Protein AF-A0A0N4VE96-F1 (afdb_monomer)

Structure (mmCIF, N/CA/C/O backbone):
data_AF-A0A0N4VE96-F1
#
_entry.id   AF-A0A0N4VE96-F1
#
loop_
_atom_site.group_PDB
_atom_site.id
_atom_site.type_symbol
_atom_site.label_atom_id
_atom_site.label_alt_id
_atom_site.label_comp_id
_atom_site.label_asym_id
_atom_site.label_entity_id
_atom_site.label_seq_id
_atom_site.pdbx_PDB_ins_code
_atom_site.Cartn_x
_atom_site.Cartn_y
_atom_site.Cartn_z
_atom_site.occupancy
_atom_site.B_iso_or_equiv
_atom_site.auth_seq_id
_atom_site.auth_comp_id
_atom_site.auth_asym_id
_atom_site.auth_atom_id
_atom_site.pdbx_PDB_model_num
ATOM 1 N N . MET A 1 1 ? 54.335 -37.521 17.132 1.00 45.22 1 MET A N 1
ATOM 2 C CA . MET A 1 1 ? 53.773 -36.181 16.841 1.00 45.22 1 MET A CA 1
ATOM 3 C C . MET A 1 1 ? 52.335 -36.331 16.340 1.00 45.22 1 MET A C 1
ATOM 5 O O . MET A 1 1 ? 52.139 -36.526 15.152 1.00 45.22 1 MET A O 1
ATOM 9 N N . HIS A 1 2 ? 51.334 -36.245 17.227 1.00 53.91 2 HIS A N 1
ATOM 10 C CA . HIS A 1 2 ? 49.898 -36.338 16.884 1.00 53.91 2 HIS A CA 1
ATOM 11 C C . HIS A 1 2 ? 49.117 -35.073 17.296 1.00 53.91 2 HIS A C 1
ATOM 13 O O . HIS A 1 2 ? 47.971 -35.133 17.717 1.00 53.91 2 HIS A O 1
ATOM 19 N N . TYR A 1 3 ? 49.707 -33.882 17.150 1.00 52.59 3 TYR A N 1
ATOM 20 C CA . TYR A 1 3 ? 49.064 -32.615 17.549 1.00 52.59 3 TYR A CA 1
ATOM 21 C C . TYR A 1 3 ? 47.817 -32.242 16.724 1.00 52.59 3 TYR A C 1
ATOM 23 O O . TYR A 1 3 ? 47.103 -31.297 17.060 1.00 52.59 3 TYR A O 1
ATOM 31 N N . ARG A 1 4 ? 47.551 -32.964 15.628 1.00 56.44 4 ARG A N 1
ATOM 32 C CA . ARG A 1 4 ? 46.384 -32.757 14.760 1.00 56.44 4 ARG A CA 1
ATOM 33 C C . ARG A 1 4 ? 45.283 -33.809 14.921 1.00 56.44 4 ARG A C 1
ATOM 35 O O . ARG A 1 4 ? 44.207 -33.562 14.376 1.00 56.44 4 ARG A O 1
ATOM 42 N N . SER A 1 5 ? 45.510 -34.912 15.646 1.00 70.88 5 SER A N 1
ATOM 43 C CA . SER A 1 5 ? 44.501 -35.970 15.788 1.00 70.88 5 SER A CA 1
ATOM 44 C C . SER A 1 5 ? 43.314 -35.504 16.637 1.00 70.88 5 SER A C 1
ATOM 46 O O . SER A 1 5 ? 43.458 -34.682 17.550 1.00 70.88 5 SER A O 1
ATOM 48 N N . GLU A 1 6 ? 42.119 -36.002 16.317 1.00 66.81 6 GLU A N 1
ATOM 49 C CA . GLU A 1 6 ? 40.902 -35.686 17.075 1.00 66.81 6 GLU A CA 1
ATOM 50 C C . GLU A 1 6 ? 40.984 -36.226 18.512 1.00 66.81 6 GLU A C 1
ATOM 52 O O . GLU A 1 6 ? 40.579 -35.521 19.437 1.00 66.81 6 GLU A O 1
ATOM 57 N N . TRP A 1 7 ? 41.647 -37.372 18.721 1.00 82.31 7 TRP A N 1
ATOM 58 C CA . TRP A 1 7 ? 42.004 -37.913 20.038 1.00 82.31 7 TRP A CA 1
ATOM 59 C C . TRP A 1 7 ? 42.788 -36.908 20.900 1.00 82.31 7 TRP A C 1
ATOM 61 O O . TRP A 1 7 ? 42.417 -36.615 22.041 1.00 82.31 7 TRP A O 1
ATOM 71 N N . HIS A 1 8 ? 43.833 -36.286 20.339 1.00 77.44 8 HIS A N 1
ATOM 72 C CA . HIS A 1 8 ? 44.642 -35.303 21.061 1.00 77.44 8 HIS A CA 1
ATOM 73 C C . HIS A 1 8 ? 43.830 -34.050 21.427 1.00 77.44 8 HIS A C 1
ATOM 75 O O . HIS A 1 8 ? 43.904 -33.558 22.555 1.00 77.44 8 HIS A O 1
ATOM 81 N N . LYS A 1 9 ? 42.991 -33.551 20.506 1.00 79.44 9 LYS A N 1
ATOM 82 C CA . LYS A 1 9 ? 42.098 -32.407 20.773 1.00 79.44 9 LYS A CA 1
ATOM 83 C C . LYS A 1 9 ? 41.029 -32.740 21.817 1.00 79.44 9 LYS A C 1
ATOM 85 O O . LYS A 1 9 ? 40.669 -31.871 22.617 1.00 79.44 9 LYS A O 1
ATOM 90 N N . TYR A 1 10 ? 40.516 -33.969 21.812 1.00 76.94 10 TYR A N 1
ATOM 91 C CA . TYR A 1 10 ? 39.535 -34.458 22.775 1.00 76.94 10 TYR A CA 1
ATOM 92 C C . TYR A 1 10 ? 40.134 -34.513 24.184 1.00 76.94 10 TYR A C 1
ATOM 94 O O . TYR A 1 10 ? 39.591 -33.904 25.110 1.00 76.94 10 TYR A O 1
ATOM 102 N N . ASN A 1 11 ? 41.316 -35.110 24.329 1.00 83.62 11 ASN A N 1
ATOM 103 C CA . ASN A 1 11 ? 42.039 -35.163 25.597 1.00 83.62 11 ASN A CA 1
ATOM 104 C C . ASN A 1 11 ? 42.477 -33.780 26.102 1.00 83.62 11 ASN A C 1
ATOM 106 O O . ASN A 1 11 ? 42.373 -33.507 27.297 1.00 83.62 11 ASN A O 1
ATOM 110 N N . LEU A 1 12 ? 42.844 -32.855 25.209 1.00 76.50 12 LEU A N 1
ATOM 111 C CA . LEU A 1 12 ? 43.128 -31.465 25.578 1.00 76.50 12 LEU A CA 1
ATOM 112 C C . LEU A 1 12 ? 41.899 -30.778 26.201 1.00 76.50 12 LEU A C 1
ATOM 114 O O . LEU A 1 12 ? 42.003 -30.096 27.219 1.00 76.50 12 LEU A O 1
ATOM 118 N N . ARG A 1 13 ? 40.707 -30.984 25.623 1.00 71.69 13 ARG A N 1
ATOM 119 C CA . ARG A 1 13 ? 39.447 -30.443 26.165 1.00 71.69 13 ARG A CA 1
ATOM 120 C C . ARG A 1 13 ? 39.044 -31.094 27.486 1.00 71.69 13 ARG A C 1
ATOM 122 O O . ARG A 1 13 ? 38.435 -30.417 28.312 1.00 71.69 13 ARG A O 1
ATOM 129 N N . ARG A 1 14 ? 39.348 -32.380 27.685 1.00 82.25 14 ARG A N 1
ATOM 130 C CA . ARG A 1 14 ? 39.124 -33.080 28.960 1.00 82.25 14 ARG A CA 1
ATOM 131 C C . ARG A 1 14 ? 40.033 -32.539 30.053 1.00 82.25 14 ARG A C 1
ATOM 133 O O . ARG A 1 14 ? 39.535 -32.215 31.127 1.00 82.25 14 ARG A O 1
ATOM 140 N N . ASN A 1 15 ? 41.306 -32.326 29.733 1.00 76.31 15 ASN A N 1
ATOM 141 C CA . ASN A 1 15 ? 42.278 -31.762 30.659 1.00 76.31 15 ASN A CA 1
ATOM 142 C C . ASN A 1 15 ? 41.913 -30.319 31.065 1.00 76.31 15 ASN A C 1
ATOM 144 O O . ASN A 1 15 ? 41.881 -29.993 32.246 1.00 76.31 15 ASN A O 1
ATOM 148 N N . LEU A 1 16 ? 41.469 -29.485 30.112 1.00 71.38 16 LEU A N 1
ATOM 149 C CA . LEU A 1 16 ? 40.929 -28.140 30.397 1.00 71.38 16 LEU A CA 1
ATOM 150 C C . LEU A 1 16 ? 39.678 -28.141 31.295 1.00 71.38 16 LEU A C 1
ATOM 152 O O . LEU A 1 16 ? 39.302 -27.102 31.830 1.00 71.38 16 LEU A O 1
ATOM 156 N N . ARG A 1 17 ? 39.008 -29.288 31.438 1.00 71.56 17 ARG A N 1
ATOM 157 C CA . ARG A 1 17 ? 37.837 -29.490 32.304 1.00 71.56 17 ARG A CA 1
ATOM 158 C C . ARG A 1 17 ? 38.169 -30.320 33.551 1.00 71.56 17 ARG A C 1
ATOM 160 O O . ARG A 1 17 ? 37.242 -30.763 34.222 1.00 71.56 17 ARG A O 1
ATOM 167 N N . GLY A 1 18 ? 39.453 -30.565 33.830 1.00 72.06 18 GLY A N 1
ATOM 168 C CA . GLY A 1 18 ? 39.922 -31.336 34.985 1.00 72.06 18 GLY A CA 1
ATOM 169 C C . GLY A 1 18 ? 39.581 -32.829 34.944 1.00 72.06 18 GLY A C 1
ATOM 170 O O . GLY A 1 18 ? 39.541 -33.470 35.988 1.00 72.06 18 GLY A O 1
ATOM 171 N N . LYS A 1 19 ? 39.287 -33.393 33.766 1.00 80.31 19 LYS A N 1
ATOM 172 C CA . LYS A 1 19 ? 38.972 -34.822 33.602 1.00 80.31 19 LYS A CA 1
ATOM 173 C C . LYS A 1 19 ? 40.209 -35.617 33.166 1.00 80.31 19 LYS A C 1
ATOM 175 O O . LYS A 1 19 ? 41.004 -35.084 32.389 1.00 80.31 19 LYS A O 1
ATOM 180 N N . PRO A 1 20 ? 40.335 -36.894 33.579 1.00 75.75 20 PRO A N 1
ATOM 181 C CA . PRO A 1 20 ? 41.458 -37.735 33.185 1.00 75.75 20 PRO A CA 1
ATOM 182 C C . PRO A 1 20 ? 41.475 -37.982 31.671 1.00 75.75 20 PRO A C 1
ATOM 184 O O . PRO A 1 20 ? 40.425 -38.011 31.006 1.00 75.75 20 PRO A O 1
ATOM 187 N N . VAL A 1 21 ? 42.698 -38.117 31.160 1.00 80.88 21 VAL A N 1
ATOM 188 C CA . VAL A 1 21 ? 43.035 -38.421 29.764 1.00 80.88 21 VAL A CA 1
ATOM 189 C C . VAL A 1 21 ? 42.611 -39.857 29.456 1.00 80.88 21 VAL A C 1
ATOM 191 O O . VAL A 1 21 ? 42.743 -40.731 30.306 1.00 80.88 21 VAL A O 1
ATOM 194 N N . ILE A 1 22 ? 42.077 -40.082 28.258 1.00 86.00 22 ILE A N 1
ATOM 195 C CA . ILE A 1 22 ? 41.595 -41.389 27.796 1.00 86.00 22 ILE A CA 1
ATOM 196 C C . ILE A 1 22 ? 42.568 -41.954 26.749 1.00 86.00 22 ILE A C 1
ATOM 198 O O . ILE A 1 22 ? 43.164 -41.183 25.987 1.00 86.00 22 ILE A O 1
ATOM 202 N N . SER A 1 23 ? 42.748 -43.278 26.725 1.00 84.12 23 SER A N 1
ATOM 203 C CA . SER A 1 23 ? 43.587 -43.977 25.741 1.00 84.12 23 SER A CA 1
ATOM 204 C C . SER A 1 23 ? 43.018 -43.852 24.314 1.00 84.12 23 SER A C 1
ATOM 206 O O . SER A 1 23 ? 41.895 -43.385 24.124 1.00 84.12 23 SER A O 1
ATOM 208 N N . GLU A 1 24 ? 43.805 -44.165 23.284 1.00 77.75 24 GLU A N 1
ATOM 209 C CA . GLU A 1 24 ? 43.341 -44.074 21.886 1.00 77.75 24 GLU A CA 1
ATOM 210 C C . GLU A 1 24 ? 42.283 -45.144 21.570 1.00 77.75 24 GLU A C 1
ATOM 212 O O . GLU A 1 24 ? 41.258 -44.832 20.970 1.00 77.75 24 GLU A O 1
ATOM 217 N N . GLU A 1 25 ? 42.455 -46.353 22.105 1.00 74.50 25 GLU A N 1
ATOM 218 C CA . GLU A 1 25 ? 41.516 -47.474 21.962 1.00 74.50 25 GLU A CA 1
ATOM 219 C C . GLU A 1 25 ? 40.162 -47.189 22.631 1.00 74.50 25 GLU A C 1
ATOM 221 O O . GLU A 1 25 ? 39.102 -47.466 22.071 1.00 74.50 25 GLU A O 1
ATOM 226 N N . ASP A 1 26 ? 40.175 -46.576 23.818 1.00 77.12 26 ASP A N 1
ATOM 227 C CA . ASP A 1 26 ? 38.945 -46.179 24.512 1.00 77.12 26 ASP A CA 1
ATOM 228 C C . ASP A 1 26 ? 38.254 -44.996 23.817 1.00 77.12 26 ASP A C 1
ATOM 230 O O . ASP A 1 26 ? 37.035 -44.849 23.884 1.00 77.12 26 ASP A O 1
ATOM 234 N N . PHE A 1 27 ? 39.017 -44.136 23.135 1.00 79.44 27 PHE A N 1
ATOM 235 C CA . PHE A 1 27 ? 38.458 -43.056 22.326 1.00 79.44 27 PHE A CA 1
ATOM 236 C C . PHE A 1 27 ? 37.774 -43.591 21.063 1.00 79.44 27 PHE A C 1
ATOM 238 O O . PHE A 1 27 ? 36.691 -43.117 20.732 1.00 79.44 27 PHE A O 1
ATOM 245 N N . GLU A 1 28 ? 38.343 -44.597 20.397 1.00 72.19 28 GLU A N 1
ATOM 246 C CA . GLU A 1 28 ? 37.696 -45.270 19.262 1.00 72.19 28 GLU A CA 1
ATOM 247 C C . GLU A 1 28 ? 36.441 -46.046 19.680 1.00 72.19 28 GLU A C 1
ATOM 249 O O . GLU A 1 28 ? 35.437 -46.014 18.964 1.00 72.19 28 GLU A O 1
ATOM 254 N N . LYS A 1 29 ? 36.438 -46.656 20.872 1.00 72.06 29 LYS A N 1
ATOM 255 C CA . LYS A 1 29 ? 35.227 -47.258 21.459 1.00 72.06 29 LYS A CA 1
ATOM 256 C C . LYS A 1 29 ? 34.137 -46.221 21.727 1.00 72.06 29 LYS A C 1
ATOM 258 O O . LYS A 1 29 ? 32.998 -46.431 21.343 1.00 72.06 29 LYS A O 1
ATOM 263 N N . LEU A 1 30 ? 34.481 -45.059 22.283 1.00 69.81 30 LEU A N 1
ATOM 264 C CA . LEU A 1 30 ? 33.514 -43.975 22.502 1.00 69.81 30 LEU A CA 1
ATOM 265 C C . LEU A 1 30 ? 32.939 -43.410 21.195 1.00 69.81 30 LEU A C 1
ATOM 267 O O . LEU A 1 30 ? 31.769 -43.043 21.151 1.00 69.81 30 LEU A O 1
ATOM 271 N N . VAL A 1 31 ? 33.752 -43.324 20.139 1.00 64.25 31 VAL A N 1
ATOM 272 C CA . VAL A 1 31 ? 33.298 -42.857 18.819 1.00 64.25 31 VAL A CA 1
ATOM 273 C C . VAL A 1 31 ? 32.396 -43.899 18.153 1.00 64.25 31 VAL A C 1
ATOM 275 O O . VAL A 1 31 ? 31.363 -43.537 17.600 1.00 64.25 31 VAL A O 1
ATOM 278 N N . SER A 1 32 ? 32.732 -45.186 18.262 1.00 49.66 32 SER A N 1
ATOM 279 C CA . SER A 1 32 ? 31.899 -46.274 17.729 1.00 49.66 32 SER A CA 1
ATOM 280 C C . SER A 1 32 ? 30.603 -46.490 18.524 1.00 49.66 32 SER A C 1
ATOM 282 O O . SER A 1 32 ? 29.572 -46.791 17.930 1.00 49.66 32 SER A O 1
ATOM 284 N N . GLU A 1 33 ? 30.600 -46.245 19.837 1.00 51.16 33 GLU A N 1
ATOM 285 C CA . GLU A 1 33 ? 29.390 -46.249 20.671 1.00 51.16 33 GLU A CA 1
ATOM 286 C C . GLU A 1 33 ? 28.482 -45.032 20.412 1.00 51.16 33 GLU A C 1
ATOM 288 O O 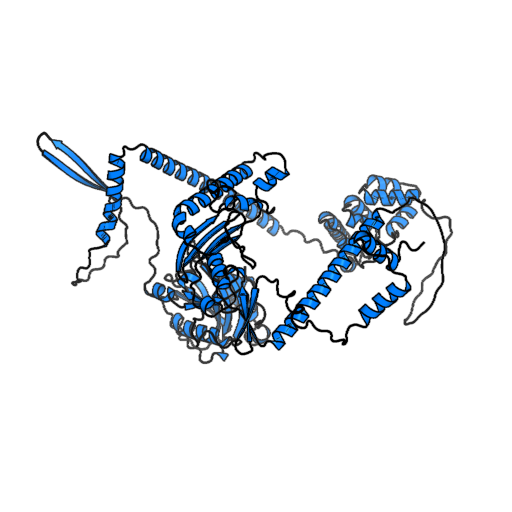. GLU A 1 33 ? 27.264 -45.161 20.524 1.00 51.16 33 GLU A O 1
ATOM 293 N N . GLU A 1 34 ? 29.015 -43.860 20.034 1.00 48.03 34 GLU A N 1
ATOM 294 C CA . GLU A 1 34 ? 28.210 -42.685 19.635 1.00 48.03 34 GLU A CA 1
ATOM 295 C C . GLU A 1 34 ? 27.515 -42.867 18.269 1.00 48.03 34 GLU A C 1
ATOM 297 O O . GLU A 1 34 ? 26.443 -42.290 18.062 1.00 48.03 34 GLU A O 1
ATOM 302 N N . ASP A 1 35 ? 28.067 -43.696 17.375 1.00 40.38 35 ASP A N 1
ATOM 303 C CA . ASP A 1 35 ? 27.464 -44.008 16.070 1.00 40.38 35 ASP A CA 1
ATOM 304 C C . ASP A 1 35 ? 26.457 -45.185 16.126 1.00 40.38 35 ASP A C 1
ATOM 306 O O . ASP A 1 35 ? 25.495 -45.201 15.356 1.00 40.38 35 ASP A O 1
ATOM 310 N N . GLU A 1 36 ? 26.588 -46.112 17.086 1.00 37.00 36 GLU A N 1
ATOM 311 C CA . GLU A 1 36 ? 25.708 -47.294 17.237 1.00 37.00 36 GLU A CA 1
ATOM 312 C C . GLU A 1 36 ? 24.651 -47.166 18.361 1.00 37.00 36 GLU A C 1
ATOM 314 O O . GLU A 1 36 ? 23.718 -47.965 18.453 1.00 37.00 36 GLU A O 1
ATOM 319 N N . SER A 1 37 ? 24.677 -46.111 19.184 1.00 36.09 37 SER A N 1
ATOM 320 C CA . SER A 1 37 ? 23.667 -45.876 20.242 1.00 36.09 37 SER A CA 1
ATOM 321 C C . SER A 1 37 ? 22.384 -45.181 19.748 1.00 36.09 37 SER A C 1
ATOM 323 O O . SER A 1 37 ? 21.740 -44.406 20.460 1.00 36.09 37 SER A O 1
ATOM 325 N N . SER A 1 38 ? 21.954 -45.521 18.527 1.00 43.38 38 SER A N 1
ATOM 326 C CA . SER A 1 38 ? 20.619 -45.218 17.992 1.00 43.38 38 SER A CA 1
ATOM 327 C C . SER A 1 38 ? 19.684 -46.433 17.979 1.00 43.38 38 SER A C 1
ATOM 329 O O . SER A 1 38 ? 18.766 -46.468 17.169 1.00 43.38 38 SER A O 1
ATOM 331 N N . SER A 1 39 ? 19.836 -47.415 18.876 1.00 36.66 39 SER A N 1
ATOM 332 C CA . SER A 1 39 ? 18.698 -48.253 19.290 1.00 36.66 39 SER A CA 1
ATOM 333 C C . SER A 1 39 ? 18.923 -48.963 20.635 1.00 36.66 39 SER A C 1
ATOM 335 O O . SER A 1 39 ? 19.798 -49.799 20.783 1.00 36.66 39 SER A O 1
ATOM 337 N N . SER A 1 40 ? 18.057 -48.627 21.598 1.00 36.75 40 SER A N 1
ATOM 338 C CA . SER A 1 40 ? 17.649 -49.416 22.773 1.00 36.75 40 SER A CA 1
ATOM 339 C C . SER A 1 40 ? 18.711 -49.925 23.770 1.00 36.75 40 SER A C 1
ATOM 341 O O . SER A 1 40 ? 19.140 -51.072 23.707 1.00 36.75 40 SER A O 1
ATOM 343 N N . SER A 1 41 ? 18.892 -49.180 24.866 1.00 32.06 41 SER A N 1
ATOM 344 C CA . SER A 1 41 ? 18.977 -49.792 26.201 1.00 32.06 41 SER A CA 1
ATOM 345 C C . SER A 1 41 ? 18.225 -48.936 27.218 1.00 32.06 41 SER A C 1
ATOM 347 O O . SER A 1 41 ? 18.542 -47.769 27.453 1.00 32.06 41 SER A O 1
ATOM 349 N N . SER A 1 42 ? 17.181 -49.531 27.776 1.00 41.47 42 SER A N 1
ATOM 350 C CA . SER A 1 42 ? 16.382 -49.018 28.877 1.00 41.47 42 SER A CA 1
ATOM 351 C C . SER A 1 42 ? 17.230 -48.904 30.140 1.00 41.47 42 SER A C 1
ATOM 353 O O . SER A 1 42 ? 17.714 -49.922 30.620 1.00 41.47 42 SER A O 1
ATOM 355 N N . ASP A 1 43 ? 17.327 -47.707 30.720 1.00 25.89 43 ASP A N 1
ATOM 356 C CA . ASP A 1 43 ? 17.435 -47.589 32.171 1.00 25.89 43 ASP A CA 1
ATOM 357 C C . ASP A 1 43 ? 16.768 -46.302 32.685 1.00 25.89 43 ASP A C 1
ATOM 359 O O . ASP A 1 43 ? 16.649 -45.286 31.996 1.00 25.89 43 ASP A O 1
ATOM 363 N N . SER A 1 44 ? 16.207 -46.423 33.877 1.00 35.44 44 SER A N 1
ATOM 364 C CA . SER A 1 44 ? 15.108 -45.648 34.447 1.00 35.44 44 SER A CA 1
ATOM 365 C C . SER A 1 44 ? 15.393 -44.152 34.672 1.00 35.44 44 SER A C 1
ATOM 367 O O . SER A 1 44 ? 16.017 -43.768 35.655 1.00 35.44 44 SER A O 1
ATOM 369 N N . SER A 1 45 ? 14.846 -43.283 33.812 1.00 30.77 45 SER A N 1
ATOM 370 C CA . SER A 1 45 ? 14.488 -41.877 34.130 1.00 30.77 45 SER A CA 1
ATOM 371 C C . SER A 1 45 ? 13.624 -41.251 33.018 1.00 30.77 45 SER A C 1
ATOM 373 O O . SER A 1 45 ? 13.897 -40.179 32.473 1.00 30.77 45 SER A O 1
ATOM 375 N N . ARG A 1 46 ? 12.544 -41.950 32.642 1.00 32.72 46 ARG A N 1
ATOM 376 C CA . ARG A 1 46 ? 11.699 -41.648 31.466 1.00 32.72 46 ARG A CA 1
ATOM 377 C C . ARG A 1 46 ? 10.830 -40.380 31.583 1.00 32.72 46 ARG A C 1
ATOM 379 O O . ARG A 1 46 ? 10.034 -40.121 30.685 1.00 32.72 46 ARG A O 1
ATOM 386 N N . GLU A 1 47 ? 11.011 -39.565 32.620 1.00 35.66 47 GLU A N 1
ATOM 387 C CA . GLU A 1 47 ? 10.257 -38.318 32.826 1.00 35.66 47 GLU A CA 1
ATOM 388 C C . GLU A 1 47 ? 11.096 -37.037 32.654 1.00 35.66 47 GLU A C 1
ATOM 390 O O . GLU A 1 47 ? 10.533 -35.973 32.402 1.00 35.66 47 GLU A O 1
ATOM 395 N N . GLU A 1 48 ? 12.434 -37.100 32.679 1.00 32.53 48 GLU A N 1
ATOM 396 C CA . GLU A 1 48 ? 13.254 -35.873 32.744 1.00 32.53 48 GLU A CA 1
ATOM 397 C C . GLU A 1 48 ? 13.805 -35.380 31.393 1.00 32.53 48 GLU A C 1
ATOM 399 O O . GLU A 1 48 ? 14.078 -34.191 31.208 1.00 32.53 48 GLU A O 1
ATOM 404 N N . ILE A 1 49 ? 13.915 -36.255 30.390 1.00 31.28 49 ILE A N 1
ATOM 405 C CA . ILE A 1 49 ? 14.499 -35.899 29.079 1.00 31.28 49 ILE A CA 1
ATOM 406 C C . ILE A 1 49 ? 13.488 -35.142 28.188 1.00 31.28 49 ILE A C 1
ATOM 408 O O . ILE A 1 49 ? 13.871 -34.455 27.237 1.00 31.28 49 ILE A O 1
ATOM 412 N N . GLY A 1 50 ? 12.199 -35.165 28.541 1.00 31.58 50 GLY A N 1
ATOM 413 C CA . GLY A 1 50 ? 11.148 -34.409 27.856 1.00 31.58 50 GLY A CA 1
ATOM 414 C C . GLY A 1 50 ? 11.178 -32.898 28.109 1.00 31.58 50 GLY A C 1
ATOM 415 O O . GLY A 1 50 ? 10.668 -32.150 27.283 1.00 31.58 50 GLY A O 1
ATOM 416 N N . LEU A 1 51 ? 11.794 -32.419 29.197 1.00 34.09 51 LEU A N 1
ATOM 417 C CA . LEU A 1 51 ? 11.596 -31.047 29.695 1.00 34.09 51 LEU A CA 1
ATOM 418 C C . LEU A 1 51 ? 12.594 -29.999 29.175 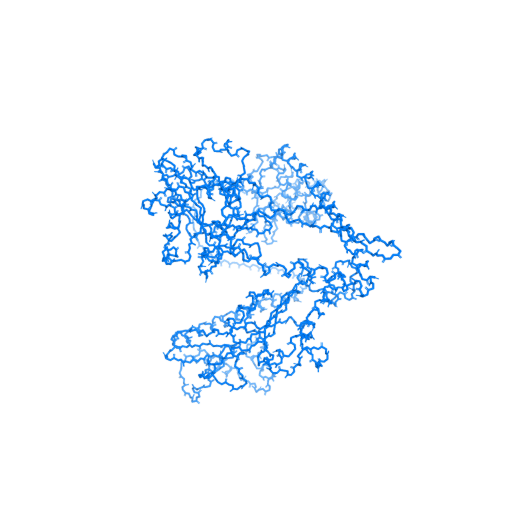1.00 34.09 51 LEU A C 1
ATOM 420 O O . LEU A 1 51 ? 12.279 -28.810 29.166 1.00 34.09 51 LEU A O 1
ATOM 424 N N . ARG A 1 52 ? 13.764 -30.390 28.651 1.00 32.66 52 ARG A N 1
ATOM 425 C CA . ARG A 1 52 ? 14.766 -29.410 28.166 1.00 32.66 52 ARG A CA 1
ATOM 426 C C . ARG A 1 52 ? 14.430 -28.758 26.820 1.00 32.66 52 ARG A C 1
ATOM 428 O O . ARG A 1 52 ? 15.052 -27.766 26.454 1.00 32.66 52 ARG A O 1
ATOM 435 N N . PHE A 1 53 ? 13.447 -29.274 26.081 1.00 36.72 53 PHE A N 1
ATOM 436 C CA . PHE A 1 53 ? 12.945 -28.626 24.859 1.00 36.72 53 PHE A CA 1
ATOM 437 C C . PHE A 1 53 ? 11.842 -27.583 25.129 1.00 36.72 53 PHE A C 1
ATOM 439 O O . PHE A 1 53 ? 11.487 -26.837 24.216 1.00 36.72 53 PHE A O 1
ATOM 446 N N . PHE A 1 54 ? 11.348 -27.479 26.372 1.00 42.22 54 PHE A N 1
ATOM 447 C CA . PHE A 1 54 ? 10.241 -26.596 26.769 1.00 42.22 54 PHE A CA 1
ATOM 448 C C . PHE A 1 54 ? 10.668 -25.260 27.410 1.00 42.22 54 PHE A C 1
ATOM 450 O O . PHE A 1 54 ? 9.815 -24.488 27.861 1.00 42.22 54 PHE A O 1
ATOM 457 N N . GLU A 1 55 ? 11.956 -24.903 27.379 1.00 44.84 55 GLU A N 1
ATOM 458 C CA . GLU A 1 55 ? 12.435 -23.545 27.707 1.00 44.84 55 GLU A CA 1
ATOM 459 C C . GLU A 1 55 ? 12.169 -22.549 26.556 1.00 44.84 55 GLU A C 1
ATOM 461 O O . GLU A 1 55 ? 13.038 -21.812 26.090 1.00 44.84 55 GLU A O 1
ATOM 466 N N . GLY A 1 56 ? 10.941 -22.554 26.039 1.00 60.78 56 GLY A N 1
ATOM 467 C CA . GLY A 1 56 ? 10.443 -21.556 25.101 1.00 60.78 56 GLY A CA 1
ATOM 468 C C . GLY A 1 56 ? 9.718 -20.419 25.820 1.00 60.78 56 GLY A C 1
ATOM 469 O O . GLY A 1 56 ? 9.388 -20.502 26.997 1.00 60.78 56 GLY A O 1
ATOM 470 N N . ALA A 1 57 ? 9.373 -19.361 25.087 1.00 70.75 57 ALA A N 1
ATOM 471 C CA . ALA A 1 57 ? 8.524 -18.285 25.608 1.00 70.75 57 ALA A CA 1
ATOM 472 C C . ALA A 1 57 ? 7.049 -18.704 25.830 1.00 70.75 57 ALA A C 1
ATOM 474 O O . ALA A 1 57 ? 6.230 -17.884 26.253 1.00 70.75 57 ALA A O 1
ATOM 475 N N . ARG A 1 58 ? 6.700 -19.960 25.517 1.00 83.38 58 ARG A N 1
ATOM 476 C CA . ARG A 1 58 ? 5.347 -20.520 25.591 1.00 83.38 58 ARG A CA 1
ATOM 477 C C . ARG A 1 58 ? 5.286 -21.725 26.523 1.00 83.38 58 ARG A C 1
ATOM 479 O O . ARG A 1 58 ? 6.214 -22.530 26.535 1.00 83.38 58 ARG A O 1
ATOM 486 N N . GLU A 1 59 ? 4.195 -21.817 27.269 1.00 83.62 59 GLU A N 1
ATOM 487 C CA . GLU A 1 59 ? 3.790 -22.972 28.065 1.00 83.62 59 GLU A CA 1
ATOM 488 C C . GLU A 1 59 ? 2.813 -23.815 27.243 1.00 83.62 59 GLU A C 1
ATOM 490 O O . GLU A 1 59 ? 1.909 -23.257 26.617 1.00 83.62 59 GLU A O 1
ATOM 495 N N . TYR A 1 60 ? 2.996 -25.134 27.237 1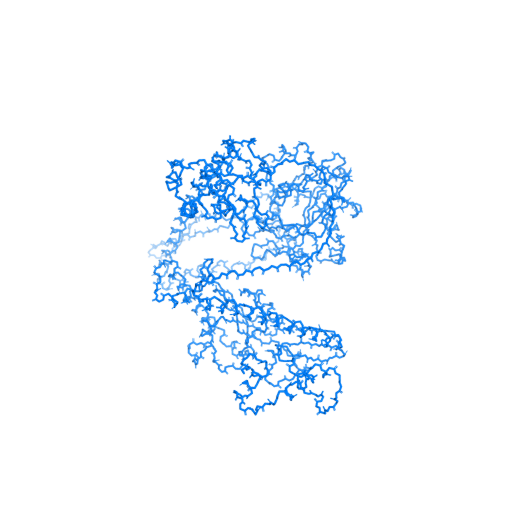.00 85.25 60 TYR A N 1
ATOM 496 C CA . TYR A 1 60 ? 2.141 -26.072 26.508 1.00 85.25 60 TYR A CA 1
ATOM 497 C C . TYR A 1 60 ? 1.347 -26.914 27.504 1.00 85.25 60 TYR A C 1
ATOM 499 O O . TYR A 1 60 ? 1.899 -27.366 28.504 1.00 85.25 60 TYR A O 1
ATOM 507 N N . PHE A 1 61 ? 0.066 -27.132 27.229 1.00 85.00 61 PHE A N 1
ATOM 508 C CA . PHE A 1 61 ? -0.819 -27.951 28.052 1.00 85.00 61 PHE A CA 1
ATOM 509 C C . PHE A 1 61 ? -1.755 -28.768 27.159 1.00 85.00 61 PHE A C 1
ATOM 511 O O . PHE A 1 61 ? -1.989 -28.418 26.004 1.00 85.00 61 PHE A O 1
ATOM 518 N N . VAL A 1 62 ? -2.265 -29.879 27.685 1.00 85.25 62 VAL A N 1
ATOM 519 C CA . VAL A 1 62 ? -3.104 -30.819 26.932 1.00 85.25 62 VAL A CA 1
ATOM 520 C C . VAL A 1 62 ? -4.530 -30.745 27.456 1.00 85.25 62 VAL A C 1
ATOM 522 O O . VAL A 1 62 ? -4.744 -30.805 28.667 1.00 85.25 62 VAL A O 1
ATOM 525 N N . HIS A 1 63 ? -5.494 -30.630 26.549 1.00 81.69 63 HIS A N 1
ATOM 526 C CA . HIS A 1 63 ? -6.918 -30.716 26.858 1.00 81.69 63 HIS A CA 1
ATOM 527 C C . HIS A 1 63 ? -7.613 -31.518 25.754 1.00 81.69 63 HIS A C 1
ATOM 529 O O . HIS A 1 63 ? -7.372 -31.272 24.576 1.00 81.69 63 HIS A O 1
ATOM 535 N N . ASP A 1 64 ? -8.401 -32.525 26.134 1.00 83.19 64 ASP A N 1
ATOM 536 C CA . ASP A 1 64 ? -9.167 -33.387 25.220 1.00 83.19 64 ASP A CA 1
ATOM 537 C C . ASP A 1 64 ? -8.350 -34.005 24.064 1.00 83.19 64 ASP A C 1
ATOM 539 O O . ASP A 1 64 ? -8.815 -34.138 22.936 1.00 83.19 64 ASP A O 1
ATOM 543 N N . GLY A 1 65 ? -7.097 -34.386 24.339 1.00 79.62 65 GLY A N 1
ATOM 544 C CA . GLY A 1 65 ? -6.195 -35.005 23.356 1.00 79.62 65 GLY A CA 1
ATOM 545 C C . GLY A 1 65 ? -5.496 -34.027 22.399 1.00 79.62 65 GLY A C 1
ATOM 546 O O . GLY A 1 65 ? -4.601 -34.448 21.659 1.00 79.62 65 GLY A O 1
ATOM 547 N N . ASN A 1 66 ? -5.831 -32.735 22.462 1.00 84.31 66 ASN A N 1
ATOM 548 C CA . ASN A 1 66 ? -5.183 -31.668 21.700 1.00 84.31 66 ASN A CA 1
ATOM 549 C C . ASN A 1 66 ? -4.186 -30.882 22.562 1.00 84.31 66 ASN A C 1
ATOM 551 O O . ASN A 1 66 ? -4.349 -30.732 23.778 1.00 84.31 66 ASN A O 1
ATOM 555 N N . VAL A 1 67 ? -3.127 -30.382 21.924 1.00 87.00 67 VAL A N 1
ATOM 556 C CA . VAL A 1 67 ? -2.079 -29.584 22.563 1.00 87.00 67 VAL A CA 1
ATOM 557 C C . VAL A 1 67 ? -2.349 -28.108 22.326 1.00 87.00 67 VAL A C 1
ATOM 559 O O . VAL A 1 67 ? -2.335 -27.622 21.198 1.00 87.00 67 VAL A O 1
ATOM 562 N N . TYR A 1 68 ? -2.496 -27.368 23.415 1.00 86.50 68 TYR A N 1
ATOM 563 C CA . TYR A 1 68 ? -2.648 -25.923 23.407 1.00 86.50 68 TYR A CA 1
ATOM 564 C C . TYR A 1 68 ? -1.387 -25.250 23.941 1.00 86.50 68 TYR A C 1
ATOM 566 O O . TYR A 1 68 ? -0.635 -25.828 24.729 1.00 86.50 68 TYR A O 1
ATOM 574 N N . SER A 1 69 ? -1.143 -24.005 23.532 1.00 87.56 69 SER A N 1
ATOM 575 C CA . SER A 1 69 ? -0.045 -23.211 24.083 1.00 87.56 69 SER A CA 1
ATOM 576 C C . SER A 1 69 ? -0.411 -21.757 24.349 1.00 87.56 69 SER A C 1
ATOM 578 O O . SER A 1 69 ? -1.126 -21.126 23.563 1.00 87.56 69 SER A O 1
ATOM 580 N N . LEU A 1 70 ? 0.143 -21.222 25.437 1.00 87.88 70 LEU A N 1
ATOM 581 C CA . LEU A 1 70 ? 0.002 -19.834 25.880 1.00 87.88 70 LEU A CA 1
ATOM 582 C C . LEU A 1 70 ? 1.368 -19.221 26.198 1.00 87.88 70 LEU A C 1
ATOM 584 O O . LEU A 1 70 ? 2.350 -19.935 26.384 1.00 87.88 70 LEU A O 1
ATOM 588 N N . TYR A 1 71 ? 1.473 -17.894 26.254 1.00 87.38 71 TYR A N 1
ATOM 589 C CA . TYR A 1 71 ? 2.744 -17.244 26.586 1.00 87.38 71 TYR A CA 1
ATOM 590 C C . TYR A 1 71 ? 3.034 -17.296 28.088 1.00 87.38 71 TYR A C 1
ATOM 592 O O . TYR A 1 71 ? 2.228 -16.832 28.895 1.00 87.38 71 TYR A O 1
ATOM 600 N N . LYS A 1 72 ? 4.239 -17.755 28.463 1.00 84.75 72 LYS A N 1
ATOM 601 C CA . LYS A 1 72 ? 4.678 -17.822 29.874 1.00 84.75 72 LYS A CA 1
ATOM 602 C C . LYS A 1 72 ? 4.669 -16.454 30.555 1.00 84.75 72 LYS A C 1
ATOM 604 O O . LYS A 1 72 ? 4.503 -16.361 31.760 1.00 84.75 72 LYS A O 1
ATOM 609 N N . SER A 1 73 ? 4.822 -15.380 29.779 1.00 82.81 73 SER A N 1
ATOM 610 C CA . SER A 1 73 ? 4.867 -14.004 30.278 1.00 82.81 73 SER A CA 1
ATOM 611 C C . SER A 1 73 ? 3.549 -13.486 30.867 1.00 82.81 73 SER A C 1
ATOM 613 O O . SER A 1 73 ? 3.546 -12.391 31.420 1.00 82.81 73 SER A O 1
ATOM 615 N N . ILE A 1 74 ? 2.444 -14.220 30.700 1.00 86.38 74 ILE A N 1
ATOM 616 C CA . ILE A 1 74 ? 1.114 -13.872 31.231 1.00 86.38 74 ILE A CA 1
ATOM 617 C C . ILE A 1 74 ? 0.855 -14.559 32.577 1.00 86.38 74 ILE A C 1
ATOM 619 O O . ILE A 1 74 ? 0.037 -14.090 33.365 1.00 86.38 74 ILE A O 1
ATOM 623 N N . LEU A 1 75 ? 1.557 -15.661 32.848 1.00 84.31 75 LEU A N 1
ATOM 624 C CA . LEU A 1 75 ? 1.439 -16.385 34.104 1.00 84.31 75 LEU A CA 1
ATOM 625 C C . LEU A 1 75 ? 2.098 -15.584 35.230 1.00 84.31 75 LEU A C 1
ATOM 627 O O . LEU A 1 75 ? 3.158 -14.970 35.044 1.00 84.31 75 LEU A O 1
ATOM 631 N N . PHE A 1 76 ? 1.471 -15.599 36.406 1.00 80.88 76 PHE A N 1
ATOM 632 C CA . PHE A 1 76 ? 2.114 -15.088 37.608 1.00 80.88 76 PHE A CA 1
ATOM 633 C C . PHE A 1 76 ? 3.174 -16.081 38.098 1.00 80.88 76 PHE A C 1
ATOM 635 O O . PHE A 1 76 ? 3.284 -17.207 37.605 1.00 80.88 76 PHE A O 1
ATOM 642 N N . ARG A 1 77 ? 4.032 -15.635 39.019 1.00 71.00 77 ARG A N 1
ATOM 643 C CA . ARG A 1 77 ? 5.158 -16.440 39.504 1.00 71.00 77 ARG A CA 1
ATOM 644 C C . ARG A 1 77 ? 4.644 -17.765 40.080 1.00 71.00 77 ARG A C 1
ATOM 646 O O . ARG A 1 77 ? 3.732 -17.757 40.894 1.00 71.00 77 ARG A O 1
ATOM 653 N N . GLU A 1 78 ? 5.237 -18.870 39.624 1.00 68.38 78 GLU A N 1
ATOM 654 C CA . GLU A 1 78 ? 4.943 -20.246 40.074 1.00 68.38 78 GLU A CA 1
ATOM 655 C C . GLU A 1 78 ? 3.507 -20.738 39.801 1.00 68.38 78 GLU A C 1
ATOM 657 O O . GLU A 1 78 ? 3.110 -21.814 40.248 1.00 68.38 78 GLU A O 1
ATOM 662 N N . GLU A 1 79 ? 2.738 -20.007 38.990 1.00 74.62 79 GLU A N 1
ATOM 663 C CA . GLU A 1 79 ? 1.382 -20.388 38.623 1.00 74.62 79 GLU A CA 1
ATOM 664 C C . GLU A 1 79 ? 1.374 -21.389 37.456 1.00 74.62 79 GLU A C 1
ATOM 666 O O . GLU A 1 79 ? 1.900 -21.122 36.373 1.00 74.62 79 GLU A O 1
ATOM 671 N N . LYS A 1 80 ? 0.751 -22.555 37.663 1.00 76.56 80 LYS A N 1
ATOM 672 C CA . LYS A 1 80 ? 0.510 -23.543 36.600 1.00 76.56 80 LYS A CA 1
ATOM 673 C C . LYS A 1 80 ? -0.742 -23.182 35.801 1.00 76.56 80 LYS A C 1
ATOM 675 O O . LYS A 1 80 ? -1.665 -22.559 36.320 1.00 76.56 80 LYS A O 1
ATOM 680 N N . VAL A 1 81 ? -0.801 -23.629 34.545 1.00 79.12 81 VAL A N 1
ATOM 681 C CA . VAL A 1 81 ? -1.982 -23.443 33.691 1.00 79.12 81 VAL A CA 1
ATOM 682 C C . VAL A 1 81 ? -3.175 -24.184 34.297 1.00 79.12 81 VAL A C 1
ATOM 684 O O . VAL A 1 81 ? -3.212 -25.411 34.318 1.00 79.12 81 VAL A O 1
ATOM 687 N N . SER A 1 82 ? -4.145 -23.433 34.809 1.00 77.31 82 SER A N 1
ATOM 688 C CA . SER A 1 82 ? -5.361 -23.945 35.442 1.00 77.31 82 SER A CA 1
ATOM 689 C C . SER A 1 82 ? -6.590 -23.193 34.919 1.00 77.31 82 SER A C 1
ATOM 691 O O . SER A 1 82 ? -6.472 -22.172 34.238 1.00 77.31 82 SER A O 1
ATOM 693 N N . ARG A 1 83 ? -7.800 -23.673 35.243 1.00 73.19 83 ARG A N 1
ATOM 694 C CA . ARG A 1 83 ? -9.056 -23.029 34.808 1.00 73.19 83 ARG A CA 1
ATOM 695 C C . ARG A 1 83 ? -9.181 -21.572 35.281 1.00 73.19 83 ARG A C 1
ATOM 697 O O . ARG A 1 83 ? -9.756 -20.763 34.560 1.00 73.19 83 ARG A O 1
ATOM 704 N N . SER A 1 84 ? -8.590 -21.218 36.427 1.00 73.00 84 SER A N 1
ATOM 705 C CA . SER A 1 84 ? -8.608 -19.845 36.955 1.00 73.00 84 SER A CA 1
ATOM 706 C C . SER A 1 84 ? -7.768 -18.863 36.130 1.00 73.00 84 SER A C 1
ATOM 708 O O . SER A 1 84 ? -8.000 -17.654 36.174 1.00 73.00 84 SER A O 1
ATOM 710 N N . VAL A 1 85 ? -6.805 -19.357 35.342 1.00 79.75 85 VAL A N 1
ATOM 711 C CA . VAL A 1 85 ? -6.032 -18.527 34.407 1.00 79.75 85 VAL A CA 1
ATOM 712 C C . VAL A 1 85 ? -6.934 -17.980 33.305 1.00 79.75 85 VAL A C 1
ATOM 714 O O . VAL A 1 85 ? -6.824 -16.811 32.953 1.00 79.75 85 VAL A O 1
ATOM 717 N N . PHE A 1 86 ? -7.854 -18.799 32.797 1.00 78.12 86 PHE A N 1
ATOM 718 C CA . PHE A 1 86 ? -8.739 -18.423 31.694 1.00 78.12 86 PHE A CA 1
ATOM 719 C C . PHE A 1 86 ? -9.920 -17.552 32.132 1.00 78.12 86 PHE A C 1
ATOM 721 O O . PHE A 1 86 ? -10.462 -16.815 31.315 1.00 78.12 86 PHE A O 1
ATOM 728 N N . SER A 1 87 ? -10.309 -17.605 33.410 1.00 77.12 87 SER A N 1
ATOM 729 C CA . SER A 1 87 ? -11.395 -16.778 33.949 1.00 77.12 87 SER A CA 1
ATOM 730 C C . SER A 1 87 ? -10.963 -15.356 34.320 1.00 77.12 87 SER A C 1
ATOM 732 O O . SER A 1 87 ? -11.819 -14.517 34.588 1.00 77.12 87 SER A O 1
ATOM 734 N N . ARG A 1 88 ? -9.655 -15.067 34.378 1.00 79.88 88 ARG A N 1
ATOM 735 C CA . ARG A 1 88 ? -9.160 -13.735 34.752 1.00 79.88 88 ARG A CA 1
ATOM 736 C C . ARG A 1 88 ? -9.175 -12.780 33.543 1.00 79.88 88 ARG A C 1
ATOM 738 O O . ARG A 1 88 ? -8.734 -13.174 32.461 1.00 79.88 88 ARG A O 1
ATOM 745 N N . PRO A 1 89 ? -9.572 -11.508 33.707 1.00 82.19 89 PRO A N 1
ATOM 746 C CA . PRO A 1 89 ? -9.336 -10.493 32.685 1.00 82.19 89 PRO A CA 1
ATOM 747 C C . PRO A 1 89 ? -7.836 -10.167 32.572 1.00 82.19 89 PRO A C 1
ATOM 749 O O . PRO A 1 89 ? -7.112 -10.118 33.571 1.00 82.19 89 PRO A O 1
ATOM 752 N N . LEU A 1 90 ? -7.352 -9.940 31.346 1.00 85.38 90 LEU A N 1
ATOM 753 C CA . LEU A 1 90 ? -5.953 -9.580 31.097 1.00 85.38 90 LEU A CA 1
ATOM 754 C C . LEU A 1 90 ? -5.724 -8.089 31.375 1.00 85.38 90 LEU A C 1
ATOM 756 O O . LEU A 1 90 ? -5.794 -7.254 30.474 1.00 85.38 90 LEU A O 1
ATOM 760 N N . ASN A 1 91 ? -5.418 -7.769 32.630 1.00 89.81 91 ASN A N 1
ATOM 761 C CA . ASN A 1 91 ? -5.089 -6.409 33.048 1.00 89.81 91 ASN A CA 1
ATOM 762 C C . ASN A 1 91 ? -3.590 -6.173 32.864 1.00 89.81 91 ASN A C 1
ATOM 764 O O . ASN A 1 91 ? -2.772 -6.795 33.546 1.00 89.81 91 ASN A O 1
ATOM 768 N N . CYS A 1 92 ? -3.206 -5.308 31.924 1.00 91.31 92 CYS A N 1
ATOM 769 C CA . CYS A 1 92 ? -1.792 -5.058 31.653 1.00 91.31 92 CYS A CA 1
ATOM 770 C C . CYS A 1 92 ? -1.501 -3.674 31.064 1.00 91.31 92 CYS A C 1
ATOM 772 O O . CYS A 1 92 ? -2.282 -3.133 30.283 1.00 91.31 92 CYS A O 1
ATOM 774 N N . GLY A 1 93 ? -0.322 -3.138 31.379 1.00 93.25 93 GLY A N 1
ATOM 775 C CA . GLY A 1 93 ? 0.266 -1.996 30.678 1.00 93.25 93 GLY A CA 1
ATOM 776 C C . GLY A 1 93 ? 1.193 -2.465 29.558 1.00 93.25 93 GLY A C 1
ATOM 777 O O . GLY A 1 93 ? 2.031 -3.332 29.786 1.00 93.25 93 GLY A O 1
ATOM 778 N N . ILE A 1 94 ? 1.079 -1.905 28.355 1.00 94.44 94 ILE A N 1
ATOM 779 C CA . ILE A 1 94 ? 1.952 -2.205 27.211 1.00 94.44 94 ILE A CA 1
ATOM 780 C C . ILE A 1 94 ? 2.631 -0.914 26.756 1.00 94.44 94 ILE A C 1
ATOM 782 O O . ILE A 1 94 ? 1.962 0.044 26.373 1.00 94.44 94 ILE A O 1
ATOM 786 N N . PHE A 1 95 ? 3.965 -0.906 26.752 1.00 93.62 95 PHE A N 1
ATOM 787 C CA . PHE A 1 95 ? 4.791 0.246 26.392 1.00 93.62 95 PHE A CA 1
ATOM 788 C C . PHE A 1 95 ? 5.829 -0.128 25.331 1.00 93.62 95 PHE A C 1
ATOM 790 O O . PHE A 1 95 ? 6.678 -1.002 25.531 1.00 93.62 95 PHE A O 1
ATOM 797 N N . LEU A 1 96 ? 5.780 0.566 24.197 1.00 93.88 96 LEU A N 1
ATOM 798 C CA . LEU A 1 96 ? 6.626 0.346 23.030 1.00 93.88 96 LEU A CA 1
ATOM 799 C C . LEU A 1 96 ? 7.391 1.629 22.695 1.00 93.88 96 LEU A C 1
ATOM 801 O O . LEU A 1 96 ? 6.790 2.684 22.489 1.00 93.88 96 LEU A O 1
ATOM 805 N N . LEU A 1 97 ? 8.716 1.533 22.584 1.00 90.56 97 LEU A N 1
ATOM 806 C CA . LEU A 1 97 ? 9.571 2.633 22.145 1.00 90.56 97 LEU A CA 1
ATOM 807 C C . LEU A 1 97 ? 10.553 2.149 21.080 1.00 90.56 97 LEU A C 1
ATOM 809 O O . LEU A 1 97 ? 11.393 1.300 21.358 1.00 90.56 97 LEU A O 1
ATOM 813 N N . GLU A 1 98 ? 10.519 2.732 19.884 1.00 87.75 98 GLU A N 1
ATOM 814 C CA . GLU A 1 98 ? 11.462 2.403 18.810 1.00 87.75 98 GLU A CA 1
ATOM 815 C C . GLU A 1 98 ? 11.679 3.596 17.873 1.00 87.75 98 GLU A C 1
ATOM 817 O O . GLU A 1 98 ? 10.726 4.219 17.418 1.00 87.75 98 GLU A O 1
ATOM 822 N N . ALA A 1 99 ? 12.941 3.931 17.580 1.00 83.31 99 ALA A N 1
ATOM 823 C CA . ALA A 1 99 ? 13.324 4.967 16.607 1.00 83.31 99 ALA A CA 1
ATOM 824 C C . ALA A 1 99 ? 12.617 6.342 16.758 1.00 83.31 99 ALA A C 1
ATOM 826 O O . ALA A 1 99 ? 12.440 7.059 15.776 1.00 83.31 99 ALA A O 1
ATOM 827 N N . GLY A 1 100 ? 12.224 6.724 17.980 1.00 84.38 100 GLY A N 1
ATOM 828 C CA . GLY A 1 100 ? 11.506 7.977 18.258 1.00 84.38 100 GLY A CA 1
ATOM 829 C C . GLY A 1 100 ? 9.978 7.879 18.208 1.00 84.38 100 GLY A C 1
ATOM 830 O O . GLY A 1 100 ? 9.307 8.888 18.407 1.00 84.38 100 GLY A O 1
ATOM 831 N N . HIS A 1 101 ? 9.429 6.689 17.962 1.00 91.00 101 HIS A N 1
ATOM 832 C CA . HIS A 1 101 ? 8.014 6.376 18.142 1.00 91.00 101 HIS A CA 1
ATOM 833 C C . HIS A 1 101 ? 7.779 5.832 19.535 1.00 91.00 101 HIS A C 1
ATOM 835 O O . HIS A 1 101 ? 8.419 4.850 19.912 1.00 91.00 101 HIS A O 1
ATOM 841 N N . PHE A 1 102 ? 6.840 6.432 20.252 1.00 94.00 102 PHE A N 1
ATOM 842 C CA . PHE A 1 102 ? 6.333 5.918 21.510 1.00 94.00 102 PHE A CA 1
ATOM 843 C C . PHE A 1 102 ? 4.856 5.560 21.357 1.00 94.00 102 PHE A C 1
ATOM 845 O O . PHE A 1 102 ? 4.067 6.345 20.824 1.00 94.00 102 PHE A O 1
ATOM 852 N N . ALA A 1 103 ? 4.491 4.378 21.838 1.00 95.38 103 ALA A N 1
ATOM 853 C CA . ALA A 1 103 ? 3.111 3.943 21.970 1.00 95.38 103 ALA A CA 1
ATOM 854 C C . ALA A 1 103 ? 2.951 3.271 23.336 1.00 95.38 103 ALA A C 1
ATOM 856 O O . ALA A 1 103 ? 3.663 2.314 23.639 1.00 95.38 103 ALA A O 1
ATOM 857 N N . GLY A 1 104 ? 2.044 3.786 24.161 1.00 94.56 104 GLY A N 1
ATOM 858 C CA . GLY A 1 104 ? 1.718 3.234 25.471 1.00 94.56 104 GLY A CA 1
ATOM 859 C C . GLY A 1 104 ? 0.214 3.078 25.635 1.00 94.56 104 GLY A C 1
ATOM 860 O O . GLY A 1 104 ? -0.531 3.992 25.283 1.00 94.56 104 GLY A O 1
ATOM 861 N N . ALA A 1 105 ? -0.233 1.947 26.173 1.00 94.31 105 ALA A N 1
ATOM 862 C CA . ALA A 1 105 ? -1.622 1.752 26.569 1.00 94.31 105 ALA A CA 1
ATOM 863 C C . ALA A 1 105 ? -1.746 0.905 27.835 1.00 94.31 105 ALA A C 1
ATOM 865 O O . ALA A 1 105 ? -0.908 0.047 28.106 1.00 94.31 105 ALA A O 1
ATOM 866 N N . VAL A 1 106 ? -2.808 1.156 28.591 1.00 93.19 106 VAL A N 1
ATOM 867 C CA . VAL A 1 106 ? -3.205 0.402 29.776 1.00 93.19 106 VAL A CA 1
ATOM 868 C C . VAL A 1 106 ? -4.550 -0.258 29.500 1.00 93.19 106 VAL A C 1
ATOM 870 O O . VAL A 1 106 ? -5.518 0.417 29.140 1.00 93.19 106 VAL A O 1
ATOM 873 N N . PHE A 1 107 ? -4.585 -1.575 29.664 1.00 92.06 107 PHE A N 1
ATOM 874 C CA . PHE A 1 107 ? -5.732 -2.435 29.401 1.00 92.06 107 PHE A CA 1
ATOM 875 C C . PHE A 1 107 ? -6.283 -2.987 30.713 1.00 92.06 107 PHE A C 1
ATOM 877 O O . PHE A 1 107 ? -5.515 -3.447 31.562 1.00 92.06 107 PHE A O 1
ATOM 884 N N . ASN A 1 108 ? -7.607 -2.978 30.848 1.00 89.56 108 ASN A N 1
ATOM 885 C CA . ASN A 1 108 ? -8.339 -3.673 31.902 1.00 89.56 108 ASN A CA 1
ATOM 886 C C . ASN A 1 108 ? -9.360 -4.594 31.234 1.00 89.56 108 ASN A C 1
ATOM 888 O O . ASN A 1 108 ? -10.364 -4.134 30.685 1.00 89.56 108 ASN A O 1
ATOM 892 N N . GLY A 1 109 ? -9.040 -5.886 31.191 1.00 84.81 109 GLY A N 1
ATOM 893 C CA . GLY A 1 109 ? -9.732 -6.855 30.354 1.00 84.81 109 GLY A CA 1
ATOM 894 C C . GLY A 1 109 ? -9.765 -6.388 28.901 1.00 84.81 109 GLY A C 1
ATOM 895 O O . GLY A 1 109 ? -8.716 -6.169 28.298 1.00 84.81 109 GLY A O 1
ATOM 896 N N . ASP A 1 110 ? -10.975 -6.207 28.374 1.00 82.81 110 ASP A N 1
ATOM 897 C CA . ASP A 1 110 ? -11.229 -5.844 26.975 1.00 82.81 110 ASP A CA 1
ATOM 898 C C . ASP A 1 110 ? -11.322 -4.323 26.735 1.00 82.81 110 ASP A C 1
ATOM 900 O O . ASP A 1 110 ? -11.500 -3.888 25.596 1.00 82.81 110 ASP A O 1
ATOM 904 N N . VAL A 1 111 ? -11.171 -3.499 27.780 1.00 86.62 111 VAL A N 1
ATOM 905 C CA . VAL A 1 111 ? -11.291 -2.036 27.693 1.00 86.62 111 VAL A CA 1
ATOM 906 C C . VAL A 1 111 ? -9.925 -1.364 27.806 1.00 86.62 111 VAL A C 1
ATOM 908 O O . VAL A 1 111 ? -9.127 -1.643 28.705 1.00 86.62 111 VAL A O 1
ATOM 911 N N . VAL A 1 112 ? -9.666 -0.418 26.902 1.00 90.50 112 VAL A N 1
ATOM 912 C CA . VAL A 1 112 ? -8.491 0.459 26.957 1.00 90.50 112 VAL A CA 1
ATOM 913 C C . VAL A 1 112 ? -8.806 1.639 27.874 1.00 90.50 112 VAL A C 1
ATOM 915 O O . VAL A 1 112 ? -9.591 2.508 27.508 1.00 90.50 112 VAL A O 1
ATOM 918 N N . ILE A 1 113 ? -8.185 1.686 29.055 1.00 89.31 113 ILE A N 1
ATOM 919 C CA . ILE A 1 113 ? -8.402 2.772 30.029 1.00 89.31 113 ILE A CA 1
ATOM 920 C C . ILE A 1 113 ? -7.648 4.032 29.604 1.00 89.31 113 ILE A C 1
ATOM 922 O O . ILE A 1 113 ? -8.164 5.146 29.663 1.00 89.31 113 ILE A O 1
ATOM 926 N N . ALA A 1 114 ? -6.399 3.861 29.183 1.00 88.94 114 ALA A N 1
ATOM 927 C CA . ALA A 1 114 ? -5.544 4.959 28.771 1.00 88.94 114 ALA A CA 1
ATOM 928 C C . ALA A 1 114 ? -4.700 4.515 27.588 1.00 88.94 114 ALA A C 1
ATOM 930 O O . ALA A 1 114 ? -4.104 3.442 27.615 1.00 88.94 114 ALA A O 1
ATOM 931 N N . SER A 1 115 ? -4.608 5.349 26.558 1.00 92.38 115 SER A N 1
ATOM 932 C CA . SER A 1 115 ? -3.661 5.148 25.469 1.00 92.38 115 SER A CA 1
ATOM 933 C C . SER A 1 115 ? -3.069 6.475 25.022 1.00 92.38 115 SER A C 1
ATOM 935 O O . SER A 1 115 ? -3.712 7.527 25.070 1.00 92.38 115 SER A O 1
ATOM 937 N N . LYS A 1 116 ? -1.801 6.442 24.621 1.00 93.12 116 LYS A N 1
ATOM 938 C CA . LYS A 1 116 ? -1.100 7.595 24.070 1.00 93.12 116 LYS A CA 1
ATOM 939 C C . LYS A 1 116 ? -0.066 7.128 23.061 1.00 93.12 116 LYS A C 1
ATOM 941 O O . LYS A 1 116 ? 0.731 6.228 23.323 1.00 93.12 116 LYS A O 1
ATOM 946 N N . THR A 1 117 ? -0.044 7.799 21.921 1.00 94.12 117 THR A N 1
ATOM 947 C CA . THR A 1 117 ? 0.955 7.587 20.877 1.00 94.12 117 THR A CA 1
ATOM 948 C C . THR A 1 117 ? 1.516 8.926 20.437 1.00 94.12 117 THR A C 1
ATOM 950 O O . THR A 1 117 ? 0.755 9.862 20.198 1.00 94.12 117 THR A O 1
ATOM 953 N N . PHE A 1 118 ? 2.834 9.027 20.307 1.00 92.50 118 PHE A N 1
ATOM 954 C CA . PHE A 1 118 ? 3.491 10.200 19.733 1.00 92.50 118 PHE A CA 1
ATOM 955 C C . PHE A 1 118 ? 4.791 9.810 19.037 1.00 92.50 118 PHE A C 1
ATOM 957 O O . PHE A 1 118 ? 5.391 8.765 19.298 1.00 92.50 118 PHE A O 1
ATOM 964 N N . HIS A 1 119 ? 5.226 10.658 18.111 1.00 90.06 119 HIS A N 1
ATOM 965 C CA . HIS A 1 119 ? 6.433 10.440 17.330 1.00 90.06 119 HIS A CA 1
ATOM 966 C C . HIS A 1 119 ? 7.253 11.719 17.239 1.00 90.06 119 HIS A C 1
ATOM 968 O O . HIS A 1 119 ? 6.740 12.774 16.869 1.00 90.06 119 HIS A O 1
ATOM 974 N N . ARG A 1 120 ? 8.557 11.591 17.492 1.00 87.38 120 ARG A N 1
ATOM 975 C CA . ARG A 1 120 ? 9.539 12.639 17.219 1.00 87.38 120 ARG A CA 1
ATOM 976 C C . ARG A 1 120 ? 10.678 12.090 16.378 1.00 87.38 120 ARG A C 1
ATOM 978 O O . ARG A 1 120 ? 11.210 11.008 16.628 1.00 87.38 120 ARG A O 1
ATOM 985 N N . TYR A 1 121 ? 11.100 12.878 15.397 1.00 81.00 121 TYR A N 1
ATOM 986 C CA . TYR A 1 121 ? 12.156 12.477 14.479 1.00 81.00 121 TYR A CA 1
ATOM 987 C C . TYR A 1 121 ? 13.533 12.548 15.160 1.00 81.00 121 TYR A C 1
ATOM 989 O O . TYR A 1 121 ? 14.109 13.629 15.317 1.00 81.00 121 TYR A O 1
ATOM 997 N N . THR A 1 122 ? 14.057 11.388 15.570 1.00 78.44 122 THR A N 1
ATOM 998 C CA . THR A 1 122 ? 15.326 11.252 16.321 1.00 78.44 122 THR A CA 1
ATOM 999 C C . THR A 1 122 ? 16.438 10.556 15.524 1.00 78.44 122 THR A C 1
ATOM 1001 O O . THR A 1 122 ? 17.621 10.719 15.825 1.00 78.44 122 THR A O 1
ATOM 1004 N N . VAL A 1 123 ? 16.092 9.832 14.454 1.00 75.94 123 VAL A N 1
ATOM 1005 C CA . VAL A 1 123 ? 17.039 9.049 13.643 1.00 75.94 123 VAL A CA 1
ATOM 1006 C C . VAL A 1 123 ? 17.495 9.767 12.369 1.00 75.94 123 VAL A C 1
ATOM 1008 O O . VAL A 1 123 ? 16.857 10.672 11.834 1.00 75.94 123 VAL A O 1
ATOM 1011 N N . ARG A 1 124 ? 18.668 9.372 11.872 1.00 65.81 124 ARG A N 1
ATOM 1012 C CA . ARG A 1 124 ? 19.323 9.936 10.684 1.00 65.81 124 ARG A CA 1
ATOM 1013 C C . ARG A 1 124 ? 18.842 9.192 9.422 1.00 65.81 124 ARG A C 1
ATOM 1015 O O . ARG A 1 124 ? 19.001 7.975 9.335 1.00 65.81 124 ARG A O 1
ATOM 1022 N N . ALA A 1 125 ? 18.282 9.907 8.437 1.00 48.25 125 ALA A N 1
ATOM 1023 C CA . ALA A 1 125 ? 17.820 9.300 7.180 1.00 48.25 125 ALA A CA 1
ATOM 1024 C C . ALA A 1 125 ? 18.963 8.515 6.504 1.00 48.25 125 ALA A C 1
ATOM 1026 O O . ALA A 1 125 ? 20.090 9.007 6.446 1.00 48.25 125 ALA A O 1
ATOM 1027 N N . LYS A 1 126 ? 18.667 7.307 6.004 1.00 50.38 126 LYS A N 1
ATOM 1028 C CA . LYS A 1 126 ? 19.590 6.366 5.328 1.00 50.38 126 LYS A CA 1
ATOM 1029 C C . LYS A 1 126 ? 20.684 5.694 6.180 1.00 50.38 126 LYS A C 1
ATOM 1031 O O . LYS A 1 126 ? 21.296 4.757 5.686 1.00 50.38 126 LYS A O 1
ATOM 1036 N N . GLN A 1 127 ? 20.927 6.112 7.427 1.00 53.62 127 GLN A N 1
ATOM 1037 C CA . GLN A 1 127 ? 21.972 5.521 8.292 1.00 53.62 127 GLN A CA 1
ATOM 1038 C C . GLN A 1 127 ? 21.443 4.789 9.538 1.00 53.62 127 GLN A C 1
ATOM 1040 O O . GLN A 1 127 ? 22.223 4.121 10.207 1.00 53.62 127 GLN A O 1
ATOM 1045 N N . GLY A 1 128 ? 20.147 4.889 9.861 1.00 55.78 128 GLY A N 1
ATOM 1046 C CA . GLY A 1 128 ? 19.488 4.021 10.854 1.00 55.78 128 GLY A CA 1
ATOM 1047 C C . GLY A 1 128 ? 19.965 4.145 12.311 1.00 55.78 128 GLY A C 1
ATOM 1048 O O . GLY A 1 128 ? 19.640 3.286 13.121 1.00 55.78 128 GLY A O 1
ATOM 1049 N N . GLY A 1 129 ? 20.727 5.187 12.666 1.00 65.31 129 GLY A N 1
ATOM 1050 C CA . GLY A 1 129 ? 21.262 5.393 14.020 1.00 65.31 129 GLY A CA 1
ATOM 1051 C C . GLY A 1 129 ? 20.645 6.587 14.758 1.00 65.31 129 GLY A C 1
ATOM 1052 O O . GLY A 1 129 ? 20.352 7.618 14.141 1.00 65.31 129 GLY A O 1
ATOM 1053 N N . VAL A 1 130 ? 20.491 6.446 16.080 1.00 67.31 130 VAL A N 1
ATOM 1054 C CA . VAL A 1 130 ? 20.090 7.509 17.027 1.00 67.31 130 VAL A CA 1
ATOM 1055 C C . VAL A 1 130 ? 21.249 8.491 17.229 1.00 67.31 130 VAL A C 1
ATOM 1057 O O . VAL A 1 130 ? 22.412 8.071 17.243 1.00 67.31 130 VAL A O 1
ATOM 1060 N N . GLN A 1 131 ? 20.970 9.792 17.366 1.00 73.62 131 GLN A N 1
ATOM 1061 C CA . GLN A 1 131 ? 22.012 10.825 17.351 1.00 73.62 131 GLN A CA 1
ATOM 1062 C C . GLN A 1 131 ? 22.949 10.719 18.560 1.00 73.62 131 GLN A C 1
ATOM 1064 O O . GLN A 1 131 ? 24.163 10.784 18.372 1.00 73.62 131 GLN A O 1
ATOM 1069 N N . SER A 1 132 ? 22.419 10.458 19.756 1.00 70.25 132 SER A N 1
ATOM 1070 C CA . SER A 1 132 ? 23.218 10.235 20.974 1.00 70.25 132 SER A CA 1
ATOM 1071 C C . SER A 1 132 ? 24.231 9.090 20.835 1.00 70.25 132 SER A C 1
ATOM 1073 O O . SER A 1 132 ? 25.388 9.234 21.225 1.00 70.25 132 SER A O 1
ATOM 1075 N N . SER A 1 133 ? 23.854 7.982 20.190 1.00 70.62 133 SER A N 1
ATOM 1076 C CA . SER A 1 133 ? 24.775 6.861 19.935 1.00 70.62 133 SER A CA 1
ATOM 1077 C C . SER A 1 133 ? 25.903 7.213 18.955 1.00 70.62 133 SER A C 1
ATOM 1079 O O . SER A 1 133 ? 27.013 6.691 19.060 1.00 70.62 133 SER A O 1
ATOM 1081 N N . ALA A 1 134 ? 25.637 8.109 18.000 1.00 67.81 134 ALA A N 1
ATOM 1082 C CA . ALA A 1 134 ? 26.639 8.593 17.058 1.00 67.81 134 ALA A CA 1
ATOM 1083 C C . ALA A 1 134 ? 27.585 9.611 17.709 1.00 67.81 134 ALA A C 1
ATOM 1085 O O . ALA A 1 134 ? 28.781 9.584 17.428 1.00 67.81 134 ALA A O 1
ATOM 1086 N N . ASP A 1 135 ? 27.062 10.475 18.582 1.00 71.56 135 ASP A N 1
ATOM 1087 C CA . ASP A 1 135 ? 27.862 11.429 19.354 1.00 71.56 135 ASP A CA 1
ATOM 1088 C C . ASP A 1 135 ? 28.818 10.683 20.305 1.00 71.56 135 ASP A C 1
ATOM 1090 O O . ASP A 1 135 ? 30.009 10.989 20.324 1.00 71.56 135 ASP A O 1
ATOM 1094 N N . ALA A 1 136 ? 28.341 9.627 20.979 1.00 69.44 136 ALA A N 1
ATOM 1095 C CA . ALA A 1 136 ? 29.168 8.767 21.832 1.00 69.44 136 ALA A CA 1
ATOM 1096 C C . ALA A 1 136 ? 30.287 8.041 21.059 1.00 69.44 136 ALA A C 1
ATOM 1098 O O . ALA A 1 136 ? 31.402 7.920 21.554 1.00 69.44 136 ALA A O 1
ATOM 1099 N N . LYS A 1 137 ? 30.019 7.585 19.826 1.00 69.56 137 LYS A N 1
ATOM 1100 C CA . LYS A 1 137 ? 31.027 6.917 18.977 1.00 69.56 137 LYS A CA 1
ATOM 1101 C C . LYS A 1 137 ? 32.043 7.874 18.360 1.00 69.56 137 LYS A C 1
ATOM 1103 O O . LYS A 1 137 ? 33.166 7.470 18.088 1.00 69.56 137 LYS A O 1
ATOM 1108 N N . SER A 1 138 ? 31.634 9.106 18.059 1.00 61.94 138 SER A N 1
ATOM 1109 C CA . SER A 1 138 ? 32.469 10.067 17.331 1.00 61.94 138 SER A CA 1
ATOM 1110 C C . SER A 1 138 ? 33.377 10.891 18.248 1.00 61.94 138 SER A C 1
ATOM 1112 O O . SER A 1 138 ? 34.189 11.645 17.717 1.00 61.94 138 SER A O 1
ATOM 1114 N N . GLY A 1 139 ? 33.199 10.831 19.576 1.00 57.31 139 GLY A N 1
ATOM 1115 C CA . GLY A 1 139 ? 33.949 11.627 20.565 1.00 57.31 139 GLY A CA 1
ATOM 1116 C C . GLY A 1 139 ? 33.781 13.151 20.435 1.00 57.31 139 GLY A C 1
ATOM 1117 O O . GLY A 1 139 ? 34.353 13.910 21.207 1.00 57.31 139 GLY A O 1
ATOM 1118 N N . SER A 1 140 ? 32.999 13.611 19.456 1.00 56.88 140 SER A N 1
ATOM 1119 C CA . SER A 1 140 ? 32.857 15.002 19.040 1.00 56.88 140 SER A CA 1
ATOM 1120 C C . SER A 1 140 ? 31.399 15.284 18.689 1.00 56.88 140 SER A C 1
ATOM 1122 O O . SER A 1 140 ? 30.779 14.630 17.842 1.00 56.88 140 SER A O 1
ATOM 1124 N N . VAL A 1 141 ? 30.847 16.287 19.365 1.00 64.25 141 VAL A N 1
ATOM 1125 C CA . VAL A 1 141 ? 29.476 16.768 19.211 1.00 64.25 141 VAL A CA 1
ATOM 1126 C C . VAL A 1 141 ? 29.372 17.493 17.868 1.00 64.25 141 VAL A C 1
ATOM 1128 O O . VAL A 1 141 ? 29.736 18.662 17.744 1.00 64.25 141 VAL A O 1
ATOM 1131 N N . LYS A 1 142 ? 28.846 16.823 16.833 1.00 62.31 142 LYS A N 1
ATOM 1132 C CA . LYS A 1 142 ? 28.615 17.476 15.530 1.00 62.31 142 LYS A CA 1
ATOM 1133 C C . LYS A 1 142 ? 27.643 18.650 15.726 1.00 62.31 142 LYS A C 1
ATOM 1135 O O . LYS A 1 142 ? 26.501 18.430 16.125 1.00 62.31 142 LYS A O 1
ATOM 1140 N N . LYS A 1 143 ? 28.093 19.883 15.455 1.00 70.44 143 LYS A N 1
ATOM 1141 C CA . LYS A 1 143 ? 27.345 21.146 15.652 1.00 70.44 143 LYS A CA 1
ATOM 1142 C C . LYS A 1 143 ? 26.426 21.512 14.474 1.00 70.44 143 LYS A C 1
ATOM 1144 O O . LYS A 1 143 ? 26.175 22.684 14.219 1.00 70.44 143 LYS A O 1
ATOM 1149 N N . SER A 1 144 ? 25.953 20.536 13.698 1.00 75.94 144 SER A N 1
ATOM 1150 C CA . SER A 1 144 ? 25.056 20.838 12.576 1.00 75.94 144 SER A CA 1
ATOM 1151 C C . SER A 1 144 ? 23.627 21.091 13.064 1.00 75.94 144 SER A C 1
ATOM 1153 O O . SER A 1 144 ? 23.170 20.452 14.013 1.00 75.94 144 SER A O 1
ATOM 1155 N N . ALA A 1 145 ? 22.886 21.962 12.371 1.00 73.88 145 ALA A N 1
ATOM 1156 C CA . ALA A 1 145 ? 21.485 22.259 12.690 1.00 73.88 145 ALA A CA 1
ATOM 1157 C C . ALA A 1 145 ? 20.620 20.983 12.782 1.00 73.88 145 ALA A C 1
ATOM 1159 O O . ALA A 1 145 ? 19.834 20.815 13.711 1.00 73.88 145 ALA A O 1
ATOM 1160 N N . GLY A 1 146 ? 20.841 20.021 11.878 1.00 78.50 146 GLY A N 1
ATOM 1161 C CA . GLY A 1 146 ? 20.137 18.735 11.895 1.00 78.50 146 GLY A CA 1
ATOM 1162 C C . GLY A 1 146 ? 20.535 17.795 13.042 1.00 78.50 146 GLY A C 1
ATOM 1163 O O . GLY A 1 146 ? 19.740 16.935 13.410 1.00 78.50 146 GLY A O 1
ATOM 1164 N N . ALA A 1 147 ? 21.740 17.926 13.610 1.00 75.62 147 ALA A N 1
ATOM 1165 C CA . ALA A 1 147 ? 22.135 17.180 14.806 1.00 75.62 147 ALA A CA 1
ATOM 1166 C C . ALA A 1 147 ? 21.514 17.798 16.069 1.00 75.62 147 ALA A C 1
ATOM 1168 O O . ALA A 1 147 ? 20.974 17.064 16.893 1.00 75.62 147 ALA A O 1
ATOM 1169 N N . ASN A 1 148 ? 21.509 19.131 16.177 1.00 82.81 148 ASN A N 1
ATOM 1170 C CA . ASN A 1 148 ? 20.884 19.842 17.296 1.00 82.81 148 ASN A CA 1
ATOM 1171 C C . ASN A 1 148 ? 19.369 19.606 17.362 1.00 82.81 148 ASN A C 1
ATOM 1173 O O . ASN A 1 148 ? 18.862 19.300 18.438 1.00 82.81 148 ASN A O 1
ATOM 1177 N N . LEU A 1 149 ? 18.662 19.637 16.224 1.00 83.50 149 LEU A N 1
ATOM 1178 C CA . LEU A 1 149 ? 17.223 19.351 16.186 1.00 83.50 149 LEU A CA 1
ATOM 1179 C C . LEU A 1 149 ? 16.900 17.938 16.693 1.00 83.50 149 LEU A C 1
ATOM 1181 O O . LEU A 1 149 ? 15.930 17.743 17.416 1.00 83.50 149 LEU A O 1
ATOM 1185 N N . ARG A 1 150 ? 17.734 16.941 16.366 1.00 83.50 150 ARG A N 1
ATOM 1186 C CA . ARG A 1 150 ? 17.537 15.571 16.864 1.00 83.50 150 ARG A CA 1
ATOM 1187 C C . ARG A 1 150 ? 17.832 15.440 18.351 1.00 83.50 150 ARG A C 1
ATOM 1189 O O . ARG A 1 150 ? 17.115 14.708 19.014 1.00 83.50 150 ARG A O 1
ATOM 1196 N N . ARG A 1 151 ? 18.818 16.166 18.890 1.00 82.19 151 ARG A N 1
ATOM 1197 C CA . ARG A 1 151 ? 19.055 16.217 20.345 1.00 82.19 151 ARG A CA 1
ATOM 1198 C C . ARG A 1 151 ? 17.884 16.854 21.082 1.00 82.19 151 ARG A C 1
ATOM 1200 O O . ARG A 1 151 ? 17.450 16.319 22.095 1.00 82.19 151 ARG A O 1
ATOM 1207 N N . TYR A 1 152 ? 17.358 17.956 20.550 1.00 87.12 152 TYR A N 1
ATOM 1208 C CA . TYR A 1 152 ? 16.158 18.593 21.081 1.00 87.12 152 TYR A CA 1
ATOM 1209 C C . TYR A 1 152 ? 14.966 17.629 21.043 1.00 87.12 152 TYR A C 1
ATOM 1211 O O . TYR A 1 152 ? 14.330 17.410 22.065 1.00 87.12 152 TYR A O 1
ATOM 1219 N N . ASN A 1 153 ? 14.736 16.960 19.909 1.00 88.38 153 ASN A N 1
ATOM 1220 C CA . ASN A 1 153 ? 13.678 15.959 19.777 1.00 88.38 153 ASN A CA 1
ATOM 1221 C C . ASN A 1 153 ? 13.870 14.755 20.711 1.00 88.38 153 ASN A C 1
ATOM 1223 O O . ASN A 1 153 ? 12.886 14.253 21.239 1.00 88.38 153 ASN A O 1
ATOM 1227 N N . GLU A 1 154 ? 15.104 14.288 20.927 1.00 84.88 154 GLU A N 1
ATOM 1228 C CA . GLU A 1 154 ? 15.413 13.232 21.901 1.00 84.88 154 GLU A CA 1
ATOM 1229 C C . GLU A 1 154 ? 15.120 13.692 23.335 1.00 84.88 154 GLU A C 1
ATOM 1231 O O . GLU A 1 154 ? 14.591 12.908 24.117 1.00 84.88 154 GLU A O 1
ATOM 1236 N N . LYS A 1 155 ? 15.429 14.948 23.686 1.00 87.44 155 LYS A N 1
ATOM 1237 C CA . LYS A 1 155 ? 15.121 15.520 25.004 1.00 87.44 155 LYS A CA 1
ATOM 1238 C C . LYS A 1 155 ? 13.611 15.670 25.207 1.00 87.44 155 LYS A C 1
ATOM 1240 O O . LYS A 1 155 ? 13.090 15.144 26.183 1.00 87.44 155 LYS A O 1
ATOM 1245 N N . ALA A 1 156 ? 12.918 16.280 24.248 1.00 88.69 156 ALA A N 1
ATOM 1246 C CA . ALA A 1 156 ? 11.471 16.462 24.289 1.00 88.69 156 ALA A CA 1
ATOM 1247 C C . ALA A 1 156 ? 10.729 15.117 24.342 1.00 88.69 156 ALA A C 1
ATOM 1249 O O . ALA A 1 156 ? 9.791 14.960 25.108 1.00 88.69 156 ALA A O 1
ATOM 1250 N N . LEU A 1 157 ? 11.200 14.096 23.611 1.00 89.50 157 LEU A N 1
ATOM 1251 C CA . LEU A 1 157 ? 10.628 12.748 23.689 1.00 89.50 157 LEU A CA 1
ATOM 1252 C C . LEU A 1 157 ? 10.726 12.166 25.108 1.00 89.50 157 LEU A C 1
ATOM 1254 O O . LEU A 1 157 ? 9.805 11.496 25.559 1.00 89.50 157 LEU A O 1
ATOM 1258 N N . LYS A 1 158 ? 11.840 12.400 25.814 1.00 87.50 158 LYS A N 1
ATOM 1259 C CA . LYS A 1 158 ? 12.007 11.942 27.202 1.00 87.50 158 LYS A CA 1
ATOM 1260 C C . LYS A 1 158 ? 11.076 12.686 28.158 1.00 87.50 158 LYS A C 1
ATOM 1262 O O . LYS A 1 158 ? 10.543 12.056 29.065 1.00 87.50 158 LYS A O 1
ATOM 1267 N N . GLU A 1 159 ? 10.898 13.989 27.963 1.00 88.94 159 GLU A N 1
ATOM 1268 C CA . GLU A 1 159 ? 9.981 14.821 28.752 1.00 88.94 159 GLU A CA 1
ATOM 1269 C C . GLU A 1 159 ? 8.524 14.375 28.549 1.00 88.94 159 GLU A C 1
ATOM 1271 O O . GLU A 1 159 ? 7.858 14.066 29.533 1.00 88.94 159 GLU A O 1
ATOM 1276 N N . ASP A 1 160 ? 8.088 14.186 27.298 1.00 89.88 160 ASP A N 1
ATOM 1277 C CA . ASP A 1 160 ? 6.740 13.702 26.961 1.00 89.88 160 ASP A CA 1
ATOM 1278 C C . ASP A 1 160 ? 6.453 12.314 27.579 1.00 89.88 160 ASP A C 1
ATOM 1280 O O . ASP A 1 160 ? 5.353 12.041 28.064 1.00 89.88 160 ASP A O 1
ATOM 1284 N N . ILE A 1 161 ? 7.447 11.412 27.579 1.00 89.56 161 ILE A N 1
ATOM 1285 C CA . ILE A 1 161 ? 7.318 10.088 28.212 1.00 89.56 161 ILE A CA 1
ATOM 1286 C C . ILE A 1 161 ? 7.165 10.235 29.731 1.00 89.56 161 ILE A C 1
ATOM 1288 O O . ILE A 1 161 ? 6.293 9.593 30.314 1.00 89.56 161 ILE A O 1
ATOM 1292 N N . LYS A 1 162 ? 7.979 11.077 30.382 1.00 88.19 162 LYS A N 1
ATOM 1293 C CA . LYS A 1 162 ? 7.876 11.316 31.830 1.00 88.19 162 LYS A CA 1
ATOM 1294 C C . LYS A 1 162 ? 6.522 11.916 32.206 1.00 88.19 162 LYS A C 1
ATOM 1296 O O . LYS A 1 162 ? 5.907 11.442 33.154 1.00 88.19 162 LYS A O 1
ATOM 1301 N N . GLU A 1 163 ? 6.031 12.888 31.439 1.00 89.31 163 GLU A N 1
ATOM 1302 C CA . GLU A 1 163 ? 4.706 13.484 31.640 1.00 89.31 163 GLU A CA 1
ATOM 1303 C C . GLU A 1 163 ? 3.596 12.428 31.558 1.00 89.31 163 GLU A C 1
ATOM 1305 O O . GLU A 1 163 ? 2.719 12.372 32.421 1.00 89.31 163 GLU A O 1
ATOM 1310 N N . PHE A 1 164 ? 3.668 11.540 30.562 1.00 90.12 164 PHE A N 1
ATOM 1311 C CA . PHE A 1 164 ? 2.721 10.439 30.413 1.00 90.12 164 PHE A CA 1
ATOM 1312 C C . PHE A 1 164 ? 2.705 9.520 31.648 1.00 90.12 164 PHE A C 1
ATOM 1314 O O . PHE A 1 164 ? 1.629 9.230 32.174 1.00 90.12 164 PHE A O 1
ATOM 1321 N N . PHE A 1 165 ? 3.869 9.096 32.151 1.00 88.31 165 PHE A N 1
ATOM 1322 C CA . PHE A 1 165 ? 3.927 8.241 33.343 1.00 88.31 165 PHE A CA 1
ATOM 1323 C C . PHE A 1 165 ? 3.479 8.961 34.616 1.00 88.31 165 PHE A C 1
ATOM 1325 O O . PHE A 1 165 ? 2.813 8.340 35.438 1.00 88.31 165 PHE A O 1
ATOM 1332 N N . SER A 1 166 ? 3.770 10.255 34.768 1.00 88.31 166 SER A N 1
ATOM 1333 C CA . SER A 1 166 ? 3.266 11.044 35.898 1.00 88.31 166 SER A CA 1
ATOM 1334 C C . SER A 1 166 ? 1.739 11.132 35.879 1.00 88.31 166 SER A C 1
ATOM 1336 O O . SER A 1 166 ? 1.096 10.883 36.900 1.00 88.31 166 SER A O 1
ATOM 1338 N N . LYS A 1 167 ? 1.152 11.410 34.706 1.00 90.06 167 LYS A N 1
ATOM 1339 C CA . LYS A 1 167 ? -0.300 11.553 34.523 1.00 90.06 167 LYS A CA 1
ATOM 1340 C C . LYS A 1 167 ? -1.070 10.259 34.789 1.00 90.06 167 LYS A C 1
ATOM 1342 O O . LYS A 1 167 ? -2.152 10.309 35.361 1.00 90.06 167 LYS A O 1
ATOM 1347 N N . TYR A 1 168 ? -0.531 9.117 34.364 1.00 88.50 168 TYR A N 1
ATOM 1348 C CA . TYR A 1 168 ? -1.193 7.812 34.485 1.00 88.50 168 TYR A CA 1
ATOM 1349 C C . TYR A 1 168 ? -0.609 6.930 35.599 1.00 88.50 168 TYR A C 1
ATOM 1351 O O . TYR A 1 168 ? -0.892 5.735 35.643 1.00 88.50 168 TYR A O 1
ATOM 1359 N N . SER A 1 169 ? 0.184 7.506 36.506 1.00 85.69 169 SER A N 1
ATOM 1360 C CA . SER A 1 169 ? 0.894 6.784 37.572 1.00 85.69 169 SER A CA 1
ATOM 1361 C C . SER A 1 169 ? -0.027 5.908 38.426 1.00 85.69 169 SER A C 1
ATOM 1363 O O . SER A 1 169 ? 0.276 4.731 38.605 1.00 85.69 169 SER A O 1
ATOM 1365 N N . GLY A 1 170 ? -1.173 6.438 38.874 1.00 85.00 170 GLY A N 1
ATOM 1366 C CA . GLY A 1 170 ? -2.144 5.684 39.680 1.00 85.00 170 GLY A CA 1
ATOM 1367 C C . GLY A 1 170 ? -2.658 4.425 38.973 1.00 85.00 170 GLY A C 1
ATOM 1368 O O . GLY A 1 170 ? -2.581 3.330 39.515 1.00 85.00 170 GLY A O 1
ATOM 1369 N N . ILE A 1 171 ? -3.060 4.555 37.706 1.00 87.44 171 ILE A N 1
ATOM 1370 C CA . ILE A 1 171 ? -3.602 3.439 36.910 1.00 87.44 171 ILE A CA 1
ATOM 1371 C C . ILE A 1 171 ? -2.510 2.401 36.600 1.00 87.44 171 ILE A C 1
ATOM 1373 O O . ILE A 1 171 ? -2.747 1.195 36.599 1.00 87.44 171 ILE A O 1
ATOM 1377 N N . ILE A 1 172 ? -1.282 2.857 36.336 1.00 87.56 172 ILE A N 1
ATOM 1378 C CA . ILE A 1 172 ? -0.148 1.971 36.036 1.00 87.56 172 ILE A CA 1
ATOM 1379 C C . ILE A 1 172 ? 0.264 1.167 37.276 1.00 87.56 172 ILE A C 1
ATOM 1381 O O . ILE A 1 172 ? 0.687 0.019 37.142 1.00 87.56 172 ILE A O 1
ATOM 1385 N N . GLN A 1 173 ? 0.131 1.731 38.479 1.00 85.62 173 GLN A N 1
ATOM 1386 C CA . GLN A 1 173 ? 0.437 1.024 39.723 1.00 85.62 173 GLN A CA 1
ATOM 1387 C C . GLN A 1 173 ? -0.551 -0.109 40.019 1.00 85.62 173 GLN A C 1
ATOM 1389 O O . GLN A 1 173 ? -0.116 -1.145 40.516 1.00 85.62 173 GLN A O 1
ATOM 1394 N N . GLU A 1 174 ? -1.824 0.043 39.651 1.00 86.56 174 GLU A N 1
ATOM 1395 C CA . GLU A 1 174 ? -2.853 -1.000 39.785 1.00 86.56 174 GLU A CA 1
ATOM 1396 C C . GLU A 1 174 ? -2.669 -2.164 38.796 1.00 86.56 174 GLU A C 1
ATOM 1398 O O . GLU A 1 174 ? -3.237 -3.242 38.975 1.00 86.56 174 GLU A O 1
ATOM 1403 N N . CYS A 1 175 ? -1.862 -1.980 37.746 1.00 87.25 175 CYS A N 1
ATOM 1404 C CA . CYS A 1 175 ? -1.643 -3.015 36.745 1.00 87.25 175 CYS A CA 1
ATOM 1405 C C . CYS A 1 175 ? -0.797 -4.169 37.310 1.00 87.25 175 CYS A C 1
ATOM 1407 O O . CYS A 1 175 ? 0.331 -3.937 37.763 1.00 87.25 175 CYS A O 1
ATOM 1409 N N . PRO A 1 176 ? -1.267 -5.427 37.206 1.00 86.94 176 PRO A N 1
ATOM 1410 C CA . PRO A 1 176 ? -0.514 -6.581 37.689 1.00 86.94 176 PRO A CA 1
ATOM 1411 C C . PRO A 1 176 ? 0.600 -7.007 36.720 1.00 86.94 176 PRO A C 1
ATOM 1413 O O . PRO A 1 176 ? 1.589 -7.603 37.140 1.00 86.94 176 PRO A O 1
ATOM 1416 N N . LEU A 1 177 ? 0.468 -6.700 35.424 1.00 89.38 177 LEU A N 1
ATOM 1417 C CA . LEU A 1 177 ? 1.439 -7.049 34.384 1.00 89.38 177 LEU A CA 1
ATOM 1418 C C . LEU A 1 177 ? 1.844 -5.819 33.574 1.00 89.38 177 LEU A C 1
ATOM 1420 O O . LEU A 1 177 ? 0.996 -5.034 33.149 1.00 89.38 177 LEU A O 1
ATOM 1424 N N . ILE A 1 178 ? 3.143 -5.671 33.308 1.00 91.06 178 ILE A N 1
ATOM 1425 C CA . ILE A 1 178 ? 3.685 -4.552 32.535 1.00 91.06 178 ILE A CA 1
ATOM 1426 C C . ILE A 1 178 ? 4.624 -5.077 31.453 1.00 91.06 178 ILE A C 1
ATOM 1428 O O . ILE A 1 178 ? 5.702 -5.593 31.728 1.00 91.06 178 ILE A O 1
ATOM 1432 N N . PHE A 1 179 ? 4.243 -4.900 30.194 1.00 91.31 179 PHE A N 1
ATOM 1433 C CA . PHE A 1 179 ? 5.030 -5.277 29.031 1.00 91.31 179 PHE A CA 1
ATOM 1434 C C . PHE A 1 179 ? 5.793 -4.076 28.487 1.00 91.31 179 PHE A C 1
ATOM 1436 O O . PHE A 1 179 ? 5.200 -3.125 27.980 1.00 91.31 179 PHE A O 1
ATOM 1443 N N . LEU A 1 180 ? 7.123 -4.139 28.533 1.00 90.00 180 LEU A N 1
ATOM 1444 C CA . LEU A 1 180 ? 7.991 -3.080 28.027 1.00 90.00 180 LEU A CA 1
ATOM 1445 C C . LEU A 1 180 ? 8.882 -3.588 26.892 1.00 90.00 180 LEU A C 1
ATOM 1447 O O . LEU A 1 180 ? 9.649 -4.546 27.038 1.00 90.00 180 LEU A O 1
ATOM 1451 N N . ARG A 1 181 ? 8.855 -2.871 25.767 1.00 89.38 181 ARG A N 1
ATOM 1452 C CA . ARG A 1 181 ? 9.789 -3.044 24.655 1.00 89.38 181 ARG A CA 1
ATOM 1453 C C . ARG A 1 181 ? 10.504 -1.731 24.373 1.00 89.38 181 ARG A C 1
ATOM 1455 O O . ARG A 1 181 ? 9.948 -0.820 23.770 1.00 89.38 181 ARG A O 1
ATOM 1462 N N . ALA A 1 182 ? 11.774 -1.674 24.761 1.00 85.12 182 ALA A N 1
ATOM 1463 C CA . ALA A 1 182 ? 12.663 -0.562 24.455 1.00 85.12 182 ALA A CA 1
ATOM 1464 C C . ALA A 1 182 ? 14.063 -1.072 24.050 1.00 85.12 182 ALA A C 1
ATOM 1466 O O . ALA A 1 182 ? 14.523 -2.098 24.565 1.00 85.12 182 ALA A O 1
ATOM 1467 N N . PRO A 1 183 ? 14.766 -0.377 23.138 1.00 79.56 183 PRO A N 1
ATOM 1468 C CA . PRO A 1 183 ? 16.181 -0.592 22.868 1.00 79.56 183 PRO A CA 1
ATOM 1469 C C . PRO A 1 183 ? 17.034 -0.390 24.123 1.00 79.56 183 PRO A C 1
ATOM 1471 O O . PRO A 1 183 ? 16.707 0.445 24.964 1.00 79.56 183 PRO A O 1
ATOM 1474 N N . MET A 1 184 ? 18.171 -1.089 24.220 1.00 73.50 184 MET A N 1
ATOM 1475 C CA . MET A 1 184 ? 19.027 -1.049 25.419 1.00 73.50 184 MET A CA 1
ATOM 1476 C C . MET A 1 184 ? 19.436 0.372 25.832 1.00 73.50 184 MET A C 1
ATOM 1478 O O . MET A 1 184 ? 19.399 0.694 27.012 1.00 73.50 184 MET A O 1
ATOM 1482 N N . TYR A 1 185 ? 19.749 1.241 24.867 1.00 71.25 185 TYR A N 1
ATOM 1483 C CA . TYR A 1 185 ? 20.177 2.621 25.127 1.00 71.25 185 TYR A CA 1
ATOM 1484 C C . TYR A 1 185 ? 19.072 3.521 25.711 1.00 71.25 185 TYR A C 1
ATOM 1486 O O . TYR A 1 185 ? 19.384 4.534 26.326 1.00 71.25 185 TYR A O 1
ATOM 1494 N N . ASN A 1 186 ? 17.797 3.158 25.536 1.00 76.44 186 ASN A N 1
ATOM 1495 C CA . ASN A 1 186 ? 16.650 3.882 26.090 1.00 76.44 186 ASN A CA 1
ATOM 1496 C C . ASN A 1 186 ? 16.031 3.168 27.298 1.00 76.44 186 ASN A C 1
ATOM 1498 O O . ASN A 1 186 ? 15.077 3.676 27.880 1.00 76.44 186 ASN A O 1
ATOM 1502 N N . ARG A 1 187 ? 16.543 1.994 27.686 1.00 76.75 187 ARG A N 1
ATOM 1503 C CA . ARG A 1 187 ? 15.968 1.204 28.779 1.00 76.75 187 ARG A CA 1
ATOM 1504 C C . ARG A 1 187 ? 16.085 1.918 30.128 1.00 76.75 187 ARG A C 1
ATOM 1506 O O . ARG A 1 187 ? 15.171 1.803 30.935 1.00 76.75 187 ARG A O 1
ATOM 1513 N N . SER A 1 188 ? 17.130 2.727 30.312 1.00 73.56 188 SER A N 1
ATOM 1514 C CA . SER A 1 188 ? 17.327 3.574 31.496 1.00 73.56 188 SER A CA 1
ATOM 1515 C C . SER A 1 188 ? 16.268 4.668 31.678 1.00 73.56 188 SER A C 1
ATOM 1517 O O . SER A 1 188 ? 16.145 5.210 32.769 1.00 73.56 188 SER A O 1
ATOM 1519 N N . LEU A 1 189 ? 15.490 4.997 30.637 1.00 77.44 189 LEU A N 1
ATOM 1520 C CA . LEU A 1 189 ? 14.370 5.942 30.747 1.00 77.44 189 LEU A CA 1
ATOM 1521 C C . LEU A 1 189 ? 13.175 5.349 31.486 1.00 77.44 189 LEU A C 1
ATOM 1523 O O . LEU A 1 189 ? 12.392 6.087 32.072 1.00 77.44 189 LEU A O 1
ATOM 1527 N N . PHE A 1 190 ? 13.024 4.028 31.414 1.00 77.94 190 PHE A N 1
ATOM 1528 C CA . PHE A 1 190 ? 11.907 3.312 32.015 1.00 77.94 190 PHE A CA 1
ATOM 1529 C C . PHE A 1 190 ? 12.320 2.580 33.288 1.00 77.94 190 PHE A C 1
ATOM 1531 O O . PHE A 1 190 ? 11.490 2.424 34.171 1.00 77.94 190 PHE A O 1
ATOM 1538 N N . ILE A 1 191 ? 13.576 2.125 33.361 1.00 78.56 191 ILE A N 1
ATOM 1539 C CA . ILE A 1 191 ? 14.092 1.287 34.443 1.00 78.56 191 ILE A CA 1
ATOM 1540 C C . ILE A 1 191 ? 15.375 1.908 34.995 1.00 78.56 191 ILE A C 1
ATOM 1542 O O . ILE A 1 191 ? 16.389 1.950 34.293 1.00 78.56 191 ILE A O 1
ATOM 1546 N N . SER A 1 192 ? 15.356 2.328 36.254 1.00 72.06 192 SER A N 1
ATOM 1547 C CA . SER A 1 192 ? 16.551 2.743 36.995 1.00 72.06 192 SER A CA 1
ATOM 1548 C C . SER A 1 192 ? 16.513 2.231 38.438 1.00 72.06 192 SER A C 1
ATOM 1550 O O . SER A 1 192 ? 15.536 1.620 38.875 1.00 72.06 192 SER A O 1
ATOM 1552 N N . ASP A 1 193 ? 17.599 2.459 39.177 1.00 61.28 193 ASP A N 1
ATOM 1553 C CA . ASP A 1 193 ? 17.701 2.075 40.589 1.00 61.28 193 ASP A CA 1
ATOM 1554 C C . ASP A 1 193 ? 16.947 3.053 41.520 1.00 61.28 193 ASP A C 1
ATOM 1556 O O . ASP A 1 193 ? 16.782 2.777 42.704 1.00 61.28 193 ASP A O 1
ATOM 1560 N N . SER A 1 194 ? 16.450 4.183 40.992 1.00 65.50 194 SER A N 1
ATOM 1561 C CA . SER A 1 194 ? 15.739 5.224 41.747 1.00 65.50 194 SER A CA 1
ATOM 1562 C C . SER A 1 194 ? 14.409 5.599 41.087 1.00 65.50 194 SER A C 1
ATOM 1564 O O . SER A 1 194 ? 14.377 6.096 39.959 1.00 65.50 194 SER A O 1
ATOM 1566 N N . LEU A 1 195 ? 13.314 5.460 41.841 1.00 62.44 195 LEU A N 1
ATOM 1567 C CA . LEU A 1 195 ? 11.954 5.873 41.453 1.00 62.44 195 LEU A CA 1
ATOM 1568 C C . LEU A 1 195 ? 11.810 7.384 41.194 1.00 62.44 195 LEU A C 1
ATOM 1570 O O . LEU A 1 195 ? 10.823 7.808 40.602 1.00 62.44 195 LEU A O 1
ATOM 1574 N N . LYS A 1 196 ? 12.775 8.212 41.625 1.00 60.59 196 LYS A N 1
ATOM 1575 C CA . LYS A 1 196 ? 12.768 9.656 41.326 1.00 60.59 196 LYS A CA 1
ATOM 1576 C C . LYS A 1 196 ? 13.061 9.948 39.852 1.00 60.59 196 LYS A C 1
ATOM 1578 O O . LYS A 1 196 ? 12.597 10.956 39.328 1.00 60.59 196 LYS A O 1
ATOM 1583 N N . ASP A 1 197 ? 13.820 9.076 39.188 1.00 60.25 197 ASP A N 1
ATOM 1584 C CA . ASP A 1 197 ? 14.318 9.319 37.831 1.00 60.25 197 ASP A CA 1
ATOM 1585 C C . ASP A 1 197 ? 13.606 8.496 36.753 1.00 60.25 197 ASP A C 1
ATOM 1587 O O . ASP A 1 197 ? 13.641 8.883 35.577 1.00 60.25 197 ASP A O 1
ATOM 1591 N N . SER A 1 198 ? 12.961 7.389 37.134 1.00 70.69 198 SER A N 1
ATOM 1592 C CA . SER A 1 198 ? 12.287 6.467 36.219 1.00 70.69 198 SER A CA 1
ATOM 1593 C C . SER A 1 198 ? 10.960 5.939 36.787 1.00 70.69 198 SER A C 1
ATOM 1595 O O . SER A 1 198 ? 10.791 5.878 38.005 1.00 70.69 198 SER A O 1
ATOM 1597 N N . PRO A 1 199 ? 10.009 5.549 35.915 1.00 74.38 199 PRO A N 1
ATOM 1598 C CA . PRO A 1 199 ? 8.702 5.053 36.338 1.00 74.38 199 PRO A CA 1
ATOM 1599 C C . PRO A 1 199 ? 8.738 3.664 36.992 1.00 74.38 199 PRO A C 1
ATOM 1601 O O . PRO A 1 199 ? 7.796 3.326 37.705 1.00 74.38 199 PRO A O 1
ATOM 1604 N N . PHE A 1 200 ? 9.785 2.859 36.769 1.00 81.31 200 PHE A N 1
ATOM 1605 C CA . PHE A 1 200 ? 9.869 1.495 37.294 1.00 81.31 200 PHE A CA 1
ATOM 1606 C C . PHE A 1 200 ? 11.240 1.171 37.891 1.00 81.31 200 PHE A C 1
ATOM 1608 O O . PHE A 1 200 ? 12.283 1.527 37.340 1.00 81.31 200 PHE A O 1
ATOM 1615 N N . LEU A 1 201 ? 11.241 0.410 38.986 1.00 79.00 201 LEU A N 1
ATOM 1616 C CA . LEU A 1 201 ? 12.463 -0.124 39.583 1.00 79.00 201 LEU A CA 1
ATOM 1617 C C . LEU A 1 201 ? 13.003 -1.303 38.775 1.00 79.00 201 LEU A C 1
ATOM 1619 O O . LEU A 1 201 ? 12.252 -2.100 38.212 1.00 79.00 201 LEU A O 1
ATOM 1623 N N . LYS A 1 202 ? 14.325 -1.483 38.797 1.00 74.50 202 LYS A N 1
ATOM 1624 C CA . LYS A 1 202 ? 14.979 -2.667 38.215 1.00 74.50 202 LYS A CA 1
ATOM 1625 C C . LYS A 1 202 ? 14.496 -3.992 38.822 1.00 74.50 202 LYS A C 1
ATOM 1627 O O . LYS A 1 202 ? 14.509 -5.003 38.125 1.00 74.50 202 LYS A O 1
ATOM 1632 N N . SER A 1 203 ? 14.061 -3.964 40.080 1.00 74.94 203 SER A N 1
ATOM 1633 C CA . SER A 1 203 ? 13.543 -5.119 40.821 1.00 74.94 203 SER A CA 1
ATOM 1634 C C . SER A 1 203 ? 12.025 -5.318 40.692 1.00 74.94 203 SER A C 1
ATOM 1636 O O . SER A 1 203 ? 11.489 -6.189 41.367 1.00 74.94 203 SER A O 1
ATOM 1638 N N . ASP A 1 204 ? 11.315 -4.523 39.879 1.00 79.88 204 ASP A N 1
ATOM 1639 C CA . ASP A 1 204 ? 9.861 -4.670 39.715 1.00 79.88 204 ASP A CA 1
ATOM 1640 C C . ASP A 1 204 ? 9.532 -5.967 38.953 1.00 79.88 204 ASP A C 1
ATOM 1642 O O . ASP A 1 204 ? 9.826 -6.110 37.763 1.00 79.88 204 ASP A O 1
ATOM 1646 N N . GLU A 1 205 ? 8.913 -6.923 39.649 1.00 78.56 205 GLU A N 1
ATOM 1647 C CA . GLU A 1 205 ? 8.582 -8.247 39.112 1.00 78.56 205 GLU A CA 1
ATOM 1648 C C . GLU A 1 205 ? 7.508 -8.208 38.011 1.00 78.56 205 GLU A C 1
ATOM 1650 O O . GLU A 1 205 ? 7.410 -9.141 37.205 1.00 78.56 205 GLU A O 1
ATOM 1655 N N . ARG A 1 206 ? 6.724 -7.124 37.938 1.00 86.31 206 ARG A N 1
ATOM 1656 C CA . ARG A 1 206 ? 5.652 -6.948 36.945 1.00 86.31 206 ARG A CA 1
ATOM 1657 C C . ARG A 1 206 ? 6.197 -6.647 35.555 1.00 86.31 206 ARG A C 1
ATOM 1659 O O . ARG A 1 206 ? 5.483 -6.830 34.568 1.00 86.31 206 ARG A O 1
ATOM 1666 N N . LEU A 1 207 ? 7.449 -6.190 35.462 1.00 86.00 207 LEU A N 1
ATOM 1667 C CA . LEU A 1 207 ? 8.104 -5.871 34.199 1.00 86.00 207 LEU A CA 1
ATOM 1668 C C . LEU A 1 207 ? 8.450 -7.142 33.418 1.00 86.00 207 LEU A C 1
ATOM 1670 O O . LEU A 1 207 ? 9.326 -7.928 33.783 1.00 86.00 207 LEU A O 1
ATOM 1674 N N . ARG A 1 208 ? 7.812 -7.300 32.261 1.00 86.38 208 ARG A N 1
ATOM 1675 C CA . ARG A 1 208 ? 8.018 -8.399 31.318 1.00 86.38 208 ARG A CA 1
ATOM 1676 C C . ARG A 1 208 ? 8.420 -7.864 29.946 1.00 86.38 208 ARG A C 1
ATOM 1678 O O . ARG A 1 208 ? 8.042 -6.770 29.527 1.00 86.38 208 ARG A O 1
ATOM 1685 N N . THR A 1 209 ? 9.193 -8.656 29.210 1.00 85.81 209 THR A N 1
ATOM 1686 C CA . THR A 1 209 ? 9.480 -8.395 27.793 1.00 85.81 209 THR A CA 1
ATOM 1687 C C . THR A 1 209 ? 8.448 -9.082 26.912 1.00 85.81 209 THR A C 1
ATOM 1689 O O . THR A 1 209 ? 8.047 -10.208 27.197 1.00 85.81 209 THR A O 1
ATOM 1692 N N . ILE A 1 210 ? 8.070 -8.443 25.806 1.00 87.12 210 ILE A N 1
ATOM 1693 C CA . ILE A 1 210 ? 7.140 -9.033 24.836 1.00 87.12 210 ILE A CA 1
ATOM 1694 C C . ILE A 1 210 ? 7.806 -10.254 24.164 1.00 87.12 210 ILE A C 1
ATOM 1696 O O . ILE A 1 210 ? 8.902 -10.107 23.616 1.00 87.12 210 ILE A O 1
ATOM 1700 N N . PRO A 1 211 ? 7.179 -11.449 24.189 1.00 84.56 211 PRO A N 1
ATOM 1701 C CA . PRO A 1 211 ? 7.802 -12.715 23.778 1.00 84.56 211 PRO A CA 1
ATOM 1702 C C . PRO A 1 211 ? 7.853 -12.955 22.258 1.00 84.56 211 PRO A C 1
ATOM 1704 O O . PRO A 1 211 ? 8.273 -14.022 21.812 1.00 84.56 211 PRO A O 1
ATOM 1707 N N . PHE A 1 212 ? 7.424 -11.990 21.446 1.00 85.50 212 PHE A N 1
ATOM 1708 C CA . PHE A 1 212 ? 7.377 -12.089 19.986 1.00 85.50 212 PHE A CA 1
ATOM 1709 C C . PHE A 1 212 ? 7.809 -10.779 19.317 1.00 85.50 212 PHE A C 1
ATOM 1711 O O . PHE A 1 212 ? 8.000 -9.748 19.963 1.00 85.50 212 PHE A O 1
ATOM 1718 N N . ALA A 1 213 ? 7.986 -10.821 17.995 1.00 85.50 213 ALA A N 1
ATOM 1719 C CA . ALA A 1 213 ? 8.426 -9.669 17.218 1.00 85.50 213 ALA A CA 1
ATOM 1720 C C . ALA A 1 213 ? 7.341 -8.580 17.143 1.00 85.50 213 ALA A C 1
ATOM 1722 O O . ALA A 1 213 ? 6.235 -8.803 16.636 1.00 85.50 213 ALA A O 1
ATOM 1723 N N . THR A 1 214 ? 7.695 -7.384 17.608 1.00 87.6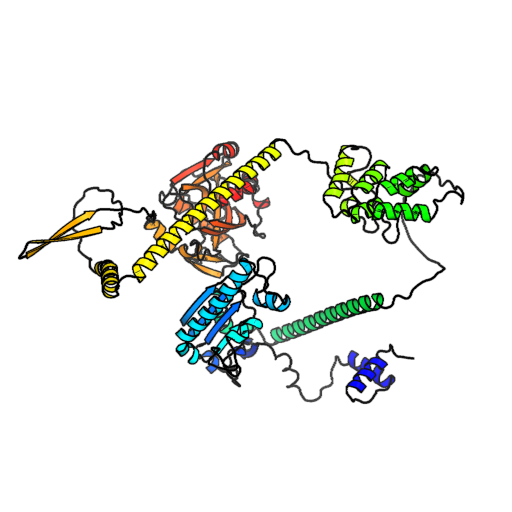2 214 THR A N 1
ATOM 1724 C CA . THR A 1 214 ? 6.872 -6.174 17.530 1.00 87.62 214 THR A CA 1
ATOM 1725 C C . THR A 1 214 ? 7.172 -5.386 16.255 1.00 87.62 214 THR A C 1
ATOM 1727 O O . THR A 1 214 ? 8.310 -5.378 15.783 1.00 87.62 214 THR A O 1
ATOM 1730 N N . ARG A 1 215 ? 6.157 -4.726 15.693 1.00 90.75 215 ARG A N 1
ATOM 1731 C CA . ARG A 1 215 ? 6.286 -3.761 14.588 1.00 90.75 215 ARG A CA 1
ATOM 1732 C C . ARG A 1 215 ? 6.556 -2.358 15.146 1.00 90.75 215 ARG A C 1
ATOM 1734 O O . ARG A 1 215 ? 6.711 -2.173 16.352 1.00 90.75 215 ARG A O 1
ATOM 1741 N N . ARG A 1 216 ? 6.585 -1.360 14.254 1.00 87.50 216 ARG A N 1
ATOM 1742 C CA . ARG A 1 216 ? 6.721 0.057 14.615 1.00 87.50 216 ARG A CA 1
ATOM 1743 C C . ARG A 1 216 ? 5.641 0.454 15.644 1.00 87.50 216 ARG A C 1
ATOM 1745 O O . ARG A 1 216 ? 4.464 0.186 15.384 1.00 87.50 216 ARG A O 1
ATOM 1752 N N . PRO A 1 217 ? 6.005 1.126 16.755 1.00 93.62 217 PRO A N 1
ATOM 1753 C CA . PRO A 1 217 ? 5.050 1.550 17.777 1.00 93.62 217 PRO A CA 1
ATOM 1754 C C . PRO A 1 217 ? 3.928 2.416 17.189 1.00 93.62 217 PRO A C 1
ATOM 1756 O O . PRO A 1 217 ? 4.184 3.471 16.606 1.00 93.62 217 PRO A O 1
ATOM 1759 N N . SER A 1 218 ? 2.693 1.942 17.327 1.00 92.31 218 SER A N 1
ATOM 1760 C CA . SER A 1 218 ? 1.446 2.570 16.871 1.00 92.31 218 SER A CA 1
ATOM 1761 C C . SER A 1 218 ? 0.283 2.059 17.728 1.00 92.31 218 SER A C 1
ATOM 1763 O O . SER A 1 218 ? 0.449 1.073 18.450 1.00 92.31 218 SER A O 1
ATOM 1765 N N . ALA A 1 219 ? -0.882 2.707 17.656 1.00 90.44 219 ALA A N 1
ATOM 1766 C CA . ALA A 1 219 ? -2.080 2.240 18.358 1.00 90.44 219 ALA A CA 1
ATOM 1767 C C . ALA A 1 219 ? -2.485 0.827 17.893 1.00 90.44 219 ALA A C 1
ATOM 1769 O O . ALA A 1 219 ? -2.725 -0.051 18.719 1.00 90.44 219 ALA A O 1
ATOM 1770 N N . ASP A 1 220 ? -2.422 0.573 16.583 1.00 91.69 220 ASP A N 1
ATOM 1771 C CA . ASP A 1 220 ? -2.682 -0.746 15.997 1.00 91.69 220 ASP A CA 1
ATOM 1772 C C . ASP A 1 220 ? -1.725 -1.818 16.520 1.00 91.69 220 ASP A C 1
ATOM 1774 O O . ASP A 1 220 ? -2.125 -2.953 16.777 1.00 91.69 220 ASP A O 1
ATOM 1778 N N . GLU A 1 221 ? -0.448 -1.469 16.701 1.00 94.06 221 GLU A N 1
ATOM 1779 C CA . GLU A 1 221 ? 0.534 -2.404 17.240 1.00 94.06 221 GLU A CA 1
ATOM 1780 C C . GLU A 1 221 ? 0.263 -2.729 18.712 1.00 94.06 221 GLU A C 1
ATOM 1782 O O . GLU A 1 221 ? 0.418 -3.883 19.103 1.00 94.06 221 GLU A O 1
ATOM 1787 N N . LEU A 1 222 ? -0.190 -1.761 19.517 1.00 93.38 222 LEU A N 1
ATOM 1788 C CA . LEU A 1 222 ? -0.603 -2.019 20.902 1.00 93.38 222 LEU A CA 1
ATOM 1789 C C . LEU A 1 222 ? -1.769 -3.012 20.950 1.00 93.38 222 LEU A C 1
ATOM 1791 O O . LEU A 1 222 ? -1.698 -3.997 21.685 1.00 93.38 222 LEU A O 1
ATOM 1795 N N . MET A 1 223 ? -2.787 -2.809 20.107 1.00 91.44 223 MET A N 1
ATOM 1796 C CA . MET A 1 223 ? -3.929 -3.723 20.000 1.00 91.44 223 MET A CA 1
ATOM 1797 C C . MET A 1 223 ? -3.505 -5.110 19.508 1.00 91.44 223 MET A C 1
ATOM 1799 O O . MET A 1 223 ? -3.951 -6.121 20.050 1.00 91.44 223 MET A O 1
ATOM 1803 N N . ARG A 1 224 ? -2.596 -5.187 18.526 1.00 93.50 224 ARG A N 1
ATOM 1804 C CA . ARG A 1 224 ? -2.054 -6.459 18.025 1.00 93.50 224 ARG A CA 1
ATOM 1805 C C . ARG A 1 224 ? -1.299 -7.217 19.110 1.00 93.50 224 ARG A C 1
ATOM 1807 O O . ARG A 1 224 ? -1.468 -8.432 19.222 1.00 93.50 224 ARG A O 1
ATOM 1814 N N . VAL A 1 225 ? -0.453 -6.527 19.879 1.00 91.94 225 VAL A N 1
ATOM 1815 C CA . VAL A 1 225 ? 0.315 -7.135 20.974 1.00 91.94 225 VAL A CA 1
ATOM 1816 C C . VAL A 1 225 ? -0.637 -7.655 22.047 1.00 91.94 225 VAL A C 1
ATOM 1818 O O . VAL A 1 225 ? -0.516 -8.816 22.430 1.00 91.94 225 VAL A O 1
ATOM 1821 N N . TRP A 1 226 ? -1.603 -6.839 22.477 1.00 92.12 226 TRP A N 1
ATOM 1822 C CA . TRP A 1 226 ? -2.609 -7.235 23.463 1.00 92.12 226 TRP A CA 1
ATOM 1823 C C . TRP A 1 226 ? -3.418 -8.458 22.999 1.00 92.12 226 TRP A C 1
ATOM 1825 O O . TRP A 1 226 ? -3.482 -9.462 23.707 1.00 92.12 226 TRP A O 1
ATOM 1835 N N . HIS A 1 227 ? -3.928 -8.439 21.763 1.00 89.88 227 HIS A N 1
ATOM 1836 C CA . HIS A 1 227 ? -4.670 -9.565 21.191 1.00 89.88 227 HIS A CA 1
ATOM 1837 C C . HIS A 1 227 ? -3.808 -10.833 21.103 1.00 89.88 227 HIS A C 1
ATOM 1839 O O . HIS A 1 227 ? -4.241 -11.913 21.491 1.00 89.88 227 HIS A O 1
ATOM 1845 N N . SER A 1 228 ? -2.554 -10.703 20.660 1.00 90.19 228 SER A N 1
ATOM 1846 C CA . SER A 1 228 ? -1.635 -11.842 20.542 1.00 90.19 228 SER A CA 1
ATOM 1847 C C . SER A 1 228 ? -1.296 -12.467 21.893 1.00 90.19 228 SER A C 1
ATOM 1849 O O . SER A 1 228 ? -1.064 -13.668 21.949 1.00 90.19 228 SER A O 1
ATOM 1851 N N . LEU A 1 229 ? -1.237 -11.673 22.968 1.00 88.62 229 LEU A N 1
ATOM 1852 C CA . LEU A 1 229 ? -1.031 -12.193 24.320 1.00 88.62 229 LEU A CA 1
ATOM 1853 C C . LEU A 1 229 ? -2.261 -12.982 24.796 1.00 88.62 229 LEU A C 1
ATOM 1855 O O . LEU A 1 229 ? -2.099 -14.067 25.340 1.00 88.62 229 LEU A O 1
ATOM 1859 N N . ARG A 1 230 ? -3.478 -12.492 24.541 1.00 86.56 230 ARG A N 1
ATOM 1860 C CA . ARG A 1 230 ? -4.726 -13.148 24.973 1.00 86.56 230 ARG A CA 1
ATOM 1861 C C . ARG A 1 230 ? -4.992 -14.493 24.283 1.00 86.56 230 ARG A C 1
ATOM 1863 O O . ARG A 1 230 ? -5.612 -15.368 24.881 1.00 86.56 230 ARG A O 1
ATOM 1870 N N . VAL A 1 231 ? -4.582 -14.649 23.026 1.00 86.38 231 VAL A N 1
ATOM 1871 C CA . VAL A 1 231 ? -4.940 -15.821 22.214 1.00 86.38 231 VAL A CA 1
ATOM 1872 C C . VAL A 1 231 ? -4.186 -17.079 22.661 1.00 86.38 231 VAL A C 1
ATOM 1874 O O . VAL A 1 231 ? -2.955 -17.126 22.661 1.00 86.38 231 VAL A O 1
ATOM 1877 N N . VAL A 1 232 ? -4.947 -18.133 22.966 1.00 87.56 232 VAL A N 1
ATOM 1878 C CA . VAL A 1 232 ? -4.437 -19.501 23.117 1.00 87.56 232 VAL A CA 1
ATOM 1879 C C . VAL A 1 232 ? -4.282 -20.111 21.728 1.00 87.56 232 VAL A C 1
ATOM 1881 O O . VAL A 1 232 ? -5.169 -19.996 20.888 1.00 87.56 232 VAL A O 1
ATOM 1884 N N . THR A 1 233 ? -3.142 -20.742 21.475 1.00 87.12 233 THR A N 1
ATOM 1885 C CA . THR A 1 233 ? -2.843 -21.353 20.170 1.00 87.12 233 THR A CA 1
ATOM 1886 C C . THR A 1 233 ? -3.061 -22.855 20.223 1.00 87.12 233 THR A C 1
ATOM 1888 O O . THR A 1 233 ? -2.529 -23.509 21.117 1.00 87.12 233 THR A O 1
ATOM 1891 N N . ASP A 1 234 ? -3.834 -23.371 19.273 1.00 87.12 234 ASP A N 1
ATOM 1892 C CA . ASP A 1 234 ? -4.076 -24.800 19.069 1.00 87.12 234 ASP A CA 1
ATOM 1893 C C . ASP A 1 234 ? -2.997 -25.383 18.144 1.00 87.12 234 ASP A C 1
ATOM 1895 O O . ASP A 1 234 ? -2.694 -24.800 17.099 1.00 87.12 234 ASP A O 1
ATOM 1899 N N . HIS A 1 235 ? -2.391 -26.497 18.554 1.00 84.75 235 HIS A N 1
ATOM 1900 C CA . HIS A 1 235 ? -1.382 -27.235 17.788 1.00 84.75 235 HIS A CA 1
ATOM 1901 C C . HIS A 1 235 ? -1.877 -28.609 17.313 1.00 84.75 235 HIS A C 1
ATOM 1903 O O . HIS A 1 235 ? -1.096 -29.370 16.746 1.00 84.75 235 HIS A O 1
ATOM 1909 N N . GLY A 1 236 ? -3.156 -28.933 17.517 1.00 85.94 236 GLY A N 1
ATOM 1910 C CA . GLY A 1 236 ? -3.750 -30.205 17.119 1.00 85.94 236 GLY A CA 1
ATOM 1911 C C . GLY A 1 236 ? -3.364 -31.368 18.036 1.00 85.94 236 GLY A C 1
ATOM 1912 O O . GLY A 1 236 ? -3.074 -31.185 19.221 1.00 85.94 236 GLY A O 1
ATOM 1913 N N . LYS A 1 237 ? -3.383 -32.591 17.493 1.00 86.44 237 LYS A N 1
ATOM 1914 C CA . LYS A 1 237 ? -3.157 -33.827 18.257 1.00 86.44 237 LYS A CA 1
ATOM 1915 C C . LYS A 1 237 ? -1.727 -33.923 18.790 1.00 86.44 237 LYS A C 1
ATOM 1917 O O . LYS A 1 237 ? -0.764 -33.490 18.158 1.00 86.44 237 LYS A O 1
ATOM 1922 N N . ILE A 1 238 ? -1.582 -34.571 19.945 1.00 82.25 238 ILE A N 1
ATOM 1923 C CA . ILE A 1 238 ? -0.294 -34.688 20.643 1.00 82.25 238 ILE A CA 1
ATOM 1924 C C . ILE A 1 238 ? 0.808 -35.380 19.827 1.00 82.25 238 ILE A C 1
ATOM 1926 O O . ILE A 1 238 ? 1.976 -35.001 19.940 1.00 82.25 238 ILE A O 1
ATOM 1930 N N . ASP A 1 239 ? 0.459 -36.364 18.999 1.00 79.19 239 ASP A N 1
ATOM 1931 C CA . ASP A 1 239 ? 1.437 -37.137 18.227 1.00 79.19 239 ASP A CA 1
ATOM 1932 C C . ASP A 1 239 ? 1.988 -36.348 17.034 1.00 79.19 239 ASP A C 1
ATOM 1934 O O . ASP A 1 239 ? 3.207 -36.331 16.821 1.00 79.19 239 ASP A O 1
ATOM 1938 N N . ASP A 1 240 ? 1.116 -35.613 16.342 1.00 82.00 240 ASP A N 1
ATOM 1939 C CA . ASP A 1 240 ? 1.480 -34.712 15.244 1.00 82.00 240 ASP A CA 1
ATOM 1940 C C . ASP A 1 240 ? 2.334 -33.547 15.759 1.00 82.00 240 ASP A C 1
ATOM 1942 O O . ASP A 1 240 ? 3.361 -33.190 15.182 1.00 82.00 240 ASP A O 1
ATOM 1946 N N . PHE A 1 241 ? 1.984 -32.998 16.922 1.00 82.19 241 PHE A N 1
ATOM 1947 C CA . PHE A 1 241 ? 2.775 -31.939 17.538 1.00 82.19 241 PHE A CA 1
ATOM 1948 C C . PHE A 1 241 ? 4.183 -32.417 17.940 1.00 82.19 241 PHE A C 1
ATOM 1950 O O . PHE A 1 241 ? 5.184 -31.715 17.754 1.00 82.19 241 PHE A O 1
ATOM 1957 N N . ARG A 1 242 ? 4.300 -33.642 18.469 1.00 80.62 242 ARG A N 1
ATOM 1958 C CA . ARG A 1 242 ? 5.596 -34.235 18.843 1.00 80.62 242 ARG A CA 1
ATOM 1959 C C . ARG A 1 242 ? 6.487 -34.503 17.631 1.00 80.62 242 ARG A C 1
ATOM 1961 O O . ARG A 1 242 ? 7.705 -34.344 17.748 1.00 80.62 242 ARG A O 1
ATOM 1968 N N . SER A 1 243 ? 5.924 -34.925 16.499 1.00 78.50 243 SER A N 1
ATOM 1969 C CA . SER A 1 243 ? 6.695 -35.136 15.267 1.00 78.50 243 SER A CA 1
ATOM 1970 C C . SER A 1 243 ? 7.201 -33.807 14.699 1.00 78.50 243 SER A C 1
ATOM 1972 O O . SER A 1 243 ? 8.398 -33.684 14.431 1.00 78.50 243 SER A O 1
ATOM 1974 N N . GLU A 1 244 ? 6.351 -32.780 14.664 1.00 80.81 244 GLU A N 1
ATOM 1975 C CA . GLU A 1 244 ? 6.713 -31.444 14.184 1.00 80.81 244 GLU A CA 1
ATOM 1976 C C . GLU A 1 244 ? 7.832 -30.807 15.034 1.00 80.81 244 GLU A C 1
ATOM 1978 O O . GLU A 1 244 ? 8.766 -30.183 14.518 1.00 80.81 244 GLU A O 1
ATOM 1983 N N . LEU A 1 245 ? 7.797 -30.997 16.359 1.00 78.69 245 LEU A N 1
ATOM 1984 C CA . LEU A 1 245 ? 8.867 -30.539 17.250 1.00 78.69 245 LEU A CA 1
ATOM 1985 C C . LEU A 1 245 ? 10.205 -31.235 16.974 1.00 78.69 245 LEU A C 1
ATOM 1987 O O . LEU A 1 245 ? 11.250 -30.571 16.987 1.00 78.69 245 LEU A O 1
ATOM 1991 N N . ARG A 1 246 ? 10.192 -32.550 16.716 1.00 76.31 246 ARG A N 1
ATOM 1992 C CA . ARG A 1 246 ? 11.404 -33.310 16.368 1.00 76.31 246 ARG A CA 1
ATOM 1993 C C . ARG A 1 246 ? 12.006 -32.809 15.060 1.00 76.31 246 ARG A C 1
ATOM 1995 O O . ARG A 1 246 ? 13.207 -32.542 15.012 1.00 76.31 246 ARG A O 1
ATOM 2002 N N . GLU A 1 247 ? 11.174 -32.577 14.053 1.00 78.31 247 GLU A N 1
ATOM 2003 C CA . GLU A 1 247 ? 11.608 -32.050 12.759 1.00 78.31 247 GLU A CA 1
ATOM 2004 C C . GLU A 1 247 ? 12.215 -30.642 12.892 1.00 78.31 247 GLU A C 1
ATOM 2006 O O . GLU A 1 247 ? 13.325 -30.375 12.418 1.00 78.31 247 GLU A O 1
ATOM 2011 N N . LYS A 1 248 ? 11.553 -29.742 13.636 1.00 78.38 248 LYS A N 1
ATOM 2012 C CA . LYS A 1 248 ? 12.073 -28.393 13.930 1.00 78.38 248 LYS A CA 1
ATOM 2013 C C . LYS A 1 248 ? 13.415 -28.443 14.670 1.00 78.38 248 LYS A C 1
ATOM 2015 O O . LYS A 1 248 ? 14.313 -27.640 14.384 1.00 78.38 248 LYS A O 1
ATOM 2020 N N . ALA A 1 249 ? 13.577 -29.370 15.615 1.00 74.06 249 ALA A N 1
ATOM 2021 C CA . ALA A 1 249 ? 14.829 -29.566 16.342 1.00 74.06 249 ALA A CA 1
ATOM 2022 C C . ALA A 1 249 ? 15.958 -30.054 15.418 1.00 74.06 249 ALA A C 1
ATOM 2024 O O . ALA A 1 249 ? 17.078 -29.532 15.480 1.00 74.06 249 ALA A O 1
ATOM 2025 N N . GLU A 1 250 ? 15.664 -31.000 14.528 1.00 75.75 250 GLU A N 1
ATOM 2026 C CA . GLU A 1 250 ? 16.620 -31.536 13.561 1.00 75.75 250 GLU A CA 1
ATOM 2027 C C . GLU A 1 250 ? 17.044 -30.476 12.530 1.00 75.75 250 GLU A C 1
ATOM 2029 O O . GLU A 1 250 ? 18.239 -30.270 12.296 1.00 75.75 250 GLU A O 1
ATOM 2034 N N . ALA A 1 251 ? 16.095 -29.702 11.997 1.00 74.31 251 ALA A N 1
ATOM 2035 C CA . ALA A 1 251 ? 16.371 -28.592 11.086 1.00 74.31 251 ALA A CA 1
ATOM 2036 C C . ALA A 1 251 ? 17.274 -27.524 11.732 1.00 74.31 251 ALA A C 1
ATOM 2038 O O . ALA A 1 251 ? 18.217 -27.019 11.107 1.00 74.31 251 ALA A O 1
ATOM 2039 N N . LYS A 1 252 ? 17.046 -27.203 13.014 1.00 76.00 252 LYS A N 1
ATOM 2040 C CA . LYS A 1 252 ? 17.898 -26.275 13.777 1.00 76.00 252 LYS A CA 1
ATOM 2041 C C . LYS A 1 252 ? 19.312 -26.831 13.968 1.00 76.00 252 LYS A C 1
ATOM 2043 O O . LYS A 1 252 ? 20.277 -26.079 13.811 1.00 76.00 252 LYS A O 1
ATOM 2048 N N . ARG A 1 253 ? 19.457 -28.131 14.259 1.00 75.00 253 ARG A N 1
ATOM 2049 C CA . ARG A 1 253 ? 20.766 -28.808 14.348 1.00 75.00 253 ARG A CA 1
ATOM 2050 C C . ARG A 1 253 ? 21.514 -28.742 13.013 1.00 75.00 253 ARG A C 1
ATOM 2052 O O . ARG A 1 253 ? 22.655 -28.275 12.995 1.00 75.00 253 ARG A O 1
ATOM 2059 N N . LYS A 1 254 ? 20.855 -29.077 11.898 1.00 75.31 254 LYS A N 1
ATOM 2060 C CA . LYS A 1 254 ? 21.420 -28.975 10.537 1.00 75.31 254 LYS A CA 1
ATOM 2061 C C . LYS A 1 254 ? 21.882 -27.546 10.223 1.00 75.31 254 LYS A C 1
ATOM 2063 O O . LYS A 1 254 ? 23.026 -27.337 9.818 1.00 75.31 254 LYS A O 1
ATOM 2068 N N . ARG A 1 255 ? 21.052 -26.534 10.502 1.00 72.75 255 ARG A N 1
ATOM 2069 C CA . ARG A 1 255 ? 21.392 -25.114 10.280 1.00 72.75 255 ARG A CA 1
ATOM 2070 C C . ARG A 1 255 ? 22.592 -24.651 11.110 1.00 72.75 255 ARG A C 1
ATOM 2072 O O . ARG A 1 255 ? 23.459 -23.943 10.592 1.00 72.75 255 ARG A O 1
ATOM 2079 N N . ASN A 1 256 ? 22.660 -25.056 12.377 1.00 75.00 256 ASN A N 1
ATOM 2080 C CA . ASN A 1 256 ? 23.781 -24.730 13.256 1.00 75.00 256 ASN A CA 1
ATOM 2081 C C . ASN A 1 256 ? 25.081 -25.394 12.783 1.00 75.00 256 ASN A C 1
ATOM 2083 O O . ASN A 1 256 ? 26.130 -24.751 12.817 1.00 75.00 256 ASN A O 1
ATOM 2087 N N . ASN A 1 257 ? 25.019 -26.632 12.288 1.00 72.88 257 ASN A N 1
ATOM 2088 C CA . ASN A 1 257 ? 26.175 -27.313 11.704 1.00 72.88 257 ASN A CA 1
ATOM 2089 C C . ASN A 1 257 ? 26.674 -26.593 10.445 1.00 72.88 257 ASN A C 1
ATOM 2091 O O . ASN A 1 257 ? 27.864 -26.303 10.352 1.00 72.88 257 ASN A O 1
ATOM 2095 N N . VAL A 1 258 ? 25.781 -26.177 9.541 1.00 69.88 258 VAL A N 1
ATOM 2096 C CA . VAL A 1 258 ? 26.153 -25.382 8.354 1.00 69.88 258 VAL A CA 1
ATOM 2097 C C . VAL A 1 258 ? 26.787 -24.040 8.741 1.00 69.88 258 VAL A C 1
ATOM 2099 O O . VAL A 1 258 ? 27.776 -23.621 8.139 1.00 69.88 258 VAL A O 1
ATOM 2102 N N . GLN A 1 259 ? 26.264 -23.353 9.762 1.00 68.69 259 GLN A N 1
ATOM 2103 C CA . GLN A 1 259 ? 26.865 -22.107 10.255 1.00 68.69 259 GLN A CA 1
ATOM 2104 C C . GLN A 1 259 ? 28.241 -22.331 10.897 1.00 68.69 259 GLN A C 1
ATOM 2106 O O . GLN A 1 259 ? 29.149 -21.532 10.657 1.00 68.69 259 GLN A O 1
ATOM 2111 N N . LYS A 1 260 ? 28.425 -23.420 11.656 1.00 71.19 260 LYS A N 1
ATOM 2112 C CA . LYS A 1 260 ? 29.729 -23.812 12.214 1.00 71.19 260 LYS A CA 1
ATOM 2113 C C . LYS A 1 260 ? 30.738 -24.142 11.113 1.00 71.19 260 LYS A C 1
ATOM 2115 O O . LYS A 1 260 ? 31.851 -23.628 11.167 1.00 71.19 260 LYS A O 1
ATOM 2120 N N . LEU A 1 261 ? 30.338 -24.899 10.089 1.00 63.66 261 LEU A N 1
ATOM 2121 C CA . LEU A 1 261 ? 31.153 -25.191 8.903 1.00 63.66 261 LEU A CA 1
ATOM 2122 C C . LEU A 1 261 ? 31.566 -23.901 8.183 1.00 63.66 261 LEU A C 1
ATOM 2124 O O . LEU A 1 261 ? 32.752 -23.677 7.967 1.00 63.66 261 LEU A O 1
ATOM 2128 N N . ARG A 1 262 ? 30.625 -22.986 7.908 1.00 58.84 262 ARG A N 1
ATOM 2129 C CA . ARG A 1 262 ? 30.928 -21.672 7.303 1.00 58.84 262 ARG A CA 1
ATOM 2130 C C . ARG A 1 262 ? 31.891 -20.838 8.148 1.00 58.84 262 ARG A C 1
ATOM 2132 O O . ARG A 1 262 ? 32.757 -20.158 7.601 1.00 58.84 262 ARG A O 1
ATOM 2139 N N . HIS A 1 263 ? 31.746 -20.870 9.472 1.00 58.94 263 HIS A N 1
ATOM 2140 C CA . HIS A 1 263 ? 32.659 -20.173 10.374 1.00 58.94 263 HIS A CA 1
ATOM 2141 C C . HIS A 1 263 ? 34.053 -20.820 10.384 1.00 58.94 263 HIS A C 1
ATOM 2143 O O . HIS A 1 263 ? 35.047 -20.096 10.388 1.00 58.94 263 HIS A O 1
ATOM 2149 N N . CYS A 1 264 ? 34.131 -22.152 10.301 1.00 55.38 264 CYS A N 1
ATOM 2150 C CA . CYS A 1 264 ? 35.381 -22.899 10.169 1.00 55.38 264 CYS A CA 1
ATOM 2151 C C . CYS A 1 264 ? 36.103 -22.553 8.857 1.00 55.38 264 CYS A C 1
ATOM 2153 O O . CYS A 1 264 ? 37.249 -22.120 8.899 1.00 55.38 264 CYS A O 1
ATOM 2155 N N . PHE A 1 265 ? 35.404 -22.582 7.714 1.00 48.41 265 PHE A N 1
ATOM 2156 C CA . PHE A 1 265 ? 35.960 -22.195 6.409 1.00 48.41 265 PHE A CA 1
ATOM 2157 C C . PHE A 1 265 ? 36.458 -20.746 6.379 1.00 48.41 265 PHE A C 1
ATOM 2159 O O . PHE A 1 265 ? 37.521 -20.452 5.833 1.00 48.41 265 PHE A O 1
ATOM 2166 N N . LYS A 1 266 ? 35.728 -19.819 7.011 1.00 53.66 266 LYS A N 1
ATOM 2167 C CA . LYS A 1 266 ? 36.141 -18.410 7.106 1.00 53.66 266 LYS A CA 1
ATOM 2168 C C . LYS A 1 266 ? 37.352 -18.216 8.028 1.00 53.66 266 LYS A C 1
ATOM 2170 O O . LYS A 1 266 ? 38.134 -17.287 7.829 1.00 53.66 266 LYS A O 1
ATOM 2175 N N . LYS A 1 267 ? 37.510 -19.085 9.031 1.00 47.53 267 LYS A N 1
ATOM 2176 C CA . LYS A 1 267 ? 38.669 -19.116 9.928 1.00 47.53 267 LYS A CA 1
ATOM 2177 C C . LYS A 1 267 ? 39.888 -19.743 9.244 1.00 47.53 267 LYS A C 1
ATOM 2179 O O . LYS A 1 267 ? 40.970 -19.188 9.378 1.00 47.53 267 LYS A O 1
ATOM 2184 N N . GLU A 1 268 ? 39.712 -20.810 8.463 1.00 49.47 268 GLU A N 1
ATOM 2185 C CA . GLU A 1 268 ? 40.774 -21.415 7.646 1.00 49.47 268 GLU A CA 1
ATOM 2186 C C . GLU A 1 268 ? 41.267 -20.486 6.536 1.00 49.47 268 GLU A C 1
ATOM 2188 O O . GLU A 1 268 ? 42.472 -20.380 6.336 1.00 49.47 268 GLU A O 1
ATOM 2193 N N . SER A 1 269 ? 40.367 -19.770 5.855 1.00 47.84 269 SER A N 1
ATOM 2194 C CA . SER A 1 269 ? 40.736 -18.738 4.874 1.00 47.84 269 SER A CA 1
ATOM 2195 C C . SER A 1 269 ? 41.602 -17.650 5.516 1.00 47.84 269 SER A C 1
ATOM 2197 O O . SER A 1 269 ? 42.669 -17.340 5.000 1.00 47.84 269 SER A O 1
ATOM 2199 N N . ARG A 1 270 ? 41.209 -17.147 6.694 1.00 49.22 270 ARG A N 1
ATOM 2200 C CA . ARG A 1 270 ? 42.019 -16.177 7.448 1.00 49.22 270 ARG A CA 1
ATOM 2201 C C . ARG A 1 270 ? 43.350 -16.744 7.942 1.00 49.22 270 ARG A C 1
ATOM 2203 O O . ARG A 1 270 ? 44.309 -15.991 8.042 1.00 49.22 270 ARG A O 1
ATOM 2210 N N . LEU A 1 271 ? 43.419 -18.037 8.268 1.00 43.06 271 LEU A N 1
ATOM 2211 C CA . LEU A 1 271 ? 44.665 -18.685 8.688 1.00 43.06 271 LEU A CA 1
ATOM 2212 C C . LEU A 1 271 ? 45.631 -18.875 7.506 1.00 43.06 271 LEU A C 1
ATOM 2214 O O . LEU A 1 271 ? 46.830 -18.677 7.673 1.00 43.06 271 LEU A O 1
ATOM 2218 N N . ARG A 1 272 ? 45.116 -19.207 6.312 1.00 44.72 272 ARG A N 1
ATOM 2219 C CA . ARG A 1 272 ? 45.911 -19.303 5.071 1.00 44.72 272 ARG A CA 1
ATOM 2220 C C . ARG A 1 272 ? 46.464 -17.951 4.625 1.00 44.72 272 ARG A C 1
ATOM 2222 O O . ARG A 1 272 ? 47.569 -17.909 4.097 1.00 44.72 272 ARG A O 1
ATOM 2229 N N . ASP A 1 273 ? 45.741 -16.863 4.884 1.00 47.22 273 ASP A N 1
ATOM 2230 C CA . ASP A 1 273 ? 46.214 -15.504 4.589 1.00 47.22 273 ASP A CA 1
ATOM 2231 C C . ASP A 1 273 ? 47.320 -15.025 5.553 1.00 47.22 273 ASP A C 1
ATOM 2233 O O . ASP A 1 273 ? 48.087 -14.132 5.202 1.00 47.22 273 ASP A O 1
ATOM 2237 N N . LEU A 1 274 ? 47.436 -15.624 6.747 1.00 40.88 274 LEU A N 1
ATOM 2238 C CA . LEU A 1 274 ? 48.447 -15.279 7.760 1.00 40.88 274 LEU A CA 1
ATOM 2239 C C . LEU A 1 274 ? 49.718 -16.150 7.700 1.00 40.88 274 LEU A C 1
ATOM 2241 O O . LEU A 1 274 ? 50.738 -15.757 8.258 1.00 40.88 274 LEU A O 1
ATOM 2245 N N . LEU A 1 275 ? 49.681 -17.310 7.031 1.00 37.72 275 LEU A N 1
ATOM 2246 C CA . LEU A 1 275 ? 50.815 -18.238 6.878 1.00 37.72 275 LEU A CA 1
ATOM 2247 C C . LEU A 1 275 ? 51.307 -18.320 5.422 1.00 37.72 275 LEU A C 1
ATOM 2249 O O . LEU A 1 275 ? 51.374 -19.403 4.845 1.00 37.72 275 LEU A O 1
ATOM 2253 N N . ARG A 1 276 ? 51.669 -17.189 4.809 1.00 30.94 276 ARG A N 1
ATOM 2254 C CA . ARG A 1 276 ? 52.380 -17.190 3.520 1.00 30.94 276 ARG A CA 1
ATOM 2255 C C . ARG A 1 276 ? 53.863 -16.845 3.738 1.00 30.94 276 ARG A C 1
ATOM 2257 O O . ARG A 1 276 ? 54.157 -15.668 3.932 1.00 30.94 276 ARG A O 1
ATOM 2264 N N . PRO A 1 277 ? 54.790 -17.822 3.710 1.00 32.59 277 PRO A N 1
ATOM 2265 C CA . PRO A 1 277 ? 56.222 -17.547 3.651 1.00 32.59 277 PRO A CA 1
ATOM 2266 C C . PRO A 1 277 ? 56.633 -17.066 2.255 1.00 32.59 277 PRO A C 1
ATOM 2268 O O . PRO A 1 277 ? 56.022 -17.430 1.246 1.00 32.59 277 PRO A O 1
ATOM 2271 N N . GLU A 1 278 ? 57.674 -16.238 2.214 1.00 32.09 278 GLU A N 1
ATOM 2272 C CA . GLU A 1 278 ? 58.321 -15.764 0.995 1.00 32.09 278 GLU A CA 1
ATOM 2273 C C . GLU A 1 278 ? 59.079 -16.879 0.252 1.00 32.09 278 GLU A C 1
ATOM 2275 O O . GLU A 1 278 ? 59.818 -17.648 0.853 1.00 32.09 278 GLU A O 1
ATOM 2280 N N . LYS A 1 279 ? 58.942 -16.821 -1.080 1.00 31.34 279 LYS A N 1
ATOM 2281 C CA . LYS A 1 279 ? 59.859 -17.237 -2.160 1.00 31.34 279 LYS A CA 1
ATOM 2282 C C . LYS A 1 279 ? 60.235 -18.717 -2.394 1.00 31.34 279 LYS A C 1
ATOM 2284 O O . LYS A 1 279 ? 60.715 -19.430 -1.529 1.00 31.34 279 LYS A O 1
ATOM 2289 N N . LEU A 1 280 ? 60.228 -18.978 -3.711 1.00 23.09 280 LEU A N 1
ATOM 2290 C CA . LEU A 1 280 ? 61.174 -19.727 -4.557 1.00 23.09 280 LEU A CA 1
ATOM 2291 C C . LEU A 1 280 ? 60.730 -21.105 -5.091 1.00 23.09 280 LEU A C 1
ATOM 2293 O O . LEU A 1 280 ? 60.413 -22.006 -4.328 1.00 23.09 280 LEU A O 1
ATOM 2297 N N . SER A 1 281 ? 60.688 -21.147 -6.437 1.00 25.66 281 SER A N 1
ATOM 2298 C CA . SER A 1 281 ? 61.013 -22.212 -7.415 1.00 25.66 281 SER A CA 1
ATOM 2299 C C . SER A 1 281 ? 61.136 -23.654 -6.908 1.00 25.66 281 SER A C 1
ATOM 2301 O O . SER A 1 281 ? 61.744 -23.890 -5.877 1.00 25.66 281 SER A O 1
ATOM 2303 N N . SER A 1 282 ? 60.733 -24.700 -7.622 1.00 25.69 282 SER A N 1
ATOM 2304 C CA . SER A 1 282 ? 60.468 -24.917 -9.051 1.00 25.69 282 SER A CA 1
ATOM 2305 C C . SER A 1 282 ? 60.060 -26.394 -9.193 1.00 25.69 282 SER A C 1
ATOM 2307 O O . SER A 1 282 ? 60.505 -27.194 -8.380 1.00 25.69 282 SER A O 1
ATOM 2309 N N . GLU A 1 283 ? 59.302 -26.709 -10.256 1.00 27.00 283 GLU A N 1
ATOM 2310 C CA . GLU A 1 283 ? 59.334 -27.980 -11.028 1.00 27.00 283 GLU A CA 1
ATOM 2311 C C . GLU A 1 283 ? 58.928 -29.309 -10.313 1.00 27.00 283 GLU A C 1
ATOM 2313 O O . GLU A 1 283 ? 59.141 -29.476 -9.126 1.00 27.00 283 GLU A O 1
ATOM 2318 N N . VAL A 1 284 ? 58.306 -30.345 -10.904 1.00 25.98 284 VAL A N 1
ATOM 2319 C CA . VAL A 1 284 ? 57.921 -30.720 -12.283 1.00 25.98 284 VAL A CA 1
ATOM 2320 C C . VAL A 1 284 ? 56.961 -31.943 -12.210 1.00 25.98 284 VAL A C 1
ATOM 2322 O O . VAL A 1 284 ? 57.233 -32.856 -11.445 1.00 25.98 284 VAL A O 1
ATOM 2325 N N . SER A 1 285 ? 55.840 -31.891 -12.963 1.00 23.83 285 SER A N 1
ATOM 2326 C CA . SER A 1 285 ? 55.160 -32.887 -13.862 1.00 23.83 285 SER A CA 1
ATOM 2327 C C . SER A 1 285 ? 55.086 -34.423 -13.550 1.00 23.83 285 SER A C 1
ATOM 2329 O O . SER A 1 285 ? 55.797 -34.880 -12.668 1.00 23.83 285 SER A O 1
ATOM 2331 N N . PRO A 1 286 ? 54.436 -35.303 -14.367 1.00 46.06 286 PRO A N 1
ATOM 2332 C CA . PRO A 1 286 ? 53.125 -35.311 -15.071 1.00 46.06 286 PRO A CA 1
ATOM 2333 C C . PRO A 1 286 ? 52.426 -36.725 -15.044 1.00 46.06 286 PRO A C 1
ATOM 2335 O O . PRO A 1 286 ? 52.848 -37.599 -14.297 1.00 46.06 286 PRO A O 1
ATOM 2338 N N . ILE A 1 287 ? 51.442 -36.949 -15.947 1.00 27.12 287 ILE A N 1
ATOM 2339 C CA . ILE A 1 287 ? 50.967 -38.235 -16.561 1.00 27.12 287 ILE A CA 1
ATOM 2340 C C . ILE A 1 287 ? 49.649 -38.793 -15.975 1.00 27.12 287 ILE A C 1
ATOM 2342 O O . ILE A 1 287 ? 49.619 -39.290 -14.859 1.00 27.12 287 ILE A O 1
ATOM 2346 N N . GLU A 1 288 ? 48.498 -38.470 -16.597 1.00 27.59 288 GLU A N 1
ATOM 2347 C CA . GLU A 1 288 ? 47.700 -39.256 -17.590 1.00 27.59 288 GLU A CA 1
ATOM 2348 C C . GLU A 1 288 ? 46.702 -40.227 -16.900 1.00 27.59 288 GLU A C 1
ATOM 2350 O O . GLU A 1 288 ? 46.979 -40.714 -15.819 1.00 27.59 288 GLU A O 1
ATOM 2355 N N . GLN A 1 289 ? 45.486 -40.536 -17.380 1.00 30.84 289 GLN A N 1
ATOM 2356 C CA . GLN A 1 289 ? 45.090 -40.888 -18.747 1.00 30.84 289 GLN A CA 1
ATOM 2357 C C . GLN A 1 289 ? 43.545 -41.021 -18.892 1.00 30.84 289 GLN A C 1
ATOM 2359 O O . GLN A 1 289 ? 42.864 -41.468 -17.972 1.00 30.84 289 GLN A O 1
ATOM 2364 N N . THR A 1 290 ? 43.060 -40.786 -20.124 1.00 25.22 290 THR A N 1
ATOM 2365 C CA . THR A 1 290 ? 41.860 -41.349 -20.816 1.00 25.22 290 THR A CA 1
ATOM 2366 C C . THR A 1 290 ? 40.424 -40.961 -20.404 1.00 25.22 290 THR A C 1
ATOM 2368 O O . THR A 1 290 ? 40.142 -40.807 -19.229 1.00 25.22 290 THR A O 1
ATOM 2371 N N . CYS A 1 291 ? 39.383 -40.920 -21.262 1.00 22.88 291 CYS A N 1
ATOM 2372 C CA . CYS A 1 291 ? 39.109 -40.829 -22.725 1.00 22.88 291 CYS A CA 1
ATOM 2373 C C . CYS A 1 291 ? 37.548 -40.971 -22.846 1.00 22.88 291 CYS A C 1
ATOM 2375 O O . CYS A 1 291 ? 36.990 -41.764 -22.094 1.00 22.88 291 CYS A O 1
ATOM 2377 N N . LYS A 1 292 ? 36.747 -40.261 -23.672 1.00 25.83 292 LYS A N 1
ATOM 2378 C CA . LYS A 1 292 ? 36.363 -40.624 -25.065 1.00 25.83 292 LYS A CA 1
ATOM 2379 C C . LYS A 1 292 ? 35.215 -39.731 -25.627 1.00 25.83 292 LYS A C 1
ATOM 2381 O O . LYS A 1 292 ? 34.183 -39.624 -24.976 1.00 25.83 292 LYS A O 1
ATOM 2386 N N . LYS A 1 293 ? 35.413 -39.289 -26.891 1.00 25.16 293 LYS A N 1
ATOM 2387 C CA . LYS A 1 293 ? 34.524 -39.228 -28.102 1.00 25.16 293 LYS A CA 1
ATOM 2388 C C . LYS A 1 293 ? 33.270 -38.305 -28.112 1.00 25.16 293 LYS A C 1
ATOM 2390 O O . LYS A 1 293 ? 32.579 -38.233 -27.113 1.00 25.16 293 LYS A O 1
ATOM 2395 N N . ALA A 1 294 ? 32.877 -37.605 -29.197 1.00 24.02 294 ALA A N 1
ATOM 2396 C CA . ALA A 1 294 ? 33.103 -37.775 -30.651 1.00 24.02 294 ALA A CA 1
ATOM 2397 C C . ALA A 1 294 ? 33.024 -36.450 -31.483 1.00 24.02 294 ALA A C 1
ATOM 2399 O O . ALA A 1 294 ? 32.394 -35.489 -31.050 1.00 24.02 294 ALA A O 1
ATOM 2400 N N . LEU A 1 295 ? 33.662 -36.474 -32.671 1.00 22.25 295 LEU A N 1
ATOM 2401 C CA . LEU A 1 295 ? 33.772 -35.492 -33.788 1.00 22.25 295 LEU A CA 1
ATOM 2402 C C . LEU A 1 295 ? 32.610 -35.629 -34.821 1.00 22.25 295 LEU A C 1
ATOM 2404 O O . LEU A 1 295 ? 31.789 -36.528 -34.616 1.00 22.25 295 LEU A O 1
ATOM 2408 N N . PRO A 1 296 ? 32.468 -34.761 -35.864 1.00 29.75 296 PRO A N 1
ATOM 2409 C CA . PRO A 1 296 ? 33.305 -34.707 -37.110 1.00 29.75 296 PRO A CA 1
ATOM 2410 C C . PRO A 1 296 ? 33.906 -33.292 -37.392 1.00 29.75 296 PRO A C 1
ATOM 2412 O O . PRO A 1 296 ? 33.263 -32.304 -37.046 1.00 29.75 296 PRO A O 1
ATOM 2415 N N . GLU A 1 297 ? 35.187 -33.095 -37.775 1.00 26.47 297 GLU A N 1
ATOM 2416 C CA . GLU A 1 297 ? 35.850 -33.218 -39.118 1.00 26.47 297 GLU A CA 1
ATOM 2417 C C . GLU A 1 297 ? 35.311 -32.213 -40.169 1.00 26.47 297 GLU A C 1
ATOM 2419 O O . GLU A 1 297 ? 34.100 -32.114 -40.309 1.00 26.47 297 GLU A O 1
ATOM 2424 N N . GLU A 1 298 ? 36.044 -31.394 -40.947 1.00 25.09 298 GLU A N 1
ATOM 2425 C CA . GLU A 1 298 ? 37.456 -31.092 -41.309 1.00 25.09 298 GLU A CA 1
ATOM 2426 C C . GLU A 1 298 ? 37.458 -29.611 -41.814 1.00 25.09 298 GLU A C 1
ATOM 2428 O O . GLU A 1 298 ? 36.419 -29.121 -42.249 1.00 25.09 298 GLU A O 1
ATOM 2433 N N . SER A 1 299 ? 38.500 -28.776 -41.714 1.00 25.06 299 SER A N 1
ATOM 2434 C CA . SER A 1 299 ? 39.646 -28.757 -42.635 1.00 25.06 299 SER A CA 1
ATOM 2435 C C . SER A 1 299 ? 40.809 -27.914 -42.089 1.00 25.06 299 SER A C 1
ATOM 2437 O O . SER A 1 299 ? 40.625 -26.816 -41.557 1.00 25.06 299 SER A O 1
ATOM 2439 N N . GLU A 1 300 ? 42.009 -28.444 -42.277 1.00 28.62 300 GLU A N 1
ATOM 2440 C CA . GLU A 1 300 ? 43.311 -27.925 -41.876 1.00 28.62 300 GLU A CA 1
ATOM 2441 C C . GLU A 1 300 ? 43.695 -26.587 -42.533 1.00 28.62 300 GLU A C 1
ATOM 2443 O O . GLU A 1 300 ? 43.451 -26.377 -43.716 1.00 28.62 300 GLU A O 1
ATOM 2448 N N . HIS A 1 301 ? 44.430 -25.742 -41.800 1.00 24.53 301 HIS A N 1
ATOM 2449 C CA . HIS A 1 301 ? 45.597 -25.055 -42.364 1.00 24.53 301 HIS A CA 1
ATOM 2450 C C . HIS A 1 301 ? 46.651 -24.750 -41.280 1.00 24.53 301 HIS A C 1
ATOM 2452 O O . HIS A 1 301 ? 46.538 -23.812 -40.498 1.00 24.53 301 HIS A O 1
ATOM 2458 N N . VAL A 1 302 ? 47.688 -25.594 -41.299 1.00 24.47 302 VAL A N 1
ATOM 2459 C CA . VAL A 1 302 ? 49.127 -25.294 -41.165 1.00 24.47 302 VAL A CA 1
ATOM 2460 C C . VAL A 1 302 ? 49.618 -24.619 -39.876 1.00 24.47 302 VAL A C 1
ATOM 2462 O O . VAL A 1 302 ? 49.670 -23.401 -39.728 1.00 24.47 302 VAL A O 1
ATOM 2465 N N . PHE A 1 303 ? 50.163 -25.468 -39.003 1.00 27.44 303 PHE A N 1
ATOM 2466 C CA . PHE A 1 303 ? 51.205 -25.130 -38.037 1.00 27.44 303 PHE A CA 1
ATOM 2467 C C . PHE A 1 303 ? 52.512 -24.820 -38.790 1.00 27.44 303 PHE A C 1
ATOM 2469 O O . PHE A 1 303 ? 53.129 -25.720 -39.358 1.00 27.44 303 PHE A O 1
ATOM 2476 N N . ALA A 1 304 ? 52.966 -23.567 -38.766 1.00 25.06 304 ALA A N 1
ATOM 2477 C CA . ALA A 1 304 ? 54.345 -23.225 -39.102 1.00 25.06 304 ALA A CA 1
ATOM 2478 C C . ALA A 1 304 ? 55.140 -23.035 -37.804 1.00 25.06 304 ALA A C 1
ATOM 2480 O O . ALA A 1 304 ? 54.889 -22.119 -37.023 1.00 25.06 304 ALA A O 1
ATOM 2481 N N . LYS A 1 305 ? 56.108 -23.929 -37.574 1.00 39.22 305 LYS A N 1
ATOM 2482 C CA . LYS A 1 305 ? 57.214 -23.714 -36.637 1.00 39.22 305 LYS A CA 1
ATOM 2483 C C . LYS A 1 305 ? 58.002 -22.474 -37.075 1.00 39.22 305 LYS A C 1
ATOM 2485 O O . LYS A 1 305 ? 58.485 -22.445 -38.203 1.00 39.22 305 LYS A O 1
ATOM 2490 N N . SER A 1 306 ? 58.258 -21.540 -36.163 1.00 26.12 306 SER A N 1
ATOM 2491 C CA . SER A 1 306 ? 59.434 -20.669 -36.255 1.00 26.12 306 SER A CA 1
ATOM 2492 C C . SER A 1 306 ? 60.013 -20.368 -34.869 1.00 26.12 306 SER A C 1
ATOM 2494 O O . SER A 1 306 ? 59.378 -19.715 -34.049 1.00 26.12 306 SER A O 1
ATOM 2496 N N . ALA A 1 307 ? 61.220 -20.896 -34.663 1.00 30.47 307 ALA A N 1
ATOM 2497 C CA . ALA A 1 307 ? 62.370 -20.328 -33.957 1.00 30.47 307 ALA A CA 1
ATOM 2498 C C . ALA A 1 307 ? 62.199 -19.682 -32.562 1.00 30.47 307 ALA A C 1
ATOM 2500 O O . ALA A 1 307 ? 61.585 -18.635 -32.372 1.00 30.47 307 ALA A O 1
ATOM 2501 N N . GLU A 1 308 ? 62.930 -20.247 -31.601 1.00 42.78 308 GLU A N 1
ATOM 2502 C CA . GLU A 1 308 ? 63.212 -19.738 -30.252 1.00 42.78 308 GLU A CA 1
ATOM 2503 C C . GLU A 1 308 ? 64.090 -18.457 -30.214 1.00 42.78 308 GLU A C 1
ATOM 2505 O O . GLU A 1 308 ? 64.962 -18.323 -29.362 1.00 42.78 308 GLU A O 1
ATOM 2510 N N . SER A 1 309 ? 63.862 -17.462 -31.082 1.00 42.78 309 SER A N 1
ATOM 2511 C CA . SER A 1 309 ? 64.607 -16.182 -31.049 1.00 42.78 309 SER A CA 1
ATOM 2512 C C . SER A 1 309 ? 63.751 -14.909 -31.134 1.00 42.78 309 SER A C 1
ATOM 2514 O O . SER A 1 309 ? 64.294 -13.818 -31.290 1.00 42.78 309 SER A O 1
ATOM 2516 N N . ASP A 1 310 ? 62.424 -15.005 -30.987 1.00 46.69 310 ASP A N 1
ATOM 2517 C CA . ASP A 1 310 ? 61.493 -13.913 -31.328 1.00 46.69 310 ASP A CA 1
ATOM 2518 C C . ASP A 1 310 ? 60.499 -13.493 -30.226 1.00 46.69 310 ASP A C 1
ATOM 2520 O O . ASP A 1 310 ? 59.421 -12.969 -30.504 1.00 46.69 310 ASP A O 1
ATOM 2524 N N . GLN A 1 311 ? 60.839 -13.661 -28.945 1.00 62.56 311 GLN A N 1
ATOM 2525 C CA . GLN A 1 311 ? 59.949 -13.258 -27.846 1.00 62.56 311 GLN A CA 1
ATOM 2526 C C . GLN A 1 311 ? 60.348 -11.910 -27.223 1.00 62.56 311 GLN A C 1
ATOM 2528 O O . GLN A 1 311 ? 61.511 -11.693 -26.892 1.00 62.56 311 GLN A O 1
ATOM 2533 N N . LEU A 1 312 ? 59.364 -11.017 -27.015 1.00 67.12 312 LEU A N 1
ATOM 2534 C CA . LEU A 1 312 ? 59.522 -9.792 -26.209 1.00 67.12 312 LEU A CA 1
ATOM 2535 C C . LEU A 1 312 ? 60.200 -10.102 -24.871 1.00 67.12 312 LEU A C 1
ATOM 2537 O O . LEU A 1 312 ? 59.869 -11.115 -24.235 1.00 67.12 312 LEU A O 1
ATOM 2541 N N . THR A 1 313 ? 61.064 -9.197 -24.404 1.00 78.75 313 THR A N 1
ATOM 2542 C CA . THR A 1 313 ? 61.723 -9.385 -23.110 1.00 78.75 313 THR A CA 1
ATOM 2543 C C . THR A 1 313 ? 60.680 -9.391 -21.983 1.00 78.75 313 THR A C 1
ATOM 2545 O O . THR A 1 313 ? 59.646 -8.714 -22.074 1.00 78.75 313 THR A O 1
ATOM 2548 N N . PRO A 1 314 ? 60.908 -10.140 -20.888 1.00 75.25 314 PRO A N 1
ATOM 2549 C CA . PRO A 1 314 ? 60.015 -10.126 -19.727 1.00 75.25 314 PRO A CA 1
ATOM 2550 C C . PRO A 1 314 ? 59.759 -8.712 -19.176 1.00 75.25 314 PRO A C 1
ATOM 2552 O O . PRO A 1 314 ? 58.662 -8.415 -18.703 1.00 75.25 314 PRO A O 1
ATOM 2555 N N . GLU A 1 315 ? 60.738 -7.814 -19.303 1.00 76.50 315 GLU A N 1
ATOM 2556 C CA . GLU A 1 315 ? 60.639 -6.409 -18.897 1.00 76.50 315 GLU A CA 1
ATOM 2557 C C . GLU A 1 315 ? 59.691 -5.595 -19.790 1.00 76.50 315 GLU A C 1
ATOM 2559 O O . GLU A 1 315 ? 58.908 -4.786 -19.292 1.00 76.50 315 GLU A O 1
ATOM 2564 N N . GLU A 1 316 ? 59.710 -5.807 -21.108 1.00 77.00 316 GLU A N 1
ATOM 2565 C CA . GLU A 1 316 ? 58.776 -5.176 -22.055 1.00 77.00 316 GLU A CA 1
ATOM 2566 C C . GLU A 1 316 ? 57.332 -5.642 -21.808 1.00 77.00 316 GLU A C 1
ATOM 2568 O O . GLU A 1 316 ? 56.414 -4.819 -21.751 1.00 77.00 316 GLU A O 1
ATOM 2573 N N . LYS A 1 317 ? 57.138 -6.945 -21.555 1.00 80.69 317 LYS A N 1
ATOM 2574 C CA . LYS A 1 317 ? 55.833 -7.534 -21.198 1.00 80.69 317 LYS A CA 1
ATOM 2575 C C . LYS A 1 317 ? 55.284 -6.943 -19.895 1.00 80.69 317 LYS A C 1
ATOM 2577 O O . LYS A 1 317 ? 54.116 -6.553 -19.822 1.00 80.69 317 LYS A O 1
ATOM 2582 N N . GLN A 1 318 ? 56.141 -6.809 -18.881 1.00 81.00 318 GLN A N 1
ATOM 2583 C CA . GLN A 1 318 ? 55.770 -6.210 -17.600 1.00 81.00 318 GLN A CA 1
ATOM 2584 C C . GLN A 1 318 ? 55.430 -4.720 -17.741 1.00 81.00 318 GLN A C 1
ATOM 2586 O O . GLN A 1 318 ? 54.459 -4.256 -17.139 1.00 81.00 318 GLN A O 1
ATOM 2591 N N . ARG A 1 319 ? 56.174 -3.962 -18.557 1.00 81.44 319 ARG A N 1
ATOM 2592 C CA . ARG A 1 319 ? 55.881 -2.545 -18.828 1.00 81.44 319 ARG A CA 1
ATOM 2593 C C . ARG A 1 319 ? 54.529 -2.359 -19.519 1.00 81.44 319 ARG A C 1
ATOM 2595 O O . ARG A 1 319 ? 53.761 -1.499 -19.086 1.00 81.44 319 ARG A O 1
ATOM 2602 N N . ALA A 1 320 ? 54.197 -3.195 -20.505 1.00 80.06 320 ALA A N 1
ATOM 2603 C CA . ALA A 1 320 ? 52.890 -3.172 -21.168 1.00 80.06 320 ALA A CA 1
ATOM 2604 C C . ALA A 1 320 ? 51.744 -3.466 -20.182 1.00 80.06 320 ALA A C 1
ATOM 2606 O O . ALA A 1 320 ? 50.759 -2.729 -20.123 1.00 80.06 320 ALA A O 1
ATOM 2607 N N . TYR A 1 321 ? 51.901 -4.488 -19.335 1.00 83.06 321 TYR A N 1
ATOM 2608 C CA . TYR A 1 321 ? 50.917 -4.822 -18.302 1.00 83.06 321 TYR A CA 1
ATOM 2609 C C . TYR A 1 321 ? 50.726 -3.686 -17.281 1.00 83.06 321 TYR A C 1
ATOM 2611 O O . TYR A 1 321 ? 49.598 -3.352 -16.907 1.00 83.06 321 TYR A O 1
ATOM 2619 N N . VAL A 1 322 ? 51.819 -3.053 -16.840 1.00 84.50 322 VAL A N 1
ATOM 2620 C CA . VAL A 1 322 ? 51.769 -1.920 -15.905 1.00 84.50 322 VAL A CA 1
ATOM 2621 C C . VAL A 1 322 ? 51.083 -0.711 -16.540 1.00 84.50 322 VAL A C 1
ATOM 2623 O O . VAL A 1 322 ? 50.237 -0.116 -15.877 1.00 84.50 322 VAL A O 1
ATOM 2626 N N . ALA A 1 323 ? 51.372 -0.388 -17.804 1.00 84.25 323 ALA A N 1
ATOM 2627 C CA . ALA A 1 323 ? 50.739 0.724 -18.517 1.00 84.25 323 ALA A CA 1
ATOM 2628 C C . ALA A 1 323 ? 49.209 0.569 -18.587 1.00 84.25 323 ALA A C 1
ATOM 2630 O O . ALA A 1 323 ? 48.474 1.513 -18.282 1.00 84.25 323 ALA A O 1
ATOM 2631 N N . VAL A 1 324 ? 48.727 -0.647 -18.878 1.00 83.44 324 VAL A N 1
ATOM 2632 C CA . VAL A 1 324 ? 47.292 -0.981 -18.867 1.00 83.44 324 VAL A CA 1
ATOM 2633 C C . VAL A 1 324 ? 46.703 -0.875 -17.460 1.00 83.44 324 VAL A C 1
ATOM 2635 O O . VAL A 1 324 ? 45.610 -0.338 -17.280 1.00 83.44 324 VAL A O 1
ATOM 2638 N N . ARG A 1 325 ? 47.435 -1.320 -16.433 1.00 83.12 325 ARG A N 1
ATOM 2639 C CA . ARG A 1 325 ? 46.972 -1.258 -15.039 1.00 83.12 325 ARG A CA 1
ATOM 2640 C C . ARG A 1 325 ? 46.908 0.168 -14.484 1.00 83.12 325 ARG A C 1
ATOM 2642 O O . ARG A 1 325 ? 46.061 0.433 -13.634 1.00 83.12 325 ARG A O 1
ATOM 2649 N N . THR A 1 326 ? 47.802 1.059 -14.911 1.00 83.50 326 THR A N 1
ATOM 2650 C CA . THR A 1 326 ? 47.874 2.452 -14.434 1.00 83.50 326 THR A CA 1
ATOM 2651 C C . THR A 1 326 ? 47.142 3.448 -15.333 1.00 83.50 326 THR A C 1
ATOM 2653 O O . THR A 1 326 ? 47.166 4.637 -15.030 1.00 83.50 326 THR A O 1
ATOM 2656 N N . ASN A 1 327 ? 46.478 2.984 -16.401 1.00 85.38 327 ASN A N 1
ATOM 2657 C CA . ASN A 1 327 ? 45.797 3.820 -17.397 1.00 85.38 327 ASN A CA 1
ATOM 2658 C C . ASN A 1 327 ? 46.708 4.923 -17.983 1.00 85.38 327 ASN A C 1
ATOM 2660 O O . ASN A 1 327 ? 46.281 6.063 -18.149 1.00 85.38 327 ASN A O 1
ATOM 2664 N N . SER A 1 328 ? 47.975 4.598 -18.254 1.00 86.88 328 SER A N 1
ATOM 2665 C CA . SER A 1 328 ? 48.967 5.549 -18.779 1.00 86.88 328 SER A CA 1
ATOM 2666 C C . SER A 1 328 ? 49.198 5.298 -20.269 1.00 86.88 328 SER A C 1
ATOM 2668 O O . SER A 1 328 ? 49.802 4.289 -20.634 1.00 86.88 328 SER A O 1
ATOM 2670 N N . VAL A 1 329 ? 48.717 6.204 -21.121 1.00 81.50 329 VAL A N 1
ATOM 2671 C CA . VAL A 1 329 ? 48.827 6.090 -22.589 1.00 81.50 329 VAL A CA 1
ATOM 2672 C C . VAL A 1 329 ? 50.246 6.399 -23.058 1.00 81.50 329 VAL A C 1
ATOM 2674 O O . VAL A 1 329 ? 50.741 5.783 -23.995 1.00 81.50 329 VAL A O 1
ATOM 2677 N N . GLU A 1 330 ? 50.939 7.285 -22.350 1.00 83.12 330 GLU A N 1
ATOM 2678 C CA . GLU A 1 330 ? 52.299 7.728 -22.651 1.00 83.12 330 GLU A CA 1
ATOM 2679 C C . GLU A 1 330 ? 53.267 6.541 -22.605 1.00 83.12 330 GLU A C 1
ATOM 2681 O O . GLU A 1 330 ? 53.982 6.278 -23.565 1.00 83.12 330 GLU A O 1
ATOM 2686 N N . LYS A 1 331 ? 53.179 5.731 -21.542 1.00 82.38 331 LYS A N 1
ATOM 2687 C CA . LYS A 1 331 ? 53.995 4.519 -21.361 1.00 82.38 331 LYS A CA 1
ATOM 2688 C C . LYS A 1 331 ? 53.695 3.434 -22.394 1.00 82.38 331 LYS A C 1
ATOM 2690 O O . LYS A 1 331 ? 54.570 2.636 -22.715 1.00 82.38 331 LYS A O 1
ATOM 2695 N N . LEU A 1 332 ? 52.459 3.370 -22.891 1.00 81.69 332 LEU A N 1
ATOM 2696 C CA . LEU A 1 332 ? 52.090 2.433 -23.951 1.00 81.69 332 LEU A CA 1
ATOM 2697 C C . LEU A 1 332 ? 52.643 2.902 -25.304 1.00 81.69 332 LEU A C 1
ATOM 2699 O O . LEU A 1 332 ? 53.197 2.098 -26.048 1.00 81.69 332 LEU A O 1
ATOM 2703 N N . ASN A 1 333 ? 52.571 4.203 -25.586 1.00 82.06 333 ASN A N 1
ATOM 2704 C CA . ASN A 1 333 ? 53.115 4.801 -26.803 1.00 82.06 333 ASN A CA 1
ATOM 2705 C C . ASN A 1 333 ? 54.648 4.759 -26.845 1.00 82.06 333 ASN A C 1
ATOM 2707 O O . ASN A 1 333 ? 55.212 4.483 -27.898 1.00 82.06 333 ASN A O 1
ATOM 2711 N N . GLU A 1 334 ? 55.329 4.928 -25.709 1.00 81.81 334 GLU A N 1
ATOM 2712 C CA . GLU A 1 334 ? 56.780 4.723 -25.589 1.00 81.81 334 GLU A CA 1
ATOM 2713 C C . GLU A 1 334 ? 57.201 3.304 -26.007 1.00 81.81 334 GLU A C 1
ATOM 2715 O O . GLU A 1 334 ? 58.197 3.133 -26.707 1.00 81.81 334 GLU A O 1
ATOM 2720 N N . LEU A 1 335 ? 56.418 2.278 -25.649 1.00 78.12 335 LEU A N 1
ATOM 2721 C CA . LEU A 1 335 ? 56.671 0.895 -26.075 1.00 78.12 335 LEU A CA 1
ATOM 2722 C C . LEU A 1 335 ? 56.390 0.687 -27.571 1.00 78.12 335 LEU A C 1
ATOM 2724 O O . LEU A 1 335 ? 57.103 -0.063 -28.240 1.00 78.12 335 LEU A O 1
ATOM 2728 N N . LEU A 1 336 ? 55.373 1.367 -28.103 1.00 77.62 336 LEU A N 1
ATOM 2729 C CA . LEU A 1 336 ? 54.971 1.308 -29.513 1.00 77.62 336 LEU A CA 1
ATOM 2730 C C . LEU A 1 336 ? 55.896 2.091 -30.460 1.00 77.62 336 LEU A C 1
ATOM 2732 O O . LEU A 1 336 ? 55.840 1.854 -31.670 1.00 77.62 336 LEU A O 1
ATOM 2736 N N . ASN A 1 337 ? 56.717 2.994 -29.919 1.00 78.69 337 ASN A N 1
ATOM 2737 C CA . ASN A 1 337 ? 57.731 3.772 -30.637 1.00 78.69 337 ASN A CA 1
ATOM 2738 C C . ASN A 1 337 ? 59.113 3.095 -30.656 1.00 78.69 337 ASN A C 1
ATOM 2740 O O . ASN A 1 337 ? 60.048 3.641 -31.230 1.00 78.69 337 ASN A O 1
ATOM 2744 N N . SER A 1 338 ? 59.256 1.922 -30.033 1.00 76.50 338 SER A N 1
ATOM 2745 C CA . SER A 1 338 ? 60.485 1.128 -30.115 1.00 76.50 338 SER A CA 1
ATOM 2746 C C . SER A 1 338 ? 60.622 0.432 -31.476 1.00 76.50 338 SER A C 1
ATOM 2748 O O . SER A 1 338 ? 59.620 0.073 -32.102 1.00 76.50 338 SER A O 1
ATOM 2750 N N . ASP A 1 339 ? 61.856 0.127 -31.888 1.00 69.94 339 ASP A N 1
ATOM 2751 C CA . ASP A 1 339 ? 62.166 -0.604 -33.135 1.00 69.94 339 ASP A CA 1
ATOM 2752 C C . ASP A 1 339 ? 61.491 -1.992 -33.220 1.00 69.94 339 ASP A C 1
ATOM 2754 O O . ASP A 1 339 ? 61.419 -2.614 -34.279 1.00 69.94 339 ASP A O 1
ATOM 2758 N N . ARG A 1 340 ? 60.948 -2.489 -32.100 1.00 73.38 340 ARG A N 1
ATOM 2759 C CA . ARG A 1 340 ? 60.256 -3.781 -31.965 1.00 73.38 340 ARG A CA 1
ATOM 2760 C C . ARG A 1 340 ? 58.728 -3.683 -32.055 1.00 73.38 340 ARG A C 1
ATOM 2762 O O . ARG A 1 340 ? 58.037 -4.648 -31.721 1.00 73.38 340 ARG A O 1
ATOM 2769 N N . ARG A 1 341 ? 58.187 -2.562 -32.546 1.00 76.44 341 ARG A N 1
ATOM 2770 C CA . ARG A 1 341 ? 56.745 -2.296 -32.725 1.00 76.44 341 ARG A CA 1
ATOM 2771 C C . ARG A 1 341 ? 55.894 -3.489 -33.207 1.00 76.44 341 ARG A C 1
ATOM 2773 O O . ARG A 1 341 ? 54.893 -3.756 -32.544 1.00 76.44 341 ARG A O 1
ATOM 2780 N N . PRO A 1 342 ? 56.221 -4.222 -34.293 1.00 75.00 342 PRO A N 1
ATOM 2781 C CA . PRO A 1 342 ? 55.363 -5.317 -34.766 1.00 75.00 342 PRO A CA 1
ATOM 2782 C C . PRO A 1 342 ? 55.206 -6.430 -33.721 1.00 75.00 342 PRO A C 1
ATOM 2784 O O . PRO A 1 342 ? 54.097 -6.891 -33.468 1.00 75.00 342 PRO A O 1
ATOM 2787 N N . LYS A 1 343 ? 56.285 -6.765 -33.008 1.00 79.25 343 LYS A N 1
ATOM 2788 C CA . LYS A 1 343 ? 56.269 -7.794 -31.960 1.00 79.25 343 LYS A CA 1
ATOM 2789 C C . LYS A 1 343 ? 55.457 -7.343 -30.741 1.00 79.25 343 LYS A C 1
ATOM 2791 O O . LYS A 1 343 ? 54.755 -8.139 -30.120 1.00 79.25 343 LYS A O 1
ATOM 2796 N N . VAL A 1 344 ? 55.535 -6.053 -30.397 1.00 77.81 344 VAL A N 1
ATOM 2797 C CA . VAL A 1 344 ? 54.740 -5.456 -29.310 1.00 77.81 344 VAL A CA 1
ATOM 2798 C C . VAL A 1 344 ? 53.249 -5.500 -29.656 1.00 77.81 344 VAL A C 1
ATOM 2800 O O . VAL A 1 344 ? 52.437 -5.838 -28.798 1.00 77.81 344 VAL A O 1
ATOM 2803 N N . LEU A 1 345 ? 52.880 -5.213 -30.908 1.00 79.75 345 LEU A N 1
ATOM 2804 C CA . LEU A 1 345 ? 51.492 -5.280 -31.375 1.00 79.75 345 LEU A CA 1
ATOM 2805 C C . LEU A 1 345 ? 50.935 -6.707 -31.319 1.00 79.75 345 LEU A C 1
ATOM 2807 O O . LEU A 1 345 ? 49.810 -6.892 -30.854 1.00 79.75 345 LEU A O 1
ATOM 2811 N N . ASP A 1 346 ? 51.723 -7.707 -31.714 1.00 79.12 346 ASP A N 1
ATOM 2812 C CA . ASP A 1 346 ? 51.321 -9.114 -31.613 1.00 79.12 346 ASP A CA 1
ATOM 2813 C C . ASP A 1 346 ? 51.127 -9.539 -30.154 1.00 79.12 346 ASP A C 1
ATOM 2815 O O . ASP A 1 346 ? 50.124 -10.168 -29.808 1.00 79.12 346 ASP A O 1
ATOM 2819 N N . TYR A 1 347 ? 52.020 -9.107 -29.258 1.00 81.75 347 TYR A N 1
ATOM 2820 C CA . TYR A 1 347 ? 51.848 -9.337 -27.826 1.00 81.75 347 TYR A CA 1
ATOM 2821 C C . TYR A 1 347 ? 50.562 -8.688 -27.289 1.00 81.75 347 TYR A C 1
ATOM 2823 O O . TYR A 1 347 ? 49.804 -9.336 -26.572 1.00 81.75 347 TYR A O 1
ATOM 2831 N N . LEU A 1 348 ? 50.264 -7.438 -27.655 1.00 80.56 348 LEU A N 1
ATOM 2832 C CA . LEU A 1 348 ? 49.058 -6.748 -27.182 1.00 80.56 348 LEU A CA 1
ATOM 2833 C C . LEU A 1 348 ? 47.757 -7.402 -27.682 1.00 80.56 348 LEU A C 1
ATOM 2835 O O . LEU A 1 348 ? 46.755 -7.394 -26.963 1.00 80.56 348 LEU A O 1
ATOM 2839 N N . LYS A 1 349 ? 47.768 -7.984 -28.886 1.00 80.25 349 LYS A N 1
ATOM 2840 C CA . LYS A 1 349 ? 46.603 -8.653 -29.488 1.00 80.25 349 LYS A CA 1
ATOM 2841 C C . LYS A 1 349 ? 46.344 -10.043 -28.914 1.00 80.25 349 LYS A C 1
ATOM 2843 O O . LYS A 1 349 ? 45.188 -10.387 -28.684 1.00 80.25 349 LYS A O 1
ATOM 2848 N N . PHE A 1 350 ? 47.397 -10.821 -28.664 1.00 78.75 350 PHE A N 1
ATOM 2849 C CA . PHE A 1 350 ? 47.276 -12.251 -28.357 1.00 78.75 350 PHE A CA 1
ATOM 2850 C C . PHE A 1 350 ? 47.698 -12.637 -26.929 1.00 78.75 350 PHE A C 1
ATOM 2852 O O . PHE A 1 350 ? 47.697 -13.821 -26.594 1.00 78.75 350 PHE A O 1
ATOM 2859 N N . ALA A 1 351 ? 48.052 -11.681 -26.062 1.00 79.00 351 ALA A N 1
ATOM 2860 C CA . ALA A 1 351 ? 48.411 -11.981 -24.675 1.00 79.00 351 ALA A CA 1
ATOM 2861 C C . ALA A 1 351 ? 47.204 -12.420 -23.826 1.00 79.00 351 ALA A C 1
ATOM 2863 O O . ALA A 1 351 ? 46.220 -11.690 -23.673 1.00 79.00 351 ALA A O 1
ATOM 2864 N N . TYR A 1 352 ? 47.353 -13.578 -23.179 1.00 78.12 352 TYR A N 1
ATOM 2865 C CA . TYR A 1 352 ? 46.415 -14.128 -22.199 1.00 78.12 352 TYR A CA 1
ATOM 2866 C C . TYR A 1 352 ? 47.103 -14.310 -20.843 1.00 78.12 352 TYR A C 1
ATOM 2868 O O . TYR A 1 352 ? 48.210 -14.845 -20.772 1.00 78.12 352 TYR A O 1
ATOM 2876 N N . PHE A 1 353 ? 46.438 -13.905 -19.758 1.00 79.06 353 PHE A N 1
ATOM 2877 C CA . PHE A 1 353 ? 46.974 -14.003 -18.396 1.00 79.06 353 PHE A CA 1
ATOM 2878 C C . PHE A 1 353 ? 46.249 -15.091 -17.590 1.00 79.06 353 PHE A C 1
ATOM 2880 O O . PHE A 1 353 ? 45.029 -15.055 -17.426 1.00 79.06 353 PHE A O 1
ATOM 2887 N N . LEU A 1 354 ? 47.003 -16.065 -17.074 1.00 59.47 354 LEU A N 1
ATOM 2888 C CA . LEU A 1 354 ? 46.507 -17.131 -16.191 1.00 59.47 354 LEU A CA 1
ATOM 2889 C C . LEU A 1 354 ? 46.381 -16.620 -14.738 1.00 59.47 354 LEU A C 1
ATOM 2891 O O . LEU A 1 354 ? 47.165 -15.753 -14.344 1.00 59.47 354 LEU A O 1
ATOM 2895 N N . PRO A 1 355 ? 45.418 -17.112 -13.925 1.00 59.16 355 PRO A N 1
ATOM 2896 C CA . PRO A 1 355 ? 44.581 -18.307 -14.118 1.00 59.16 355 PRO A CA 1
ATOM 2897 C C . PRO A 1 355 ? 43.249 -18.067 -14.855 1.00 59.16 355 PRO A C 1
ATOM 2899 O O . PRO A 1 355 ? 42.604 -19.027 -15.254 1.00 59.16 355 PRO A O 1
ATOM 2902 N N . GLU A 1 356 ? 42.834 -16.811 -15.054 1.00 67.06 356 GLU A N 1
ATOM 2903 C CA . GLU A 1 356 ? 41.510 -16.448 -15.607 1.00 67.06 356 GLU A CA 1
ATOM 2904 C C . GLU A 1 356 ? 41.460 -16.418 -17.153 1.00 67.06 356 GLU A C 1
ATOM 2906 O O . GLU A 1 356 ? 40.402 -16.163 -17.725 1.00 67.06 356 GLU A O 1
ATOM 2911 N N . ARG A 1 357 ? 42.589 -16.657 -17.843 1.00 74.81 357 ARG A N 1
ATOM 2912 C CA . ARG A 1 357 ? 42.772 -16.490 -19.305 1.00 74.81 357 ARG A CA 1
ATOM 2913 C C . ARG A 1 357 ? 42.287 -15.119 -19.814 1.00 74.81 357 ARG A C 1
ATOM 2915 O O . ARG A 1 357 ? 41.819 -14.987 -20.940 1.00 74.81 357 ARG A O 1
ATOM 2922 N N . SER A 1 358 ? 42.423 -14.089 -18.981 1.00 81.56 358 SER A N 1
ATOM 2923 C CA . SER A 1 358 ? 41.971 -12.724 -19.265 1.00 81.56 358 SER A CA 1
ATOM 2924 C C . SER A 1 358 ? 42.883 -12.057 -20.293 1.00 81.56 358 SER A C 1
ATOM 2926 O O . SER A 1 358 ? 44.105 -12.118 -20.153 1.00 81.56 358 SER A O 1
ATOM 2928 N N . SER A 1 359 ? 42.312 -11.392 -21.299 1.00 85.38 359 SER A N 1
ATOM 2929 C CA . SER A 1 359 ? 43.083 -10.543 -22.222 1.00 85.38 359 SER A CA 1
ATOM 2930 C C . SER A 1 359 ? 43.405 -9.179 -21.595 1.00 85.38 359 SER A C 1
ATOM 2932 O O . SER A 1 359 ? 42.792 -8.773 -20.600 1.00 85.38 359 SER A O 1
ATOM 2934 N N . LEU A 1 360 ? 44.329 -8.419 -22.194 1.00 86.06 360 LEU A N 1
ATOM 2935 C CA . LEU A 1 360 ? 44.608 -7.035 -21.769 1.00 86.06 360 LEU A CA 1
ATOM 2936 C C . LEU A 1 360 ? 43.353 -6.149 -21.796 1.00 86.06 360 LEU A C 1
ATOM 2938 O O . LEU A 1 360 ? 43.202 -5.274 -20.942 1.00 86.06 360 LEU A O 1
ATOM 2942 N N . LEU A 1 361 ? 42.419 -6.428 -22.710 1.00 88.62 361 LEU A N 1
ATOM 2943 C CA . LEU A 1 361 ? 41.144 -5.725 -22.820 1.00 88.62 361 LEU A CA 1
ATOM 2944 C C . LEU A 1 361 ? 40.241 -5.967 -21.598 1.00 88.62 361 LEU A C 1
ATOM 2946 O O . LEU A 1 361 ? 39.638 -5.026 -21.083 1.00 88.62 361 LEU A O 1
ATOM 2950 N N . HIS A 1 362 ? 40.211 -7.197 -21.070 1.00 88.69 362 HIS A N 1
ATOM 2951 C CA . HIS A 1 362 ? 39.488 -7.526 -19.834 1.00 88.69 362 HIS A CA 1
ATOM 2952 C C . HIS A 1 362 ? 40.095 -6.811 -18.625 1.00 88.69 362 HIS A C 1
ATOM 2954 O O . HIS A 1 362 ? 39.370 -6.300 -17.772 1.00 88.69 362 HIS A O 1
ATOM 2960 N N . ILE A 1 363 ? 41.427 -6.736 -18.554 1.00 87.12 363 ILE A N 1
ATOM 2961 C CA . ILE A 1 363 ? 42.136 -6.073 -17.452 1.00 87.12 363 ILE A CA 1
ATOM 2962 C C . ILE A 1 363 ? 41.872 -4.562 -17.472 1.00 87.12 363 ILE A C 1
ATOM 2964 O O . ILE A 1 363 ? 41.561 -3.986 -16.425 1.00 87.12 363 ILE A O 1
ATOM 2968 N N . ALA A 1 364 ? 41.936 -3.935 -18.652 1.00 88.81 364 ALA A N 1
ATOM 2969 C CA . ALA A 1 364 ? 41.616 -2.521 -18.839 1.00 88.81 364 ALA A CA 1
ATOM 2970 C C . ALA A 1 364 ? 40.156 -2.215 -18.454 1.00 88.81 364 ALA A C 1
ATOM 2972 O O . ALA A 1 364 ? 39.891 -1.272 -17.701 1.00 88.81 364 ALA A O 1
ATOM 2973 N N . ALA A 1 365 ? 39.216 -3.058 -18.898 1.00 90.38 365 ALA A N 1
ATOM 2974 C CA . ALA A 1 365 ? 37.791 -2.916 -18.612 1.00 90.38 365 ALA A CA 1
ATOM 2975 C C . ALA A 1 365 ? 37.451 -3.101 -17.120 1.00 90.38 365 ALA A C 1
ATOM 2977 O O . ALA A 1 365 ? 36.707 -2.299 -16.555 1.00 90.38 365 ALA A O 1
ATOM 2978 N N . LYS A 1 366 ? 38.048 -4.102 -16.455 1.00 88.50 366 LYS A N 1
ATOM 2979 C CA . LYS A 1 366 ? 37.868 -4.397 -15.017 1.00 88.50 366 LYS A CA 1
ATOM 2980 C C . LYS A 1 366 ? 38.396 -3.281 -14.111 1.00 88.50 366 LYS A C 1
ATOM 2982 O O . LYS A 1 366 ? 37.936 -3.137 -12.981 1.00 88.50 366 LYS A O 1
ATOM 2987 N N . ARG A 1 367 ? 39.398 -2.522 -14.571 1.00 86.06 367 ARG A N 1
ATOM 2988 C CA . ARG A 1 367 ? 40.073 -1.468 -13.791 1.00 86.06 367 ARG A CA 1
ATOM 2989 C C . ARG A 1 367 ? 39.585 -0.051 -14.073 1.00 86.06 367 ARG A C 1
ATOM 2991 O O . ARG A 1 367 ? 39.973 0.843 -13.328 1.00 86.06 367 ARG A O 1
ATOM 2998 N N . GLY A 1 368 ? 38.764 0.163 -15.099 1.00 85.94 368 GLY A N 1
ATOM 2999 C CA . GLY A 1 368 ? 38.288 1.508 -15.432 1.00 85.94 368 GLY A CA 1
ATOM 3000 C C . GLY A 1 368 ? 39.259 2.329 -16.294 1.00 85.94 368 GLY A C 1
ATOM 3001 O O . GLY A 1 368 ? 39.181 3.555 -16.293 1.00 85.94 368 GLY A O 1
ATOM 3002 N N . ALA A 1 369 ? 40.203 1.690 -16.998 1.00 86.81 369 ALA A N 1
ATOM 3003 C CA . ALA A 1 369 ? 41.259 2.374 -17.750 1.00 86.81 369 ALA A CA 1
ATOM 3004 C C . ALA A 1 369 ? 40.765 2.881 -19.123 1.00 86.81 369 ALA A C 1
ATOM 3006 O O . ALA A 1 369 ? 40.999 2.245 -20.146 1.00 86.81 369 ALA A O 1
ATOM 3007 N N . GLU A 1 370 ? 40.050 4.013 -19.143 1.00 89.56 370 GLU A N 1
ATOM 3008 C CA . GLU A 1 370 ? 39.378 4.558 -20.341 1.00 89.56 370 GLU A CA 1
ATOM 3009 C C . GLU A 1 370 ? 40.333 4.841 -21.515 1.00 89.56 370 GLU A C 1
ATOM 3011 O O . GLU A 1 370 ? 40.073 4.429 -22.646 1.00 89.56 370 GLU A O 1
ATOM 3016 N N . SER A 1 371 ? 41.431 5.549 -21.250 1.00 87.00 371 SER A N 1
ATOM 3017 C CA . SER A 1 371 ? 42.327 6.066 -22.286 1.00 87.00 371 SER A CA 1
ATOM 3018 C C . SER A 1 371 ? 43.126 4.945 -22.945 1.00 87.00 371 SER A C 1
ATOM 3020 O O . SER A 1 371 ? 43.196 4.868 -24.168 1.00 87.00 371 SER A O 1
ATOM 3022 N N . VAL A 1 372 ? 43.665 4.024 -22.140 1.00 87.31 372 VAL A N 1
ATOM 3023 C CA . VAL A 1 372 ? 44.412 2.867 -22.652 1.00 87.31 372 VAL A CA 1
ATOM 3024 C C . VAL A 1 372 ? 43.494 1.885 -23.379 1.00 87.31 372 VAL A C 1
ATOM 3026 O O . VAL A 1 372 ? 43.882 1.316 -24.394 1.00 87.31 372 VAL A O 1
ATOM 3029 N N . LEU A 1 373 ? 42.254 1.714 -22.916 1.00 89.69 373 LEU A N 1
ATOM 3030 C CA . LEU A 1 373 ? 41.276 0.868 -23.595 1.00 89.69 373 LEU A CA 1
ATOM 3031 C C . LEU A 1 373 ? 40.951 1.366 -25.012 1.00 89.69 373 LEU A C 1
ATOM 3033 O O . LEU A 1 373 ? 40.811 0.550 -25.920 1.00 89.69 373 LEU A O 1
ATOM 3037 N N . ARG A 1 374 ? 40.853 2.689 -25.209 1.00 89.38 374 ARG A N 1
ATOM 3038 C CA . ARG A 1 374 ? 40.632 3.289 -26.534 1.00 89.38 374 ARG A CA 1
ATOM 3039 C C . ARG A 1 374 ? 41.779 2.956 -27.491 1.00 89.38 374 ARG A C 1
ATOM 3041 O O . ARG A 1 374 ? 41.519 2.535 -28.615 1.00 89.38 374 ARG A O 1
ATOM 3048 N N . GLU A 1 375 ? 43.019 3.060 -27.020 1.00 86.56 375 GLU A N 1
ATOM 3049 C CA . GLU A 1 375 ? 44.199 2.708 -27.816 1.00 86.56 375 GLU A CA 1
ATOM 3050 C C . GLU A 1 375 ? 44.282 1.207 -28.117 1.00 86.56 375 GLU A C 1
ATOM 3052 O O . GLU A 1 375 ? 44.551 0.826 -29.252 1.00 86.56 375 GLU A O 1
ATOM 3057 N N . LEU A 1 376 ? 43.970 0.330 -27.155 1.00 87.81 376 LEU A N 1
ATOM 3058 C CA . LEU A 1 376 ? 43.938 -1.122 -27.391 1.00 87.81 376 LEU A CA 1
ATOM 3059 C C . LEU A 1 376 ? 42.897 -1.522 -28.452 1.00 87.81 376 LEU A C 1
ATOM 3061 O O . LEU A 1 376 ? 43.153 -2.403 -29.273 1.00 87.81 376 LEU A O 1
ATOM 3065 N N . LEU A 1 377 ? 41.739 -0.855 -28.478 1.00 88.12 377 LEU A N 1
ATOM 3066 C CA . LEU A 1 377 ? 40.732 -1.064 -29.522 1.00 88.12 377 LEU A CA 1
ATOM 3067 C C . LEU A 1 377 ? 41.205 -0.538 -30.888 1.00 88.12 377 LEU A C 1
ATOM 3069 O O . LEU A 1 377 ? 41.006 -1.217 -31.891 1.00 88.12 377 LEU A O 1
ATOM 3073 N N . HIS A 1 378 ? 41.884 0.616 -30.943 1.00 84.69 378 HIS A N 1
ATOM 3074 C CA . HIS A 1 378 ? 42.496 1.123 -32.184 1.00 84.69 378 HIS A CA 1
ATOM 3075 C C . HIS A 1 378 ? 43.612 0.213 -32.718 1.00 84.69 378 HIS A C 1
ATOM 3077 O O . HIS A 1 378 ? 43.750 0.057 -33.929 1.00 84.69 378 HIS A O 1
ATOM 3083 N N . ILE A 1 379 ? 44.376 -0.426 -31.827 1.00 84.50 379 ILE A N 1
ATOM 3084 C CA . ILE A 1 379 ? 45.412 -1.414 -32.166 1.00 84.50 379 ILE A CA 1
ATOM 3085 C C . ILE A 1 379 ? 44.804 -2.696 -32.770 1.00 84.50 379 ILE A C 1
ATOM 3087 O O . ILE A 1 379 ? 45.492 -3.433 -33.483 1.00 84.50 379 ILE A O 1
ATOM 3091 N N . GLY A 1 380 ? 43.511 -2.948 -32.537 1.00 82.00 380 GLY A N 1
ATOM 3092 C CA . GLY A 1 380 ? 42.783 -4.100 -33.066 1.00 82.00 380 GLY A CA 1
ATOM 3093 C C . GLY A 1 380 ? 42.783 -5.311 -32.133 1.00 82.00 380 GLY A C 1
ATOM 3094 O O . GLY A 1 380 ? 42.803 -6.442 -32.614 1.00 82.00 380 GLY A O 1
ATOM 3095 N N . CYS A 1 381 ? 42.790 -5.101 -30.813 1.00 86.25 381 CYS A N 1
ATOM 3096 C CA . CYS A 1 381 ? 42.512 -6.169 -29.851 1.00 86.25 381 CYS A CA 1
ATOM 3097 C C . CYS A 1 381 ? 41.045 -6.623 -29.973 1.00 86.25 381 CYS A C 1
ATOM 3099 O O . CYS A 1 381 ? 40.140 -5.790 -29.932 1.00 86.25 381 CYS A O 1
ATOM 3101 N N . ASP A 1 382 ? 40.810 -7.934 -30.074 1.00 83.69 382 ASP A N 1
ATOM 3102 C CA . ASP A 1 382 ? 39.472 -8.493 -30.293 1.00 83.69 382 ASP A CA 1
ATOM 3103 C C . ASP A 1 382 ? 38.576 -8.374 -29.034 1.00 83.69 382 ASP A C 1
ATOM 3105 O O . ASP A 1 382 ? 38.905 -8.938 -27.980 1.00 83.69 382 ASP A O 1
ATOM 3109 N N . PRO A 1 383 ? 37.434 -7.658 -29.108 1.00 85.69 383 PRO A N 1
ATOM 3110 C CA . PRO A 1 383 ? 36.476 -7.545 -28.011 1.00 85.69 383 PRO A CA 1
ATOM 3111 C C . PRO A 1 383 ? 35.565 -8.772 -27.834 1.00 85.69 383 PRO A C 1
ATOM 3113 O O . PRO A 1 383 ? 34.837 -8.830 -26.843 1.00 85.69 383 PRO A O 1
ATOM 3116 N N . CYS A 1 384 ? 35.582 -9.735 -28.761 1.00 84.31 384 CYS A N 1
ATOM 3117 C CA . CYS A 1 384 ? 34.759 -10.950 -28.731 1.00 84.31 384 CYS A CA 1
ATOM 3118 C C . CYS A 1 384 ? 35.366 -12.070 -27.871 1.00 84.31 384 CYS A C 1
ATOM 3120 O O . CYS A 1 384 ? 34.693 -13.063 -27.585 1.00 84.31 384 CYS A O 1
ATOM 3122 N N . VAL A 1 385 ? 36.630 -11.922 -27.465 1.00 84.75 385 VAL A N 1
ATOM 3123 C CA . VAL A 1 385 ? 37.340 -12.879 -26.611 1.00 84.75 385 VAL A CA 1
ATOM 3124 C C . VAL A 1 385 ? 36.630 -13.004 -25.264 1.00 84.75 385 VAL A C 1
ATOM 3126 O O . VAL A 1 385 ? 36.271 -11.997 -24.654 1.00 84.75 385 VAL A O 1
ATOM 3129 N N . LYS A 1 386 ? 36.468 -14.243 -24.790 1.00 83.06 386 LYS A N 1
ATOM 3130 C CA . LYS A 1 386 ? 35.856 -14.575 -23.497 1.00 83.06 386 LYS A CA 1
ATOM 3131 C C . LYS A 1 386 ? 36.907 -15.039 -22.491 1.00 83.06 386 LYS A C 1
ATOM 3133 O O . LYS A 1 386 ? 37.845 -15.744 -22.867 1.00 83.06 386 LYS A O 1
ATOM 3138 N N . ASP A 1 387 ? 36.740 -14.660 -21.228 1.00 82.75 387 ASP A N 1
ATOM 3139 C CA . ASP A 1 387 ? 37.543 -15.171 -20.111 1.00 82.75 387 ASP A CA 1
ATOM 3140 C C . ASP A 1 387 ? 37.133 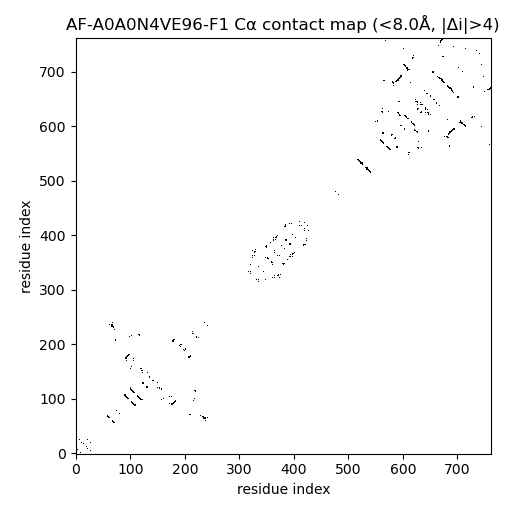-16.610 -19.708 1.00 82.75 387 ASP A C 1
ATOM 3142 O O . ASP A 1 387 ? 36.214 -17.200 -2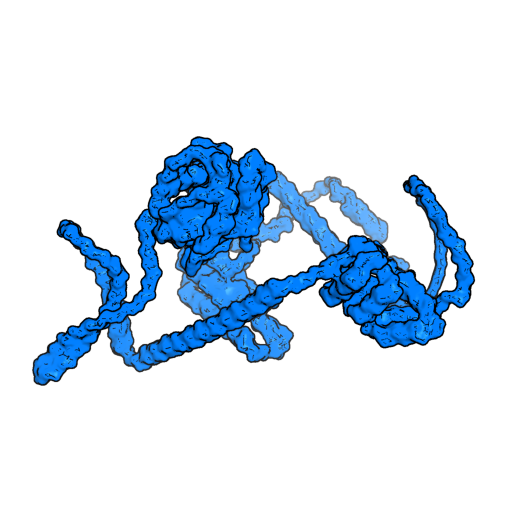0.282 1.00 82.75 387 ASP A O 1
ATOM 3146 N N . VAL A 1 388 ? 37.801 -17.203 -18.708 1.00 81.19 388 VAL A N 1
ATOM 3147 C CA . VAL A 1 388 ? 37.448 -18.541 -18.166 1.00 81.19 388 VAL A CA 1
ATOM 3148 C C . VAL A 1 388 ? 36.033 -18.578 -17.567 1.00 81.19 388 VAL A C 1
ATOM 3150 O O . VAL A 1 388 ? 35.426 -19.644 -17.483 1.00 81.19 388 VAL A O 1
ATOM 3153 N N . SER A 1 389 ? 35.482 -17.422 -17.191 1.00 79.56 389 SER A N 1
ATOM 3154 C CA . SER A 1 389 ? 34.104 -17.282 -16.705 1.00 79.56 389 SER A CA 1
ATOM 3155 C C . SER A 1 389 ? 33.080 -17.181 -17.846 1.00 79.56 389 SER A C 1
ATOM 3157 O O . SER A 1 389 ? 31.880 -17.129 -17.580 1.00 79.56 389 SER A O 1
ATOM 3159 N N . GLY A 1 390 ? 33.530 -17.150 -19.106 1.00 81.75 390 GLY A N 1
ATOM 3160 C CA . GLY A 1 390 ? 32.691 -17.012 -20.294 1.00 81.75 390 GLY A CA 1
ATOM 3161 C C . GLY A 1 390 ? 32.241 -15.579 -20.598 1.00 81.75 390 GLY A C 1
ATOM 3162 O O . GLY A 1 390 ? 31.405 -15.401 -21.485 1.00 81.75 390 GLY A O 1
ATOM 3163 N N . LEU A 1 391 ? 32.776 -14.576 -19.893 1.00 86.69 391 LEU A N 1
ATOM 3164 C CA . LEU A 1 391 ? 32.404 -13.167 -20.029 1.00 86.69 391 LEU A CA 1
ATOM 3165 C C . LEU A 1 391 ? 33.301 -12.458 -21.040 1.00 86.69 391 LEU A C 1
ATOM 3167 O O . LEU A 1 391 ? 34.504 -12.709 -21.093 1.00 86.69 391 LEU A O 1
ATOM 3171 N N . VAL A 1 392 ? 32.719 -11.535 -21.807 1.00 88.94 392 VAL A N 1
ATOM 3172 C CA . VAL A 1 392 ? 33.468 -10.643 -22.711 1.00 88.94 392 VAL A CA 1
ATOM 3173 C C . VAL A 1 392 ? 33.916 -9.368 -21.991 1.00 88.94 392 VAL A C 1
ATOM 3175 O O . VAL A 1 392 ? 33.316 -8.942 -21.000 1.00 88.94 392 VAL A O 1
ATOM 3178 N N . ALA A 1 393 ? 34.932 -8.683 -22.524 1.00 87.44 393 ALA A N 1
ATOM 3179 C CA . ALA A 1 393 ? 35.508 -7.486 -21.900 1.00 87.44 393 ALA A CA 1
ATOM 3180 C C . ALA A 1 393 ? 34.474 -6.375 -21.606 1.00 87.44 393 ALA A C 1
ATOM 3182 O O . ALA A 1 393 ? 34.602 -5.661 -20.610 1.00 87.44 393 ALA A O 1
ATOM 3183 N N . TYR A 1 394 ? 33.423 -6.251 -22.427 1.00 89.12 394 TYR A N 1
ATOM 3184 C CA . TYR A 1 394 ? 32.318 -5.314 -22.194 1.00 89.12 394 TYR A CA 1
ATOM 3185 C C . TYR A 1 394 ? 31.510 -5.636 -20.925 1.00 89.12 394 TYR A C 1
ATOM 3187 O O . TYR A 1 394 ? 31.136 -4.728 -20.181 1.00 89.12 394 TYR A O 1
ATOM 3195 N N . GLU A 1 395 ? 31.254 -6.917 -20.657 1.00 86.69 395 GLU A N 1
ATOM 3196 C CA . GLU A 1 395 ? 30.454 -7.378 -19.514 1.00 86.69 395 GLU A CA 1
ATOM 3197 C C . GLU A 1 395 ? 31.225 -7.270 -18.197 1.00 86.69 395 GLU A C 1
ATOM 3199 O O . GLU A 1 395 ? 30.642 -6.981 -17.151 1.00 86.69 395 GLU A O 1
ATOM 3204 N N . VAL A 1 396 ? 32.551 -7.414 -18.257 1.00 87.94 396 VAL A N 1
ATOM 3205 C CA . VAL A 1 396 ? 33.447 -7.230 -17.106 1.00 87.94 396 VAL A CA 1
ATOM 3206 C C . VAL A 1 396 ? 33.558 -5.751 -16.688 1.00 87.94 396 VAL A C 1
ATOM 3208 O O . VAL A 1 396 ? 33.920 -5.452 -15.547 1.00 87.94 396 VAL A O 1
ATOM 3211 N N . ALA A 1 397 ? 33.209 -4.800 -17.563 1.00 87.12 397 ALA A N 1
ATOM 3212 C CA . ALA A 1 397 ? 33.290 -3.370 -17.267 1.00 87.12 397 ALA A CA 1
ATOM 3213 C C . ALA A 1 397 ? 32.240 -2.914 -16.232 1.00 87.12 397 ALA A C 1
ATOM 3215 O O . ALA A 1 397 ? 31.033 -2.893 -16.503 1.00 87.12 397 ALA A O 1
ATOM 3216 N N . SER A 1 398 ? 32.685 -2.432 -15.067 1.00 80.31 398 SER A N 1
ATOM 3217 C CA . SER A 1 398 ? 31.807 -1.818 -14.053 1.00 80.31 398 SER A CA 1
ATOM 3218 C C . SER A 1 398 ? 31.381 -0.392 -14.411 1.00 80.31 398 SER A C 1
ATOM 3220 O O . SER A 1 398 ? 30.276 0.034 -14.071 1.00 80.31 398 SER A O 1
ATOM 3222 N N . ASP A 1 399 ? 32.242 0.343 -15.116 1.00 85.00 399 ASP A N 1
ATOM 3223 C CA . ASP A 1 399 ? 32.108 1.787 -15.280 1.00 85.00 399 ASP A CA 1
ATOM 3224 C C . ASP A 1 399 ? 31.353 2.173 -16.557 1.00 85.00 399 ASP A C 1
ATOM 3226 O O . ASP A 1 399 ? 31.648 1.718 -17.663 1.00 85.00 399 ASP A O 1
ATOM 3230 N N . SER A 1 400 ? 30.403 3.103 -16.418 1.00 82.56 400 SER A N 1
ATOM 3231 C CA . SER A 1 400 ? 29.584 3.604 -17.536 1.00 82.56 400 SER A CA 1
ATOM 3232 C C . SER A 1 400 ? 30.421 4.285 -18.631 1.00 82.56 400 SER A C 1
ATOM 3234 O O . SER A 1 400 ? 30.130 4.148 -19.818 1.00 82.56 400 SER A O 1
ATOM 3236 N N . LYS A 1 401 ? 31.511 4.965 -18.247 1.00 84.44 401 LYS A N 1
ATOM 3237 C CA . LYS A 1 401 ? 32.447 5.606 -19.186 1.00 84.44 401 LYS A CA 1
ATOM 3238 C C . LYS A 1 401 ? 33.188 4.583 -20.053 1.00 84.44 401 LYS A C 1
ATOM 3240 O O . LYS A 1 401 ? 33.274 4.757 -21.260 1.00 84.44 401 LYS A O 1
ATOM 3245 N N . VAL A 1 402 ? 33.628 3.475 -19.459 1.00 86.94 402 VAL A N 1
ATOM 3246 C CA . VAL A 1 402 ? 34.306 2.374 -20.161 1.00 86.94 402 VAL A CA 1
ATOM 3247 C C . VAL A 1 402 ? 33.378 1.704 -21.174 1.00 86.94 402 VAL A C 1
ATOM 3249 O O . VAL A 1 402 ? 33.745 1.519 -22.331 1.00 86.94 402 VAL A O 1
ATOM 3252 N N . ARG A 1 403 ? 32.131 1.410 -20.783 1.00 87.81 403 ARG A N 1
ATOM 3253 C CA . ARG A 1 403 ? 31.120 0.849 -21.702 1.00 87.81 403 ARG A CA 1
ATOM 3254 C C . ARG A 1 403 ? 30.797 1.784 -22.868 1.00 87.81 403 ARG A C 1
ATOM 3256 O O . ARG A 1 403 ? 30.487 1.324 -23.969 1.00 87.81 403 ARG A O 1
ATOM 3263 N N . ARG A 1 404 ? 30.873 3.096 -22.630 1.00 85.94 404 ARG A N 1
ATOM 3264 C CA . ARG A 1 404 ? 30.691 4.115 -23.662 1.00 85.94 404 ARG A CA 1
ATOM 3265 C C . ARG A 1 404 ? 31.819 4.079 -24.697 1.00 85.94 404 ARG A C 1
ATOM 3267 O O . ARG A 1 404 ? 31.494 4.140 -25.873 1.00 85.94 404 ARG A O 1
ATOM 3274 N N . VAL A 1 405 ? 33.077 3.861 -24.300 1.00 88.50 405 VAL A N 1
ATOM 3275 C CA . VAL A 1 405 ? 34.208 3.709 -25.243 1.00 88.50 405 VAL A CA 1
ATOM 3276 C C . VAL A 1 405 ? 33.981 2.554 -26.222 1.00 88.50 405 VAL A C 1
ATOM 3278 O O . VAL A 1 405 ? 34.139 2.741 -27.425 1.00 88.50 405 VAL A O 1
ATOM 3281 N N . PHE A 1 406 ? 33.523 1.389 -25.747 1.00 88.44 406 PHE A N 1
ATOM 3282 C CA . PHE A 1 406 ? 33.166 0.269 -26.632 1.00 88.44 406 PHE A CA 1
ATOM 3283 C C . PHE A 1 406 ? 32.047 0.635 -27.617 1.00 88.44 406 PHE A C 1
ATOM 3285 O O . PHE A 1 406 ? 32.090 0.260 -28.786 1.00 88.44 406 PHE A O 1
ATOM 3292 N N . SER A 1 407 ? 31.048 1.389 -27.152 1.00 86.81 407 SER A N 1
ATOM 3293 C CA . SER A 1 407 ? 29.898 1.789 -27.970 1.00 86.81 407 SER A CA 1
ATOM 3294 C C . SER A 1 407 ? 30.262 2.864 -29.006 1.00 86.81 407 SER A C 1
ATOM 3296 O O . SER A 1 407 ? 29.748 2.837 -30.120 1.00 86.81 407 SER A O 1
ATOM 3298 N N . GLU A 1 408 ? 31.157 3.793 -28.656 1.00 85.62 408 GLU A N 1
ATOM 3299 C CA . GLU A 1 408 ? 31.723 4.804 -29.562 1.00 85.62 408 GLU A CA 1
ATOM 3300 C C . GLU A 1 408 ? 32.604 4.146 -30.630 1.00 85.62 408 GLU A C 1
ATOM 3302 O O . GLU A 1 408 ? 32.463 4.441 -31.814 1.00 85.62 408 GLU A O 1
ATOM 3307 N N . HIS A 1 409 ? 33.446 3.187 -30.237 1.00 85.81 409 HIS A N 1
ATOM 3308 C CA . HIS A 1 409 ? 34.283 2.446 -31.177 1.00 85.81 409 HIS A CA 1
ATOM 3309 C C . HIS A 1 409 ? 33.445 1.570 -32.126 1.00 85.81 409 HIS A C 1
ATOM 3311 O O . HIS A 1 409 ? 33.715 1.529 -33.324 1.00 85.81 409 HIS A O 1
ATOM 3317 N N . ARG A 1 410 ? 32.361 0.949 -31.632 1.00 84.88 410 ARG A N 1
ATOM 3318 C CA . ARG A 1 410 ? 31.367 0.260 -32.475 1.00 84.88 410 ARG A CA 1
ATOM 3319 C C . ARG A 1 410 ? 30.718 1.203 -33.495 1.00 84.88 410 ARG A C 1
ATOM 3321 O O . ARG A 1 410 ? 30.446 0.780 -34.615 1.00 84.88 410 ARG A O 1
ATOM 3328 N N . ALA A 1 411 ? 30.426 2.445 -33.105 1.00 82.50 411 ALA A N 1
ATOM 3329 C CA . ALA A 1 411 ? 29.824 3.433 -33.999 1.00 82.50 411 ALA A CA 1
ATOM 3330 C C . ALA A 1 411 ? 30.789 3.861 -35.119 1.00 82.50 411 ALA A C 1
ATOM 3332 O O . ALA A 1 411 ? 30.347 4.039 -36.250 1.00 82.50 411 ALA A O 1
ATOM 3333 N N . GLY A 1 412 ? 32.090 3.969 -34.820 1.00 81.94 412 GLY A N 1
ATOM 3334 C CA . GLY A 1 412 ? 33.129 4.239 -35.819 1.00 81.94 412 GLY A CA 1
ATOM 3335 C C . GLY A 1 412 ? 33.445 3.047 -36.731 1.00 81.94 412 GLY A C 1
ATOM 3336 O O . GLY A 1 412 ? 33.722 3.249 -37.908 1.00 81.94 412 GLY A O 1
ATOM 3337 N N . ASN A 1 413 ? 33.353 1.814 -36.215 1.00 83.12 413 ASN A N 1
ATOM 3338 C CA . ASN A 1 413 ? 33.751 0.586 -36.917 1.00 83.12 413 ASN A CA 1
ATOM 3339 C C . ASN A 1 413 ? 32.647 -0.498 -36.908 1.00 83.12 413 ASN A C 1
ATOM 3341 O O . ASN A 1 413 ? 32.804 -1.559 -36.288 1.00 83.12 413 ASN A O 1
ATOM 3345 N N . PRO A 1 414 ? 31.514 -0.287 -37.602 1.00 77.19 414 PRO A N 1
ATOM 3346 C CA . PRO A 1 414 ? 30.348 -1.170 -37.511 1.00 77.19 414 PRO A CA 1
ATOM 3347 C C . PRO A 1 414 ? 30.574 -2.589 -38.059 1.00 77.19 414 PRO A C 1
ATOM 3349 O O . PRO A 1 414 ? 29.908 -3.511 -37.590 1.00 77.19 414 PRO A O 1
ATOM 3352 N N . ASN A 1 415 ? 31.524 -2.776 -38.985 1.00 82.06 415 ASN A N 1
ATOM 3353 C CA . ASN A 1 415 ? 31.771 -4.052 -39.676 1.00 82.06 415 ASN A CA 1
ATOM 3354 C C . ASN A 1 415 ? 33.065 -4.765 -39.237 1.00 82.06 415 ASN A C 1
ATOM 3356 O O . ASN A 1 415 ? 33.392 -5.810 -39.787 1.00 82.06 415 ASN A O 1
ATOM 3360 N N . GLN A 1 416 ? 33.821 -4.208 -38.284 1.00 78.56 416 GLN A N 1
ATOM 3361 C CA . GLN A 1 416 ? 35.154 -4.722 -37.939 1.00 78.56 416 GLN A CA 1
ATOM 3362 C C . GLN A 1 416 ? 35.116 -5.990 -37.071 1.00 78.56 416 GLN A C 1
ATOM 3364 O O . GLN A 1 416 ? 35.984 -6.844 -37.202 1.00 78.56 416 GLN A O 1
ATOM 3369 N N . TRP A 1 417 ? 34.108 -6.123 -36.204 1.00 81.38 417 TRP A N 1
ATOM 3370 C CA . TRP A 1 417 ? 33.955 -7.254 -35.288 1.00 81.38 417 TRP A CA 1
ATOM 3371 C C . TRP A 1 417 ? 32.506 -7.726 -35.248 1.00 81.38 417 TRP A C 1
ATOM 3373 O O . TRP A 1 417 ? 31.577 -6.970 -35.551 1.00 81.38 417 TRP A O 1
ATOM 3383 N N . ASN A 1 418 ? 32.290 -8.964 -34.799 1.00 82.25 418 ASN A N 1
ATOM 3384 C CA . ASN A 1 418 ? 30.945 -9.457 -34.547 1.00 82.25 418 ASN A CA 1
ATOM 3385 C C . ASN A 1 418 ? 30.393 -8.870 -33.233 1.00 82.25 418 ASN A C 1
ATOM 3387 O O . ASN A 1 418 ? 30.425 -9.486 -32.168 1.00 82.25 418 ASN A O 1
ATOM 3391 N N . TRP A 1 419 ? 29.880 -7.641 -33.312 1.00 81.94 419 TRP A N 1
ATOM 3392 C CA . TRP A 1 419 ? 29.418 -6.866 -32.157 1.00 81.94 419 TRP A CA 1
ATOM 3393 C C . TRP A 1 419 ? 28.240 -7.486 -31.394 1.00 81.94 419 TRP A C 1
ATOM 3395 O O . TRP A 1 419 ? 27.951 -7.046 -30.280 1.00 81.94 419 TRP A O 1
ATOM 3405 N N . THR A 1 420 ? 27.543 -8.475 -31.965 1.00 76.69 420 THR A N 1
ATOM 3406 C CA . THR A 1 420 ? 26.519 -9.239 -31.234 1.00 76.69 420 THR A CA 1
ATOM 3407 C C . THR A 1 420 ? 27.157 -10.225 -30.256 1.00 76.69 420 THR A C 1
ATOM 3409 O O . THR A 1 420 ? 26.653 -10.367 -29.148 1.00 76.69 420 THR A O 1
ATOM 3412 N N . VAL A 1 421 ? 28.299 -10.823 -30.614 1.00 79.19 421 VAL A N 1
ATOM 3413 C CA . VAL A 1 421 ? 29.081 -11.726 -29.749 1.00 79.19 421 VAL A CA 1
ATOM 3414 C C . VAL A 1 421 ? 29.813 -10.951 -28.652 1.00 79.19 421 VAL A C 1
ATOM 3416 O O . VAL A 1 421 ? 29.899 -11.426 -27.526 1.00 79.19 421 VAL A O 1
ATOM 3419 N N . ALA A 1 422 ? 30.277 -9.732 -28.946 1.00 77.88 422 ALA A N 1
ATOM 3420 C CA . ALA A 1 422 ? 30.924 -8.850 -27.970 1.00 77.88 422 ALA A CA 1
ATOM 3421 C C . ALA A 1 422 ? 29.948 -8.163 -26.982 1.00 77.88 422 ALA A C 1
ATOM 3423 O O . ALA A 1 422 ? 30.381 -7.366 -26.150 1.00 77.88 422 ALA A O 1
ATOM 3424 N N . CYS A 1 423 ? 28.635 -8.421 -27.077 1.00 79.12 423 CYS A N 1
ATOM 3425 C CA . CYS A 1 423 ? 27.582 -7.856 -26.216 1.00 79.12 423 CYS A CA 1
ATOM 3426 C C . CYS A 1 423 ? 27.539 -6.310 -26.123 1.00 79.12 423 CYS A C 1
ATOM 3428 O O . CYS A 1 423 ? 26.907 -5.764 -25.218 1.00 79.12 423 CYS A O 1
ATOM 3430 N N . VAL A 1 424 ? 28.161 -5.571 -27.052 1.00 82.00 424 VAL A N 1
ATOM 3431 C CA . VAL A 1 424 ? 28.221 -4.095 -27.029 1.00 82.00 424 VAL A CA 1
ATOM 3432 C C . VAL A 1 424 ? 26.972 -3.510 -27.703 1.00 82.00 424 VAL A C 1
ATOM 3434 O O . VAL A 1 424 ? 26.794 -3.760 -28.889 1.00 82.00 424 VAL A O 1
ATOM 3437 N N . PRO A 1 425 ? 26.113 -2.699 -27.053 1.00 78.38 425 PRO A N 1
ATOM 3438 C CA . PRO A 1 425 ? 24.919 -2.096 -27.673 1.00 78.38 425 PRO A CA 1
ATOM 3439 C C . PRO A 1 425 ? 25.223 -1.028 -28.745 1.00 78.38 425 PRO A C 1
ATOM 3441 O O . PRO A 1 425 ? 26.294 -0.426 -28.744 1.00 78.38 425 PRO A O 1
ATOM 3444 N N . LYS A 1 426 ? 24.274 -0.755 -29.660 1.00 75.06 426 LYS A N 1
ATOM 3445 C CA . LYS A 1 426 ? 24.378 0.375 -30.613 1.00 75.06 426 LYS A CA 1
ATOM 3446 C C . LYS A 1 426 ? 24.218 1.693 -29.846 1.00 75.06 426 LYS A C 1
ATOM 3448 O O . LYS A 1 426 ? 23.306 1.802 -29.020 1.00 75.06 426 LYS A O 1
ATOM 3453 N N . LEU A 1 427 ? 25.073 2.681 -30.120 1.00 68.31 427 LEU A N 1
ATOM 3454 C CA . LEU A 1 427 ? 24.951 4.021 -29.541 1.00 68.31 427 LEU A CA 1
ATOM 3455 C C . LEU A 1 427 ? 23.584 4.606 -29.953 1.00 68.31 427 LEU A C 1
ATOM 3457 O O . LEU A 1 427 ? 23.275 4.681 -31.138 1.00 68.31 427 LEU A O 1
ATOM 3461 N N . LYS A 1 428 ? 22.725 4.945 -28.984 1.00 58.38 428 LYS A N 1
ATOM 3462 C CA . LYS A 1 428 ? 21.444 5.619 -29.254 1.00 58.38 428 LYS A CA 1
ATOM 3463 C C . LYS A 1 428 ? 21.707 7.118 -29.326 1.00 58.38 428 LYS A C 1
ATOM 3465 O O . LYS A 1 428 ? 21.966 7.718 -28.281 1.00 58.38 428 LYS A O 1
ATOM 3470 N N . ASP A 1 429 ? 21.609 7.717 -30.507 1.00 51.19 429 ASP A N 1
ATOM 3471 C CA . ASP A 1 429 ? 21.702 9.170 -30.637 1.00 51.19 429 ASP A CA 1
ATOM 3472 C C . ASP A 1 429 ? 20.570 9.845 -29.841 1.00 51.19 429 ASP A C 1
ATOM 3474 O O . ASP A 1 429 ? 19.397 9.478 -29.986 1.00 51.19 429 ASP A O 1
ATOM 3478 N N . PRO A 1 430 ? 20.873 10.810 -28.955 1.00 50.03 430 PRO A N 1
ATOM 3479 C CA . PRO A 1 430 ? 19.835 11.574 -28.287 1.00 50.03 430 PRO A CA 1
ATOM 3480 C C . PRO A 1 430 ? 19.149 12.484 -29.313 1.00 50.03 430 PRO A C 1
ATOM 3482 O O . PRO A 1 430 ? 19.708 13.482 -29.761 1.00 50.03 430 PRO A O 1
ATOM 3485 N N . THR A 1 431 ? 17.907 12.159 -29.669 1.00 57.06 431 THR A N 1
ATOM 3486 C CA . THR A 1 431 ? 17.043 13.017 -30.487 1.00 57.06 431 THR A CA 1
ATOM 3487 C C . THR A 1 431 ? 16.891 14.403 -29.849 1.00 57.06 431 THR A C 1
ATOM 3489 O O . THR A 1 431 ? 16.745 14.525 -28.628 1.00 57.06 431 THR A O 1
ATOM 3492 N N . LYS A 1 432 ? 16.879 15.464 -30.675 1.00 58.19 432 LYS A N 1
ATOM 3493 C CA . LYS A 1 432 ? 16.701 16.874 -30.248 1.00 58.19 432 LYS A CA 1
ATOM 3494 C C . LYS A 1 432 ? 15.506 17.064 -29.295 1.00 58.19 432 LYS A C 1
ATOM 3496 O O . LYS A 1 432 ? 15.570 17.862 -28.364 1.00 58.19 432 LYS A O 1
ATOM 3501 N N . GLU A 1 433 ? 14.465 16.255 -29.463 1.00 57.16 433 GLU A N 1
ATOM 3502 C CA . GLU A 1 433 ? 13.258 16.210 -28.634 1.00 57.16 433 GLU A CA 1
ATOM 3503 C C . GLU A 1 433 ? 13.523 15.793 -27.171 1.00 57.16 433 GLU A C 1
ATOM 3505 O O . GLU A 1 433 ? 12.920 16.321 -26.235 1.00 57.16 433 GLU A O 1
ATOM 3510 N N . LYS A 1 434 ? 14.473 14.880 -26.925 1.00 62.72 434 LYS A N 1
ATOM 3511 C CA . LYS A 1 434 ? 14.813 14.429 -25.567 1.00 62.72 434 LYS A CA 1
ATOM 3512 C C . LYS A 1 434 ? 15.583 15.500 -24.791 1.00 62.72 434 LYS A C 1
ATOM 3514 O O . LYS A 1 434 ? 15.327 15.694 -23.604 1.00 62.72 434 LYS A O 1
ATOM 3519 N N . LEU A 1 435 ? 16.461 16.239 -25.473 1.00 67.19 435 LEU A N 1
ATOM 3520 C CA . LEU A 1 435 ? 17.172 17.390 -24.905 1.00 67.19 435 LEU A CA 1
ATOM 3521 C C . LEU A 1 435 ? 16.209 18.535 -24.560 1.00 67.19 435 LEU A C 1
ATOM 3523 O O . LEU A 1 435 ? 16.330 19.139 -23.493 1.00 67.19 435 LEU A O 1
ATOM 3527 N N . GLN A 1 436 ? 15.208 18.787 -25.410 1.00 72.25 436 GLN A N 1
ATOM 3528 C CA . GLN A 1 436 ? 14.150 19.765 -25.135 1.00 72.25 436 GLN A CA 1
ATOM 3529 C C . GLN A 1 436 ? 13.304 19.358 -23.919 1.00 72.25 436 GLN A C 1
ATOM 3531 O O . GLN A 1 436 ? 13.130 20.165 -23.006 1.00 72.25 436 GLN A O 1
ATOM 3536 N N . ARG A 1 437 ? 12.890 18.085 -23.825 1.00 71.69 437 ARG A N 1
ATOM 3537 C CA . ARG A 1 437 ? 12.161 17.552 -22.657 1.00 71.69 437 ARG A CA 1
ATOM 3538 C C . ARG A 1 437 ? 12.966 17.636 -21.358 1.00 71.69 437 ARG A C 1
ATOM 3540 O O . ARG A 1 437 ? 12.403 17.894 -20.296 1.00 71.69 437 ARG A O 1
ATOM 3547 N N . GLU A 1 438 ? 14.278 17.414 -21.397 1.00 71.31 438 GLU A N 1
ATOM 3548 C CA . GLU A 1 438 ? 15.133 17.564 -20.211 1.00 71.31 438 GLU A CA 1
ATOM 3549 C C . GLU A 1 438 ? 15.310 19.031 -19.797 1.00 71.31 438 GLU A C 1
ATOM 3551 O O . GLU A 1 438 ? 15.287 19.339 -18.600 1.00 71.31 438 GLU A O 1
ATOM 3556 N N . ALA A 1 439 ? 15.428 19.949 -20.759 1.00 75.12 439 ALA A N 1
ATOM 3557 C CA . ALA A 1 439 ? 15.480 21.385 -20.494 1.00 75.12 439 ALA A CA 1
ATOM 3558 C C . ALA A 1 439 ? 14.156 21.909 -19.906 1.00 75.12 439 ALA A C 1
ATOM 3560 O O . ALA A 1 439 ? 14.165 22.683 -18.945 1.00 75.12 439 ALA A O 1
ATOM 3561 N N . GLU A 1 440 ? 13.023 21.439 -20.421 1.00 79.44 440 GLU A N 1
ATOM 3562 C CA . GLU A 1 440 ? 11.686 21.770 -19.929 1.00 79.44 440 GLU A CA 1
ATOM 3563 C C . GLU A 1 440 ? 11.454 21.234 -18.509 1.00 79.44 440 GLU A C 1
ATOM 3565 O O . GLU A 1 440 ? 11.081 21.988 -17.609 1.00 79.44 440 GLU A O 1
ATOM 3570 N N . LYS A 1 441 ? 11.826 19.974 -18.240 1.00 75.31 441 LYS A N 1
ATOM 3571 C CA . LYS A 1 441 ? 11.803 19.403 -16.881 1.00 75.31 441 LYS A CA 1
ATOM 3572 C C . LYS A 1 441 ? 12.647 20.212 -15.894 1.00 75.31 441 LYS A C 1
ATOM 3574 O O . LYS A 1 441 ? 12.224 20.420 -14.756 1.00 75.31 441 LYS A O 1
ATOM 3579 N N . ARG A 1 442 ? 13.819 20.707 -16.311 1.00 80.94 442 ARG A N 1
ATOM 3580 C CA . ARG A 1 442 ? 14.669 21.578 -15.477 1.00 80.94 442 ARG A CA 1
ATOM 3581 C C . ARG A 1 442 ? 14.019 22.939 -15.208 1.00 80.94 442 ARG A C 1
ATOM 3583 O O . ARG A 1 442 ? 14.134 23.436 -14.085 1.00 80.94 442 ARG A O 1
ATOM 3590 N N . LYS A 1 443 ? 13.314 23.527 -16.183 1.00 88.88 443 LYS A N 1
ATOM 3591 C CA . LYS A 1 443 ? 12.536 24.766 -15.988 1.00 88.88 443 LYS A CA 1
ATOM 3592 C C . LYS A 1 443 ? 11.403 24.555 -14.979 1.00 88.88 443 LYS A C 1
ATOM 3594 O O . LYS A 1 443 ? 11.370 25.260 -13.970 1.00 88.88 443 LYS A O 1
ATOM 3599 N N . ILE A 1 444 ? 10.588 23.515 -15.166 1.00 80.38 444 ILE A N 1
ATOM 3600 C CA . ILE A 1 444 ? 9.486 23.148 -14.258 1.00 80.38 444 ILE A CA 1
ATOM 3601 C C . ILE A 1 444 ? 10.008 22.898 -12.834 1.00 80.38 444 ILE A C 1
ATOM 3603 O O . ILE A 1 444 ? 9.446 23.373 -11.844 1.00 80.38 444 ILE A O 1
ATOM 3607 N N . GLN A 1 445 ? 11.139 22.199 -12.695 1.00 77.62 445 GLN A N 1
ATOM 3608 C CA . GLN A 1 445 ? 11.748 21.939 -11.389 1.00 77.62 445 GLN A CA 1
ATOM 3609 C C . GLN A 1 445 ? 12.231 23.228 -10.699 1.00 77.62 445 GLN A C 1
ATOM 3611 O O . GLN A 1 445 ? 12.082 23.372 -9.480 1.00 77.62 445 GLN A O 1
ATOM 3616 N N . LYS A 1 446 ? 12.786 24.181 -11.461 1.00 86.50 446 LYS A N 1
ATOM 3617 C CA . LYS A 1 446 ? 13.233 25.486 -10.948 1.00 86.50 446 LYS A CA 1
ATOM 3618 C C . LYS A 1 446 ? 12.049 26.337 -10.480 1.00 86.50 446 LYS A C 1
ATOM 3620 O O . LYS A 1 446 ? 12.144 26.961 -9.423 1.00 86.50 446 LYS A O 1
ATOM 3625 N N . GLU A 1 447 ? 10.933 26.321 -11.203 1.00 84.81 447 GLU A N 1
ATOM 3626 C CA . GLU A 1 447 ? 9.700 27.016 -10.808 1.00 84.81 447 GLU A CA 1
ATOM 3627 C C . GLU A 1 447 ? 9.061 26.405 -9.564 1.00 84.81 447 GLU A C 1
ATOM 3629 O O . GLU A 1 447 ? 8.780 27.122 -8.603 1.00 84.81 447 GLU A O 1
ATOM 3634 N N . ARG A 1 448 ? 8.956 25.073 -9.494 1.00 78.94 448 ARG A N 1
ATOM 3635 C CA . ARG A 1 448 ? 8.439 24.380 -8.305 1.00 78.94 448 ARG A CA 1
ATOM 3636 C C . ARG A 1 448 ? 9.282 24.668 -7.059 1.00 78.94 448 ARG A C 1
ATOM 3638 O O . ARG A 1 448 ? 8.744 24.819 -5.962 1.00 78.94 448 ARG A O 1
ATOM 3645 N N . ARG A 1 449 ? 10.607 24.796 -7.216 1.00 79.62 449 ARG A N 1
ATOM 3646 C CA . ARG A 1 449 ? 11.514 25.203 -6.129 1.00 79.62 449 ARG A CA 1
ATOM 3647 C C . ARG A 1 449 ? 11.273 26.651 -5.691 1.00 79.62 449 ARG A C 1
ATOM 3649 O O . ARG A 1 449 ? 11.287 26.912 -4.491 1.00 79.62 449 ARG A O 1
ATOM 3656 N N . LYS A 1 450 ? 11.026 27.573 -6.629 1.00 89.94 450 LYS A N 1
ATOM 3657 C CA . LYS A 1 450 ? 10.666 28.967 -6.315 1.00 89.94 450 LYS A CA 1
ATOM 3658 C C . LYS A 1 450 ? 9.319 29.057 -5.588 1.00 89.94 450 LYS A C 1
ATOM 3660 O O . LYS A 1 450 ? 9.243 29.755 -4.584 1.00 89.94 450 LYS A O 1
ATOM 3665 N N . MET A 1 451 ? 8.302 28.319 -6.038 1.00 82.00 451 MET A N 1
ATOM 3666 C CA . MET A 1 451 ? 6.978 28.283 -5.398 1.00 82.00 451 MET A CA 1
ATOM 3667 C C . MET A 1 451 ? 7.047 27.749 -3.965 1.00 82.00 451 MET A C 1
ATOM 3669 O O . MET A 1 451 ? 6.521 28.380 -3.056 1.00 82.00 451 MET A O 1
ATOM 3673 N N . ARG A 1 452 ? 7.788 26.657 -3.727 1.00 79.19 452 ARG A N 1
ATOM 3674 C CA . ARG A 1 452 ? 8.010 26.128 -2.367 1.00 79.19 452 ARG A CA 1
ATOM 3675 C C . ARG A 1 452 ? 8.714 27.122 -1.447 1.00 79.19 452 ARG A C 1
ATOM 3677 O O . ARG A 1 452 ? 8.370 27.214 -0.277 1.00 79.19 452 ARG A O 1
ATOM 3684 N N . LEU A 1 453 ? 9.697 27.863 -1.962 1.00 83.50 453 LEU A N 1
ATOM 3685 C CA . LEU A 1 453 ? 10.396 28.873 -1.169 1.00 83.50 453 LEU A CA 1
ATOM 3686 C C . LEU A 1 453 ? 9.486 30.063 -0.824 1.00 83.50 453 LEU A C 1
ATOM 3688 O O . LEU A 1 453 ? 9.610 30.615 0.263 1.00 83.50 453 LEU A O 1
ATOM 3692 N N . ARG A 1 454 ? 8.575 30.447 -1.730 1.00 87.81 454 ARG A N 1
ATOM 3693 C CA . ARG A 1 454 ? 7.561 31.481 -1.472 1.00 87.81 454 ARG A CA 1
ATOM 3694 C C . ARG A 1 454 ? 6.546 31.023 -0.425 1.00 87.81 454 ARG A C 1
ATOM 3696 O O . ARG A 1 454 ? 6.349 31.749 0.535 1.00 87.81 454 ARG A O 1
ATOM 3703 N N . ALA A 1 455 ? 6.006 29.811 -0.561 1.00 83.44 455 ALA A N 1
ATOM 3704 C CA . ALA A 1 455 ? 5.081 29.232 0.417 1.00 83.44 455 ALA A CA 1
ATOM 3705 C C . ALA A 1 455 ? 5.703 29.169 1.820 1.00 83.44 455 ALA A C 1
ATOM 3707 O O . ALA A 1 455 ? 5.105 29.645 2.774 1.00 83.44 455 ALA A O 1
ATOM 3708 N N . LYS A 1 456 ? 6.959 28.713 1.926 1.00 85.69 456 LYS A N 1
ATOM 3709 C CA . LYS A 1 456 ? 7.668 28.657 3.211 1.00 85.69 456 LYS A CA 1
ATOM 3710 C C . LYS A 1 456 ? 7.861 30.036 3.857 1.00 85.69 456 LYS A C 1
ATOM 3712 O O . LYS A 1 456 ? 7.756 30.165 5.067 1.00 85.69 456 LYS A O 1
ATOM 3717 N N . ARG A 1 457 ? 8.163 31.070 3.061 1.00 88.50 457 ARG A N 1
ATOM 3718 C CA . ARG A 1 457 ? 8.287 32.448 3.571 1.00 88.50 457 ARG A CA 1
ATOM 3719 C C . ARG A 1 457 ? 6.954 32.999 4.068 1.00 88.50 457 ARG A C 1
ATOM 3721 O O . ARG A 1 457 ? 6.962 33.809 4.984 1.00 88.50 457 ARG A O 1
ATOM 3728 N N . GLU A 1 458 ? 5.849 32.593 3.452 1.00 86.19 458 GLU A N 1
ATOM 3729 C CA . GLU A 1 458 ? 4.511 33.013 3.862 1.00 86.19 458 GLU A CA 1
ATOM 3730 C C . GLU A 1 458 ? 4.068 32.285 5.139 1.00 86.19 458 GLU A C 1
ATOM 3732 O O . GLU A 1 458 ? 3.599 32.928 6.069 1.00 86.19 458 GLU A O 1
ATOM 3737 N N . GLU A 1 459 ? 4.340 30.980 5.250 1.00 82.50 459 GLU A N 1
ATOM 3738 C CA . GLU A 1 459 ? 4.155 30.216 6.494 1.00 82.50 459 GLU A CA 1
ATOM 3739 C C . GLU A 1 459 ? 4.968 30.810 7.655 1.00 82.50 459 GLU A C 1
ATOM 3741 O O . GLU A 1 459 ? 4.425 31.028 8.733 1.00 82.50 459 GLU A O 1
ATOM 3746 N N . GLU A 1 460 ? 6.243 31.153 7.429 1.00 87.75 460 GLU A N 1
ATOM 3747 C CA . GLU A 1 460 ? 7.096 31.793 8.444 1.00 87.75 460 GLU A CA 1
ATOM 3748 C C . GLU A 1 460 ? 6.593 33.193 8.858 1.00 87.75 460 GLU A C 1
ATOM 3750 O O . GLU A 1 460 ? 6.896 33.642 9.963 1.00 87.75 460 GLU A O 1
ATOM 3755 N N . LYS A 1 461 ? 5.847 33.907 8.000 1.00 91.06 461 LYS A N 1
ATOM 3756 C CA . LYS A 1 461 ? 5.191 35.171 8.381 1.00 91.06 461 LYS A CA 1
ATOM 3757 C C . LYS A 1 461 ? 3.945 34.920 9.222 1.00 91.06 461 LYS A C 1
ATOM 3759 O O . LYS A 1 461 ? 3.827 35.529 10.277 1.00 91.06 461 LYS A O 1
ATOM 3764 N N . ILE A 1 462 ? 3.078 34.002 8.789 1.00 86.62 462 ILE A N 1
ATOM 3765 C CA . ILE A 1 462 ? 1.850 33.642 9.514 1.00 86.62 462 ILE A CA 1
ATOM 3766 C C . ILE A 1 462 ? 2.199 33.120 10.913 1.00 86.62 462 ILE A C 1
ATOM 3768 O O . ILE A 1 462 ? 1.562 33.490 11.891 1.00 86.62 462 ILE A O 1
ATOM 3772 N N . GLU A 1 463 ? 3.248 32.303 11.038 1.00 81.06 463 GLU A N 1
ATOM 3773 C CA . GLU A 1 463 ? 3.707 31.799 12.336 1.00 81.06 463 GLU A CA 1
ATOM 3774 C C . GLU A 1 463 ? 4.207 32.928 13.248 1.00 81.06 463 GLU A C 1
ATOM 3776 O O . GLU A 1 463 ? 3.891 32.935 14.436 1.00 81.06 463 GLU A O 1
ATOM 3781 N N . LYS A 1 464 ? 4.924 33.919 12.701 1.00 87.00 464 LYS A N 1
ATOM 3782 C CA . LYS A 1 464 ? 5.350 35.105 13.460 1.00 87.00 464 LYS A CA 1
ATOM 3783 C C . LYS A 1 464 ? 4.178 35.987 13.880 1.00 87.00 464 LYS A C 1
ATOM 3785 O O . LYS A 1 464 ? 4.202 36.495 14.994 1.00 87.00 464 LYS A O 1
ATOM 3790 N N . GLU A 1 465 ? 3.176 36.160 13.023 1.00 85.94 465 GLU A N 1
ATOM 3791 C CA . GLU A 1 465 ? 1.951 36.902 13.350 1.00 85.94 465 GLU A CA 1
ATOM 3792 C C . GLU A 1 465 ? 1.160 36.190 14.456 1.00 85.94 465 GLU A C 1
ATOM 3794 O O . GLU A 1 465 ? 0.850 36.805 15.472 1.00 85.94 465 GLU A O 1
ATOM 3799 N N . LEU A 1 466 ? 0.955 34.873 14.343 1.00 82.38 466 LEU A N 1
ATOM 3800 C CA . LEU A 1 466 ? 0.310 34.058 15.381 1.00 82.38 466 LEU A CA 1
ATOM 3801 C C . LEU A 1 466 ? 1.089 34.059 16.702 1.00 82.38 466 LEU A C 1
ATOM 3803 O O . LEU A 1 466 ? 0.497 34.003 17.782 1.00 82.38 466 LEU A O 1
ATOM 3807 N N . GLN A 1 467 ? 2.421 34.084 16.638 1.00 77.88 467 GLN A N 1
ATOM 3808 C CA . GLN A 1 467 ? 3.262 34.159 17.826 1.00 77.88 467 GLN A CA 1
ATOM 3809 C C . GLN A 1 467 ? 3.176 35.543 18.481 1.00 77.88 467 GLN A C 1
ATOM 3811 O O . GLN A 1 467 ? 3.009 35.614 19.694 1.00 77.88 467 GLN A O 1
ATOM 3816 N N . ALA A 1 468 ? 3.175 36.620 17.693 1.00 88.25 468 ALA A N 1
ATOM 3817 C CA . ALA A 1 468 ? 2.952 37.971 18.198 1.00 88.25 468 ALA A CA 1
ATOM 3818 C C . ALA A 1 468 ? 1.560 38.121 18.839 1.00 88.25 468 ALA A C 1
ATOM 3820 O O . ALA A 1 468 ? 1.450 38.679 19.926 1.00 88.25 468 ALA A O 1
ATOM 3821 N N . GLU A 1 469 ? 0.506 37.563 18.234 1.00 80.19 469 GLU A N 1
ATOM 3822 C CA . GLU A 1 469 ? -0.840 37.544 18.827 1.00 80.19 469 GLU A CA 1
ATOM 3823 C C . GLU A 1 469 ? -0.883 36.779 20.157 1.00 80.19 469 GLU A C 1
ATOM 3825 O O . GLU A 1 469 ? -1.531 37.215 21.112 1.00 80.19 469 GLU A O 1
ATOM 3830 N N . ARG A 1 470 ? -0.173 35.648 20.251 1.00 76.94 470 ARG A N 1
ATOM 3831 C CA . ARG A 1 470 ? -0.049 34.885 21.502 1.00 76.94 470 ARG A CA 1
ATOM 3832 C C . ARG A 1 470 ? 0.686 35.664 22.582 1.00 76.94 470 ARG A C 1
ATOM 3834 O O . ARG A 1 470 ? 0.237 35.652 23.724 1.00 76.94 470 ARG A O 1
ATOM 3841 N N . ASP A 1 471 ? 1.776 36.334 22.232 1.00 80.06 471 ASP A N 1
ATOM 3842 C CA . ASP A 1 471 ? 2.561 37.124 23.179 1.00 80.06 471 ASP A CA 1
ATOM 3843 C C . ASP A 1 471 ? 1.753 38.332 23.683 1.00 80.06 471 ASP A C 1
ATOM 3845 O O . ASP A 1 471 ? 1.750 38.614 24.883 1.00 80.06 471 ASP A O 1
ATOM 3849 N N . VAL A 1 472 ? 0.969 38.972 22.805 1.00 84.31 472 VAL A N 1
ATOM 3850 C CA . VAL A 1 472 ? 0.001 40.017 23.182 1.00 84.31 472 VAL A CA 1
ATOM 3851 C C . VAL A 1 472 ? -1.068 39.458 24.124 1.00 84.31 472 VAL A C 1
ATOM 3853 O O . VAL A 1 472 ? -1.333 40.058 25.163 1.00 84.31 472 VAL A O 1
ATOM 3856 N N . PHE A 1 473 ? -1.644 38.288 23.828 1.00 77.94 473 PHE A N 1
ATOM 3857 C CA . PHE A 1 473 ? -2.636 37.652 24.701 1.00 77.94 473 PHE A CA 1
ATOM 3858 C C . PHE A 1 473 ? -2.061 37.281 26.076 1.00 77.94 473 PHE A C 1
ATOM 3860 O O . PHE A 1 473 ? -2.730 37.437 27.097 1.00 77.94 473 PHE A O 1
ATOM 3867 N N . LEU A 1 474 ? -0.814 36.807 26.131 1.00 75.31 474 LEU A N 1
ATOM 3868 C CA . LEU A 1 474 ? -0.133 36.476 27.384 1.00 75.31 474 LEU A CA 1
ATOM 3869 C C . LEU A 1 474 ? 0.171 37.720 28.229 1.00 75.31 474 LEU A C 1
ATOM 3871 O O . LEU A 1 474 ? 0.137 37.618 29.457 1.00 75.31 474 LEU A O 1
ATOM 3875 N N . ALA A 1 475 ? 0.394 38.873 27.595 1.00 80.31 475 ALA A N 1
ATOM 3876 C CA . ALA A 1 475 ? 0.625 40.154 28.259 1.00 80.31 475 ALA A CA 1
ATOM 3877 C C . ALA A 1 475 ? -0.651 40.815 28.825 1.00 80.31 475 ALA A C 1
ATOM 3879 O O . ALA A 1 475 ? -0.536 41.757 29.609 1.00 80.31 475 ALA A O 1
ATOM 3880 N N . LEU A 1 476 ? -1.854 40.331 28.479 1.00 83.06 476 LEU A N 1
ATOM 3881 C CA . LEU A 1 476 ? -3.109 40.862 29.028 1.00 83.06 476 LEU A CA 1
ATOM 3882 C C . LEU A 1 476 ? -3.279 40.510 30.524 1.00 83.06 476 LEU A C 1
ATOM 3884 O O . LEU A 1 476 ? -2.929 39.397 30.938 1.00 83.06 476 LEU A O 1
ATOM 3888 N N . PRO A 1 477 ? -3.860 41.401 31.347 1.00 84.69 477 PRO A N 1
ATOM 3889 C CA . PRO A 1 477 ? -4.214 41.108 32.735 1.00 84.69 477 PRO A CA 1
ATOM 3890 C C . PRO A 1 477 ? -5.204 39.937 32.854 1.00 84.69 477 PRO A C 1
ATOM 3892 O O . PRO A 1 477 ? -6.108 39.779 32.032 1.00 84.69 477 PRO A O 1
ATOM 3895 N N . ASP A 1 478 ? -5.099 39.137 33.917 1.00 68.62 478 ASP A N 1
ATOM 3896 C CA . ASP A 1 478 ? -5.895 37.904 34.080 1.00 68.62 478 ASP A CA 1
ATOM 3897 C C . ASP A 1 478 ? -7.416 38.135 34.095 1.00 68.62 478 ASP A C 1
ATOM 3899 O O . ASP A 1 478 ? -8.187 37.281 33.650 1.00 68.62 478 ASP A O 1
ATOM 3903 N N . LYS A 1 479 ? -7.862 39.325 34.518 1.00 72.88 479 LYS A N 1
ATOM 3904 C CA . LYS A 1 479 ? -9.274 39.731 34.469 1.00 72.88 479 LYS A CA 1
ATOM 3905 C C . LYS A 1 479 ? -9.814 39.795 33.031 1.00 72.88 479 LYS A C 1
ATOM 3907 O O . LYS A 1 479 ? -10.946 39.384 32.788 1.00 72.88 479 LYS A O 1
ATOM 3912 N N . GLU A 1 480 ? -9.001 40.249 32.078 1.00 72.31 480 GLU A N 1
ATOM 3913 C CA . GLU A 1 480 ? -9.367 40.350 30.657 1.00 72.31 480 GLU A CA 1
ATOM 3914 C C . GLU A 1 480 ? -9.260 38.999 29.942 1.00 72.31 480 GLU A C 1
ATOM 3916 O O . GLU A 1 480 ? -10.114 38.662 29.122 1.00 72.31 480 GLU A O 1
ATOM 3921 N N . LYS A 1 481 ? -8.286 38.161 30.321 1.00 69.31 481 LYS A N 1
ATOM 3922 C CA . LYS A 1 481 ? -8.185 36.772 29.835 1.00 69.31 481 LYS A CA 1
ATOM 3923 C C . LYS A 1 481 ? -9.424 35.948 30.199 1.00 69.31 481 LYS A C 1
ATOM 3925 O O . LYS A 1 481 ? -9.921 35.188 29.366 1.00 69.31 481 LYS A O 1
ATOM 3930 N N . CYS A 1 482 ? -9.952 36.121 31.413 1.00 65.38 482 CYS A N 1
ATOM 3931 C CA . CYS A 1 482 ? -11.193 35.480 31.853 1.00 65.38 482 CYS A CA 1
ATOM 3932 C C . CYS A 1 482 ? -12.423 35.988 31.086 1.00 65.38 482 CYS A C 1
ATOM 3934 O O . CYS A 1 482 ? -13.272 35.179 30.711 1.00 65.38 482 CYS A O 1
ATOM 3936 N N . ALA A 1 483 ? -12.502 37.292 30.802 1.00 67.81 483 ALA A N 1
ATOM 3937 C CA . ALA A 1 483 ? -13.585 37.869 30.005 1.00 67.81 483 ALA A CA 1
ATOM 3938 C C . ALA A 1 483 ? -13.572 37.348 28.554 1.00 67.81 483 ALA A C 1
ATOM 3940 O O . ALA A 1 483 ? -14.599 36.884 28.065 1.00 67.81 483 ALA A O 1
ATOM 3941 N N . LEU A 1 484 ? -12.400 37.300 27.907 1.00 67.62 484 LEU A N 1
ATOM 3942 C CA . LEU A 1 484 ? -12.232 36.753 26.551 1.00 67.62 484 LEU A CA 1
ATOM 3943 C C . LEU A 1 484 ? -12.516 35.242 26.477 1.00 67.62 484 LEU A C 1
ATOM 3945 O O . LEU A 1 484 ? -13.049 34.744 25.484 1.00 67.62 484 LEU A O 1
ATOM 3949 N N . ALA A 1 485 ? -12.180 34.483 27.525 1.00 60.66 485 ALA A N 1
ATOM 3950 C CA . ALA A 1 485 ? -12.513 33.061 27.614 1.00 60.66 485 ALA A CA 1
ATOM 3951 C C . ALA A 1 485 ? -14.018 32.819 27.832 1.00 60.66 485 ALA A C 1
ATOM 3953 O O . ALA A 1 485 ? -14.558 31.832 27.325 1.00 60.66 485 ALA A O 1
ATOM 3954 N N . PHE A 1 486 ? -14.696 33.710 28.562 1.00 55.31 486 PHE A N 1
ATOM 3955 C CA . PHE A 1 486 ? -16.149 33.692 28.738 1.00 55.31 486 PHE A CA 1
ATOM 3956 C C . PHE A 1 486 ? -16.870 34.031 27.426 1.00 55.31 486 PHE A C 1
ATOM 3958 O O . PHE A 1 486 ? -17.773 33.305 27.013 1.00 55.31 486 PHE A O 1
ATOM 3965 N N . GLU A 1 487 ? -16.396 35.052 26.710 1.00 54.78 487 GLU A N 1
ATOM 3966 C CA . GLU A 1 487 ? -16.923 35.466 25.407 1.00 54.78 487 GLU A CA 1
ATOM 3967 C C . GLU A 1 487 ? -16.806 34.348 24.354 1.00 54.78 487 GLU A C 1
ATOM 3969 O O . GLU A 1 487 ? -17.761 34.051 23.638 1.00 54.78 487 GLU A O 1
ATOM 3974 N N . ARG A 1 488 ? -15.683 33.615 24.343 1.00 58.44 488 ARG A N 1
ATOM 3975 C CA . ARG A 1 488 ? -15.479 32.438 23.476 1.00 58.44 488 ARG A CA 1
ATOM 3976 C C . ARG A 1 488 ? -16.315 31.207 23.858 1.00 58.44 488 ARG A C 1
ATOM 3978 O O . ARG A 1 488 ? -16.422 30.291 23.046 1.00 58.44 488 ARG A O 1
ATOM 3985 N N . ARG A 1 489 ? -16.895 31.151 25.065 1.00 51.22 489 ARG A N 1
ATOM 3986 C CA . ARG A 1 489 ? -17.750 30.037 25.534 1.00 51.22 489 ARG A CA 1
ATOM 3987 C C . ARG A 1 489 ? -19.241 30.242 25.257 1.00 51.22 489 ARG A C 1
ATOM 3989 O O . ARG A 1 489 ? -19.971 29.254 25.205 1.00 51.22 489 ARG A O 1
ATOM 3996 N N . LEU A 1 490 ? -19.692 31.477 25.037 1.00 43.41 490 LEU A N 1
ATOM 3997 C CA . LEU A 1 490 ? -21.096 31.795 24.738 1.00 43.41 490 LEU A CA 1
ATOM 3998 C C . LEU A 1 490 ? -21.692 31.049 23.517 1.00 43.41 490 LEU A C 1
ATOM 4000 O O . LEU A 1 490 ? -22.848 30.634 23.613 1.00 43.41 490 LEU A O 1
ATOM 4004 N N . PRO A 1 491 ? -20.960 30.776 22.414 1.00 46.66 491 PRO A N 1
ATOM 4005 C CA . PRO A 1 491 ? -21.538 30.102 21.245 1.00 46.66 491 PRO A CA 1
ATOM 4006 C C . PRO A 1 491 ? -21.858 28.611 21.447 1.00 46.66 491 PRO A C 1
ATOM 4008 O O . PRO A 1 491 ? -22.643 28.054 20.686 1.00 46.66 491 PRO A O 1
ATOM 4011 N N . VAL A 1 492 ? -21.262 27.948 22.447 1.00 41.16 492 VAL A N 1
ATOM 4012 C CA . VAL A 1 492 ? -21.415 26.491 22.658 1.00 41.16 492 VAL A CA 1
ATOM 4013 C C . VAL A 1 492 ? -22.672 26.162 23.477 1.00 41.16 492 VAL A C 1
ATOM 4015 O O . VAL A 1 492 ? -23.263 25.102 23.309 1.00 41.16 492 VAL A O 1
ATOM 4018 N N . SER A 1 493 ? -23.129 27.092 24.322 1.00 34.72 493 SER A N 1
ATOM 4019 C CA . SER A 1 493 ? -24.321 26.921 25.170 1.00 34.72 493 SER A CA 1
ATOM 4020 C C . SER A 1 493 ? -25.637 26.957 24.374 1.00 34.72 493 SER A C 1
ATOM 4022 O O . SER A 1 493 ? -26.581 26.234 24.681 1.00 34.72 493 SER A O 1
ATOM 4024 N N . LEU A 1 494 ? -25.696 27.753 23.301 1.00 37.88 494 LEU A N 1
ATOM 4025 C CA . LEU A 1 494 ? -26.921 27.976 22.520 1.00 37.88 494 LEU A CA 1
ATOM 4026 C C . LEU A 1 494 ? -27.250 26.857 21.514 1.00 37.88 494 LEU A C 1
ATOM 4028 O O . LEU A 1 494 ? -28.318 26.884 20.911 1.00 37.88 494 LEU A O 1
ATOM 4032 N N . GLN A 1 495 ? -26.378 25.858 21.336 1.00 38.41 495 GLN A N 1
ATOM 4033 C CA . GLN A 1 495 ? -26.628 24.743 20.409 1.00 38.41 495 GLN A CA 1
ATOM 4034 C C . GLN A 1 495 ? -27.536 23.644 20.989 1.00 38.41 495 GLN A C 1
ATOM 4036 O O . GLN A 1 495 ? -28.004 22.797 20.234 1.00 38.41 495 GLN A O 1
ATOM 4041 N N . HIS A 1 496 ? -27.830 23.657 22.296 1.00 35.16 496 HIS A N 1
ATOM 4042 C CA . HIS A 1 496 ? -28.612 22.598 22.950 1.00 35.16 496 HIS A CA 1
ATOM 4043 C C . HIS A 1 496 ? -30.108 22.891 23.147 1.00 35.16 496 HIS A C 1
ATOM 4045 O O . HIS A 1 496 ? -30.816 22.047 23.690 1.00 35.16 496 HIS A O 1
ATOM 4051 N N . THR A 1 497 ? -30.630 24.027 22.677 1.00 33.66 497 THR A N 1
ATOM 4052 C CA . THR A 1 497 ? -32.065 24.338 22.796 1.00 33.66 497 THR A CA 1
ATOM 4053 C C . THR A 1 497 ? -32.613 24.968 21.517 1.00 33.66 497 THR A C 1
ATOM 4055 O O . THR A 1 497 ? -32.657 26.189 21.394 1.00 33.66 497 THR A O 1
ATOM 4058 N N . SER A 1 498 ? -33.028 24.147 20.549 1.00 31.03 498 SER A N 1
ATOM 4059 C CA . SER A 1 498 ? -34.031 24.535 19.539 1.00 31.03 498 SER A CA 1
ATOM 4060 C C . SER 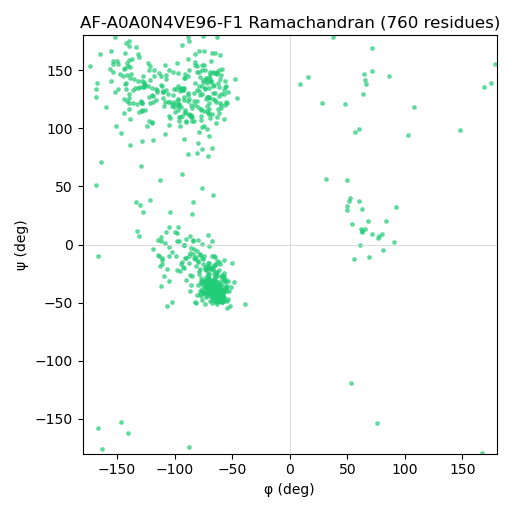A 1 498 ? -34.608 23.313 18.810 1.00 31.03 498 SER A C 1
ATOM 4062 O O . SER A 1 498 ? -34.361 23.085 17.632 1.00 31.03 498 SER A O 1
ATOM 4064 N N . GLU A 1 499 ? -35.424 22.526 19.512 1.00 32.22 499 GLU A N 1
ATOM 4065 C CA . GLU A 1 499 ? -36.532 21.815 18.865 1.00 32.22 499 GLU A CA 1
ATOM 4066 C C . GLU A 1 499 ? -37.754 22.736 18.916 1.00 32.22 499 GLU A C 1
ATOM 4068 O O . GLU A 1 499 ? -38.353 22.912 19.974 1.00 32.22 499 GLU A O 1
ATOM 4073 N N . LEU A 1 500 ? -38.117 23.346 17.786 1.00 30.48 500 LEU A N 1
ATOM 4074 C CA . LEU A 1 500 ? -39.428 23.966 17.595 1.00 30.48 500 LEU A CA 1
ATOM 4075 C C . LEU A 1 500 ? -39.945 23.646 16.186 1.00 30.48 500 LEU A C 1
ATOM 4077 O O . LEU A 1 500 ? -39.409 24.105 15.183 1.00 30.48 500 LEU A O 1
ATOM 4081 N N . VAL A 1 501 ? -40.948 22.765 16.183 1.00 29.08 501 VAL A N 1
ATOM 4082 C CA . VAL A 1 501 ? -42.202 22.751 15.408 1.00 29.08 501 VAL A CA 1
ATOM 4083 C C . VAL A 1 501 ? -42.202 23.449 14.038 1.00 29.08 501 VAL A C 1
ATOM 4085 O O . VAL A 1 501 ? -41.996 24.652 13.910 1.00 29.08 501 VAL A O 1
ATOM 4088 N N . ARG A 1 502 ? -42.534 22.652 13.014 1.00 35.69 502 ARG A N 1
ATOM 4089 C CA . ARG A 1 502 ? -42.808 23.057 11.627 1.00 35.69 502 ARG A CA 1
ATOM 4090 C C . ARG A 1 502 ? -44.223 23.635 11.519 1.00 35.69 502 ARG A C 1
ATOM 4092 O O . ARG A 1 502 ? -45.155 22.941 11.904 1.00 35.69 502 ARG A O 1
ATOM 4099 N N . GLU A 1 503 ? -44.367 24.791 10.875 1.00 30.33 503 GLU A N 1
ATOM 4100 C CA . GLU A 1 503 ? -45.582 25.183 10.147 1.00 30.33 503 GLU A CA 1
ATOM 4101 C C . GLU A 1 503 ? -45.207 25.882 8.825 1.00 30.33 503 GLU A C 1
ATOM 4103 O O . GLU A 1 503 ? -44.374 26.783 8.776 1.00 30.33 503 GLU A O 1
ATOM 4108 N N . ASP A 1 504 ? -45.783 25.328 7.761 1.00 31.88 504 ASP A N 1
ATOM 4109 C CA . ASP A 1 504 ? -46.054 25.761 6.386 1.00 31.88 504 ASP A CA 1
ATOM 4110 C C . ASP A 1 504 ? -45.489 27.071 5.800 1.00 31.88 504 ASP A C 1
ATOM 4112 O O . ASP A 1 504 ? -45.621 28.164 6.343 1.00 31.88 504 ASP A O 1
ATOM 4116 N N . GLY A 1 505 ? -45.040 26.971 4.538 1.00 25.55 505 GLY A N 1
ATOM 4117 C CA . GLY A 1 505 ? -45.052 28.103 3.603 1.00 25.55 505 GLY A CA 1
ATOM 4118 C C . GLY A 1 505 ? -43.915 28.125 2.583 1.00 25.55 505 GLY A C 1
ATOM 4119 O O . GLY A 1 505 ? -42.824 28.613 2.856 1.00 25.55 505 GLY A O 1
ATOM 4120 N N . ASN A 1 506 ? -44.193 27.662 1.362 1.00 31.69 506 ASN A N 1
ATOM 4121 C CA . ASN A 1 506 ? -43.340 27.825 0.182 1.00 31.69 506 ASN A CA 1
ATOM 4122 C C . ASN A 1 506 ? -42.809 29.263 0.016 1.00 31.69 506 ASN A C 1
ATOM 4124 O O . ASN A 1 506 ? -43.608 30.187 -0.139 1.00 31.69 506 ASN A O 1
ATOM 4128 N N . ARG A 1 507 ? -41.482 29.419 -0.107 1.00 26.58 507 ARG A N 1
ATOM 4129 C CA . ARG A 1 507 ? -40.813 30.367 -1.023 1.00 26.58 507 ARG A CA 1
ATOM 4130 C C . ARG A 1 507 ? -39.311 30.081 -1.101 1.00 26.58 507 ARG A C 1
ATOM 4132 O O . ARG A 1 507 ? -38.615 30.004 -0.096 1.00 26.58 507 ARG A O 1
ATOM 4139 N N . CYS A 1 508 ? -38.832 29.923 -2.330 1.00 32.94 508 CYS A N 1
ATOM 4140 C CA . CYS A 1 508 ? -37.438 29.720 -2.691 1.00 32.94 508 CYS A CA 1
ATOM 4141 C C . CYS A 1 508 ? -36.528 30.823 -2.136 1.00 32.94 508 CYS A C 1
ATOM 4143 O O . CYS A 1 508 ? -36.663 31.974 -2.537 1.00 32.94 508 CYS A O 1
ATOM 4145 N N . PHE A 1 509 ? -35.533 30.447 -1.334 1.00 23.84 509 PHE A N 1
ATOM 4146 C CA . PHE A 1 509 ? -34.247 31.138 -1.274 1.00 23.84 509 PHE A CA 1
ATOM 4147 C C . PHE A 1 509 ? -33.137 30.090 -1.154 1.00 23.84 509 PHE A C 1
ATOM 4149 O O . PHE A 1 509 ? -33.140 29.254 -0.254 1.00 23.84 509 PHE A O 1
ATOM 4156 N N . GLN A 1 510 ? -32.205 30.113 -2.109 1.00 30.30 510 GLN A N 1
ATOM 4157 C CA . GLN A 1 510 ? -30.955 29.358 -2.070 1.00 30.30 510 GLN A CA 1
ATOM 4158 C C . GLN A 1 510 ? -30.182 29.737 -0.799 1.00 30.30 510 GLN A C 1
ATOM 4160 O O . GLN A 1 510 ? -29.657 30.845 -0.689 1.00 30.30 510 GLN A O 1
ATOM 4165 N N . GLY A 1 511 ? -30.120 28.824 0.168 1.00 25.69 511 GLY A N 1
ATOM 4166 C CA . GLY A 1 511 ? -29.362 29.009 1.399 1.00 25.69 511 GLY A CA 1
ATOM 4167 C C . GLY A 1 511 ? -27.874 28.770 1.169 1.00 25.69 511 GLY A C 1
ATOM 4168 O O . GLY A 1 511 ? -27.406 27.636 1.218 1.00 25.69 511 GLY A O 1
ATOM 4169 N N . PHE A 1 512 ? -27.110 29.840 0.952 1.00 26.11 512 PHE A N 1
ATOM 4170 C CA . PHE A 1 512 ? -25.696 29.843 1.310 1.00 26.11 512 PHE A CA 1
ATOM 4171 C C . PHE A 1 512 ? -25.605 29.638 2.826 1.00 26.11 512 PHE A C 1
ATOM 4173 O O . PHE A 1 512 ? -26.000 30.515 3.592 1.00 26.11 512 PHE A O 1
ATOM 4180 N N . GLY A 1 513 ? -25.072 28.499 3.266 1.00 25.20 513 GLY A N 1
ATOM 4181 C CA . GLY A 1 513 ? -24.635 28.326 4.648 1.00 25.20 513 GLY A CA 1
ATOM 4182 C C . GLY A 1 513 ? -23.433 29.228 4.921 1.00 25.20 513 GLY A C 1
ATOM 4183 O O . GLY A 1 513 ? -22.289 28.797 4.808 1.00 25.20 513 GLY A O 1
ATOM 4184 N N . PHE A 1 514 ? -23.679 30.501 5.224 1.00 26.44 514 PHE A N 1
ATOM 4185 C CA . PHE A 1 514 ? -22.674 31.374 5.812 1.00 26.44 514 PHE A CA 1
ATOM 4186 C C . PHE A 1 514 ? -22.553 31.014 7.292 1.00 26.44 514 PHE A C 1
ATOM 4188 O O . PHE A 1 514 ? -23.480 31.246 8.064 1.00 26.44 514 PHE A O 1
ATOM 4195 N N . VAL A 1 515 ? -21.392 30.515 7.718 1.00 30.59 515 VAL A N 1
ATOM 4196 C CA . VAL A 1 515 ? -20.990 30.693 9.117 1.00 30.59 515 VAL A CA 1
ATOM 4197 C C . VAL A 1 515 ? -20.665 32.179 9.258 1.00 30.59 515 VAL A C 1
ATOM 4199 O O . VAL A 1 515 ? -19.589 32.634 8.870 1.00 30.59 515 VAL A O 1
ATOM 4202 N N . MET A 1 516 ? -21.653 32.966 9.686 1.00 31.59 516 MET A N 1
ATOM 4203 C CA . MET A 1 516 ? -21.465 34.388 9.939 1.00 31.59 516 MET A CA 1
ATOM 4204 C C . MET A 1 516 ? -20.747 34.559 11.274 1.00 31.59 516 MET A C 1
ATOM 4206 O O . MET A 1 516 ? -21.331 34.334 12.330 1.00 31.59 516 MET A O 1
ATOM 4210 N N . ASN A 1 517 ? -19.494 35.004 11.228 1.00 33.59 517 ASN A N 1
ATOM 4211 C CA . ASN A 1 517 ? -18.884 35.636 12.388 1.00 33.59 517 ASN A CA 1
ATOM 4212 C C . ASN A 1 517 ? -19.467 37.051 12.483 1.00 33.59 517 ASN A C 1
ATOM 4214 O O . ASN A 1 517 ? -19.108 37.934 11.702 1.00 33.59 517 ASN A O 1
ATOM 4218 N N . LEU A 1 518 ? -20.429 37.237 13.391 1.00 33.38 518 LEU A N 1
ATOM 4219 C CA . LEU A 1 518 ? -20.895 38.561 13.790 1.00 33.38 518 LEU A CA 1
ATOM 4220 C C . LEU A 1 518 ? -19.859 39.168 14.733 1.00 33.38 518 LEU A C 1
ATOM 4222 O O . LEU A 1 518 ? -19.667 38.670 15.840 1.00 33.38 518 LEU A O 1
ATOM 4226 N N . GLU A 1 519 ? -19.242 40.270 14.326 1.00 33.41 519 GLU A N 1
ATOM 4227 C CA . GLU A 1 519 ? -18.501 41.119 15.252 1.00 33.41 519 GLU A CA 1
ATOM 4228 C C . GLU A 1 519 ? -19.443 42.242 15.713 1.00 33.41 519 GLU A C 1
ATOM 4230 O O . GLU A 1 519 ? -19.859 43.096 14.921 1.00 33.41 519 GLU A O 1
ATOM 4235 N N . VAL A 1 520 ? -19.852 42.193 16.986 1.00 35.50 520 VAL A N 1
ATOM 4236 C CA . VAL A 1 520 ? -20.716 43.205 17.607 1.00 35.50 520 VAL A CA 1
ATOM 4237 C C . VAL A 1 520 ? -19.827 44.195 18.342 1.00 35.50 520 VAL A C 1
ATOM 4239 O O . VAL A 1 520 ? -19.246 43.874 19.374 1.00 35.50 520 VAL A O 1
ATOM 4242 N N . LYS A 1 521 ? -19.732 45.423 17.830 1.00 38.50 521 LYS A N 1
ATOM 4243 C CA . LYS A 1 521 ? -19.002 46.491 18.516 1.00 38.50 521 LYS A CA 1
ATOM 4244 C C . LYS A 1 521 ? -19.982 47.291 19.369 1.00 38.50 521 LYS A C 1
ATOM 4246 O O . LYS A 1 521 ? -20.841 47.986 18.822 1.00 38.50 521 LYS A O 1
ATOM 4251 N N . LEU A 1 522 ? -19.865 47.162 20.691 1.00 35.59 522 LEU A N 1
ATOM 4252 C CA . LEU A 1 522 ? -20.610 47.949 21.674 1.00 35.59 522 LEU A CA 1
ATOM 4253 C C . LEU A 1 522 ? -19.800 49.193 22.034 1.00 35.59 522 LEU A C 1
ATOM 4255 O O . LEU A 1 522 ? -18.716 49.090 22.605 1.00 35.59 522 LEU A O 1
ATOM 4259 N N . THR A 1 523 ? -20.320 50.372 21.707 1.00 40.97 523 THR A N 1
ATOM 4260 C CA . THR A 1 523 ? -19.776 51.636 22.210 1.00 40.97 523 THR A CA 1
ATOM 4261 C C . THR A 1 523 ? -20.628 52.136 23.366 1.00 40.97 523 THR A C 1
ATOM 4263 O O . THR A 1 523 ? -21.840 52.329 23.242 1.00 40.97 523 THR A O 1
ATOM 4266 N N . VAL A 1 524 ? -19.968 52.330 24.507 1.00 43.44 524 VAL A N 1
ATOM 4267 C CA . VAL A 1 524 ? -20.530 52.981 25.688 1.00 43.44 524 VAL A CA 1
ATOM 4268 C C . VAL A 1 524 ? -20.363 54.483 25.505 1.00 43.44 524 VAL A C 1
ATOM 4270 O O . VAL A 1 524 ? -19.241 54.971 25.390 1.00 43.44 524 VAL A O 1
ATOM 4273 N N . VAL A 1 525 ? -21.477 55.209 25.444 1.00 50.84 525 VAL A N 1
ATOM 4274 C CA . VAL A 1 525 ? -21.467 56.674 25.455 1.00 50.84 525 VAL A CA 1
ATOM 4275 C C . VAL A 1 525 ? -21.925 57.115 26.838 1.00 50.84 525 VAL A C 1
ATOM 4277 O O . VAL A 1 525 ? -23.084 56.914 27.205 1.00 50.84 525 VAL A O 1
ATOM 4280 N N . GLU A 1 526 ? -21.005 57.677 27.620 1.00 46.31 526 GLU A N 1
ATOM 4281 C CA . GLU A 1 526 ? -21.317 58.273 28.916 1.00 46.31 526 GLU A CA 1
ATOM 4282 C C . GLU A 1 526 ? -21.755 59.723 28.728 1.00 46.31 526 GLU A C 1
ATOM 4284 O O . GLU A 1 526 ? -20.959 60.602 28.405 1.00 46.31 526 GLU A O 1
ATOM 4289 N N . SER A 1 527 ? -23.035 59.987 28.976 1.00 45.22 527 SER A N 1
ATOM 4290 C CA . SER A 1 527 ? -23.540 61.342 29.165 1.00 45.22 527 SER A CA 1
ATOM 4291 C C . SER A 1 527 ? -24.120 61.458 30.568 1.00 45.22 527 SER A C 1
ATOM 4293 O O . SER A 1 527 ? -25.295 61.166 30.784 1.00 45.22 527 SER A O 1
ATOM 4295 N N . GLY A 1 528 ? -23.260 61.844 31.514 1.00 51.41 528 GLY A N 1
ATOM 4296 C CA . GLY A 1 528 ? -23.537 62.590 32.751 1.00 51.41 528 GLY A CA 1
ATOM 4297 C C . GLY A 1 528 ? -24.567 62.087 33.770 1.00 51.41 528 GLY A C 1
ATOM 4298 O O . GLY A 1 528 ? -24.595 62.647 34.860 1.00 51.41 528 GLY A O 1
ATOM 4299 N N . LYS A 1 529 ? -25.413 61.096 33.467 1.00 50.59 529 LYS A N 1
ATOM 4300 C CA . LYS A 1 529 ? -26.394 60.500 34.395 1.00 50.59 529 LYS A CA 1
ATOM 4301 C C . LYS A 1 529 ? -27.015 59.174 33.928 1.00 50.59 529 LYS A C 1
ATOM 4303 O O . LYS A 1 529 ? -27.642 58.520 34.750 1.00 50.59 529 LYS A O 1
ATOM 4308 N N . TYR A 1 530 ? -26.812 58.739 32.678 1.00 38.03 530 TYR A N 1
ATOM 4309 C CA . TYR A 1 530 ? -27.192 57.396 32.211 1.00 38.03 530 TYR A CA 1
ATOM 4310 C C . TYR A 1 530 ? -26.184 56.853 31.188 1.00 38.03 530 TYR A C 1
ATOM 4312 O O . TYR A 1 530 ? -25.652 57.608 30.373 1.00 38.03 530 TYR A O 1
ATOM 4320 N N . VAL A 1 531 ? -25.951 55.538 31.227 1.00 37.88 531 VAL A N 1
ATOM 4321 C CA . VAL A 1 531 ? -25.135 54.793 30.258 1.00 37.88 531 VAL A CA 1
ATOM 4322 C C . VAL A 1 531 ? -26.065 54.163 29.220 1.00 37.88 531 VAL A C 1
ATOM 4324 O O . VAL A 1 531 ? -26.909 53.348 29.582 1.00 37.88 531 VAL A O 1
ATOM 4327 N N . SER A 1 532 ? -25.917 54.509 27.936 1.00 38.00 532 SER A N 1
ATOM 4328 C CA . SER A 1 532 ? -26.609 53.808 26.840 1.00 38.00 532 SER A CA 1
ATOM 4329 C C . SER A 1 532 ? -25.595 53.121 25.924 1.00 38.00 532 SER A C 1
ATOM 4331 O O . SER A 1 532 ? -24.585 53.722 25.547 1.00 38.00 532 SER A O 1
ATOM 4333 N N . MET A 1 533 ? -25.856 51.857 25.583 1.00 33.31 533 MET A N 1
ATOM 4334 C CA . MET A 1 533 ? -25.016 51.052 24.695 1.00 33.31 533 MET A CA 1
ATOM 4335 C C . MET A 1 533 ? -25.575 51.076 23.272 1.00 33.31 533 MET A C 1
ATOM 4337 O O . MET A 1 533 ? -26.731 50.716 23.051 1.00 33.31 533 MET A O 1
ATOM 4341 N N . LYS A 1 534 ? -24.746 51.454 22.293 1.00 35.69 534 LYS A N 1
ATOM 4342 C CA . LYS A 1 534 ? -25.069 51.314 20.866 1.00 35.69 534 LYS A CA 1
ATOM 4343 C C . LYS A 1 534 ? -24.259 50.163 20.275 1.00 35.69 534 LYS A C 1
ATOM 4345 O O . LYS A 1 534 ? -23.033 50.172 20.339 1.00 35.69 534 LYS A O 1
ATOM 4350 N N . ALA A 1 535 ? -24.950 49.183 19.698 1.00 32.91 535 ALA A N 1
ATOM 4351 C CA . ALA A 1 535 ? -24.339 48.077 18.971 1.00 32.91 535 ALA A CA 1
ATOM 4352 C C . ALA A 1 535 ? -24.300 48.396 17.472 1.00 32.91 535 ALA A C 1
ATOM 4354 O O . ALA A 1 535 ? -25.310 48.796 16.891 1.00 32.91 535 ALA A O 1
ATOM 4355 N N . SER A 1 536 ? -23.147 48.199 16.837 1.00 33.78 536 SER A N 1
ATOM 4356 C CA . SER A 1 536 ? -23.028 48.210 15.374 1.00 33.78 536 SER A CA 1
ATOM 4357 C C . SER A 1 536 ? -22.443 46.887 14.887 1.00 33.78 536 SER A C 1
ATOM 4359 O O . SER A 1 536 ? -21.515 46.353 15.497 1.00 33.78 536 SER A O 1
ATOM 4361 N N . LEU A 1 537 ? -23.026 46.347 13.814 1.00 30.69 537 LEU A N 1
ATOM 4362 C CA . LEU A 1 537 ? -22.666 45.059 13.220 1.00 30.69 537 LEU A CA 1
ATOM 4363 C C . LEU A 1 537 ? -21.746 45.264 12.013 1.00 30.69 537 LEU A C 1
ATOM 4365 O O . LEU A 1 537 ? -22.066 46.049 11.116 1.00 30.69 537 LEU A O 1
ATOM 4369 N N . ARG A 1 538 ? -20.663 44.488 11.928 1.00 34.12 538 ARG A N 1
ATOM 4370 C CA . ARG A 1 538 ? -19.937 44.264 10.668 1.00 34.12 538 ARG A CA 1
ATOM 4371 C C . ARG A 1 538 ? -19.787 42.772 10.393 1.00 34.12 538 ARG A C 1
ATOM 4373 O O . ARG A 1 538 ? -19.524 41.988 11.297 1.00 34.12 538 ARG A O 1
ATOM 4380 N N . VAL A 1 539 ? -19.946 42.409 9.121 1.00 34.78 539 VAL A N 1
ATOM 4381 C CA . VAL A 1 539 ? -19.803 41.040 8.612 1.00 34.78 539 VAL A CA 1
ATOM 4382 C C . VAL A 1 539 ? -18.435 40.910 7.946 1.00 34.78 539 VAL A C 1
ATOM 4384 O O . VAL A 1 539 ? -18.150 41.628 6.986 1.00 34.78 539 VAL A O 1
ATOM 4387 N N . VAL A 1 540 ? -17.595 39.993 8.431 1.00 35.47 540 VAL A N 1
ATOM 4388 C CA . VAL A 1 540 ? -16.301 39.653 7.813 1.00 35.47 540 VAL A CA 1
ATOM 4389 C C . VAL A 1 540 ? -16.263 38.144 7.565 1.00 35.47 540 VAL A C 1
ATOM 4391 O O . VAL A 1 540 ? -16.328 37.352 8.500 1.00 35.47 540 VAL A O 1
ATOM 4394 N N . GLY A 1 541 ? -16.200 37.733 6.295 1.00 30.98 541 GLY A N 1
ATOM 4395 C CA . GLY A 1 541 ? -16.230 36.322 5.893 1.00 30.98 541 GLY A CA 1
ATOM 4396 C C . GLY A 1 541 ? -14.866 35.790 5.446 1.00 30.98 541 GLY A C 1
ATOM 4397 O O . GLY A 1 541 ? -14.242 36.365 4.555 1.00 30.98 541 GLY A O 1
ATOM 4398 N N . GLN A 1 542 ? -14.446 34.646 5.996 1.00 31.95 542 GLN A N 1
ATOM 4399 C CA . GLN A 1 542 ? -13.368 33.802 5.462 1.00 31.95 542 GLN A CA 1
ATOM 4400 C C . GLN A 1 542 ? -13.982 32.498 4.922 1.00 31.95 542 GLN A C 1
ATOM 4402 O O . GLN A 1 542 ? -14.738 31.825 5.618 1.00 31.95 542 GLN A O 1
ATOM 4407 N N . LYS A 1 543 ? -13.697 32.152 3.659 1.00 27.84 543 LYS A N 1
ATOM 4408 C CA . LYS A 1 543 ? -14.272 30.982 2.972 1.00 27.84 543 LYS A CA 1
ATOM 4409 C C . LYS A 1 543 ? -13.466 29.714 3.280 1.00 27.84 543 LYS A C 1
ATOM 4411 O O . LYS A 1 543 ? -12.406 29.520 2.693 1.00 27.84 543 LYS A O 1
ATOM 4416 N N . TYR A 1 544 ? -14.004 28.819 4.106 1.00 31.52 544 TYR A N 1
ATOM 4417 C CA . TYR A 1 544 ? -13.629 27.401 4.103 1.00 31.52 544 TYR A CA 1
ATOM 4418 C C . TYR A 1 544 ? -14.700 26.627 3.333 1.00 31.52 544 TYR A C 1
ATOM 4420 O O . TYR A 1 544 ? -15.874 26.656 3.687 1.00 31.52 544 TYR A O 1
ATOM 4428 N N . PHE A 1 545 ? -14.310 25.989 2.231 1.00 31.03 545 PHE A N 1
ATOM 4429 C CA . PHE A 1 545 ? -15.224 25.261 1.351 1.00 31.03 545 PHE A CA 1
ATOM 4430 C C . PHE A 1 545 ? -15.350 23.811 1.842 1.00 31.03 545 PHE A C 1
ATOM 4432 O O . PHE A 1 545 ? -14.714 22.907 1.308 1.00 31.03 545 PHE A O 1
ATOM 4439 N N . THR A 1 546 ? -16.131 23.567 2.894 1.00 36.03 546 THR A N 1
ATOM 4440 C CA . THR A 1 546 ? -16.594 22.206 3.197 1.00 36.03 546 THR A CA 1
ATOM 4441 C C . THR A 1 546 ? -17.721 21.884 2.226 1.00 36.03 546 THR A C 1
ATOM 4443 O O . THR A 1 546 ? -18.806 22.457 2.315 1.00 36.03 546 THR A O 1
ATOM 4446 N N . ARG A 1 547 ? -17.452 21.015 1.249 1.00 48.72 547 ARG A N 1
ATOM 4447 C CA . ARG A 1 547 ? -18.476 20.519 0.326 1.00 48.72 547 ARG A CA 1
ATOM 4448 C C . ARG A 1 547 ? -19.540 19.786 1.147 1.00 48.72 547 ARG A C 1
ATOM 4450 O O . ARG A 1 547 ? -19.207 18.846 1.861 1.00 48.72 547 ARG A O 1
ATOM 4457 N N . SER A 1 548 ? -20.795 20.219 1.064 1.00 54.22 548 SER A N 1
ATOM 4458 C CA . SER A 1 548 ? -21.919 19.493 1.657 1.00 54.22 548 SER A CA 1
ATOM 4459 C C . SER A 1 548 ? -22.020 18.120 0.988 1.00 54.22 548 SER A C 1
ATOM 4461 O O . SER A 1 548 ? -22.212 18.044 -0.228 1.00 54.22 548 SER A O 1
ATOM 4463 N N . ILE A 1 549 ? -21.835 17.047 1.755 1.00 64.75 549 ILE A N 1
ATOM 4464 C CA . ILE A 1 549 ? -22.026 15.676 1.272 1.00 64.75 549 ILE A CA 1
ATOM 4465 C C . ILE A 1 549 ? -23.536 15.442 1.148 1.00 64.75 549 ILE A C 1
ATOM 4467 O O . ILE A 1 549 ? -24.291 15.810 2.043 1.00 64.75 549 ILE A O 1
ATOM 4471 N N . SER A 1 550 ? -23.984 14.872 0.027 1.00 76.06 550 SER A N 1
ATOM 4472 C CA . SER A 1 550 ? -25.391 14.484 -0.144 1.00 76.06 550 SER A CA 1
ATOM 4473 C C . SER A 1 550 ? -25.772 13.413 0.885 1.00 76.06 550 SER A C 1
ATOM 4475 O O . SER A 1 550 ? -25.006 12.469 1.089 1.00 76.06 550 SER A O 1
ATOM 4477 N N . GLU A 1 551 ? -26.966 13.512 1.478 1.00 78.00 551 GLU A N 1
ATOM 4478 C CA . GLU A 1 551 ? -27.493 12.546 2.460 1.00 78.00 551 GLU A CA 1
ATOM 4479 C C . GLU A 1 551 ? -27.404 11.094 1.954 1.00 78.00 551 GLU A C 1
ATOM 4481 O O . GLU A 1 551 ? -27.064 10.171 2.698 1.00 78.00 551 GLU A O 1
ATOM 4486 N N . MET A 1 552 ? -27.626 10.888 0.652 1.00 77.06 552 MET A N 1
ATOM 4487 C CA . MET A 1 552 ? -27.524 9.572 0.015 1.00 77.06 552 MET A CA 1
ATOM 4488 C C . MET A 1 552 ? -26.087 9.036 -0.010 1.00 77.06 552 MET A C 1
ATOM 4490 O O . MET A 1 552 ? -25.857 7.860 0.269 1.00 77.06 552 MET A O 1
ATOM 4494 N N . GLN A 1 553 ? -25.101 9.890 -0.296 1.00 80.56 553 GLN A N 1
ATOM 4495 C CA . GLN A 1 553 ? -23.687 9.496 -0.313 1.00 80.56 553 GLN A CA 1
ATOM 4496 C C . GLN A 1 553 ? -23.153 9.262 1.104 1.00 80.56 553 GLN A C 1
ATOM 4498 O O . GLN A 1 553 ? -22.328 8.372 1.312 1.00 80.56 553 GLN A O 1
ATOM 4503 N N . GLU A 1 554 ? -23.676 9.982 2.097 1.00 83.88 554 GLU A N 1
ATOM 4504 C CA . GLU A 1 554 ? -23.389 9.715 3.506 1.00 83.88 554 GLU A CA 1
ATOM 4505 C C . GLU A 1 554 ? -23.937 8.359 3.964 1.00 83.88 554 GLU A C 1
ATOM 4507 O O . GLU A 1 554 ? -23.245 7.617 4.664 1.00 83.88 554 GLU A O 1
ATOM 4512 N N . LYS A 1 555 ? -25.122 7.963 3.491 1.00 86.69 555 LYS A N 1
ATOM 4513 C CA . LYS A 1 555 ? -25.642 6.614 3.741 1.00 86.69 555 LYS A CA 1
ATOM 4514 C C . LYS A 1 555 ? -24.718 5.538 3.163 1.00 86.69 555 LYS A C 1
ATOM 4516 O O . LYS A 1 555 ? -24.412 4.567 3.857 1.00 86.69 555 LYS A O 1
ATOM 4521 N N . TYR A 1 556 ? -24.198 5.727 1.947 1.00 87.38 556 TYR A N 1
ATOM 4522 C CA . TYR A 1 556 ? -23.259 4.776 1.332 1.00 87.38 556 TYR A CA 1
ATOM 4523 C C . TYR A 1 556 ? -21.931 4.654 2.084 1.00 87.38 556 TYR A C 1
ATOM 4525 O O . TYR A 1 556 ? -21.276 3.619 2.004 1.00 87.38 556 TYR A O 1
ATOM 4533 N N . LEU A 1 557 ? -21.522 5.661 2.857 1.00 89.06 557 LEU A N 1
ATOM 4534 C CA . LEU A 1 557 ? -20.304 5.580 3.667 1.00 89.06 557 LEU A CA 1
ATOM 4535 C C . LEU A 1 557 ? -20.381 4.542 4.798 1.00 89.06 557 LEU A C 1
ATOM 4537 O O . LEU A 1 557 ? -19.340 4.132 5.318 1.00 89.06 557 LEU A O 1
ATOM 4541 N N . THR A 1 558 ? -21.588 4.103 5.162 1.00 90.44 558 THR A N 1
ATOM 4542 C CA . THR A 1 558 ? -21.809 3.055 6.172 1.00 90.44 558 THR A CA 1
ATOM 4543 C C . THR A 1 558 ? -21.704 1.634 5.611 1.00 90.44 558 THR A C 1
ATOM 4545 O O . THR A 1 558 ? -21.684 0.679 6.387 1.00 90.44 558 THR A O 1
ATOM 4548 N N . GLU A 1 559 ? -21.600 1.478 4.284 1.00 92.12 559 GLU A N 1
ATOM 4549 C CA . GLU A 1 559 ? -21.487 0.172 3.628 1.00 92.12 559 GLU A CA 1
ATOM 4550 C C . GLU A 1 559 ? -20.275 -0.619 4.163 1.00 92.12 559 GLU A C 1
ATOM 4552 O O . GLU A 1 559 ? -19.179 -0.057 4.275 1.00 92.12 559 GLU A O 1
ATOM 4557 N N . PRO A 1 560 ? -20.440 -1.913 4.500 1.00 94.31 560 PRO A N 1
ATOM 4558 C CA . PRO A 1 560 ? -19.356 -2.718 5.045 1.00 94.31 560 PRO A CA 1
ATOM 4559 C C . PRO A 1 560 ? -18.470 -3.273 3.923 1.00 94.31 560 PRO A C 1
ATOM 4561 O O . PRO A 1 560 ? -18.845 -4.221 3.237 1.00 94.31 560 PRO A O 1
ATOM 4564 N N . CYS A 1 561 ? -17.273 -2.723 3.763 1.00 95.38 561 CYS A N 1
ATOM 4565 C CA . CYS A 1 561 ? -16.258 -3.198 2.827 1.00 95.38 561 CYS A CA 1
ATOM 4566 C C . CYS A 1 561 ? -15.454 -4.379 3.402 1.00 95.38 561 CYS A C 1
ATOM 4568 O O . CYS A 1 561 ? -15.329 -4.553 4.621 1.00 95.38 561 CYS A O 1
ATOM 4570 N N . ILE A 1 562 ? -14.861 -5.171 2.504 1.00 94.94 562 ILE A N 1
ATOM 4571 C CA . ILE A 1 562 ? -13.977 -6.292 2.846 1.00 94.94 562 ILE A CA 1
ATOM 4572 C C . ILE A 1 562 ? -12.531 -5.796 2.924 1.00 94.94 562 ILE A C 1
ATOM 4574 O O . ILE A 1 562 ? -11.898 -5.557 1.894 1.00 94.94 562 ILE A O 1
ATOM 4578 N N . CYS A 1 563 ? -11.981 -5.668 4.132 1.00 94.81 563 CYS A N 1
ATOM 4579 C CA . CYS A 1 563 ? -10.561 -5.357 4.303 1.00 94.81 563 CYS A CA 1
ATOM 4580 C C . CYS A 1 563 ? -9.711 -6.598 4.046 1.00 94.81 563 CYS A C 1
ATOM 4582 O O . CYS A 1 563 ? -10.023 -7.679 4.552 1.00 94.81 563 CYS A O 1
ATOM 4584 N N . VAL A 1 564 ? -8.613 -6.427 3.314 1.00 94.25 564 VAL A N 1
ATOM 4585 C CA . VAL A 1 564 ? -7.733 -7.523 2.889 1.00 94.25 564 VAL A CA 1
ATOM 4586 C C . VAL A 1 564 ? -6.264 -7.208 3.166 1.00 94.25 564 VAL A C 1
ATOM 4588 O O . VAL A 1 564 ? -5.892 -6.062 3.421 1.00 94.25 564 VAL A O 1
ATOM 4591 N N . ASP A 1 565 ? -5.415 -8.234 3.134 1.00 92.75 565 ASP A N 1
ATOM 4592 C CA . ASP A 1 565 ? -3.963 -8.053 3.078 1.00 92.75 565 ASP A CA 1
ATOM 4593 C C . ASP A 1 565 ? -3.440 -7.941 1.629 1.00 92.75 565 ASP A C 1
ATOM 4595 O O . ASP A 1 565 ? -4.192 -8.029 0.661 1.00 92.75 565 ASP A O 1
ATOM 4599 N N . GLU A 1 566 ? -2.127 -7.745 1.457 1.00 91.12 566 GLU A N 1
ATOM 4600 C CA . GLU A 1 566 ? -1.500 -7.640 0.124 1.00 91.12 566 GLU A CA 1
ATOM 4601 C C . GLU A 1 566 ? -1.575 -8.937 -0.705 1.00 91.12 566 GLU A C 1
ATOM 4603 O O . GLU A 1 566 ? -1.241 -8.917 -1.888 1.00 91.12 566 GLU A O 1
ATOM 4608 N N . LEU A 1 567 ? -1.981 -10.055 -0.095 1.00 90.25 567 LEU A N 1
ATOM 4609 C CA . LEU A 1 567 ? -2.213 -11.340 -0.757 1.00 90.25 567 LEU A CA 1
ATOM 4610 C C . LEU A 1 567 ? -3.704 -11.580 -1.027 1.00 90.25 567 LEU A C 1
ATOM 4612 O O . LEU A 1 567 ? -4.072 -12.687 -1.413 1.00 90.25 567 LEU A O 1
ATOM 4616 N N . ASP A 1 568 ? -4.537 -10.551 -0.839 1.00 91.81 568 ASP A N 1
ATOM 4617 C CA . ASP A 1 568 ? -5.981 -10.579 -1.058 1.00 91.81 568 ASP A CA 1
ATOM 4618 C C . ASP A 1 568 ? -6.728 -11.566 -0.141 1.00 91.81 568 ASP A C 1
ATOM 4620 O O . ASP A 1 568 ? -7.772 -12.120 -0.487 1.00 91.81 568 ASP A O 1
ATOM 4624 N N . ARG A 1 569 ? -6.214 -11.786 1.075 1.00 91.00 569 ARG A N 1
ATOM 4625 C CA . ARG A 1 569 ? -6.915 -12.580 2.091 1.00 91.00 569 ARG A CA 1
ATOM 4626 C C . ARG A 1 569 ? -7.842 -11.684 2.916 1.00 91.00 569 ARG A C 1
ATOM 4628 O O . ARG A 1 569 ? -7.362 -10.671 3.433 1.00 91.00 569 ARG A O 1
ATOM 4635 N N . PRO A 1 570 ? -9.134 -12.031 3.074 1.00 91.38 570 PRO A N 1
ATOM 4636 C CA . PRO A 1 570 ? -10.071 -11.244 3.872 1.00 91.38 570 PRO A CA 1
ATOM 4637 C C . PRO A 1 570 ? -9.668 -11.255 5.349 1.00 91.38 570 PRO A C 1
ATOM 4639 O O . PRO A 1 570 ? -9.406 -12.306 5.929 1.00 91.38 570 PRO A O 1
ATOM 4642 N N . LEU A 1 571 ? -9.607 -10.070 5.956 1.00 90.00 571 LEU A N 1
ATOM 4643 C CA . LEU A 1 571 ? -9.190 -9.870 7.344 1.00 90.00 571 LEU A CA 1
ATOM 4644 C C . LEU A 1 571 ? -10.373 -9.540 8.256 1.00 90.00 571 LEU A C 1
ATOM 4646 O O . LEU A 1 571 ? -10.526 -10.143 9.314 1.00 90.00 571 LEU A O 1
ATOM 4650 N N . ARG A 1 572 ? -11.166 -8.527 7.886 1.00 91.38 572 ARG A N 1
ATOM 4651 C CA . ARG A 1 572 ? -12.277 -8.001 8.696 1.00 91.38 572 ARG A CA 1
ATOM 4652 C C . ARG A 1 572 ? -13.208 -7.111 7.873 1.00 91.38 572 ARG A C 1
ATOM 4654 O O . ARG A 1 572 ? -12.803 -6.595 6.832 1.00 91.38 572 ARG A O 1
ATOM 4661 N N . LYS A 1 573 ? -14.407 -6.860 8.402 1.00 93.81 573 LYS A N 1
ATOM 4662 C CA . LYS A 1 573 ? -15.317 -5.819 7.905 1.00 93.81 573 LYS A CA 1
ATOM 4663 C C . LYS A 1 573 ? -14.883 -4.433 8.377 1.00 93.81 573 LYS A C 1
ATOM 4665 O O . LYS A 1 573 ? -14.427 -4.290 9.513 1.00 93.81 573 LYS A O 1
ATOM 4670 N N . MET A 1 574 ? -15.062 -3.419 7.539 1.00 92.56 574 MET A N 1
ATOM 4671 C CA . MET A 1 574 ? -14.873 -2.018 7.923 1.00 92.56 574 MET A CA 1
ATOM 4672 C C . MET A 1 574 ? -15.806 -1.116 7.115 1.00 92.56 574 MET A C 1
ATOM 4674 O O . MET A 1 574 ? -16.250 -1.513 6.042 1.00 92.56 574 MET A O 1
ATOM 4678 N N . SER A 1 575 ? -16.143 0.066 7.631 1.00 94.44 575 SER A N 1
ATOM 4679 C CA . SER A 1 575 ? -17.013 0.987 6.898 1.00 94.44 575 SER A CA 1
ATOM 4680 C C . SER A 1 575 ? -16.294 1.554 5.673 1.00 94.44 575 SER A C 1
ATOM 4682 O O . SER A 1 575 ? -15.079 1.780 5.694 1.00 94.44 575 SER A O 1
ATOM 4684 N N . LYS A 1 576 ? -17.047 1.844 4.612 1.00 92.88 576 LYS A N 1
ATOM 4685 C CA . LYS A 1 576 ? -16.528 2.536 3.430 1.00 92.88 576 LYS A CA 1
ATOM 4686 C C . LYS A 1 576 ? -15.860 3.862 3.796 1.00 92.88 576 LYS A C 1
ATOM 4688 O O . LYS A 1 576 ? -14.829 4.190 3.212 1.00 92.88 576 LYS A O 1
ATOM 4693 N N . ARG A 1 577 ? -16.382 4.585 4.797 1.00 92.38 577 ARG A N 1
ATOM 4694 C CA . ARG A 1 577 ? -15.754 5.799 5.349 1.00 92.38 577 ARG A CA 1
ATOM 4695 C C . ARG A 1 577 ? -14.321 5.544 5.798 1.00 92.38 577 ARG A C 1
ATOM 4697 O O . ARG A 1 577 ? -13.403 6.202 5.317 1.00 92.38 577 ARG A O 1
ATOM 4704 N N . ASP A 1 578 ? -14.130 4.559 6.665 1.00 91.19 578 ASP A N 1
ATOM 4705 C CA . ASP A 1 578 ? -12.820 4.250 7.239 1.00 91.19 578 ASP A CA 1
ATOM 4706 C C . ASP A 1 578 ? -11.864 3.654 6.195 1.00 91.19 578 ASP A C 1
ATOM 4708 O O . ASP A 1 578 ? -10.645 3.751 6.327 1.00 91.19 578 ASP A O 1
ATOM 4712 N N . CYS A 1 579 ? -12.389 3.021 5.144 1.00 92.19 579 CYS A N 1
ATOM 4713 C CA . CYS A 1 579 ? -11.581 2.517 4.034 1.00 92.19 579 CYS A CA 1
ATOM 4714 C C . CYS A 1 579 ? -10.965 3.653 3.201 1.00 92.19 579 CYS A C 1
ATOM 4716 O O . CYS A 1 579 ? -9.855 3.492 2.695 1.00 92.19 579 CYS A O 1
ATOM 4718 N N . HIS A 1 580 ? -11.657 4.792 3.091 1.00 91.75 580 HIS A N 1
ATOM 4719 C CA . HIS A 1 580 ? -11.314 5.866 2.152 1.00 91.75 580 HIS A CA 1
ATOM 4720 C C . HIS A 1 580 ? -10.804 7.152 2.813 1.00 91.75 580 HIS A C 1
ATOM 4722 O O . HIS A 1 580 ? -10.290 8.022 2.112 1.00 91.75 580 HIS A O 1
ATOM 4728 N N . ILE A 1 581 ? -10.924 7.309 4.133 1.00 91.56 581 ILE A N 1
ATOM 4729 C CA . ILE A 1 581 ? -10.368 8.476 4.828 1.00 91.56 581 ILE A CA 1
ATOM 4730 C C . ILE A 1 581 ? -8.835 8.394 4.880 1.00 91.56 581 ILE A C 1
ATOM 4732 O O . ILE A 1 581 ? -8.256 7.327 5.094 1.00 91.56 581 ILE A O 1
ATOM 4736 N N . SER A 1 582 ? -8.163 9.523 4.663 1.00 85.81 582 SER A N 1
ATOM 4737 C CA . SER A 1 582 ? -6.711 9.605 4.470 1.00 85.81 582 SER A CA 1
ATOM 4738 C C . SER A 1 582 ? -5.897 9.158 5.689 1.00 85.81 582 SER A C 1
ATOM 4740 O O . SER A 1 582 ? -4.779 8.662 5.522 1.00 85.81 582 SER A O 1
ATOM 4742 N N . ASP A 1 583 ? -6.468 9.276 6.891 1.00 80.94 583 ASP A N 1
ATOM 4743 C CA . ASP A 1 583 ? -5.837 8.890 8.156 1.00 80.94 583 ASP A CA 1
ATOM 4744 C C . ASP A 1 583 ? -5.653 7.369 8.297 1.00 80.94 583 ASP A C 1
ATOM 4746 O O . ASP A 1 583 ? -4.614 6.910 8.777 1.00 80.94 583 ASP A O 1
ATOM 4750 N N . THR A 1 584 ? -6.638 6.576 7.866 1.00 83.69 584 THR A N 1
ATOM 4751 C CA . THR A 1 584 ? -6.635 5.106 7.982 1.00 83.69 584 THR A CA 1
ATOM 4752 C C . THR A 1 584 ? -6.283 4.435 6.656 1.00 83.69 584 THR A C 1
ATOM 4754 O O . THR A 1 584 ? -5.421 3.555 6.625 1.00 83.69 584 THR A O 1
ATOM 4757 N N . MET A 1 585 ? -6.948 4.847 5.571 1.00 87.56 585 MET A N 1
ATOM 4758 C CA . MET A 1 585 ? -6.820 4.389 4.183 1.00 87.56 585 MET A CA 1
ATOM 4759 C C . MET A 1 585 ? -6.429 2.909 4.042 1.00 87.56 585 MET A C 1
ATOM 4761 O O . MET A 1 585 ? -5.387 2.549 3.472 1.00 87.56 585 MET A O 1
ATOM 4765 N N . VAL A 1 586 ? -7.251 2.050 4.646 1.00 92.00 586 VAL A N 1
ATOM 4766 C CA . VAL A 1 586 ? -6.998 0.613 4.793 1.00 92.00 586 VAL A CA 1
ATOM 4767 C C . VAL A 1 586 ? -7.169 -0.095 3.454 1.00 92.00 586 VAL A C 1
ATOM 4769 O O . VAL A 1 586 ? -8.064 0.227 2.677 1.00 92.00 586 VAL A O 1
ATOM 4772 N N . LEU A 1 587 ? -6.313 -1.087 3.202 1.00 95.88 587 LEU A N 1
ATOM 4773 C CA . LEU A 1 587 ? -6.420 -1.921 2.012 1.00 95.88 587 LEU A CA 1
ATOM 4774 C C . LEU A 1 587 ? -7.716 -2.741 2.049 1.00 95.88 587 LEU A C 1
ATOM 4776 O O . LEU A 1 587 ? -7.962 -3.495 2.994 1.00 95.88 587 LEU A O 1
ATOM 4780 N N . HIS A 1 588 ? -8.529 -2.601 1.011 1.00 95.62 588 HIS A N 1
ATOM 4781 C CA . HIS A 1 588 ? -9.804 -3.294 0.883 1.00 95.62 588 HIS A CA 1
ATOM 4782 C C . HIS A 1 588 ? -10.029 -3.781 -0.549 1.00 95.62 588 HIS A C 1
ATOM 4784 O O . HIS A 1 588 ? -9.372 -3.327 -1.485 1.00 95.62 588 HIS A O 1
ATOM 4790 N N . ARG A 1 589 ? -10.909 -4.769 -0.708 1.00 95.88 589 ARG A N 1
ATOM 4791 C CA . ARG A 1 589 ? -11.229 -5.347 -2.013 1.00 95.88 589 ARG A CA 1
ATOM 4792 C C . ARG A 1 589 ? -12.132 -4.400 -2.803 1.00 95.88 589 ARG A C 1
ATOM 4794 O O . ARG A 1 589 ? -13.061 -3.824 -2.238 1.00 95.88 589 ARG A O 1
ATOM 4801 N N . ALA A 1 590 ? -11.874 -4.286 -4.098 1.00 96.75 590 ALA A N 1
ATOM 4802 C CA . ALA A 1 590 ? -12.636 -3.477 -5.040 1.00 96.75 590 ALA A CA 1
ATOM 4803 C C . ALA A 1 590 ? -12.756 -4.194 -6.391 1.00 96.75 590 ALA A C 1
ATOM 4805 O O . ALA A 1 590 ? -12.167 -5.260 -6.590 1.00 96.75 590 ALA A O 1
ATOM 4806 N N . PHE A 1 591 ? -13.540 -3.633 -7.304 1.00 96.94 591 PHE A N 1
ATOM 4807 C CA . PHE A 1 591 ? -13.607 -4.088 -8.688 1.00 96.94 591 PHE A CA 1
ATOM 4808 C C . PHE A 1 591 ? -13.784 -2.930 -9.670 1.00 96.94 591 PHE A C 1
ATOM 4810 O O . PHE A 1 591 ? -14.450 -1.935 -9.370 1.00 96.94 591 PHE A O 1
ATOM 4817 N N . SER A 1 592 ? -13.290 -3.146 -10.887 1.00 97.50 592 SER A N 1
ATOM 4818 C CA . SER A 1 592 ? -13.393 -2.253 -12.036 1.00 97.50 592 SER A CA 1
ATOM 4819 C C . SER A 1 592 ? -13.945 -3.012 -13.242 1.00 97.50 592 SER A C 1
ATOM 4821 O O . SER A 1 592 ? -13.302 -3.918 -13.772 1.00 97.50 592 SER A O 1
ATOM 4823 N N . VAL A 1 593 ? -15.139 -2.630 -13.698 1.00 97.38 593 VAL A N 1
ATOM 4824 C CA . VAL A 1 593 ? -15.817 -3.230 -14.856 1.00 97.38 593 VAL A CA 1
ATOM 4825 C C . VAL A 1 593 ? -15.494 -2.465 -16.140 1.00 97.38 593 VAL A C 1
ATOM 4827 O O . VAL A 1 593 ? -15.591 -1.235 -16.175 1.00 97.38 593 VAL A O 1
ATOM 4830 N N . PHE A 1 594 ? -15.185 -3.203 -17.204 1.00 97.00 594 PHE A N 1
ATOM 4831 C CA . PHE A 1 594 ? -15.044 -2.740 -18.582 1.00 97.00 594 PHE A CA 1
ATOM 4832 C C . PHE A 1 594 ? -16.055 -3.477 -19.462 1.00 97.00 594 PHE A C 1
ATOM 4834 O O . PHE A 1 594 ? -15.902 -4.662 -19.759 1.00 97.00 594 PHE A O 1
ATOM 4841 N N . LEU A 1 595 ? -17.113 -2.777 -19.852 1.00 94.94 595 LEU A N 1
ATOM 4842 C CA . LEU A 1 595 ? -18.212 -3.327 -20.631 1.00 94.94 595 LEU A CA 1
ATOM 4843 C C . LEU A 1 595 ? -18.109 -2.864 -22.082 1.00 94.94 595 LEU A C 1
ATOM 4845 O O . LEU A 1 595 ? -18.104 -1.664 -22.369 1.00 94.94 595 LEU A O 1
ATOM 4849 N N . PHE A 1 596 ? -18.054 -3.833 -22.989 1.00 94.44 596 PHE A N 1
ATOM 4850 C CA . PHE A 1 596 ? -17.932 -3.614 -24.421 1.00 94.44 596 PHE A CA 1
ATOM 4851 C C . PHE A 1 596 ? -19.232 -3.986 -25.121 1.00 94.44 596 PHE A C 1
ATOM 4853 O O . PHE A 1 596 ? -19.788 -5.065 -24.918 1.00 94.44 596 PHE A O 1
ATOM 4860 N N . THR A 1 597 ? -19.705 -3.083 -25.969 1.00 91.75 597 THR A N 1
ATOM 4861 C CA . THR A 1 597 ? -20.835 -3.340 -26.868 1.00 91.75 597 THR A CA 1
ATOM 4862 C C . THR A 1 597 ? -20.466 -4.374 -27.931 1.00 91.75 597 THR A C 1
ATOM 4864 O O . THR A 1 597 ? -19.286 -4.629 -28.182 1.00 91.75 597 THR A O 1
ATOM 4867 N N . THR A 1 598 ? -21.463 -4.937 -28.613 1.00 88.44 598 THR A N 1
ATOM 4868 C CA . THR A 1 598 ? -21.242 -5.830 -29.769 1.00 88.44 598 THR A CA 1
ATOM 4869 C C . THR A 1 598 ? -20.424 -5.189 -30.892 1.00 88.44 598 THR A C 1
ATOM 4871 O O . THR A 1 598 ? -19.755 -5.894 -31.638 1.00 88.44 598 THR A O 1
AT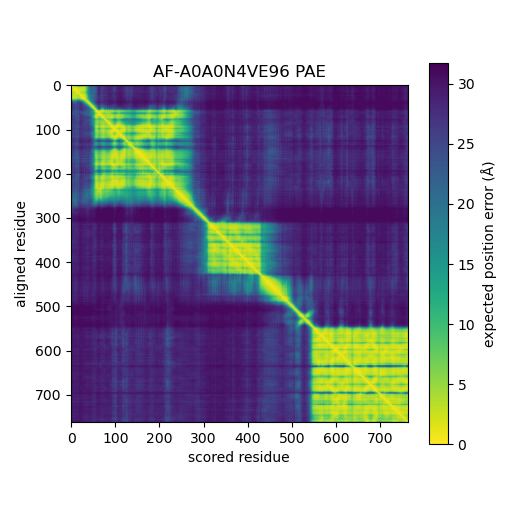OM 4874 N N . ASN A 1 599 ? -20.431 -3.857 -30.990 1.00 87.50 599 ASN A N 1
ATOM 4875 C CA . ASN A 1 599 ? -19.658 -3.103 -31.979 1.00 87.50 599 ASN A CA 1
ATOM 4876 C C . ASN A 1 599 ? -18.227 -2.800 -31.503 1.00 87.50 599 ASN A C 1
ATOM 4878 O O . ASN A 1 599 ? -17.528 -2.013 -32.127 1.00 87.50 599 ASN A O 1
ATOM 4882 N N . GLY A 1 600 ? -17.801 -3.357 -30.365 1.00 88.88 600 GLY A N 1
ATOM 4883 C CA . GLY A 1 600 ? -16.468 -3.138 -29.812 1.00 88.88 600 GLY A CA 1
ATOM 4884 C C . GLY A 1 600 ? -16.274 -1.784 -29.126 1.00 88.88 600 GLY A C 1
ATOM 4885 O O . GLY A 1 600 ? -15.163 -1.491 -28.702 1.00 88.88 600 GLY A O 1
ATOM 4886 N N . SER A 1 601 ? -17.306 -0.952 -28.959 1.00 93.44 601 SER A N 1
ATOM 4887 C CA . SER A 1 601 ? -17.193 0.302 -28.195 1.00 93.44 601 SER A CA 1
ATOM 4888 C C . SER A 1 601 ? -17.249 0.051 -26.687 1.00 93.44 601 SER A C 1
ATOM 4890 O O . SER A 1 601 ? -18.109 -0.705 -26.227 1.00 93.44 601 SER A O 1
ATOM 4892 N N . LEU A 1 602 ? -16.380 0.717 -25.922 1.00 95.31 602 LEU A N 1
ATOM 4893 C CA . LEU A 1 602 ? -16.340 0.680 -24.456 1.00 95.31 602 LEU A CA 1
ATOM 4894 C C . LEU A 1 602 ? -17.348 1.673 -23.868 1.00 95.31 602 LEU A C 1
ATOM 4896 O O . LEU A 1 602 ? -17.342 2.852 -24.232 1.00 95.31 602 LEU A O 1
ATOM 4900 N N . LEU A 1 603 ? -18.171 1.221 -22.920 1.00 94.94 603 LEU A N 1
ATOM 4901 C CA . LEU A 1 603 ? -19.017 2.102 -22.117 1.00 94.94 603 LEU A CA 1
ATOM 4902 C C . LEU A 1 603 ? -18.191 2.745 -21.000 1.00 94.94 603 LEU A C 1
ATOM 4904 O O . LEU A 1 603 ? -17.679 2.064 -20.111 1.00 94.94 603 LEU A O 1
ATOM 4908 N N . MET A 1 604 ? -18.098 4.065 -21.023 1.00 94.81 604 MET A N 1
ATOM 4909 C CA . MET A 1 604 ? -17.424 4.875 -20.018 1.00 94.81 604 MET A CA 1
ATOM 4910 C C . MET A 1 604 ? -18.428 5.731 -19.263 1.00 94.81 604 MET A C 1
ATOM 4912 O O . MET A 1 604 ? -19.413 6.197 -19.840 1.00 94.81 604 MET A O 1
ATOM 4916 N N . GLN A 1 605 ? -18.144 5.989 -17.988 1.00 95.38 605 GLN A N 1
ATOM 4917 C CA . GLN A 1 605 ? -18.952 6.886 -17.173 1.00 95.38 605 GLN A CA 1
ATOM 4918 C C . GLN A 1 605 ? -18.142 8.089 -16.697 1.00 95.38 605 GLN A C 1
ATOM 4920 O O . GLN A 1 605 ? -16.937 8.008 -16.452 1.00 95.38 605 GLN A O 1
ATOM 4925 N N . LYS A 1 606 ? -18.829 9.209 -16.517 1.00 95.88 606 LYS A N 1
ATOM 4926 C CA . LYS A 1 606 ? -18.354 10.377 -15.794 1.00 95.88 606 LYS A CA 1
ATOM 4927 C C . LYS A 1 606 ? -19.009 10.371 -14.422 1.00 95.88 606 LYS A C 1
ATOM 4929 O O . LYS A 1 606 ? -20.235 10.391 -14.315 1.00 95.88 606 LYS A O 1
ATOM 4934 N N . ARG A 1 607 ? -18.188 10.312 -13.379 1.00 95.12 607 ARG A N 1
ATOM 4935 C CA . ARG A 1 607 ? -18.635 10.250 -11.982 1.00 95.12 607 ARG A CA 1
ATOM 4936 C C . ARG A 1 607 ? -19.462 11.487 -11.629 1.00 95.12 607 ARG A C 1
ATOM 4938 O O . ARG A 1 607 ? -19.129 12.581 -12.084 1.00 95.12 607 ARG A O 1
ATOM 4945 N N . SER A 1 608 ? -20.510 11.326 -10.819 1.00 93.25 608 SER A N 1
ATOM 4946 C CA . SER A 1 608 ? -21.321 12.456 -10.350 1.00 93.25 608 SER A CA 1
ATOM 4947 C C . SER A 1 608 ? -20.489 13.464 -9.552 1.00 93.25 608 SER A C 1
ATOM 4949 O O . SER A 1 608 ? -19.373 13.186 -9.089 1.00 93.25 608 SER A O 1
ATOM 4951 N N . LYS A 1 609 ? -21.036 14.667 -9.381 1.00 90.56 609 LYS A N 1
ATOM 4952 C CA . LYS A 1 609 ? -20.420 15.711 -8.552 1.00 90.56 609 LYS A CA 1
ATOM 4953 C C . LYS A 1 609 ? -20.588 15.362 -7.073 1.00 90.56 609 LYS A C 1
ATOM 4955 O O . LYS A 1 609 ? -19.868 15.868 -6.224 1.00 90.56 609 LYS A O 1
ATOM 4960 N N . GLU A 1 610 ? -21.546 14.516 -6.758 1.00 87.38 610 GLU A N 1
ATOM 4961 C CA . GLU A 1 610 ? -21.953 14.129 -5.424 1.00 87.38 610 GLU A CA 1
ATOM 4962 C C . GLU A 1 610 ? -21.021 13.044 -4.859 1.00 87.38 610 GLU A C 1
ATOM 4964 O O . GLU A 1 610 ? -20.947 12.888 -3.641 1.00 87.38 610 GLU A O 1
ATOM 4969 N N . LYS A 1 611 ? -20.250 12.344 -5.712 1.00 87.56 611 LYS A N 1
ATOM 4970 C CA . LYS A 1 611 ? -19.226 11.383 -5.273 1.00 87.56 611 LYS A CA 1
ATOM 4971 C C . LYS A 1 611 ? -18.210 12.035 -4.339 1.00 87.56 611 LYS A C 1
ATOM 4973 O O . LYS A 1 611 ? -17.660 13.098 -4.616 1.00 87.56 611 LYS A O 1
ATOM 4978 N N . ILE A 1 612 ? -17.900 11.320 -3.264 1.00 88.12 612 ILE A N 1
ATOM 4979 C CA . ILE A 1 612 ? -16.938 11.760 -2.251 1.00 88.12 612 ILE A CA 1
ATOM 4980 C C . ILE A 1 612 ? -15.507 11.659 -2.790 1.00 88.12 612 ILE A C 1
ATOM 4982 O O . ILE A 1 612 ? -14.763 12.635 -2.760 1.00 88.12 612 ILE A O 1
ATOM 4986 N N . THR A 1 613 ? -15.133 10.500 -3.343 1.00 88.56 613 THR A N 1
ATOM 4987 C CA . THR A 1 613 ? -13.839 10.312 -4.011 1.00 88.56 613 THR A CA 1
ATOM 4988 C C . THR A 1 613 ? -13.954 10.601 -5.503 1.00 88.56 613 THR A C 1
ATOM 4990 O O . THR A 1 613 ? -14.873 10.122 -6.177 1.00 88.56 613 THR A O 1
ATOM 4993 N N . PHE A 1 614 ? -12.996 11.359 -6.036 1.00 91.62 614 PHE A N 1
ATOM 4994 C CA . PHE A 1 614 ? -12.839 11.627 -7.468 1.00 91.62 614 PHE A CA 1
ATOM 4995 C C . PHE A 1 614 ? -14.135 12.095 -8.177 1.00 91.62 614 PHE A C 1
ATOM 4997 O O . PHE A 1 614 ? -14.568 11.457 -9.142 1.00 91.62 614 PHE A O 1
ATOM 5004 N N . PRO A 1 615 ? -14.797 13.168 -7.703 1.00 92.94 615 PRO A N 1
ATOM 5005 C CA . PRO A 1 615 ? -16.007 13.698 -8.333 1.00 92.94 615 PRO A CA 1
ATOM 5006 C C . PRO A 1 615 ? -15.720 14.255 -9.730 1.00 92.94 615 PRO A C 1
ATOM 5008 O O . PRO A 1 615 ? -14.653 14.816 -9.971 1.00 92.94 615 PRO A O 1
ATOM 5011 N N . SER A 1 616 ? -16.695 14.154 -10.635 1.00 92.69 616 SER A N 1
ATOM 5012 C CA . SER A 1 616 ? -16.638 14.716 -11.998 1.00 92.69 616 SER A CA 1
ATOM 5013 C C . SER A 1 616 ? -15.542 14.163 -12.928 1.00 92.69 616 SER A C 1
ATOM 5015 O O . SER A 1 616 ? -15.339 14.724 -14.008 1.00 92.69 616 SER A O 1
ATOM 5017 N N . LEU A 1 617 ? -14.845 13.083 -12.556 1.00 94.31 617 LEU A N 1
ATOM 5018 C CA . LEU A 1 617 ? -13.827 12.447 -13.403 1.00 94.31 617 LEU A CA 1
ATOM 5019 C C . LEU A 1 617 ? -14.430 11.381 -14.322 1.00 94.31 617 LEU A C 1
ATOM 5021 O O . LEU A 1 617 ? -15.344 10.649 -13.930 1.00 94.31 617 LEU A O 1
ATOM 5025 N N . TRP A 1 618 ? -13.877 11.255 -15.529 1.00 96.69 618 TRP A N 1
ATOM 5026 C CA . TRP A 1 618 ? -14.170 10.138 -16.426 1.00 96.69 618 TRP A CA 1
ATOM 5027 C C . TRP A 1 618 ? -13.468 8.863 -15.958 1.00 96.69 618 TRP A C 1
ATOM 5029 O O . TRP A 1 618 ? -12.335 8.886 -15.475 1.00 96.69 618 TRP A O 1
ATOM 5039 N N . THR A 1 619 ? -14.141 7.727 -16.087 1.00 96.31 619 THR A N 1
ATOM 5040 C CA . THR A 1 619 ? -13.630 6.432 -15.638 1.00 96.31 619 THR A CA 1
ATOM 5041 C C . THR A 1 619 ? -14.212 5.281 -16.470 1.00 96.31 619 THR A C 1
ATOM 5043 O O . THR A 1 619 ? -14.987 5.513 -17.403 1.00 96.31 619 THR A O 1
ATOM 5046 N N . ASN A 1 620 ? -13.796 4.045 -16.179 1.00 96.06 620 ASN A N 1
ATOM 5047 C CA . ASN A 1 620 ? -14.351 2.834 -16.794 1.00 96.06 620 ASN A CA 1
ATOM 5048 C C . ASN A 1 620 ? -15.838 2.657 -16.445 1.00 96.06 620 ASN A C 1
ATOM 5050 O O . ASN A 1 620 ? -16.416 3.464 -15.726 1.00 96.06 620 ASN A O 1
ATOM 5054 N N . THR A 1 621 ? -16.471 1.607 -16.964 1.00 95.69 621 THR A N 1
ATOM 5055 C CA . THR A 1 621 ? -17.927 1.424 -16.917 1.00 95.69 621 THR A CA 1
ATOM 5056 C C . THR A 1 621 ? -18.515 1.558 -15.513 1.00 95.69 621 THR A C 1
ATOM 5058 O O . THR A 1 621 ? -19.441 2.333 -15.322 1.00 95.69 621 THR A O 1
ATOM 5061 N N . CYS A 1 622 ? -17.998 0.816 -14.534 1.00 95.81 622 CYS A N 1
ATOM 5062 C CA . CYS A 1 622 ? -18.471 0.861 -13.150 1.00 95.81 622 CYS A CA 1
ATOM 5063 C C . CYS A 1 622 ? -17.351 0.408 -12.206 1.00 95.81 622 CYS A C 1
ATOM 5065 O O . CYS A 1 622 ? -16.633 -0.543 -12.524 1.00 95.81 622 CYS A O 1
ATOM 5067 N N . CYS A 1 623 ? -17.215 1.067 -11.054 1.00 95.19 623 CYS A N 1
ATOM 5068 C CA . CYS A 1 623 ? -16.262 0.694 -10.005 1.00 95.19 623 CYS A CA 1
ATOM 5069 C C . CYS A 1 623 ? -16.939 0.727 -8.645 1.00 95.19 623 CYS A C 1
ATOM 5071 O O . CYS A 1 623 ? -17.626 1.700 -8.318 1.00 95.19 623 CYS A O 1
ATOM 5073 N N . SER A 1 624 ? -16.712 -0.297 -7.829 1.00 95.44 624 SER A N 1
ATOM 5074 C CA . SER A 1 624 ? -17.193 -0.311 -6.451 1.00 95.44 624 SER A CA 1
ATOM 5075 C C . SER A 1 624 ? -16.527 -1.423 -5.639 1.00 95.44 624 SER A C 1
ATOM 5077 O O . SER A 1 624 ? -15.448 -1.901 -5.977 1.00 95.44 624 SER A O 1
ATOM 5079 N N . HIS A 1 625 ? -17.181 -1.829 -4.552 1.00 95.75 625 HIS A N 1
ATOM 5080 C CA . HIS A 1 625 ? -16.652 -2.740 -3.554 1.00 95.75 625 HIS A CA 1
ATOM 5081 C C . HIS A 1 625 ? -17.611 -3.921 -3.360 1.00 95.75 625 HIS A C 1
ATOM 5083 O O . HIS A 1 625 ? -18.830 -3.707 -3.277 1.00 95.75 625 HIS A O 1
ATOM 5089 N N . PRO A 1 626 ? -17.095 -5.157 -3.257 1.00 95.50 626 PRO A N 1
ATOM 5090 C CA . PRO A 1 626 ? -17.852 -6.244 -2.661 1.00 95.50 626 PRO A CA 1
ATOM 5091 C C . PRO A 1 626 ? -18.084 -5.956 -1.174 1.00 95.50 626 PRO A C 1
ATOM 5093 O O . PRO A 1 626 ? -17.193 -5.479 -0.461 1.00 95.50 626 PRO A O 1
ATOM 5096 N N . LEU A 1 627 ? -19.299 -6.229 -0.714 1.00 94.75 627 LEU A N 1
ATOM 5097 C CA . LEU A 1 627 ? -19.720 -6.019 0.662 1.00 94.75 627 LEU A CA 1
ATOM 5098 C C . LEU A 1 627 ? -19.397 -7.239 1.523 1.00 94.75 627 LEU A C 1
ATOM 5100 O O . LEU A 1 627 ? -19.440 -8.378 1.059 1.00 94.75 627 LEU A O 1
ATOM 5104 N N . TRP A 1 628 ? -19.149 -7.010 2.813 1.00 92.31 628 TRP A N 1
ATOM 5105 C CA . TRP A 1 628 ? -19.021 -8.071 3.813 1.00 92.31 628 TRP A CA 1
ATOM 5106 C C . TRP A 1 628 ? -20.391 -8.711 4.092 1.00 92.31 628 TRP A C 1
ATOM 5108 O O . TRP A 1 628 ? -21.046 -8.429 5.094 1.00 92.31 628 TRP A O 1
ATOM 5118 N N . THR A 1 629 ? -20.848 -9.544 3.163 1.00 90.06 629 THR A N 1
ATOM 5119 C CA . THR A 1 629 ? -22.078 -10.340 3.244 1.00 90.06 629 THR A CA 1
ATOM 5120 C C . THR A 1 629 ? -21.800 -11.731 2.694 1.00 90.06 629 THR A C 1
ATOM 5122 O O . THR A 1 629 ? -20.958 -11.875 1.808 1.00 90.06 629 THR A O 1
ATOM 5125 N N . ASP A 1 630 ? -22.530 -12.745 3.151 1.00 86.50 630 ASP A N 1
ATOM 5126 C CA . ASP A 1 630 ? -22.306 -14.135 2.719 1.00 86.50 630 ASP A CA 1
ATOM 5127 C C . ASP A 1 630 ? -22.412 -14.297 1.192 1.00 86.50 630 ASP A C 1
ATOM 5129 O O . ASP A 1 630 ? -21.682 -15.073 0.579 1.00 86.50 630 ASP A O 1
ATOM 5133 N N . SER A 1 631 ? -23.259 -13.487 0.548 1.00 86.75 631 SER A N 1
ATOM 5134 C CA . SER A 1 631 ? -23.442 -13.506 -0.907 1.00 86.75 631 SER A CA 1
ATOM 5135 C C . SER A 1 631 ? -22.237 -12.983 -1.707 1.00 86.75 631 SER A C 1
ATOM 5137 O O . SER A 1 631 ? -21.967 -13.501 -2.796 1.00 86.75 631 SER A O 1
ATOM 5139 N N . GLU A 1 632 ? -21.505 -11.993 -1.177 1.00 90.06 632 GLU A N 1
ATOM 5140 C CA . GLU A 1 632 ? -20.433 -11.255 -1.875 1.00 90.06 632 GLU A CA 1
ATOM 5141 C C . GLU A 1 632 ? -19.024 -11.543 -1.335 1.00 90.06 632 GLU A C 1
ATOM 5143 O O . GLU A 1 632 ? -18.036 -11.249 -2.008 1.00 90.06 632 GLU A O 1
ATOM 5148 N N . MET A 1 633 ? -18.914 -12.175 -0.163 1.00 83.56 633 MET A N 1
ATOM 5149 C CA . MET A 1 633 ? -17.653 -12.723 0.349 1.00 83.56 633 MET A CA 1
ATOM 5150 C C . MET A 1 633 ? -17.163 -13.903 -0.504 1.00 83.56 633 MET A C 1
ATOM 5152 O O . MET A 1 633 ? -15.954 -14.050 -0.687 1.00 83.56 633 MET A O 1
ATOM 5156 N N . GLY A 1 634 ? -18.100 -14.673 -1.079 1.00 64.88 634 GLY A N 1
ATOM 5157 C CA . GLY A 1 634 ? -17.822 -15.846 -1.910 1.00 64.88 634 GLY A CA 1
ATOM 5158 C C . GLY A 1 634 ? -17.292 -17.050 -1.118 1.00 64.88 634 GLY A C 1
ATOM 5159 O O . GLY A 1 634 ? -16.936 -16.941 0.052 1.00 64.88 634 GLY A O 1
ATOM 5160 N N . GLU A 1 635 ? -17.240 -18.211 -1.770 1.00 61.19 635 GLU A N 1
ATOM 5161 C CA . GLU A 1 635 ? -16.486 -19.374 -1.282 1.00 61.19 635 GLU A CA 1
ATOM 5162 C C . GLU A 1 635 ? -14.999 -19.215 -1.637 1.00 61.19 635 GLU A C 1
ATOM 5164 O O . GLU A 1 635 ? -14.663 -18.539 -2.609 1.00 61.19 635 GLU A O 1
ATOM 5169 N N . SER A 1 636 ? -14.118 -19.837 -0.850 1.00 51.66 636 SER A N 1
ATOM 5170 C CA . SER A 1 636 ? -12.679 -19.552 -0.703 1.00 51.66 636 SER A CA 1
ATOM 5171 C C . SER A 1 636 ? -11.825 -19.442 -1.981 1.00 51.66 636 SER A C 1
ATOM 5173 O O . SER A 1 636 ? -10.739 -18.877 -1.899 1.00 51.66 636 SER A O 1
ATOM 5175 N N . ASP A 1 637 ? -12.301 -19.915 -3.138 1.00 51.69 637 ASP A N 1
ATOM 5176 C CA . ASP A 1 637 ? -11.591 -19.888 -4.431 1.00 51.69 637 ASP A CA 1
ATOM 5177 C C . ASP A 1 637 ? -12.429 -19.334 -5.605 1.00 51.69 637 ASP A C 1
ATOM 5179 O O . ASP A 1 637 ? -12.003 -19.378 -6.761 1.00 51.69 637 ASP A O 1
ATOM 5183 N N . SER A 1 638 ? -13.624 -18.794 -5.345 1.00 61.97 638 SER A N 1
ATOM 5184 C CA . SER A 1 638 ? -14.551 -18.367 -6.396 1.00 61.97 638 SER A CA 1
ATOM 5185 C C . SER A 1 638 ? -14.680 -16.842 -6.477 1.00 61.97 638 SER A C 1
ATOM 5187 O O . SER A 1 638 ? -15.181 -16.190 -5.562 1.00 61.97 638 SER A O 1
ATOM 5189 N N . PHE A 1 639 ? -14.323 -16.256 -7.627 1.00 83.19 639 PHE A N 1
ATOM 5190 C CA . PHE A 1 639 ? -14.500 -14.819 -7.924 1.00 83.19 639 PHE A CA 1
ATOM 5191 C C . PHE A 1 639 ? -15.972 -14.383 -8.054 1.00 83.19 639 PHE A C 1
ATOM 5193 O O . PHE A 1 639 ? -16.274 -13.216 -8.320 1.00 83.19 639 PHE A O 1
ATOM 5200 N N . THR A 1 640 ? -16.897 -15.315 -7.830 1.00 88.06 640 THR A N 1
ATOM 5201 C CA . THR A 1 640 ? -18.345 -15.122 -7.883 1.00 88.06 640 THR A CA 1
ATOM 5202 C C . THR A 1 640 ? -18.820 -13.997 -6.965 1.00 88.06 640 THR A C 1
ATOM 5204 O O . THR A 1 640 ? -19.703 -13.236 -7.354 1.00 88.06 640 THR A O 1
ATOM 5207 N N . GLY A 1 641 ? -18.224 -13.837 -5.777 1.00 91.19 641 GLY A N 1
ATOM 5208 C CA . GLY A 1 641 ? -18.608 -12.770 -4.843 1.00 91.19 641 GLY A CA 1
ATOM 5209 C C . GLY A 1 641 ? -18.397 -11.367 -5.425 1.00 91.19 641 GLY A C 1
ATOM 5210 O O . GLY A 1 641 ? -19.286 -10.517 -5.374 1.00 91.19 641 GLY A O 1
ATOM 5211 N N . VAL A 1 642 ? -17.256 -11.161 -6.087 1.00 93.25 642 VAL A N 1
ATOM 5212 C CA . VAL A 1 642 ? -16.925 -9.898 -6.758 1.00 93.25 642 VAL A CA 1
ATOM 5213 C C . VAL A 1 642 ? -17.829 -9.666 -7.973 1.00 93.25 642 VAL A C 1
ATOM 5215 O O . VAL A 1 642 ? -18.308 -8.553 -8.181 1.00 93.25 642 VAL A O 1
ATOM 5218 N N . CYS A 1 643 ? -18.132 -10.712 -8.743 1.00 93.62 643 CYS A N 1
ATOM 5219 C CA . CYS A 1 643 ? -19.019 -10.590 -9.900 1.00 93.62 643 CYS A CA 1
ATOM 5220 C C . CYS A 1 643 ? -20.474 -10.278 -9.499 1.00 93.62 643 CYS A C 1
ATOM 5222 O O . CYS A 1 643 ? -21.131 -9.467 -10.149 1.00 93.62 643 CYS A O 1
ATOM 5224 N N . ARG A 1 644 ? -20.972 -10.837 -8.385 1.00 93.62 644 ARG A N 1
ATOM 5225 C CA . ARG A 1 644 ? -22.280 -10.466 -7.806 1.00 93.62 644 ARG A CA 1
ATOM 5226 C C . ARG A 1 644 ? -22.317 -8.998 -7.388 1.00 93.62 644 ARG A C 1
ATOM 5228 O O . ARG A 1 644 ? -23.286 -8.298 -7.682 1.00 93.62 644 ARG A O 1
ATOM 5235 N N . ALA A 1 645 ? -21.244 -8.511 -6.765 1.00 95.19 645 ALA A N 1
ATOM 5236 C CA . ALA A 1 645 ? -21.122 -7.102 -6.406 1.00 95.19 645 ALA A CA 1
ATOM 5237 C C . ALA A 1 645 ? -21.120 -6.194 -7.652 1.00 95.19 645 ALA A C 1
ATOM 5239 O O . ALA A 1 645 ? -21.813 -5.172 -7.677 1.00 95.19 645 ALA A O 1
ATOM 5240 N N . ALA A 1 646 ? -20.416 -6.599 -8.715 1.00 95.69 646 ALA A N 1
ATOM 5241 C CA . ALA A 1 646 ? -20.427 -5.911 -10.003 1.00 95.69 646 ALA A CA 1
ATOM 5242 C C . ALA A 1 646 ? -21.824 -5.893 -10.639 1.00 95.69 646 ALA A C 1
ATOM 5244 O O . ALA A 1 646 ? -22.286 -4.834 -11.057 1.00 95.69 646 ALA A O 1
ATOM 5245 N N . GLN A 1 647 ? -22.546 -7.017 -10.633 1.00 94.25 647 GLN A N 1
ATOM 5246 C CA . GLN A 1 647 ? -23.927 -7.108 -11.121 1.00 94.25 647 GLN A CA 1
ATOM 5247 C C . GLN A 1 647 ? -24.861 -6.160 -10.352 1.00 94.25 647 GLN A C 1
ATOM 5249 O O . GLN A 1 647 ? -25.618 -5.402 -10.964 1.00 94.25 647 GLN A O 1
ATOM 5254 N N . ARG A 1 648 ? -24.773 -6.143 -9.014 1.00 94.94 648 ARG A N 1
ATOM 5255 C CA . ARG A 1 648 ? -25.541 -5.223 -8.159 1.00 94.94 648 ARG A CA 1
ATOM 5256 C C . ARG A 1 648 ? -25.258 -3.763 -8.509 1.00 94.94 648 ARG A C 1
ATOM 5258 O O . ARG A 1 648 ? -26.190 -2.966 -8.620 1.00 94.94 648 ARG A O 1
ATOM 5265 N N . LYS A 1 649 ? -23.986 -3.397 -8.670 1.00 95.50 649 LYS A N 1
ATOM 5266 C CA . LYS A 1 649 ? -23.578 -2.004 -8.896 1.00 95.50 649 LYS A CA 1
ATOM 5267 C C . LYS A 1 649 ? -23.818 -1.526 -10.323 1.00 95.50 649 LYS A C 1
ATOM 5269 O O . LYS A 1 649 ? -24.247 -0.390 -10.476 1.00 95.50 649 LYS A O 1
ATOM 5274 N N . LEU A 1 650 ? -23.683 -2.384 -11.334 1.00 94.50 650 LEU A N 1
ATOM 5275 C CA . LEU A 1 650 ? -24.106 -2.084 -12.708 1.00 94.50 650 LEU A CA 1
ATOM 5276 C C . LEU A 1 650 ? -25.606 -1.774 -12.777 1.00 94.50 650 LEU A C 1
ATOM 5278 O O . LEU A 1 650 ? -26.006 -0.784 -13.392 1.00 94.50 650 LEU A O 1
ATOM 5282 N N . LYS A 1 651 ? -26.433 -2.555 -12.071 1.00 94.00 651 LYS A N 1
ATOM 5283 C CA . LYS A 1 651 ? -27.871 -2.291 -11.957 1.00 94.00 651 LYS A CA 1
ATOM 5284 C C . LYS A 1 651 ? -28.160 -0.986 -11.214 1.00 94.00 651 LYS A C 1
ATOM 5286 O O . LYS A 1 651 ? -29.041 -0.235 -11.617 1.00 94.00 651 LYS A O 1
ATOM 5291 N N . HIS A 1 652 ? -27.429 -0.711 -10.136 1.00 92.81 652 HIS A N 1
ATOM 5292 C CA . HIS A 1 652 ? -27.644 0.476 -9.310 1.00 92.81 652 HIS A CA 1
ATOM 5293 C C . HIS A 1 652 ? -27.176 1.788 -9.965 1.00 92.81 652 HIS A C 1
ATOM 5295 O O . HIS A 1 652 ? -27.871 2.794 -9.857 1.00 92.81 652 HIS A O 1
ATOM 5301 N N . GLU A 1 653 ? -26.005 1.802 -10.609 1.00 93.75 653 GLU A N 1
ATOM 5302 C CA . GLU A 1 653 ? -25.407 3.015 -11.193 1.00 93.75 653 GLU A CA 1
ATOM 5303 C C . GLU A 1 653 ? -25.903 3.283 -12.617 1.00 93.75 653 GLU A C 1
ATOM 5305 O O . GLU A 1 653 ? -26.171 4.431 -12.970 1.00 93.75 653 GLU A O 1
ATOM 5310 N N . LEU A 1 654 ? -26.049 2.230 -13.427 1.00 92.69 654 LEU A N 1
ATOM 5311 C CA . LEU A 1 654 ? -26.321 2.336 -14.863 1.00 92.69 654 LEU A CA 1
ATOM 5312 C C . LEU A 1 654 ? -27.655 1.704 -15.284 1.00 92.69 654 LEU A C 1
ATOM 5314 O O . LEU A 1 654 ? -28.021 1.776 -16.456 1.00 92.69 654 LEU A O 1
ATOM 5318 N N . GLY A 1 655 ? -28.385 1.063 -14.366 1.00 91.38 655 GLY A N 1
ATOM 5319 C CA . GLY A 1 655 ? -29.630 0.360 -14.690 1.00 91.38 655 GLY A CA 1
ATOM 5320 C C . GLY A 1 655 ? -29.429 -0.932 -15.488 1.00 91.38 655 GLY A C 1
ATOM 5321 O O . GLY A 1 655 ? -30.408 -1.515 -15.944 1.00 91.38 655 GLY A O 1
ATOM 5322 N N . ILE A 1 656 ? -28.184 -1.391 -15.653 1.00 90.88 656 ILE A N 1
ATOM 5323 C CA . ILE A 1 656 ? -27.843 -2.539 -16.498 1.00 90.88 656 ILE A CA 1
ATOM 5324 C C . ILE A 1 656 ? -28.074 -3.840 -15.725 1.00 90.88 656 ILE A C 1
ATOM 5326 O O . ILE A 1 656 ? -27.442 -4.087 -14.697 1.00 90.88 656 ILE A O 1
ATOM 5330 N N . ASN A 1 657 ? -28.955 -4.697 -16.242 1.00 87.12 657 ASN A N 1
ATOM 5331 C CA . ASN A 1 657 ? -29.201 -6.024 -15.684 1.00 87.12 657 ASN A CA 1
ATOM 5332 C C . ASN A 1 657 ? -28.355 -7.069 -16.420 1.00 87.12 657 ASN A C 1
ATOM 5334 O O . ASN A 1 657 ? -28.714 -7.508 -17.510 1.00 87.12 657 ASN A O 1
ATOM 5338 N N . VAL A 1 658 ? -27.251 -7.494 -15.807 1.00 84.19 658 VAL A N 1
ATOM 5339 C CA . VAL A 1 658 ? -26.470 -8.639 -16.302 1.00 84.19 658 VAL A CA 1
ATOM 5340 C C . VAL A 1 658 ? -27.208 -9.926 -15.934 1.00 84.19 658 VAL A C 1
ATOM 5342 O O . VAL A 1 658 ? -27.619 -10.068 -14.781 1.00 84.19 658 VAL A O 1
ATOM 5345 N N . ARG A 1 659 ? -27.434 -10.833 -16.893 1.00 78.56 659 ARG A N 1
ATOM 5346 C CA . ARG A 1 659 ? -28.298 -12.014 -16.696 1.00 78.56 659 ARG A CA 1
ATOM 5347 C C . ARG A 1 659 ? -27.565 -13.152 -15.998 1.00 78.56 659 ARG A C 1
ATOM 5349 O O . ARG A 1 659 ? -28.082 -13.667 -15.010 1.00 78.56 659 ARG A O 1
ATOM 5356 N N . SER A 1 660 ? -26.373 -13.504 -16.481 1.00 83.31 660 SER A N 1
ATOM 5357 C CA . SER A 1 660 ? -25.503 -14.489 -15.834 1.00 83.31 660 SER A CA 1
ATOM 5358 C C . SER A 1 660 ? -24.174 -13.878 -15.401 1.00 83.31 660 SER A C 1
ATOM 5360 O O . SER A 1 660 ? -23.600 -13.034 -16.084 1.00 83.31 660 SER A O 1
ATOM 5362 N N . ILE A 1 661 ? -23.656 -14.354 -14.269 1.00 85.06 661 ILE A N 1
ATOM 5363 C CA . ILE A 1 661 ? -22.303 -14.039 -13.797 1.00 85.06 661 ILE A CA 1
ATOM 5364 C C . ILE A 1 661 ? -21.247 -14.590 -14.767 1.00 85.06 661 ILE A C 1
ATOM 5366 O O . ILE A 1 661 ? -20.176 -14.005 -14.883 1.00 85.06 661 ILE A O 1
ATOM 5370 N N . ASP A 1 662 ? -21.564 -15.647 -15.518 1.00 84.69 662 ASP A N 1
ATOM 5371 C CA . ASP A 1 662 ? -20.646 -16.271 -16.483 1.00 84.69 662 ASP A CA 1
ATOM 5372 C C . ASP A 1 662 ? -20.279 -15.344 -17.656 1.00 84.69 662 ASP A C 1
ATOM 5374 O O . ASP A 1 662 ? -19.281 -15.556 -18.340 1.00 84.69 662 ASP A O 1
ATOM 5378 N N . GLU A 1 663 ? -21.059 -14.283 -17.883 1.00 86.50 663 GLU A N 1
ATOM 5379 C CA . GLU A 1 663 ? -20.750 -13.239 -18.869 1.00 86.50 663 GLU A CA 1
ATOM 5380 C C . GLU A 1 663 ? -19.570 -12.350 -18.413 1.00 86.50 663 GLU A C 1
ATOM 5382 O O . GLU A 1 663 ? -18.937 -11.663 -19.223 1.00 86.50 663 GLU A O 1
ATOM 5387 N N . MET A 1 664 ? -19.246 -12.365 -17.114 1.00 92.00 664 MET A N 1
ATOM 5388 C CA . MET A 1 664 ? -18.205 -11.547 -16.499 1.00 92.00 664 MET A CA 1
ATOM 5389 C C . MET A 1 664 ? -16.854 -12.264 -16.480 1.00 92.00 664 MET A C 1
ATOM 5391 O O . MET A 1 664 ? -16.635 -13.226 -15.747 1.00 92.00 664 MET A O 1
ATOM 5395 N N . HIS A 1 665 ? -15.896 -11.732 -17.233 1.00 93.50 665 HIS A N 1
ATOM 5396 C CA . HIS A 1 665 ? -14.549 -12.280 -17.323 1.00 93.50 665 HIS A CA 1
ATOM 5397 C C . HIS A 1 665 ? -13.617 -11.540 -16.366 1.00 93.50 665 HIS A C 1
ATOM 5399 O O . HIS A 1 665 ? -13.218 -10.404 -16.624 1.00 93.50 665 HIS A O 1
ATOM 5405 N N . VAL A 1 666 ? -13.240 -12.179 -15.261 1.00 94.44 666 VAL A N 1
ATOM 5406 C CA . VAL A 1 666 ? -12.250 -11.622 -14.329 1.00 94.44 666 VAL A CA 1
ATOM 5407 C C . VAL A 1 666 ? -10.856 -11.755 -14.942 1.00 94.44 666 VAL A C 1
ATOM 5409 O O . VAL A 1 666 ? -10.360 -12.859 -15.153 1.00 94.44 666 VAL A O 1
ATOM 5412 N N . MET A 1 667 ? -10.217 -10.628 -15.245 1.00 94.50 667 MET A N 1
ATOM 5413 C CA . MET A 1 667 ? -8.953 -10.590 -15.987 1.00 94.50 667 MET A CA 1
ATOM 5414 C C . MET A 1 667 ? -7.723 -10.657 -15.084 1.00 94.50 667 MET A C 1
ATOM 5416 O O . MET A 1 667 ? -6.685 -11.180 -15.490 1.00 94.50 667 MET A O 1
ATOM 5420 N N . GLY A 1 668 ? -7.822 -10.137 -13.862 1.00 93.19 668 GLY A N 1
ATOM 5421 C CA . GLY A 1 668 ? -6.731 -10.169 -12.895 1.00 93.19 668 GLY A CA 1
ATOM 5422 C C . GLY A 1 668 ? -6.955 -9.247 -11.703 1.00 93.19 668 GLY A C 1
ATOM 5423 O O . GLY A 1 668 ? -7.979 -8.566 -11.608 1.00 93.19 668 GLY A O 1
ATOM 5424 N N . ARG A 1 669 ? -5.970 -9.236 -10.800 1.00 94.88 669 ARG A N 1
ATOM 5425 C CA . ARG A 1 669 ? -5.986 -8.472 -9.545 1.00 94.88 669 ARG A CA 1
ATOM 5426 C C . ARG A 1 669 ? -4.904 -7.404 -9.545 1.00 94.88 669 ARG A C 1
ATOM 5428 O O . ARG A 1 669 ? -3.737 -7.690 -9.833 1.00 94.88 669 ARG A O 1
ATOM 5435 N N . PHE A 1 670 ? -5.286 -6.187 -9.193 1.00 95.19 670 PHE A N 1
ATOM 5436 C CA . PHE A 1 670 ? -4.460 -4.998 -9.306 1.00 95.19 670 PHE A CA 1
ATOM 5437 C C . PHE A 1 670 ? -4.417 -4.253 -7.978 1.00 95.19 670 PHE A C 1
ATOM 5439 O O . PHE A 1 670 ? -5.436 -3.838 -7.449 1.00 95.19 670 PHE A O 1
ATOM 5446 N N . LEU A 1 671 ? -3.221 -4.069 -7.435 1.00 95.44 671 LEU A N 1
ATOM 5447 C CA . LEU A 1 671 ? -3.007 -3.311 -6.211 1.00 95.44 671 LEU A CA 1
ATOM 5448 C C . LEU A 1 671 ? -2.620 -1.877 -6.575 1.00 95.44 671 LEU A C 1
ATOM 5450 O O . LEU A 1 671 ? -1.604 -1.669 -7.252 1.00 95.44 671 LEU A O 1
ATOM 5454 N N . TYR A 1 672 ? -3.402 -0.900 -6.114 1.00 95.25 672 TYR A N 1
ATOM 5455 C CA . TYR A 1 672 ? -3.092 0.515 -6.300 1.00 95.25 672 TYR A CA 1
ATOM 5456 C C . TYR A 1 672 ? -3.478 1.379 -5.097 1.00 95.25 672 TYR A C 1
ATOM 5458 O O . TYR A 1 672 ? -4.229 0.978 -4.210 1.00 95.25 672 TYR A O 1
ATOM 5466 N N . LYS A 1 673 ? -2.935 2.600 -5.076 1.00 94.56 673 LYS A N 1
ATOM 5467 C CA . LYS A 1 673 ? -3.206 3.608 -4.045 1.00 94.56 673 LYS A CA 1
ATOM 5468 C C . LYS A 1 673 ? -3.229 5.018 -4.635 1.00 94.56 673 LYS A C 1
ATOM 5470 O O . LYS A 1 673 ? -2.258 5.453 -5.255 1.00 94.56 673 LYS A O 1
ATOM 5475 N N . ALA A 1 674 ? -4.306 5.760 -4.433 1.00 93.75 674 ALA A N 1
ATOM 5476 C CA . ALA A 1 674 ? -4.466 7.092 -5.006 1.00 93.75 674 ALA A CA 1
ATOM 5477 C C . ALA A 1 674 ? -5.161 8.039 -4.028 1.00 93.75 674 ALA A C 1
ATOM 5479 O O . ALA A 1 674 ? -6.117 7.661 -3.371 1.00 93.75 674 ALA A O 1
ATOM 5480 N N . MET A 1 675 ? -4.697 9.284 -3.942 1.00 92.31 675 MET A N 1
ATOM 5481 C CA . MET A 1 675 ? -5.372 10.317 -3.152 1.00 92.31 675 MET A CA 1
ATOM 5482 C C . MET A 1 675 ? -6.337 11.091 -4.048 1.00 92.31 675 MET A C 1
ATOM 5484 O O . MET A 1 675 ? -5.941 11.500 -5.140 1.00 92.31 675 MET A O 1
ATOM 5488 N N . SER A 1 676 ? -7.566 11.300 -3.577 1.00 86.31 676 SER A N 1
ATOM 5489 C CA . SER A 1 676 ? -8.538 12.196 -4.211 1.00 86.31 676 SER A CA 1
ATOM 5490 C C . SER A 1 676 ? -8.250 13.640 -3.813 1.00 86.31 676 SER A C 1
ATOM 5492 O O . SER A 1 676 ? -8.090 14.508 -4.667 1.00 86.31 676 SER A O 1
ATOM 5494 N N . ASP A 1 677 ? -8.112 13.884 -2.511 1.00 86.31 677 ASP A N 1
ATOM 5495 C CA . ASP A 1 677 ? -7.763 15.182 -1.937 1.00 86.31 677 ASP A CA 1
ATOM 5496 C C . ASP A 1 677 ? -6.910 14.996 -0.662 1.00 86.31 677 ASP A C 1
ATOM 5498 O O . ASP A 1 677 ? -6.148 14.033 -0.548 1.00 86.31 677 ASP A O 1
ATOM 5502 N N . THR A 1 678 ? -6.953 15.943 0.280 1.00 79.62 678 THR A N 1
ATOM 5503 C CA . THR A 1 678 ? -6.230 15.844 1.559 1.00 79.62 678 THR A CA 1
ATOM 5504 C C . THR A 1 678 ? -6.910 14.920 2.576 1.00 79.62 678 THR A C 1
ATOM 5506 O O . THR A 1 678 ? -6.241 14.440 3.493 1.00 79.62 678 THR A O 1
ATOM 5509 N N . GLN A 1 679 ? -8.209 14.660 2.428 1.00 85.38 679 GLN A N 1
ATOM 5510 C CA . GLN A 1 679 ? -9.049 13.915 3.370 1.00 85.38 679 GLN A CA 1
ATOM 5511 C C . GLN A 1 679 ? -9.454 12.531 2.854 1.00 85.38 679 GLN A C 1
ATOM 5513 O O . GLN A 1 679 ? -9.670 11.636 3.663 1.00 85.38 679 GLN A O 1
ATOM 5518 N N . TRP A 1 680 ? -9.528 12.332 1.540 1.00 90.31 680 TRP A N 1
ATOM 5519 C CA . TRP A 1 680 ? -10.060 11.125 0.916 1.00 90.31 680 TRP A CA 1
ATOM 5520 C C . TRP A 1 680 ? -9.094 10.519 -0.099 1.00 90.31 680 TRP A C 1
ATOM 5522 O O . TRP A 1 680 ? -8.409 11.220 -0.851 1.00 90.31 680 TRP A O 1
ATOM 5532 N N . GLY A 1 681 ? -9.083 9.194 -0.170 1.00 92.44 681 GLY A N 1
ATOM 5533 C CA . GLY A 1 681 ? -8.302 8.426 -1.127 1.00 92.44 681 GLY A CA 1
ATOM 5534 C C . GLY A 1 681 ? -8.782 6.985 -1.251 1.00 92.44 681 GLY A C 1
ATOM 5535 O O . GLY A 1 681 ? -9.777 6.580 -0.661 1.00 92.44 681 GLY A O 1
ATOM 5536 N N . GLU A 1 682 ? -8.050 6.224 -2.048 1.00 93.19 682 GLU A N 1
ATOM 5537 C CA . GLU A 1 682 ? -8.282 4.822 -2.358 1.00 93.19 682 GLU A CA 1
ATOM 5538 C C . GLU A 1 682 ? -6.992 4.034 -2.118 1.00 93.19 682 GLU A C 1
ATOM 5540 O O . GLU A 1 682 ? -5.880 4.498 -2.400 1.00 93.19 682 GLU A O 1
ATOM 5545 N N . ASN A 1 683 ? -7.145 2.832 -1.578 1.00 95.94 683 ASN A N 1
ATOM 5546 C CA . ASN A 1 683 ? -6.086 1.851 -1.384 1.00 95.94 683 ASN A CA 1
ATOM 5547 C C . ASN A 1 683 ? -6.718 0.473 -1.559 1.00 95.94 683 ASN A C 1
ATOM 5549 O O . ASN A 1 683 ? -7.355 -0.039 -0.636 1.00 95.94 683 ASN A O 1
ATOM 5553 N N . GLU A 1 684 ? -6.603 -0.076 -2.761 1.00 96.25 684 GLU A N 1
ATOM 5554 C CA . GLU A 1 684 ? -7.520 -1.111 -3.228 1.00 96.25 684 GLU A CA 1
ATOM 5555 C C . GLU A 1 684 ? -6.796 -2.315 -3.826 1.00 96.25 684 GLU A C 1
ATOM 5557 O O . GLU A 1 684 ? -5.796 -2.185 -4.537 1.00 96.25 684 GLU A O 1
ATOM 5562 N N . MET A 1 685 ? -7.342 -3.495 -3.524 1.00 96.00 685 MET A N 1
ATOM 5563 C CA . MET A 1 685 ? -7.130 -4.730 -4.269 1.00 96.00 685 MET A CA 1
ATOM 5564 C C . MET A 1 685 ? -8.242 -4.834 -5.314 1.00 96.00 685 MET A C 1
ATOM 5566 O O . MET A 1 685 ? -9.330 -5.337 -5.026 1.00 96.00 685 MET A O 1
ATOM 5570 N N . ASP A 1 686 ? -7.973 -4.299 -6.498 1.00 96.31 686 ASP A N 1
ATOM 5571 C CA . ASP A 1 686 ? -8.942 -4.092 -7.564 1.00 96.31 686 ASP A CA 1
ATOM 5572 C C . ASP A 1 686 ? -9.004 -5.282 -8.528 1.00 96.31 686 ASP A C 1
ATOM 5574 O O . ASP A 1 686 ? -8.007 -5.706 -9.119 1.00 96.31 686 ASP A O 1
ATOM 5578 N N . TYR A 1 687 ? -10.200 -5.830 -8.688 1.00 96.06 687 TYR A N 1
ATOM 5579 C CA . TYR A 1 687 ? -10.515 -6.885 -9.635 1.00 96.06 687 TYR A CA 1
ATOM 5580 C C . TYR A 1 687 ? -10.970 -6.292 -10.966 1.00 96.06 687 TYR A C 1
ATOM 5582 O O . TYR A 1 687 ? -12.059 -5.727 -11.063 1.00 96.06 687 TYR A O 1
ATOM 5590 N N . ALA A 1 688 ? -10.178 -6.477 -12.022 1.00 96.75 688 ALA A N 1
ATOM 5591 C CA . ALA A 1 688 ? -10.584 -6.051 -13.358 1.00 96.75 688 ALA A CA 1
ATOM 5592 C C . ALA A 1 688 ? -11.537 -7.080 -13.980 1.00 96.75 688 ALA A C 1
ATOM 5594 O O . ALA A 1 688 ? -11.178 -8.251 -14.123 1.00 96.75 688 ALA A O 1
ATOM 5595 N N . ILE A 1 689 ? -12.727 -6.639 -14.377 1.00 96.50 689 ILE A N 1
ATOM 5596 C CA . ILE A 1 689 ? -13.778 -7.474 -14.966 1.00 96.50 689 ILE A CA 1
ATOM 5597 C C . ILE A 1 689 ? -14.094 -6.954 -16.362 1.00 96.50 689 ILE A C 1
ATOM 5599 O O . ILE A 1 689 ? -14.381 -5.772 -16.532 1.00 96.50 689 ILE A O 1
ATOM 5603 N N . VAL A 1 690 ? -14.082 -7.832 -17.359 1.00 96.56 690 VAL A N 1
ATOM 5604 C CA . VAL A 1 690 ? -14.458 -7.515 -18.739 1.00 96.56 690 VAL A CA 1
ATOM 5605 C C . VAL A 1 690 ? -15.773 -8.207 -19.085 1.00 96.56 690 VAL A C 1
ATOM 5607 O O . VAL A 1 690 ? -15.929 -9.402 -18.851 1.00 96.56 690 VAL A O 1
ATOM 5610 N N . ILE A 1 691 ? -16.711 -7.457 -19.660 1.00 94.12 691 ILE A N 1
ATOM 5611 C CA . ILE A 1 691 ? -17.988 -7.980 -20.161 1.00 94.12 691 ILE A CA 1
ATOM 5612 C C . ILE A 1 691 ? -18.052 -7.688 -21.665 1.00 94.12 691 ILE A C 1
ATOM 5614 O O . ILE A 1 691 ? -18.229 -6.524 -22.039 1.00 94.12 691 ILE A O 1
ATOM 5618 N N . PRO A 1 692 ? -17.853 -8.690 -22.539 1.00 91.94 692 PRO A N 1
ATOM 5619 C CA . PRO A 1 692 ? -17.973 -8.512 -23.982 1.00 91.94 692 PRO A CA 1
ATOM 5620 C C . PRO A 1 692 ? -19.436 -8.593 -24.455 1.00 91.94 692 PRO A C 1
ATOM 5622 O O . PRO A 1 692 ? -20.296 -9.136 -23.767 1.00 91.94 692 PRO A O 1
ATOM 5625 N N . ASN A 1 693 ? -19.695 -8.127 -25.681 1.00 85.75 693 ASN A N 1
ATOM 5626 C CA . ASN A 1 693 ? -20.939 -8.358 -26.433 1.00 85.75 693 ASN A CA 1
ATOM 5627 C C . ASN A 1 693 ? -22.232 -7.837 -25.783 1.00 85.75 693 ASN A C 1
ATOM 5629 O O . ASN A 1 693 ? -23.295 -8.445 -25.907 1.00 85.75 693 ASN A O 1
ATOM 5633 N N . PHE A 1 694 ? -22.172 -6.683 -25.127 1.00 85.38 694 PHE A N 1
ATOM 5634 C CA . PHE A 1 694 ? -23.359 -6.062 -24.555 1.00 85.38 694 PHE A CA 1
ATOM 5635 C C . PHE A 1 694 ? -24.310 -5.521 -25.641 1.00 85.38 694 PHE A C 1
ATOM 5637 O O . PHE A 1 694 ? -23.893 -4.737 -26.498 1.00 85.38 694 PHE A O 1
ATOM 5644 N N . TYR A 1 695 ? -25.583 -5.936 -25.587 1.00 74.94 695 TYR A N 1
ATOM 5645 C CA . TYR A 1 695 ? -26.616 -5.634 -26.595 1.00 74.94 695 TYR A CA 1
ATOM 5646 C C . TYR A 1 695 ? -27.760 -4.737 -26.072 1.00 74.94 695 TYR A C 1
ATOM 5648 O O . TYR A 1 695 ? -28.574 -4.257 -26.856 1.00 74.94 695 TYR A O 1
ATOM 5656 N N . ASP A 1 696 ? -27.847 -4.483 -24.761 1.00 63.66 696 ASP A N 1
ATOM 5657 C CA . ASP A 1 696 ? -28.997 -3.781 -24.172 1.00 63.66 696 ASP A CA 1
ATOM 5658 C C . ASP A 1 696 ? -28.810 -2.253 -24.188 1.00 63.66 696 ASP A C 1
ATOM 5660 O O . ASP A 1 696 ? -27.971 -1.688 -23.492 1.00 63.66 696 ASP A O 1
ATOM 5664 N N . THR A 1 697 ? -29.593 -1.549 -25.001 1.00 60.53 697 THR A N 1
ATOM 5665 C CA . THR A 1 697 ? -29.479 -0.095 -25.193 1.00 60.53 697 THR A CA 1
ATOM 5666 C C . THR A 1 697 ? -30.218 0.737 -24.142 1.00 60.53 697 THR A C 1
ATOM 5668 O O . THR A 1 697 ? -30.186 1.967 -24.210 1.00 60.53 697 THR A O 1
ATOM 5671 N N . THR A 1 698 ? -30.839 0.125 -23.126 1.00 67.31 698 THR A N 1
ATOM 5672 C CA . THR A 1 698 ? -31.581 0.862 -22.087 1.00 67.31 698 THR A CA 1
ATOM 5673 C C . THR A 1 698 ? -30.740 1.187 -20.845 1.00 67.31 698 THR A C 1
ATOM 5675 O O . THR A 1 698 ? -31.059 0.805 -19.722 1.00 67.31 698 THR A O 1
ATOM 5678 N N . VAL A 1 699 ? -29.653 1.951 -21.022 1.00 83.56 699 VAL A N 1
ATOM 5679 C CA . VAL A 1 699 ? -28.854 2.460 -19.889 1.00 83.56 699 VAL A CA 1
ATOM 5680 C C . VAL A 1 699 ? -29.638 3.548 -19.147 1.00 83.56 699 VAL A C 1
ATOM 5682 O O . VAL A 1 699 ? -29.859 4.643 -19.669 1.00 83.56 699 VAL A O 1
ATOM 5685 N N . LYS A 1 700 ? -30.040 3.268 -17.904 1.00 88.62 700 LYS A N 1
ATOM 5686 C CA . LYS A 1 700 ? -30.739 4.212 -17.024 1.00 88.62 700 LYS A CA 1
ATOM 5687 C C . LYS A 1 700 ? -29.803 4.664 -15.909 1.00 88.62 700 LYS A C 1
ATOM 5689 O O . LYS A 1 700 ? -29.696 4.014 -14.873 1.00 88.62 700 LYS A O 1
ATOM 5694 N N . ILE A 1 701 ? -29.146 5.801 -16.127 1.00 92.44 701 ILE A N 1
ATOM 5695 C CA . ILE A 1 701 ? -28.173 6.343 -15.176 1.00 92.44 701 ILE A CA 1
ATOM 5696 C C . ILE A 1 701 ? -28.837 6.791 -13.869 1.00 92.44 701 ILE A C 1
ATOM 5698 O O . ILE A 1 701 ? -29.870 7.467 -13.871 1.00 92.44 701 ILE A O 1
ATOM 5702 N N . ASN A 1 702 ? -28.206 6.456 -12.748 1.00 92.31 702 ASN A N 1
ATOM 5703 C CA . ASN A 1 702 ? -28.502 7.057 -11.458 1.00 92.31 702 ASN A CA 1
ATOM 5704 C C . ASN A 1 702 ? -27.693 8.354 -11.310 1.00 92.31 702 ASN A C 1
ATOM 5706 O O . ASN A 1 702 ? -26.469 8.311 -11.185 1.00 92.31 702 ASN A O 1
ATOM 5710 N N . LYS A 1 703 ? -28.376 9.507 -11.311 1.00 90.75 703 LYS A N 1
ATOM 5711 C CA . LYS A 1 703 ? -27.737 10.836 -11.289 1.00 90.75 703 LYS A CA 1
ATOM 5712 C C . LYS A 1 703 ? -26.914 11.105 -10.027 1.00 90.75 703 LYS A C 1
ATOM 5714 O O . LYS A 1 703 ? -25.975 11.891 -10.090 1.00 90.75 703 LYS A O 1
ATOM 5719 N N . ASP A 1 704 ? -27.214 10.420 -8.923 1.00 87.25 704 ASP A N 1
ATOM 5720 C CA . ASP A 1 704 ? -26.442 10.542 -7.682 1.00 87.25 704 ASP A CA 1
ATOM 5721 C C . ASP A 1 704 ? -25.054 9.894 -7.789 1.00 87.25 704 ASP A C 1
ATOM 5723 O O . ASP A 1 704 ? -24.153 10.223 -7.015 1.00 87.25 704 ASP A O 1
ATOM 5727 N N . GLU A 1 705 ? -24.863 8.978 -8.742 1.00 90.00 705 GLU A N 1
ATOM 5728 C CA . GLU A 1 705 ? -23.620 8.222 -8.942 1.00 90.00 705 GLU A CA 1
ATOM 5729 C C . GLU A 1 705 ? -22.906 8.610 -10.247 1.00 90.00 705 GLU A C 1
ATOM 5731 O O . GLU A 1 705 ? -21.674 8.699 -10.281 1.00 90.00 705 GLU A O 1
ATOM 5736 N N . VAL A 1 706 ? -23.672 8.905 -11.303 1.00 93.69 706 VAL A N 1
ATOM 5737 C CA . VAL A 1 706 ? -23.184 9.118 -12.670 1.00 93.69 706 VAL A CA 1
ATOM 5738 C C . VAL A 1 706 ? -23.728 10.424 -13.247 1.00 93.69 706 VAL A C 1
ATOM 5740 O O . VAL A 1 706 ? -24.937 10.614 -13.355 1.00 93.69 706 VAL A O 1
ATOM 5743 N N . GLU A 1 707 ? -22.831 11.317 -13.673 1.00 93.56 707 GLU A N 1
ATOM 5744 C CA . GLU A 1 707 ? -23.192 12.568 -14.355 1.00 93.56 707 GLU A CA 1
ATOM 5745 C C . GLU A 1 707 ? -23.499 12.326 -15.839 1.00 93.56 707 GLU A C 1
ATOM 5747 O O . GLU A 1 707 ? -24.454 12.879 -16.383 1.00 93.56 707 GLU A O 1
ATOM 5752 N N . GLN A 1 708 ? -22.669 11.522 -16.508 1.00 93.75 708 GLN A N 1
ATOM 5753 C CA . GLN A 1 708 ? -22.730 11.312 -17.954 1.00 93.75 708 GLN A CA 1
ATOM 5754 C C . GLN A 1 708 ? -22.168 9.938 -18.331 1.00 93.75 708 GLN A C 1
ATOM 5756 O O . GLN A 1 708 ? -21.327 9.397 -17.621 1.00 93.75 708 GLN A O 1
ATOM 5761 N N . ILE A 1 709 ? -22.589 9.397 -19.474 1.00 94.56 709 ILE A N 1
ATOM 5762 C CA . ILE A 1 709 ? -22.000 8.203 -20.090 1.00 94.56 709 ILE A CA 1
ATOM 5763 C C . ILE A 1 709 ? -21.524 8.505 -21.511 1.00 94.56 709 ILE A C 1
ATOM 5765 O O . ILE A 1 709 ? -22.021 9.431 -22.156 1.00 94.56 709 ILE A O 1
ATOM 5769 N N . ALA A 1 710 ? -20.572 7.720 -22.001 1.00 93.50 710 ALA A N 1
ATOM 5770 C CA . ALA A 1 710 ? -20.125 7.749 -23.387 1.00 93.50 710 ALA A CA 1
ATOM 5771 C C . ALA A 1 710 ? -19.797 6.333 -23.861 1.00 93.50 710 ALA A C 1
ATOM 5773 O O . ALA A 1 710 ? -19.160 5.570 -23.138 1.00 93.50 710 ALA A O 1
ATOM 5774 N N . PHE A 1 711 ? -20.200 6.003 -25.084 1.00 93.50 711 PHE A N 1
ATOM 5775 C CA . PHE A 1 711 ? -19.706 4.826 -25.790 1.00 93.50 711 PHE A CA 1
ATOM 5776 C C . PHE A 1 711 ? -18.576 5.277 -26.702 1.00 93.50 711 PHE A C 1
ATOM 5778 O O . PHE A 1 711 ? -18.786 6.142 -27.549 1.00 93.50 711 PHE A O 1
ATOM 5785 N N . VAL A 1 712 ? -17.384 4.727 -26.504 1.00 93.75 712 VAL A N 1
ATOM 5786 C CA . VAL A 1 712 ? -16.183 5.159 -27.224 1.00 93.75 712 VAL A CA 1
ATOM 5787 C C . VAL A 1 712 ? -15.645 3.985 -28.021 1.00 93.75 712 VAL A C 1
ATOM 5789 O O . VAL A 1 712 ? -15.370 2.932 -27.445 1.00 93.75 712 VAL A O 1
ATOM 5792 N N . HIS A 1 713 ? -15.519 4.148 -29.338 1.00 93.19 713 HIS A N 1
ATOM 5793 C CA . HIS A 1 713 ? -14.926 3.132 -30.203 1.00 93.19 713 HIS A CA 1
ATOM 5794 C C . HIS A 1 713 ? -13.395 3.125 -30.075 1.00 93.19 713 HIS A C 1
ATOM 5796 O O . HIS A 1 713 ? -12.783 4.144 -29.744 1.00 93.19 713 HIS A O 1
ATOM 5802 N N . ARG A 1 714 ? -12.765 1.980 -30.363 1.00 91.44 714 ARG A N 1
ATOM 5803 C CA . ARG A 1 714 ? -11.316 1.769 -30.218 1.00 91.44 714 ARG A CA 1
ATOM 5804 C C . ARG A 1 714 ? -10.469 2.781 -30.996 1.00 91.44 714 ARG A C 1
ATOM 5806 O O . ARG A 1 714 ? -9.433 3.213 -30.489 1.00 91.44 714 ARG A O 1
ATOM 5813 N N . ASP A 1 715 ? -10.917 3.148 -32.193 1.00 90.31 715 ASP A N 1
ATOM 5814 C CA . ASP A 1 715 ? -10.207 4.064 -33.100 1.00 90.31 715 ASP A CA 1
ATOM 5815 C C . ASP A 1 715 ? -10.332 5.532 -32.677 1.00 90.31 715 ASP A C 1
ATOM 5817 O O . ASP A 1 715 ? -9.440 6.343 -32.910 1.00 90.31 715 ASP A O 1
ATOM 5821 N N . GLU A 1 716 ? -11.434 5.879 -32.013 1.00 90.62 716 GLU A N 1
ATOM 5822 C CA . GLU A 1 716 ? -11.717 7.243 -31.562 1.00 90.62 716 GLU A CA 1
ATOM 5823 C C . GLU A 1 716 ? -11.187 7.506 -30.150 1.00 90.62 716 GLU A C 1
ATOM 5825 O O . GLU A 1 716 ? -11.147 8.653 -29.705 1.00 90.62 716 GLU A O 1
ATOM 5830 N N . PHE A 1 717 ? -10.769 6.457 -29.436 1.00 91.19 717 PHE A N 1
ATOM 5831 C CA . PHE A 1 717 ? -10.427 6.513 -28.020 1.00 91.19 717 PHE A CA 1
ATOM 5832 C C . PHE A 1 717 ? -9.326 7.530 -27.701 1.00 91.19 717 PHE A C 1
ATOM 5834 O O . PHE A 1 717 ? -9.499 8.364 -26.811 1.00 91.19 717 PHE A O 1
ATOM 5841 N N . ASP A 1 718 ? -8.219 7.511 -28.447 1.00 88.69 718 ASP A N 1
ATOM 5842 C CA . ASP A 1 718 ? -7.078 8.398 -28.193 1.00 88.69 718 ASP A CA 1
ATOM 5843 C C . ASP A 1 718 ? -7.435 9.873 -28.432 1.00 88.69 718 ASP A C 1
ATOM 5845 O O . ASP A 1 718 ? -7.066 10.746 -27.641 1.00 88.69 718 ASP A O 1
ATOM 5849 N N . ALA A 1 719 ? -8.212 10.153 -29.483 1.00 89.88 719 ALA A N 1
ATOM 5850 C CA . ALA A 1 719 ? -8.723 11.492 -29.760 1.00 89.88 719 ALA A CA 1
ATOM 5851 C C . ALA A 1 719 ? -9.738 11.931 -28.693 1.00 89.88 719 ALA A C 1
ATOM 5853 O O . ALA A 1 719 ? -9.697 13.063 -28.207 1.00 89.88 719 ALA A O 1
ATOM 5854 N N . TRP A 1 720 ? -10.619 11.019 -28.278 1.00 90.06 720 TRP A N 1
ATOM 5855 C CA . TRP A 1 720 ? -11.654 11.281 -27.288 1.00 90.06 720 TRP A CA 1
ATOM 5856 C C . TRP A 1 720 ? -11.082 11.544 -25.890 1.00 90.06 720 TRP A C 1
ATOM 5858 O O . TRP A 1 720 ? -11.654 12.346 -25.147 1.00 90.06 720 TRP A O 1
ATOM 5868 N N . MET A 1 721 ? -9.944 10.941 -25.532 1.00 87.62 721 MET A N 1
ATOM 5869 C CA . MET A 1 721 ? -9.262 11.224 -24.265 1.00 87.62 721 MET A CA 1
ATOM 5870 C C . MET A 1 721 ? -8.699 12.652 -24.179 1.00 87.62 721 MET A C 1
ATOM 5872 O O . MET A 1 721 ? -8.508 13.171 -23.076 1.00 87.62 721 MET A O 1
ATOM 5876 N N . GLY A 1 722 ? -8.461 13.317 -25.313 1.00 86.94 722 GLY A N 1
ATOM 5877 C CA . GLY A 1 722 ? -7.924 14.676 -25.360 1.00 86.94 722 GLY A CA 1
ATOM 5878 C C . GLY A 1 722 ? -8.760 15.681 -24.556 1.00 86.94 722 GLY A C 1
ATOM 5879 O O . GLY A 1 722 ? -9.952 15.862 -24.801 1.00 86.94 722 GLY A O 1
ATOM 5880 N N . GLY A 1 723 ? -8.126 16.352 -23.587 1.00 81.56 723 GLY A N 1
ATOM 5881 C CA . GLY A 1 723 ? -8.733 17.443 -22.811 1.00 81.56 723 GLY A CA 1
ATOM 5882 C C . GLY A 1 723 ? -9.711 17.022 -21.707 1.00 81.56 723 GLY A C 1
ATOM 5883 O O . GLY A 1 723 ? -10.350 17.892 -21.119 1.00 81.56 723 GLY A O 1
ATOM 5884 N N . LYS A 1 724 ? -9.838 15.722 -21.410 1.00 90.44 724 LYS A N 1
ATOM 5885 C CA . LYS A 1 724 ? -10.669 15.202 -20.311 1.00 90.44 724 LYS A CA 1
ATOM 5886 C C . LYS A 1 724 ? -9.808 14.758 -19.128 1.00 90.44 724 LYS A C 1
ATOM 5888 O O . LYS A 1 724 ? -8.672 14.322 -19.302 1.00 90.44 724 LYS A O 1
ATOM 5893 N N . GLU A 1 725 ? -10.363 14.851 -17.923 1.00 92.19 725 GLU A N 1
ATOM 5894 C CA . GLU A 1 725 ? -9.729 14.338 -16.707 1.00 92.19 725 GLU A CA 1
ATOM 5895 C C . GLU A 1 725 ? -10.263 12.946 -16.365 1.00 92.19 725 GLU A C 1
ATOM 5897 O O . GLU A 1 725 ? -11.472 12.700 -16.415 1.00 92.19 725 GLU A O 1
ATOM 5902 N N . PHE A 1 726 ? -9.350 12.048 -15.997 1.00 94.38 726 PHE A N 1
ATOM 5903 C CA . PHE A 1 726 ? -9.636 10.638 -15.758 1.00 94.38 726 PHE A CA 1
ATOM 5904 C C . PHE A 1 726 ? -9.278 10.212 -14.343 1.00 94.38 726 PHE A C 1
ATOM 5906 O O . PHE A 1 726 ? -8.366 10.765 -13.722 1.00 94.38 726 PHE A O 1
ATOM 5913 N N . SER A 1 727 ? -9.955 9.175 -13.853 1.00 94.38 727 SER A N 1
ATOM 5914 C CA . SER A 1 727 ? -9.586 8.561 -12.586 1.00 94.38 727 SER A CA 1
ATOM 5915 C C . SER A 1 727 ? -8.161 7.974 -12.627 1.00 94.38 727 SER A C 1
ATOM 5917 O O . SER A 1 727 ? -7.685 7.534 -13.688 1.00 94.38 727 SER A O 1
ATOM 5919 N N . PRO A 1 728 ? -7.448 7.943 -11.483 1.00 94.06 728 PRO A N 1
ATOM 5920 C CA . PRO A 1 728 ? -6.075 7.446 -11.434 1.00 94.06 728 PRO A CA 1
ATOM 5921 C C . PRO A 1 728 ? -5.938 5.992 -11.892 1.00 94.06 728 PRO A C 1
ATOM 5923 O O . PRO A 1 728 ? -5.035 5.691 -12.670 1.00 94.06 728 PRO A O 1
ATOM 5926 N N . TRP A 1 729 ? -6.841 5.103 -11.464 1.00 94.50 729 TRP A N 1
ATOM 5927 C CA . TRP A 1 729 ? -6.804 3.686 -11.838 1.00 94.50 729 TRP A CA 1
ATOM 5928 C C . TRP A 1 729 ? -7.029 3.487 -13.339 1.00 94.50 729 TRP A C 1
ATOM 5930 O O . TRP A 1 729 ? -6.265 2.774 -13.985 1.00 94.50 729 TRP A O 1
ATOM 5940 N N . PHE A 1 730 ? -7.991 4.195 -13.940 1.00 94.69 730 PHE A N 1
ATOM 5941 C CA . PHE A 1 730 ? -8.240 4.125 -15.381 1.00 94.69 730 PHE A CA 1
ATOM 5942 C C . PHE A 1 730 ? -7.017 4.580 -16.192 1.00 94.69 730 PHE A C 1
ATOM 5944 O O . PHE A 1 730 ? -6.603 3.933 -17.160 1.00 94.69 730 PHE A O 1
ATOM 5951 N N . SER A 1 731 ? -6.369 5.654 -15.737 1.00 93.31 731 SER A N 1
ATOM 5952 C CA . SER A 1 731 ? -5.112 6.139 -16.316 1.00 93.31 731 SER A CA 1
ATOM 5953 C C . SER A 1 731 ? -3.972 5.118 -16.180 1.00 93.31 731 SER A C 1
ATOM 5955 O O . SER A 1 731 ? -3.097 5.038 -17.040 1.00 93.31 731 SER A O 1
ATOM 5957 N N . MET A 1 732 ? -3.959 4.311 -15.115 1.00 93.31 732 MET A N 1
ATOM 5958 C CA . MET A 1 732 ? -2.990 3.223 -14.951 1.00 93.31 732 MET A CA 1
ATOM 5959 C C . MET A 1 732 ? -3.290 2.050 -15.896 1.00 93.31 732 MET A C 1
ATOM 5961 O O . MET A 1 732 ? -2.370 1.574 -16.562 1.00 93.31 732 MET A O 1
ATOM 5965 N N . PHE A 1 733 ? -4.550 1.618 -16.024 1.00 93.69 733 PHE A N 1
ATOM 5966 C CA . PHE A 1 733 ? -4.944 0.536 -16.941 1.00 93.69 733 PHE A CA 1
ATOM 5967 C C . PHE A 1 733 ? -4.603 0.843 -18.404 1.00 93.69 733 PHE A C 1
ATOM 5969 O O . PHE A 1 733 ? -4.105 -0.030 -19.120 1.00 93.69 733 PHE A O 1
ATOM 5976 N N . THR A 1 734 ? -4.812 2.089 -18.834 1.00 91.12 734 THR A N 1
ATOM 5977 C CA . THR A 1 734 ? -4.434 2.567 -20.175 1.00 91.12 734 THR A CA 1
ATOM 5978 C C . THR A 1 734 ? -2.915 2.650 -20.337 1.00 91.12 734 THR A C 1
ATOM 5980 O O . THR A 1 734 ? -2.361 2.087 -21.281 1.00 91.12 734 THR A O 1
ATOM 5983 N N . LYS A 1 735 ? -2.203 3.269 -19.386 1.00 90.94 735 LYS A N 1
ATOM 5984 C CA . LYS A 1 735 ? -0.738 3.429 -19.430 1.00 90.94 735 LYS A CA 1
ATOM 5985 C C . LYS A 1 735 ? 0.023 2.102 -19.447 1.00 90.94 735 LYS A C 1
ATOM 5987 O O . LYS A 1 735 ? 1.052 2.001 -20.112 1.00 90.94 735 LYS A O 1
ATOM 5992 N N . HIS A 1 736 ? -0.449 1.102 -18.706 1.00 90.06 736 HIS A N 1
ATOM 5993 C CA . HIS A 1 736 ? 0.150 -0.235 -18.674 1.00 90.06 736 HIS A CA 1
ATOM 5994 C C . HIS A 1 736 ? -0.329 -1.149 -19.814 1.00 90.06 736 HIS A C 1
ATOM 5996 O O . HIS A 1 736 ? 0.062 -2.311 -19.851 1.00 90.06 736 HIS A O 1
ATOM 6002 N N . GLN A 1 737 ? -1.143 -0.634 -20.743 1.00 91.25 737 GLN A N 1
ATOM 6003 C CA . GLN A 1 737 ? -1.683 -1.344 -21.910 1.00 91.25 737 GLN A CA 1
ATOM 6004 C C . GLN A 1 737 ? -2.589 -2.549 -21.604 1.00 91.25 737 GLN A C 1
ATOM 6006 O O . GLN A 1 737 ? -2.937 -3.298 -22.518 1.00 91.25 737 GLN A O 1
ATOM 6011 N N . TYR A 1 738 ? -3.039 -2.718 -20.357 1.00 93.19 738 TYR A N 1
ATOM 6012 C CA . TYR A 1 738 ? -3.978 -3.783 -19.990 1.00 93.19 738 TYR A CA 1
ATOM 6013 C C . TYR A 1 738 ? -5.302 -3.638 -20.736 1.00 93.19 738 TYR A C 1
ATOM 6015 O O . TYR A 1 738 ? -5.749 -4.588 -21.374 1.00 93.19 738 TYR A O 1
ATOM 6023 N N . LEU A 1 739 ? -5.871 -2.426 -20.726 1.00 93.19 739 LEU A N 1
ATOM 6024 C CA . LEU A 1 739 ? -7.141 -2.151 -21.393 1.00 93.19 739 LEU A CA 1
ATOM 6025 C C . LEU A 1 739 ? -7.067 -2.468 -22.891 1.00 93.19 739 LEU A C 1
ATOM 6027 O O . LEU A 1 739 ? -7.913 -3.195 -23.394 1.00 93.19 739 LEU A O 1
ATOM 6031 N N . PHE A 1 740 ? -6.040 -1.974 -23.587 1.00 93.19 740 PHE A N 1
ATOM 6032 C CA . PHE A 1 740 ? -5.885 -2.187 -25.029 1.00 93.19 740 PHE A CA 1
ATOM 6033 C C . PHE A 1 740 ? -5.672 -3.660 -25.382 1.00 93.19 740 PHE A C 1
ATOM 6035 O O . PHE A 1 740 ? -6.267 -4.149 -26.332 1.00 93.19 740 PHE A O 1
ATOM 6042 N N . THR A 1 741 ? -4.909 -4.397 -24.568 1.00 93.19 741 THR A N 1
ATOM 6043 C CA . THR A 1 741 ? -4.705 -5.838 -24.779 1.00 93.19 741 THR A CA 1
ATOM 6044 C C . THR A 1 741 ? -6.030 -6.601 -24.738 1.00 93.19 741 THR A C 1
ATOM 6046 O O . THR A 1 741 ? -6.263 -7.470 -25.576 1.00 93.19 741 THR A O 1
ATOM 6049 N N . TRP A 1 742 ? -6.912 -6.277 -23.788 1.00 94.25 742 TRP A N 1
ATOM 6050 C CA . TRP A 1 742 ? -8.230 -6.911 -23.685 1.00 94.25 742 TRP A CA 1
ATOM 6051 C C . TRP A 1 742 ? -9.181 -6.443 -24.785 1.00 94.25 742 TRP A C 1
ATOM 6053 O O . TRP A 1 742 ? -9.880 -7.263 -25.374 1.00 94.25 742 TRP A O 1
ATOM 6063 N N . TRP A 1 743 ? -9.167 -5.145 -25.088 1.00 93.56 743 TRP A N 1
ATOM 6064 C CA . TRP A 1 743 ? -10.004 -4.526 -26.113 1.00 93.56 743 TRP A CA 1
ATOM 6065 C C . TRP A 1 743 ? -9.723 -5.109 -27.503 1.00 93.56 743 TRP A C 1
ATOM 6067 O O . TRP A 1 743 ? -10.647 -5.473 -28.223 1.00 93.56 743 TRP A O 1
ATOM 6077 N N . ASP A 1 744 ? -8.452 -5.302 -27.851 1.00 92.06 744 ASP A N 1
ATOM 6078 C CA . ASP A 1 744 ? -8.063 -5.851 -29.151 1.00 92.06 744 ASP A CA 1
ATOM 6079 C C . ASP A 1 744 ? -8.331 -7.378 -29.243 1.00 92.06 744 ASP A C 1
ATOM 6081 O O . ASP A 1 744 ? -8.243 -7.963 -30.321 1.00 92.06 744 ASP A O 1
ATOM 6085 N N . ASN A 1 745 ? -8.676 -8.046 -28.128 1.00 92.56 745 ASN A N 1
ATOM 6086 C CA . ASN A 1 745 ? -8.826 -9.507 -28.029 1.00 92.56 745 ASN A CA 1
ATOM 6087 C C . ASN A 1 745 ? -10.114 -9.963 -27.305 1.00 92.56 745 ASN A C 1
ATOM 6089 O O . ASN A 1 745 ? -10.106 -10.980 -26.604 1.00 92.56 745 ASN A O 1
ATOM 6093 N N . LEU A 1 746 ? -11.240 -9.260 -27.489 1.00 90.69 746 LEU A N 1
ATOM 6094 C CA . LEU A 1 746 ? -12.512 -9.558 -26.800 1.00 90.69 746 LEU A CA 1
ATOM 6095 C C . LEU A 1 746 ? -13.043 -10.988 -27.018 1.00 90.69 746 LEU A C 1
ATOM 6097 O O . LEU A 1 746 ? -13.722 -11.528 -26.150 1.00 90.69 746 LEU A O 1
ATOM 6101 N N . SER A 1 747 ? -12.715 -11.634 -28.141 1.00 88.25 747 SER A N 1
ATOM 6102 C CA . SER A 1 747 ? -13.112 -13.022 -28.430 1.00 88.25 747 SER A CA 1
ATOM 6103 C C . SER A 1 747 ? -12.245 -14.077 -27.730 1.00 88.25 747 SER A C 1
ATOM 6105 O O . SER A 1 747 ? -12.626 -15.244 -27.670 1.00 88.25 747 SER A O 1
ATOM 6107 N N . ARG A 1 748 ? -11.069 -13.698 -27.207 1.00 90.69 748 ARG A N 1
ATOM 6108 C CA . ARG A 1 748 ? -10.060 -14.616 -26.644 1.00 90.69 748 ARG A CA 1
ATOM 6109 C C . ARG A 1 748 ? -9.584 -14.194 -25.253 1.00 90.69 748 ARG A C 1
ATOM 6111 O O . ARG A 1 748 ? -8.430 -14.432 -24.896 1.00 90.69 748 ARG A O 1
ATOM 6118 N N . LEU A 1 749 ? -10.471 -13.614 -24.444 1.00 90.00 749 LEU A N 1
ATOM 6119 C CA . LEU A 1 749 ? -10.136 -13.087 -23.114 1.00 90.00 749 LEU A CA 1
ATOM 6120 C C . LEU A 1 749 ? -9.487 -14.128 -22.189 1.00 90.00 749 LEU A C 1
ATOM 6122 O O . LEU A 1 749 ? -8.533 -13.800 -21.490 1.00 90.00 749 LEU A O 1
ATOM 6126 N N . HIS A 1 750 ? -9.918 -15.393 -22.245 1.00 87.00 750 HIS A N 1
ATOM 6127 C CA . HIS A 1 750 ? -9.365 -16.475 -21.418 1.00 87.00 750 HIS A CA 1
ATOM 6128 C C . HIS A 1 750 ? -7.840 -16.651 -21.577 1.00 87.00 750 HIS A C 1
ATOM 6130 O O . HIS A 1 750 ? -7.160 -17.039 -20.632 1.00 87.00 750 HIS A O 1
ATOM 6136 N N . ALA A 1 751 ? -7.266 -16.338 -22.745 1.00 88.06 751 ALA A N 1
ATOM 6137 C CA . ALA A 1 751 ? -5.820 -16.449 -22.964 1.00 88.06 751 ALA A CA 1
ATOM 6138 C C . ALA A 1 751 ? -5.002 -15.394 -22.193 1.00 88.06 751 ALA A C 1
ATOM 6140 O O . ALA A 1 751 ? -3.803 -15.575 -21.990 1.00 88.06 751 ALA A O 1
ATOM 6141 N N . PHE A 1 752 ? -5.643 -14.302 -21.769 1.00 88.44 752 PHE A N 1
ATOM 6142 C CA . PHE A 1 752 ? -5.008 -13.160 -21.108 1.00 88.44 752 PHE A CA 1
ATOM 6143 C C . PHE A 1 752 ? -5.401 -13.025 -19.633 1.00 88.44 752 PHE A C 1
ATOM 6145 O O . PHE A 1 752 ? -4.990 -12.063 -18.982 1.00 88.44 752 PHE A O 1
ATOM 6152 N N . GLN A 1 753 ? -6.194 -13.962 -19.105 1.00 89.50 753 GLN A N 1
ATOM 6153 C CA . GLN A 1 753 ? -6.559 -13.993 -17.693 1.00 89.50 753 GLN A CA 1
ATOM 6154 C C . GLN A 1 753 ? -5.357 -14.408 -16.840 1.00 89.50 753 GLN A C 1
ATOM 6156 O O . GLN A 1 753 ? -4.749 -15.458 -17.049 1.00 89.50 753 GLN A O 1
ATOM 6161 N N . ASP A 1 754 ? -5.035 -13.592 -15.839 1.00 89.25 754 ASP A N 1
ATOM 6162 C CA . ASP A 1 754 ? -3.994 -13.875 -14.854 1.00 89.25 754 ASP A CA 1
ATOM 6163 C C . ASP A 1 754 ? -4.561 -13.701 -13.449 1.00 89.25 754 ASP A C 1
ATOM 6165 O O . ASP A 1 754 ? -4.523 -12.631 -12.839 1.00 89.25 754 ASP A O 1
ATOM 6169 N N . LEU A 1 755 ? -5.114 -14.800 -12.944 1.00 83.88 755 LEU A N 1
ATOM 6170 C CA . LEU A 1 755 ? -5.790 -14.845 -11.653 1.00 83.88 755 LEU A CA 1
ATOM 6171 C C . LEU A 1 755 ? -4.826 -15.139 -10.501 1.00 83.88 755 LEU A C 1
ATOM 6173 O O . LEU A 1 755 ? -5.166 -14.900 -9.347 1.00 83.88 755 LEU A O 1
ATOM 6177 N N . LYS A 1 756 ? -3.611 -15.628 -10.778 1.00 85.44 756 LYS A N 1
ATOM 6178 C CA . LYS A 1 756 ? -2.630 -16.002 -9.742 1.00 85.44 756 LYS A CA 1
ATOM 6179 C C . LYS A 1 756 ? -1.794 -14.813 -9.286 1.00 85.44 756 LYS A C 1
ATOM 6181 O O . LYS A 1 756 ? -1.454 -14.730 -8.107 1.00 85.44 756 LYS A O 1
ATOM 6186 N N . THR A 1 757 ? -1.482 -13.897 -10.195 1.00 89.56 757 THR A N 1
ATOM 6187 C CA . THR A 1 757 ? -0.564 -12.792 -9.918 1.00 89.56 757 THR A CA 1
ATOM 6188 C C . THR A 1 757 ? -1.319 -11.542 -9.480 1.00 89.56 757 THR A C 1
ATOM 6190 O O . THR A 1 757 ? -2.276 -11.123 -10.124 1.00 89.56 757 THR A O 1
ATOM 6193 N N . ILE A 1 758 ? -0.849 -10.901 -8.408 1.00 92.56 758 ILE A N 1
ATOM 6194 C CA . ILE A 1 758 ? -1.312 -9.570 -7.997 1.00 92.56 758 ILE A CA 1
ATOM 6195 C C . ILE A 1 758 ? -0.363 -8.529 -8.594 1.00 92.56 758 ILE A C 1
ATOM 6197 O O . ILE A 1 758 ? 0.835 -8.513 -8.292 1.00 92.56 758 ILE A O 1
ATOM 6201 N N . ARG A 1 759 ? -0.887 -7.654 -9.453 1.00 92.88 759 ARG A N 1
ATOM 6202 C CA . ARG A 1 759 ? -0.109 -6.661 -10.206 1.00 92.88 759 ARG A CA 1
ATOM 6203 C C . ARG A 1 759 ? -0.147 -5.311 -9.500 1.00 92.88 759 ARG A C 1
ATOM 6205 O O . ARG A 1 759 ? -1.216 -4.774 -9.253 1.00 92.88 759 ARG A O 1
ATOM 6212 N N . ARG A 1 760 ? 1.012 -4.730 -9.190 1.00 92.12 760 ARG A N 1
ATOM 6213 C CA . ARG A 1 760 ? 1.092 -3.388 -8.586 1.00 92.12 760 ARG A CA 1
ATOM 6214 C C . ARG A 1 760 ? 1.113 -2.325 -9.678 1.00 92.12 760 ARG A C 1
ATOM 6216 O O . ARG A 1 760 ? 1.964 -2.397 -10.564 1.00 92.12 760 ARG A O 1
ATOM 6223 N N . LEU A 1 761 ? 0.189 -1.368 -9.620 1.00 85.12 761 LEU A N 1
ATOM 6224 C CA . LEU A 1 761 ? 0.060 -0.316 -10.635 1.00 85.12 761 LEU A CA 1
ATOM 6225 C C . LEU A 1 761 ? 0.830 0.973 -10.292 1.00 85.12 761 LEU A C 1
ATOM 6227 O O . LEU A 1 761 ? 1.043 1.804 -11.177 1.00 85.12 761 LEU A O 1
ATOM 6231 N N . ASN A 1 762 ? 1.273 1.154 -9.043 1.00 76.25 762 ASN A N 1
ATOM 6232 C CA . ASN A 1 762 ? 1.953 2.368 -8.581 1.00 76.25 762 ASN A CA 1
ATOM 6233 C C . ASN A 1 762 ? 3.118 2.135 -7.611 1.00 76.25 762 ASN A C 1
ATOM 6235 O O . ASN A 1 762 ? 3.160 1.090 -6.924 1.00 76.25 762 ASN A O 1
#

Foldseek 3Di:
DPCPDPLNVVQVVCVVVVHDRDDPVVVVVVVVCVVPVPDDDDDDDVPPVVPPLVPAQWDWDDDPQWIKIAGPQQDDPPDDDDPVSLVAARFEWEWADDQQWTWIFTDGRPDTPDIDIDGFHQDDPPPGDGLVVVCVVVVDQPPDPVSVSNVVSVVVSLVVVVVVCVVCVVVNVPGQAYEDDDDPVCVCSAEDCDCVRHSDYPPPPRYDYQSDDFDGHDPVRVVVSVVRNSDMDIPTGPVNNVVVSVVVVVVVVVVVVVVVVVVVVVVVVVVVVVPDDDDDDDDDDDDDDDDDDDDDDDDDDDDDDDDPPQADDPVLLVQCLVCLLVLPVPSVVVSCPDPSNVNSLVCQQDDADPDFRDHSLLNSQLRVSLNVNLVSVVSPRAQLDATNVRATSLRSHPDP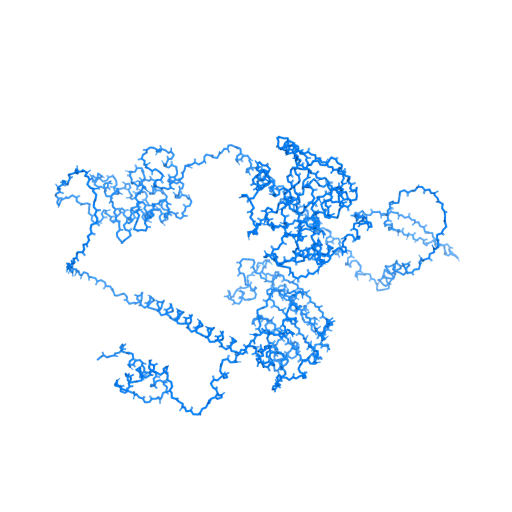SNLVSVQVSCVVPVPSHPVVSSVRDHDDDPDPVNVVVVVVVVVVVVVVVVVVVVVVVVVVVVVVVVVVVVVVLVPDDPVVVVVVVVVVCVVVVVPPDDDDDDDDDDDDDDDDPFPWPWDWDWDWDDDDPDTDTDTDTDTDDDDDDPDDAPPVQVVQQQFWFFFADPQRHGDDTDGNLQCWWPVRVGETAKEAEWEAAQLLWTKKFQWAQNDPFPHRAIEGNWMDGQGPDPQQVDDPPDNRSNLVVVQVGCCVFWVDHDDDSVQKDFQEWEFEWAARDNTTIHTYRYTYIYGYHDDDPPGDGDNSTTVDMDTGHPVCVVVVPPPGGHDPVRVLCVVVCVVVVCSVPVVPSVVRHDYNDYHYSD

Mean predicted aligned error: 23.64 Å

Secondary structure (DSSP, 8-state):
--TTSHHHHHHHHHHTTTPPP--HHHHHHHHHHHHH-SS----S-TTTTTSTT--SSEEEEEETTEEEEEEGGGSPTT----HHHHHS---EEEEEEETTEEEEEEEETTEEEEEEEEE---BPTTT--BHHHHHHHHSS----HHHHHHHHHHHHHHHHHHHHHHHTHHHHHH-SEEEEE--GGGGGGTEES-TTTSSEETT-TTEE--SS---SSSHHHHHHHHHHHHPPEEEEEHHHHHHHHHHHHHHHHHHHHHHHHHHHHHHHHHHHHH---------------------------------TT-PPPHHHHHHHHHHHHHT-HHHHHHHHTSTTHHHHHHHHHH-EETTTTEEHHHHHHHHT-HHHHHHHHHHT--TT-B-TTS-BHHHH---HHHHHHHHHHHHH-TTSS-TTTTTPPPP----HHHHHHHHHHHHHHHHHHHHHHHHHHHHHHHHHHHHHHHHHHHHS-HHHHHHHHHHTTHHHHGGG---------------------EEEEEEEEEETTEEEEEEEEEE-------PPPPHHHHHHTT-EEEEE-TT--EEEEEEHHHHHBTTT---EEEEEEEEEETTSPEEEEEEPSS-SSSTT-EESSEEE--BSSHHHH--TT-THHHHHHHHHHHHHHH----S-GGG-EEEEEEEEEEESSSSBEEEEEEEEEEEEEE--------TTTEEEEEEE-TTTHHHHHTT--B-HHHHHHHHTTHHHHHHTTGGGGGGG-EEEEEEE--

InterPro domains:
  IPR000086 NUDIX hydrolase domain [PF00293] (587-730)
  IPR000086 NUDIX hydrolase domain [PS51462] (586-736)
  IPR002110 Ankyrin repeat [PS50088] (356-388)
  IPR011876 Isopentenyl-diphosphate delta-isomerase, type 1 [TIGR02150] (561-733)
  IPR011876 Isopentenyl-diphosphate delta-isomerase, type 1 [cd02885] (561-732)
  IPR015797 NUDIX hydrolase-like domain superfamily [SSF55811] (559-743)
  IPR036770 Ankyrin repeat-containing domain superfamily [G3DSA:1.25.40.20] (253-417)
  IPR036770 Ankyrin repeat-containing domain superfamily [SSF48403] (320-401)
  IPR041175 VLRF1/Vms1 [PF18826] (94-232)
  IPR041175 VLRF1/Vms1 [PS52044] (88-232)
  IPR047139 tRNA endonuclease ANKZF1/VMS1 [PTHR16036] (2-509)

Radius of gyration: 39.85 Å; Cα contacts (8 Å, |Δi|>4): 954; chains: 1; bounding box: 111×112×84 Å

pLDDT: mean 75.04, std 20.6, range [22.25, 97.5]

Solvent-accessible surface area (backbone atoms only — not comparable to full-atom values): 44814 Å² total; per-residue (Å²): 140,58,92,80,40,67,67,51,56,50,35,51,56,29,48,78,67,78,40,82,76,72,57,72,71,59,49,52,49,52,54,52,48,68,72,60,70,83,67,88,80,92,75,98,60,96,73,64,80,72,55,79,80,56,84,56,62,46,43,74,49,78,57,97,69,27,33,35,36,39,51,49,83,77,51,60,90,93,57,73,98,48,75,69,64,75,72,52,66,63,40,29,33,42,39,32,42,51,82,43,21,35,18,37,38,34,32,54,43,93,42,75,78,45,75,52,69,53,76,39,75,27,53,45,87,99,67,83,44,50,55,69,64,50,33,68,72,59,80,50,78,67,86,46,71,76,50,51,52,22,50,51,33,49,51,51,51,52,50,55,52,52,51,51,46,65,75,45,39,72,65,59,67,72,37,71,33,32,35,48,45,58,52,78,91,56,38,59,63,48,36,27,96,44,72,89,75,12,87,34,50,74,80,48,83,42,64,37,66,68,84,66,92,76,75,76,45,34,72,68,46,52,53,50,52,54,52,59,64,72,51,73,44,78,57,48,45,54,66,62,41,53,51,54,52,50,50,56,52,52,53,50,50,54,52,50,50,54,52,51,50,54,50,48,55,56,49,50,55,55,48,58,72,72,66,72,82,86,86,81,88,77,89,79,89,87,85,89,83,91,88,86,89,86,87,85,91,87,85,89,84,82,91,77,90,78,72,102,80,78,74,80,52,73,65,58,55,50,49,52,54,48,20,42,74,68,42,36,52,66,62,46,49,58,56,56,71,37,100,56,29,72,62,51,52,51,46,63,51,70,44,65,42,82,95,47,47,35,38,61,62,34,55,15,28,59,69,61,18,53,66,34,43,54,52,43,51,74,75,59,38,70,54,61,54,52,30,76,87,68,47,25,27,56,74,54,31,81,43,70,68,46,50,44,52,56,20,52,50,42,68,76,44,70,82,80,56,68,48,78,75,22,70,53,64,81,71,75,79,82,51,72,67,58,57,50,52,53,52,49,52,51,51,55,52,51,50,55,53,52,50,53,54,51,51,53,55,50,52,58,48,53,52,50,51,54,47,51,54,49,53,55,60,68,71,48,58,69,74,56,53,52,50,55,54,51,62,73,47,56,74,68,66,65,74,80,71,81,92,74,84,90,79,90,79,95,76,95,70,89,78,76,86,69,84,74,53,77,48,74,49,71,47,78,50,82,58,99,86,55,81,51,78,48,77,49,81,51,84,66,85,81,91,76,87,76,78,82,72,43,72,69,55,57,58,56,31,64,41,41,29,31,26,32,51,99,84,70,47,83,74,49,73,42,38,39,45,57,32,23,29,56,90,65,40,38,46,25,45,30,35,39,35,43,38,23,30,71,86,58,22,38,38,29,27,23,30,5,76,57,38,88,64,59,45,62,24,34,37,56,44,45,72,54,56,27,40,68,40,82,77,26,62,36,59,101,85,48,69,59,4,51,45,50,32,48,40,55,46,35,34,61,38,33,42,40,80,71,89,55,69,86,58,55,42,70,38,29,37,34,37,44,72,48,72,57,60,91,57,33,31,48,24,33,46,27,34,37,29,40,30,64,61,47,80,80,84,71,69,46,67,28,65,71,54,30,67,47,75,47,75,41,41,76,87,49,40,72,68,65,52,59,96,62,61,62,37,72,66,48,54,42,37,54,74,72,42,52,50,56,58,47,66,79,32,63,92,52,49,79,82,67,45,39,81,86,55,77,42,72,73,115

Nearest PDB structures (foldseek):
  2i6k-assembly1_A  TM=9.542E-01  e=5.314E-25  Homo sapiens
  2icj-assembly1_A  TM=9.518E-01  e=5.226E-24  Homo sapiens
  2pny-assembly1_A  TM=9.446E-01  e=4.045E-22  Homo sapiens
  1nfz-assembly1_B  TM=8.046E-01  e=5.061E-12  Escherichia coli
  1x83-assembly1_A  TM=8.060E-01  e=1.045E-11  Escherichia coli

Sequence (762 aa):
MHYRSEWHKYNLRRNLRGKPVISEEDFEKLVSEEDESSSSSSDSSREEIGLRFFEGAREYFVHDGNVYSLYKSILFREEKVSRSVFSRPLNCGIFLLEAGHFAGAVFNGDVVIASKTFHRYTVRAKQGGVQSSADAKSGSVKKSAGANLRRYNEKALKEDIKEFFSKYSGIIQECPLIFLRAPMYNRSLFISDSLKDSPFLKSDERLRTIPFATRRPSADELMRVWHSLRVVTDHGKIDDFRSELREKAEAKRKRNNVQKLRHCFKKESRLRDLLRPEKLSSEVSPIEQTCKKALPEESEHVFAKSAESDQLTPEEKQRAYVAVRTNSVEKLNELLNSDRRPKVLDYLKFAYFLPERSSLLHIAAKRGAESVLRELLHIGCDPCVKDVSGLVAYEVASDSKVRRVFSEHRAGNPNQWNWTVACVPKLKDPTKEKLQREAEKRKIQKERRKMRLRAKREEEKIEKELQAERDVFLALPDKEKCALAFERRLPVSLQHTSELVREDGNRCFQGFGFVMNLEVKLTVVESGKYVSMKASLRVVGQKYFTRSISEMQEKYLTEPCICVDELDRPLRKMSKRDCHISDTMVLHRAFSVFLFTTNGSLLMQKRSKEKITFPSLWTNTCCSHPLWTDSEMGESDSFTGVCRAAQRKLKHELGINVRSIDEMHVMGRFLYKAMSDTQWGENEMDYAIVIPNFYDTTVKINKDEVEQIAFVHRDEFDAWMGGKEFSPWFSMFTKHQYLFTWWDNLSRLHAFQDLKTIRRLN

Organism: Enterobius vermicularis (NCBI:txid51028)